Protein AF-A0A935F8P0-F1 (afdb_monomer)

Secondary structure (DSSP, 8-state):
-PPPP-------------S---EEEETTTTHHHHHHHHHTT--TTTSTTSEEEE-GGG--TT-EEEESS----HHHHTHHHHHHHHS---EEEETTHHHHHHT-EETTEEEEE--SSEEPPTT--S---SS-----SSB--TTSSPPP-SSPEE--TTSGGG--SS--GGGGSSSS-SSB-B--SSS--EE-TT-EEEEEETT-TT-SS--TT-TT-EEEEEEEEGGG-TTS-EEEEE-SS-S-S-SHHHHHHHHHHHHHHHHTTGGGSPEEEEE---TTEEE-TT--EEEEEEEE-SSTT--EEEEEEETT--EES-TTSSEEEEE--S-SEEEEEEEEEEETTS-EEEEEEEEEEPPPP-PPB-PPEEEEE---SSTT--EEEETTSS-B-SSS-EEEEEEEEEEEESTTSEEEEEETTEEEEEE-TT--S-EEEEEEEEETTS-EEEEEEEEEE----TTSS-TTEEEEEEEEEE--GGGEEE-SS-S-----SS---S------TT-S----EE--S-TT-EEEEE--SSS-B-TT-EEEEEEEE-TTSS-EEEEEEEESSTT-PBPPPEEEEE---TTS-EEEEEEPPTT---B-EEEEEES-TT---S-PPPEEEEEEEEEEEEEEESS-B---EEEEEETTS-EEE-GGGG-B-TT---EEEEEEEE--SSEEEEE-TTS-EEEEEPTT--EEEEEEEEEEETT--EEEEEEEEEEE---PPTTEE-SSS-S--EEEEEETT---TTGGGS---GGGEEEEEEETTSTTEE-TT-SEEEEEE-TTSTT-EEEEEEE--TTS-TT-EEEEEEEEEEEEEE-TT--EEEEEEEBSS-----SS-EES-TTS--SSBSSSSTT-B-SSTT--B-SS-SEEEEE-SSEEEEEE-HHHHHHHHH-GGG---EEEE--TT-SS-EEEEEE-TT--S-GGGS-EEEEEEE-PPPPEEPPPPPPBPPP------TT--EEE-GGGT-B-TT-PPEEEEEEE--SSEEEEEETTEEEEEE-S--SS------EEEEEE-SSS--EEEEE-

Structure (mmCIF, N/CA/C/O backbone):
data_AF-A0A935F8P0-F1
#
_entry.id   AF-A0A935F8P0-F1
#
loop_
_atom_site.group_PDB
_atom_site.id
_atom_site.type_symbol
_atom_site.label_atom_id
_atom_site.label_alt_id
_atom_site.label_comp_id
_atom_site.label_asym_id
_atom_site.label_entity_id
_atom_site.label_seq_id
_atom_site.pdbx_PDB_ins_code
_atom_site.Cartn_x
_atom_site.Cartn_y
_atom_site.Cartn_z
_atom_site.occupancy
_atom_site.B_iso_or_equiv
_atom_site.auth_seq_id
_atom_site.auth_comp_id
_atom_site.auth_asym_id
_atom_site.auth_atom_id
_atom_site.pdbx_PDB_model_num
ATOM 1 N N . MET A 1 1 ? 17.846 -38.706 -18.792 1.00 36.66 1 MET A N 1
ATOM 2 C CA . MET A 1 1 ? 17.538 -37.273 -18.971 1.00 36.66 1 MET A CA 1
ATOM 3 C C . MET A 1 1 ? 17.256 -36.732 -17.578 1.00 36.66 1 MET A C 1
ATOM 5 O O . MET A 1 1 ? 16.269 -37.135 -16.982 1.00 36.66 1 MET A O 1
ATOM 9 N N . VAL A 1 2 ? 18.209 -36.009 -16.986 1.00 30.59 2 VAL A N 1
ATOM 10 C CA . VAL A 1 2 ? 18.098 -35.492 -15.612 1.00 30.59 2 VAL A CA 1
ATOM 11 C C . VAL A 1 2 ? 17.194 -34.260 -15.654 1.00 30.59 2 VAL A C 1
ATOM 13 O O . VAL A 1 2 ? 17.498 -33.307 -16.366 1.00 30.59 2 VAL A O 1
ATOM 16 N N . LEU A 1 3 ? 16.065 -34.312 -14.947 1.00 34.38 3 LEU A N 1
ATOM 17 C CA . LEU A 1 3 ? 15.193 -33.165 -14.695 1.00 34.38 3 LEU A CA 1
ATOM 18 C C . LEU A 1 3 ? 15.899 -32.234 -13.702 1.00 34.38 3 LEU A C 1
ATOM 20 O O . LEU A 1 3 ? 16.170 -32.637 -12.575 1.00 34.38 3 LEU A O 1
ATOM 24 N N . ILE A 1 4 ? 16.200 -31.005 -14.121 1.00 31.88 4 ILE A N 1
ATOM 25 C CA . ILE A 1 4 ? 16.647 -29.932 -13.227 1.00 31.88 4 ILE A CA 1
ATOM 26 C C . ILE A 1 4 ? 15.403 -29.113 -12.861 1.00 31.88 4 ILE A C 1
ATOM 28 O O . ILE A 1 4 ? 14.744 -28.557 -13.740 1.00 31.88 4 ILE A O 1
ATOM 32 N N . SER A 1 5 ? 15.054 -29.078 -11.574 1.00 38.28 5 SER A N 1
ATOM 33 C CA . SER A 1 5 ? 13.988 -28.235 -11.023 1.00 38.28 5 SER A CA 1
ATOM 34 C C . SER A 1 5 ? 14.408 -26.762 -11.041 1.00 38.28 5 SER A C 1
ATOM 36 O O . SER A 1 5 ? 15.504 -26.446 -10.582 1.00 38.28 5 SER A O 1
ATOM 38 N N . HIS A 1 6 ? 13.544 -25.851 -11.495 1.00 34.34 6 HIS A N 1
ATOM 39 C CA . HIS A 1 6 ? 13.769 -24.413 -11.327 1.00 34.34 6 HIS A CA 1
ATOM 40 C C . HIS A 1 6 ? 13.157 -23.955 -9.999 1.00 34.34 6 HIS A C 1
ATOM 42 O O . HIS A 1 6 ? 11.941 -23.962 -9.834 1.00 34.34 6 HIS A O 1
ATOM 48 N N . THR A 1 7 ? 14.008 -23.581 -9.048 1.00 35.53 7 THR A N 1
ATOM 49 C CA . THR A 1 7 ? 13.637 -22.852 -7.830 1.00 35.53 7 THR A CA 1
ATOM 50 C C . THR A 1 7 ? 13.407 -21.379 -8.156 1.00 35.53 7 THR A C 1
ATOM 52 O O . THR A 1 7 ? 14.152 -20.797 -8.946 1.00 35.53 7 THR A O 1
ATOM 55 N N . THR A 1 8 ? 12.417 -20.754 -7.523 1.00 39.53 8 THR A N 1
ATOM 56 C CA . THR A 1 8 ? 12.231 -19.298 -7.527 1.00 39.53 8 THR A CA 1
ATOM 57 C C . THR A 1 8 ? 13.499 -18.622 -6.994 1.00 39.53 8 THR A C 1
ATOM 59 O O . THR A 1 8 ? 13.971 -18.974 -5.914 1.00 39.53 8 THR A O 1
ATOM 62 N N . VAL A 1 9 ? 14.069 -17.673 -7.742 1.00 33.12 9 VAL A N 1
ATOM 63 C CA . VAL A 1 9 ? 15.202 -16.855 -7.282 1.00 33.12 9 VAL A CA 1
ATOM 64 C C . VAL A 1 9 ? 14.656 -15.502 -6.849 1.00 33.12 9 VAL A C 1
ATOM 66 O O . VAL A 1 9 ? 14.226 -14.704 -7.680 1.00 33.12 9 VAL A O 1
ATOM 69 N N . THR A 1 10 ? 14.657 -15.251 -5.544 1.00 45.12 10 THR A N 1
ATOM 70 C CA . THR A 1 10 ? 14.434 -13.916 -4.982 1.00 45.12 10 THR A CA 1
ATOM 71 C C . THR A 1 10 ? 15.673 -13.071 -5.272 1.00 45.12 10 THR A C 1
ATOM 73 O O . THR A 1 10 ? 16.779 -13.455 -4.896 1.00 45.12 10 THR A O 1
ATOM 76 N N . ILE A 1 11 ? 15.506 -11.950 -5.978 1.00 37.88 11 ILE A N 1
ATOM 77 C CA . ILE A 1 11 ? 16.581 -10.981 -6.215 1.00 37.88 11 ILE A CA 1
ATOM 78 C C . ILE A 1 11 ? 16.293 -9.772 -5.333 1.00 37.88 11 ILE A C 1
ATOM 80 O O . ILE A 1 11 ? 15.356 -9.018 -5.592 1.00 37.88 11 ILE A O 1
ATOM 84 N N . ASP A 1 12 ? 17.091 -9.604 -4.285 1.00 46.84 12 ASP A N 1
ATOM 85 C CA . ASP A 1 12 ? 16.982 -8.456 -3.394 1.00 46.84 12 ASP A CA 1
ATOM 86 C C . ASP A 1 12 ? 17.352 -7.163 -4.136 1.00 46.84 12 ASP A C 1
ATOM 88 O O . ASP A 1 12 ? 18.321 -7.113 -4.901 1.00 46.84 12 ASP A O 1
ATOM 92 N N . VAL A 1 13 ? 16.601 -6.085 -3.888 1.00 52.78 13 VAL A N 1
ATOM 93 C CA . VAL A 1 13 ? 16.993 -4.743 -4.339 1.00 52.78 13 VAL A CA 1
ATOM 94 C C . VAL A 1 13 ? 18.196 -4.312 -3.507 1.00 52.78 13 VAL A C 1
ATOM 96 O O . VAL A 1 13 ? 18.061 -3.846 -2.379 1.00 52.78 13 VAL A O 1
ATOM 99 N N . THR A 1 14 ? 19.391 -4.477 -4.065 1.00 50.66 14 THR A N 1
ATOM 100 C CA . THR A 1 14 ? 20.643 -4.174 -3.361 1.00 50.66 14 THR A CA 1
ATOM 101 C C . THR A 1 14 ? 20.986 -2.685 -3.367 1.00 50.66 14 THR A C 1
ATOM 103 O O . THR A 1 14 ? 21.740 -2.233 -2.504 1.00 50.66 14 THR A O 1
ATOM 106 N N . TYR A 1 15 ? 20.464 -1.904 -4.324 1.00 56.19 15 TYR A N 1
ATOM 107 C CA . TYR A 1 15 ? 20.823 -0.494 -4.472 1.00 56.19 15 TYR A CA 1
ATOM 108 C C . TYR A 1 15 ? 19.792 0.335 -5.258 1.00 56.19 15 TYR A C 1
ATOM 110 O O . TYR A 1 15 ? 19.269 -0.119 -6.272 1.00 56.19 15 TYR A O 1
ATOM 118 N N . ILE A 1 16 ? 19.538 1.579 -4.827 1.00 64.75 16 ILE A N 1
ATOM 119 C CA . ILE A 1 16 ? 18.649 2.539 -5.507 1.00 64.75 16 ILE A CA 1
ATOM 120 C C . ILE A 1 16 ? 19.489 3.700 -6.040 1.00 64.75 16 ILE A C 1
ATOM 122 O O . ILE A 1 16 ? 20.106 4.436 -5.270 1.00 64.75 16 ILE A O 1
ATOM 126 N N . ILE A 1 17 ? 19.486 3.881 -7.359 1.00 64.00 17 ILE A N 1
ATOM 127 C CA . ILE A 1 17 ? 20.187 4.978 -8.032 1.00 64.00 17 ILE A CA 1
ATOM 128 C C . ILE A 1 17 ? 19.409 6.276 -7.796 1.00 64.00 17 ILE A C 1
ATOM 130 O O . ILE A 1 17 ? 18.235 6.372 -8.151 1.00 64.00 17 ILE A O 1
ATOM 134 N N . LYS A 1 18 ? 20.063 7.274 -7.195 1.00 62.84 18 LYS A N 1
ATOM 135 C CA . LYS A 1 18 ? 19.445 8.571 -6.864 1.00 62.84 18 LYS A CA 1
ATOM 136 C C . LYS A 1 18 ? 19.846 9.706 -7.803 1.00 62.84 18 LYS A C 1
ATOM 138 O O . LYS A 1 18 ? 19.161 10.716 -7.842 1.00 62.84 18 LYS A O 1
ATOM 143 N N . ALA A 1 19 ? 20.919 9.538 -8.570 1.00 70.38 19 ALA A N 1
ATOM 144 C CA . ALA A 1 19 ? 21.349 10.496 -9.576 1.00 70.38 19 ALA A CA 1
ATOM 145 C C . ALA A 1 19 ? 22.093 9.790 -10.711 1.00 70.38 19 ALA A C 1
ATOM 147 O O . ALA A 1 19 ? 22.673 8.720 -10.528 1.00 70.38 19 ALA A O 1
ATOM 148 N N . ALA A 1 20 ? 22.091 10.407 -11.888 1.00 73.88 20 ALA A N 1
ATOM 149 C CA . ALA A 1 20 ? 22.955 9.979 -12.976 1.00 73.88 20 ALA A CA 1
ATOM 150 C C . ALA A 1 20 ? 24.400 10.453 -12.723 1.00 73.88 20 ALA A C 1
ATOM 152 O O . ALA A 1 20 ? 24.589 11.570 -12.225 1.00 73.88 20 ALA A O 1
ATOM 153 N N . PRO A 1 21 ? 25.414 9.640 -13.066 1.00 80.31 21 PRO A N 1
ATOM 154 C CA . PRO A 1 21 ? 26.802 10.079 -13.038 1.00 80.31 21 PRO A CA 1
ATOM 155 C C . PRO A 1 21 ? 27.043 11.128 -14.115 1.00 80.31 21 PRO A C 1
ATOM 157 O O . PRO A 1 21 ? 26.408 11.126 -15.171 1.00 80.31 21 PRO A O 1
ATOM 160 N N . ARG A 1 22 ? 28.008 12.005 -13.862 1.00 84.31 22 ARG A N 1
ATOM 161 C CA . ARG A 1 22 ? 28.522 12.930 -14.871 1.00 84.31 22 ARG A CA 1
ATOM 162 C C . ARG A 1 22 ? 29.865 12.420 -15.338 1.00 84.31 22 ARG A C 1
ATOM 164 O O . ARG A 1 22 ? 30.908 12.866 -14.869 1.00 84.31 22 ARG A O 1
ATOM 171 N N . TRP A 1 23 ? 29.815 11.457 -16.252 1.00 90.69 23 TRP A N 1
ATOM 172 C CA . TRP A 1 23 ? 31.012 10.850 -16.812 1.00 90.69 23 TRP A CA 1
ATOM 173 C C . TRP A 1 23 ? 31.942 11.920 -17.391 1.00 90.69 23 TRP A C 1
ATOM 175 O O . TRP A 1 23 ? 31.576 12.711 -18.256 1.00 90.69 23 TRP A O 1
ATOM 185 N N . THR A 1 24 ? 33.172 11.926 -16.917 1.00 93.19 24 THR A N 1
ATOM 186 C CA . THR A 1 24 ? 34.239 12.798 -17.371 1.00 93.19 24 THR A CA 1
ATOM 187 C C . THR A 1 24 ? 35.334 11.920 -17.923 1.00 93.19 24 THR A C 1
ATOM 189 O O . THR A 1 24 ? 36.066 11.261 -17.187 1.00 93.19 24 THR A O 1
ATOM 192 N N . LEU A 1 25 ? 35.412 11.871 -19.242 1.00 93.38 25 LEU A N 1
ATOM 193 C CA . LEU A 1 25 ? 36.376 11.052 -19.947 1.00 93.38 25 LEU A CA 1
ATOM 194 C C . LEU A 1 25 ? 37.733 11.755 -19.956 1.00 93.38 25 LEU A C 1
ATOM 196 O O . LEU A 1 25 ? 37.817 12.974 -20.152 1.00 93.38 25 LEU A O 1
ATOM 200 N N . ASP A 1 26 ? 38.794 10.976 -19.757 1.00 90.19 26 ASP A N 1
ATOM 201 C CA . ASP A 1 26 ? 40.159 11.458 -19.932 1.00 90.19 26 ASP A CA 1
ATOM 202 C C . ASP A 1 26 ? 40.348 12.034 -21.341 1.00 90.19 26 ASP A C 1
ATOM 204 O O . ASP A 1 26 ? 40.141 11.344 -22.338 1.00 90.19 26 ASP A O 1
ATOM 208 N N . ALA A 1 27 ? 40.769 13.296 -21.429 1.00 88.50 27 ALA A N 1
ATOM 209 C CA . ALA A 1 27 ? 40.985 13.992 -22.694 1.00 88.50 27 ALA A CA 1
ATOM 210 C C . ALA A 1 27 ? 41.989 13.287 -23.624 1.00 88.50 27 ALA A C 1
ATOM 212 O O . ALA A 1 27 ? 41.908 13.469 -24.838 1.00 88.50 27 ALA A O 1
ATOM 213 N N . GLN A 1 28 ? 42.933 12.511 -23.081 1.00 83.81 28 GLN A N 1
ATOM 214 C CA . GLN A 1 28 ? 43.948 11.834 -23.891 1.00 83.81 28 GLN A CA 1
ATOM 215 C C . GLN A 1 28 ? 43.476 10.474 -24.405 1.00 83.81 28 GLN A C 1
ATOM 217 O O . GLN A 1 28 ? 43.643 10.185 -25.588 1.00 83.81 28 GLN A O 1
ATOM 222 N N . ASN A 1 29 ? 42.890 9.642 -23.538 1.00 79.94 29 ASN A N 1
ATOM 223 C CA . ASN A 1 29 ? 42.620 8.238 -23.871 1.00 79.94 29 ASN A CA 1
ATOM 224 C C . ASN A 1 29 ? 41.202 7.764 -23.530 1.00 79.94 29 ASN A C 1
ATOM 226 O O . ASN A 1 29 ? 40.883 6.585 -23.686 1.00 79.94 29 ASN A O 1
ATOM 230 N N . GLY A 1 30 ? 40.316 8.662 -23.100 1.00 84.75 30 GLY A N 1
ATOM 231 C CA . GLY A 1 30 ? 38.935 8.350 -22.734 1.00 84.75 30 GLY A CA 1
ATOM 232 C C . GLY A 1 30 ? 38.084 7.779 -23.874 1.00 84.75 30 GLY A C 1
ATOM 233 O O . GLY A 1 30 ? 37.039 7.197 -23.601 1.00 84.75 30 GLY A O 1
ATOM 234 N N . THR A 1 31 ? 38.543 7.853 -25.128 1.00 86.31 31 THR A N 1
ATOM 235 C CA . THR A 1 31 ? 37.868 7.307 -26.326 1.00 86.31 31 THR A CA 1
ATOM 236 C C . THR A 1 31 ? 37.622 5.805 -26.241 1.00 86.31 31 THR A C 1
ATOM 238 O O . THR A 1 31 ? 36.629 5.307 -26.769 1.00 86.31 31 THR A O 1
ATOM 241 N N . VAL A 1 32 ? 38.465 5.072 -25.510 1.00 85.56 32 VAL A N 1
ATOM 242 C CA . VAL A 1 32 ? 38.262 3.636 -25.278 1.00 85.56 32 VAL A CA 1
ATOM 243 C C . VAL A 1 32 ? 37.013 3.378 -24.425 1.00 85.56 32 VAL A C 1
ATOM 245 O O . VAL A 1 32 ? 36.260 2.456 -24.723 1.00 85.56 32 VAL A O 1
ATOM 248 N N . ALA A 1 33 ? 36.760 4.203 -23.405 1.00 86.88 33 ALA A N 1
ATOM 249 C CA . ALA A 1 33 ? 35.586 4.089 -22.538 1.00 86.88 33 ALA A CA 1
ATOM 250 C C . ALA A 1 33 ? 34.366 4.827 -23.105 1.00 86.88 33 ALA A C 1
ATOM 252 O O . ALA A 1 33 ? 33.232 4.425 -22.843 1.00 86.88 33 ALA A O 1
ATOM 253 N N . GLU A 1 34 ? 34.582 5.847 -23.943 1.00 90.88 34 GLU A N 1
ATOM 254 C CA . GLU A 1 34 ? 33.530 6.435 -24.771 1.00 90.88 34 GLU A CA 1
ATOM 255 C C . GLU A 1 34 ? 32.829 5.339 -25.572 1.00 90.88 34 GLU A C 1
ATOM 257 O O . GLU A 1 34 ? 31.606 5.295 -25.596 1.00 90.88 34 GLU A O 1
ATOM 262 N N . ALA A 1 35 ? 33.578 4.389 -26.138 1.00 89.31 35 ALA A N 1
ATOM 263 C CA . ALA A 1 35 ? 32.989 3.267 -26.856 1.00 89.31 35 ALA A CA 1
ATOM 264 C C . ALA A 1 35 ? 32.012 2.446 -25.991 1.00 89.31 35 ALA A C 1
ATOM 266 O O . ALA A 1 35 ? 31.029 1.931 -26.514 1.00 89.31 35 ALA A O 1
ATOM 267 N N . TYR A 1 36 ? 32.223 2.363 -24.673 1.00 91.44 36 TYR A N 1
ATOM 268 C CA . TYR A 1 36 ? 31.315 1.656 -23.764 1.00 91.44 36 TYR A CA 1
ATOM 269 C C . TYR A 1 36 ? 30.029 2.459 -23.572 1.00 91.44 36 TYR A C 1
ATOM 271 O O . TYR A 1 36 ? 28.938 1.902 -23.682 1.00 91.44 36 TYR A O 1
ATOM 279 N N . LEU A 1 37 ? 30.155 3.775 -23.345 1.00 90.38 37 LEU A N 1
ATOM 280 C CA . LEU A 1 37 ? 29.023 4.706 -23.271 1.00 90.38 37 LEU A CA 1
ATOM 281 C C . LEU A 1 37 ? 28.200 4.653 -24.560 1.00 90.38 37 LEU A C 1
ATOM 283 O O . LEU A 1 37 ? 26.989 4.453 -24.507 1.00 90.38 37 LEU A O 1
ATOM 287 N N . LEU A 1 38 ? 28.864 4.712 -25.714 1.00 90.81 38 LEU A N 1
ATOM 288 C CA . LEU A 1 38 ? 28.230 4.614 -27.024 1.00 90.81 38 LEU A CA 1
ATOM 289 C C . LEU A 1 38 ? 27.527 3.264 -27.224 1.00 90.81 38 LEU A C 1
ATOM 291 O O . LEU A 1 38 ? 26.392 3.249 -27.697 1.00 90.81 38 LEU A O 1
ATOM 295 N N . ASN A 1 39 ? 28.134 2.147 -26.807 1.00 88.56 39 ASN A N 1
ATOM 296 C CA . ASN A 1 39 ? 27.488 0.829 -26.845 1.00 88.56 39 ASN A CA 1
ATOM 297 C C . ASN A 1 39 ? 26.247 0.744 -25.949 1.00 88.56 39 ASN A C 1
ATOM 299 O O . ASN A 1 39 ? 25.302 0.030 -26.276 1.00 88.56 39 ASN A O 1
ATOM 303 N N . ALA A 1 40 ? 26.238 1.470 -24.829 1.00 87.00 40 ALA A N 1
ATOM 304 C CA . ALA A 1 40 ? 25.083 1.586 -23.943 1.00 87.00 40 ALA A CA 1
ATOM 305 C C . ALA A 1 40 ? 24.067 2.650 -24.397 1.00 87.00 40 ALA A C 1
ATOM 307 O O . ALA A 1 40 ? 23.082 2.897 -23.701 1.00 87.00 40 ALA A O 1
ATOM 308 N N . GLY A 1 41 ? 24.284 3.289 -25.551 1.00 87.38 41 GLY A N 1
ATOM 309 C CA . GLY A 1 41 ? 23.407 4.330 -26.091 1.00 87.38 41 GLY A CA 1
ATOM 310 C C . GLY A 1 41 ? 23.566 5.700 -25.425 1.00 87.38 41 GLY A C 1
ATOM 311 O O . GLY A 1 41 ? 22.744 6.589 -25.637 1.00 87.38 41 GLY A O 1
ATOM 312 N N . ILE A 1 42 ? 24.618 5.896 -24.632 1.00 88.00 42 ILE A N 1
ATOM 313 C CA . ILE A 1 42 ? 24.940 7.141 -23.938 1.00 88.00 42 ILE A CA 1
ATOM 314 C C . ILE A 1 42 ? 25.935 7.919 -24.806 1.00 88.00 42 ILE A C 1
ATOM 316 O O . ILE A 1 42 ? 27.114 7.592 -24.879 1.00 88.00 42 ILE A O 1
ATOM 320 N N . SER A 1 43 ? 25.455 8.963 -25.483 1.00 89.94 43 SER A N 1
ATOM 321 C CA . SER A 1 43 ? 26.278 9.870 -26.296 1.00 89.94 43 SER A CA 1
ATOM 322 C C . SER A 1 43 ? 25.922 11.321 -26.003 1.00 89.94 43 SER A C 1
ATOM 324 O O . SER A 1 43 ? 24.770 11.618 -25.694 1.00 89.94 43 SER A O 1
ATOM 326 N N . ASN A 1 44 ? 26.865 12.247 -26.177 1.00 84.81 44 ASN A N 1
ATOM 327 C CA . ASN A 1 44 ? 26.569 13.684 -26.082 1.00 84.81 44 ASN A CA 1
ATOM 328 C C . ASN A 1 44 ? 25.623 14.197 -27.174 1.00 84.81 44 ASN A C 1
ATOM 330 O O . ASN A 1 44 ? 25.030 15.263 -27.030 1.00 84.81 44 ASN A O 1
ATOM 334 N N . VAL A 1 45 ? 25.477 13.438 -28.260 1.00 79.56 45 VAL A N 1
ATOM 335 C CA . VAL A 1 45 ? 24.478 13.700 -29.299 1.00 79.56 45 VAL A CA 1
ATOM 336 C C . VAL A 1 45 ? 23.082 13.327 -28.793 1.00 79.56 45 VAL A C 1
ATOM 338 O O . VAL A 1 45 ? 22.130 14.071 -29.016 1.00 79.56 45 VAL A O 1
ATOM 341 N N . ALA A 1 46 ? 22.963 12.193 -28.093 1.00 74.75 46 ALA A N 1
ATOM 342 C CA . ALA A 1 46 ? 21.696 11.696 -27.565 1.00 74.75 46 ALA A CA 1
ATOM 343 C C . ALA A 1 46 ? 21.275 12.393 -26.264 1.00 74.75 46 ALA A C 1
ATOM 345 O O . ALA A 1 46 ? 20.093 12.590 -26.014 1.00 74.75 46 ALA A O 1
ATOM 346 N N . PHE A 1 47 ? 22.232 12.793 -25.439 1.00 80.44 47 PHE A N 1
ATOM 347 C CA . PHE A 1 47 ? 21.981 13.516 -24.203 1.00 80.44 47 PHE A CA 1
ATOM 348 C C . PHE A 1 47 ? 23.031 14.625 -24.108 1.00 80.44 47 PHE A C 1
ATOM 350 O O . PHE A 1 47 ? 24.172 14.349 -23.740 1.00 80.44 47 PHE A O 1
ATOM 357 N N . PRO A 1 48 ? 22.706 15.871 -24.496 1.00 80.62 48 PRO A N 1
ATOM 358 C CA . PRO A 1 48 ? 23.656 16.974 -24.437 1.00 80.62 48 PRO A CA 1
ATOM 359 C C . PRO A 1 48 ? 24.267 17.112 -23.037 1.00 80.62 48 PRO A C 1
ATOM 361 O O . PRO A 1 48 ? 23.564 17.380 -22.065 1.00 80.62 48 PRO A O 1
ATOM 364 N N . GLY A 1 49 ? 25.581 16.898 -22.935 1.00 79.94 49 GLY A N 1
ATOM 365 C CA . GLY A 1 49 ? 26.300 16.895 -21.660 1.00 79.94 49 GLY A CA 1
ATOM 366 C C . GLY A 1 49 ? 26.269 15.569 -20.886 1.00 79.94 49 GLY A C 1
ATOM 367 O O . GLY A 1 49 ? 26.573 15.595 -19.693 1.00 79.94 49 GLY A O 1
ATOM 368 N N . ALA A 1 50 ? 25.932 14.444 -21.536 1.00 80.50 50 ALA A N 1
ATOM 369 C CA . ALA A 1 50 ? 26.024 13.077 -21.001 1.00 80.50 50 ALA A CA 1
ATOM 370 C C . ALA A 1 50 ? 27.388 12.790 -20.376 1.00 80.50 50 ALA A C 1
ATOM 372 O O . ALA A 1 50 ? 27.487 12.208 -19.299 1.00 80.50 50 ALA A O 1
ATOM 373 N N . TYR A 1 51 ? 28.434 13.203 -21.084 1.00 89.94 51 TYR A N 1
ATOM 374 C CA . TYR A 1 51 ? 29.798 13.171 -20.608 1.00 89.94 51 TYR A CA 1
ATOM 375 C C . TYR A 1 51 ? 30.555 14.402 -21.079 1.00 89.94 51 TYR A C 1
ATOM 377 O O . TYR A 1 51 ? 30.191 15.064 -22.048 1.00 89.94 51 TYR A O 1
ATOM 385 N N . ASN A 1 52 ? 31.636 14.737 -20.403 1.00 92.00 52 ASN A N 1
ATOM 386 C CA . ASN A 1 52 ? 32.553 15.776 -20.850 1.00 92.00 52 ASN A CA 1
ATOM 387 C C . ASN A 1 52 ? 33.966 15.203 -20.961 1.00 92.00 52 ASN A C 1
ATOM 389 O O . ASN A 1 52 ? 34.243 14.088 -20.526 1.00 92.00 52 ASN A O 1
ATOM 393 N N . TRP A 1 53 ? 34.849 15.970 -21.588 1.00 93.06 53 TRP A N 1
ATOM 394 C CA . TRP A 1 53 ? 36.256 15.626 -21.724 1.00 93.06 53 TRP A CA 1
ATOM 395 C C . TRP A 1 53 ? 37.057 16.635 -20.943 1.00 93.06 53 TRP A C 1
ATOM 397 O O . TRP A 1 53 ? 36.930 17.842 -21.174 1.00 93.06 53 TRP A O 1
ATOM 407 N N . LYS A 1 54 ? 37.857 16.153 -20.002 1.00 93.19 54 LYS A N 1
ATOM 408 C CA . LYS A 1 54 ? 38.682 17.024 -19.178 1.00 93.19 54 LYS A CA 1
ATOM 409 C C . LYS A 1 54 ? 40.048 16.415 -18.969 1.00 93.19 54 LYS A C 1
ATOM 411 O O . LYS A 1 54 ? 40.214 15.202 -18.885 1.00 93.19 54 LYS A O 1
ATOM 416 N N . SER A 1 55 ? 41.021 17.307 -18.839 1.00 90.62 55 SER A N 1
ATOM 417 C CA . SER A 1 55 ? 42.313 16.944 -18.281 1.00 90.62 55 SER A CA 1
ATOM 418 C C . SER A 1 55 ? 42.129 16.664 -16.784 1.00 90.62 55 SER A C 1
ATOM 420 O O . SER A 1 55 ? 41.409 17.439 -16.133 1.00 90.62 55 SER A O 1
ATOM 422 N N . PRO A 1 56 ? 42.785 15.640 -16.206 1.00 90.56 56 PRO A N 1
ATOM 423 C CA . PRO A 1 56 ? 42.673 15.313 -14.783 1.00 90.56 56 PRO A CA 1
ATOM 424 C C . PRO A 1 56 ? 42.876 16.515 -13.848 1.00 90.56 56 PRO A C 1
ATOM 426 O O . PRO A 1 56 ? 42.249 16.597 -12.796 1.00 90.56 56 PRO A O 1
ATOM 429 N N . GLN A 1 57 ? 43.698 17.494 -14.239 1.00 91.19 57 GLN A N 1
ATOM 430 C CA . GLN A 1 57 ? 43.983 18.715 -13.474 1.00 91.19 57 GLN A CA 1
ATOM 431 C C . GLN A 1 57 ? 42.804 19.692 -13.359 1.00 91.19 57 GLN A C 1
ATOM 433 O O . GLN A 1 57 ? 42.882 20.640 -12.586 1.00 91.19 57 GLN A O 1
ATOM 438 N N . THR A 1 58 ? 41.730 19.496 -14.127 1.00 93.06 58 THR A N 1
ATOM 439 C CA . THR A 1 58 ? 40.597 20.441 -14.226 1.00 93.06 58 THR A CA 1
ATOM 440 C C . THR A 1 58 ? 39.287 19.896 -13.648 1.00 93.06 58 THR A C 1
ATOM 442 O O . THR A 1 58 ? 38.227 20.500 -13.823 1.00 93.06 58 THR A O 1
ATOM 445 N N . LEU A 1 59 ? 39.344 18.745 -12.975 1.00 93.50 59 LEU A N 1
ATOM 446 C CA . LEU A 1 59 ? 38.184 18.095 -12.366 1.00 93.50 59 LEU A CA 1
ATOM 447 C C . LEU A 1 59 ? 37.694 18.856 -11.121 1.00 93.50 59 LEU A C 1
ATOM 449 O O . LEU A 1 59 ? 38.501 19.312 -10.310 1.00 93.50 59 LEU A O 1
ATOM 453 N N . GLY A 1 60 ? 36.372 18.954 -10.957 1.00 90.62 60 GLY A N 1
ATOM 454 C CA . GLY A 1 60 ? 35.691 19.631 -9.848 1.00 90.62 60 GLY A CA 1
ATOM 455 C C . GLY A 1 60 ? 34.459 18.873 -9.326 1.00 90.62 60 GLY A C 1
ATOM 456 O O . GLY A 1 60 ? 34.289 17.683 -9.586 1.00 90.62 60 GLY A O 1
ATOM 457 N N . ALA A 1 61 ? 33.588 19.568 -8.582 1.00 88.88 61 ALA A N 1
ATOM 458 C CA . ALA A 1 61 ? 32.494 18.974 -7.793 1.00 88.88 61 ALA A CA 1
ATOM 459 C C . ALA A 1 61 ? 31.419 18.207 -8.587 1.00 88.88 61 ALA A C 1
ATOM 461 O O . ALA A 1 61 ? 30.687 17.399 -8.013 1.00 88.88 61 ALA A O 1
ATOM 462 N N . CYS A 1 62 ? 31.295 18.477 -9.888 1.00 88.19 62 CYS A N 1
ATOM 463 C CA . CYS A 1 62 ? 30.299 17.843 -10.747 1.00 88.19 62 CYS A CA 1
ATOM 464 C C . CYS A 1 62 ? 30.877 16.717 -11.621 1.00 88.19 62 CYS A C 1
ATOM 466 O O . CYS A 1 62 ? 30.144 16.236 -12.470 1.00 88.19 62 CYS A O 1
ATOM 468 N N . ASP A 1 63 ? 32.153 16.344 -11.498 1.00 90.31 63 ASP A N 1
ATOM 469 C CA . ASP A 1 63 ? 32.794 15.388 -12.414 1.00 90.31 63 ASP A CA 1
ATOM 470 C C . ASP A 1 63 ? 32.858 13.959 -11.816 1.00 90.31 63 ASP A C 1
ATOM 472 O O . ASP A 1 63 ? 32.885 13.791 -10.590 1.00 90.31 63 ASP A O 1
ATOM 476 N N . ASP A 1 64 ? 32.926 12.939 -12.682 1.00 87.00 64 ASP A N 1
ATOM 477 C CA . ASP A 1 64 ? 33.160 11.519 -12.357 1.00 87.00 64 ASP A CA 1
ATOM 478 C C . ASP A 1 64 ? 34.117 10.891 -13.394 1.00 87.00 64 ASP A C 1
ATOM 480 O O . ASP A 1 64 ? 33.751 10.724 -14.553 1.00 87.00 64 ASP A O 1
ATOM 484 N N . PHE A 1 65 ? 35.353 10.546 -13.026 1.00 91.31 65 PHE A N 1
ATOM 485 C CA . PHE A 1 65 ? 36.460 10.414 -13.980 1.00 91.31 65 PHE A CA 1
ATOM 486 C C . PHE A 1 65 ? 36.670 8.986 -14.506 1.00 91.31 65 PHE A C 1
ATOM 488 O O . PHE A 1 65 ? 36.676 8.016 -13.745 1.00 91.31 65 PHE A O 1
ATOM 495 N N . VAL A 1 66 ? 36.899 8.861 -15.817 1.00 85.88 66 VAL A N 1
ATOM 496 C CA . VAL A 1 66 ? 37.035 7.583 -16.533 1.00 85.88 66 VAL A CA 1
ATOM 497 C C . VAL A 1 66 ? 38.319 7.573 -17.369 1.00 85.88 66 VAL A C 1
ATOM 499 O O . VAL A 1 66 ? 38.466 8.359 -18.307 1.00 85.88 66 VAL A O 1
ATOM 502 N N . MET A 1 67 ? 39.233 6.650 -17.054 1.00 84.06 67 MET A N 1
ATOM 503 C CA . MET A 1 67 ? 40.596 6.597 -17.597 1.00 84.06 67 MET A CA 1
ATOM 504 C C . MET A 1 67 ? 40.994 5.171 -18.051 1.00 84.06 67 MET A C 1
ATOM 506 O O . MET A 1 67 ? 41.752 4.480 -17.372 1.00 84.06 67 MET A O 1
ATOM 510 N N . PRO A 1 68 ? 40.500 4.699 -19.208 1.00 67.69 68 PRO A N 1
ATOM 511 C CA . PRO A 1 68 ? 40.701 3.324 -19.696 1.00 67.69 68 PRO A CA 1
ATOM 512 C C . PRO A 1 68 ? 42.149 2.961 -20.042 1.00 67.69 68 PRO A C 1
ATOM 514 O O . PRO A 1 68 ? 42.494 1.781 -20.015 1.00 67.69 68 PRO A O 1
ATOM 517 N N . HIS A 1 69 ? 42.969 3.937 -20.445 1.00 64.69 69 HIS A N 1
ATOM 518 C CA . HIS A 1 69 ? 44.288 3.672 -21.017 1.00 64.69 69 HIS A CA 1
ATOM 519 C C . HIS A 1 69 ? 45.208 4.905 -21.006 1.00 64.69 69 HIS A C 1
ATOM 521 O O . HIS A 1 69 ? 45.550 5.427 -22.060 1.00 64.69 69 HIS A O 1
ATOM 527 N N . ALA A 1 70 ? 45.583 5.415 -19.834 1.00 64.75 70 ALA A N 1
ATOM 528 C CA . ALA A 1 70 ? 46.530 6.529 -19.735 1.00 64.75 70 ALA A CA 1
ATOM 529 C C . ALA A 1 70 ? 47.932 6.071 -19.307 1.00 64.75 70 ALA A C 1
ATOM 531 O O . ALA A 1 70 ? 48.093 5.021 -18.691 1.00 64.75 70 ALA A O 1
ATOM 532 N N . GLU A 1 71 ? 48.920 6.928 -19.567 1.00 76.69 71 GLU A N 1
ATOM 533 C CA . GLU A 1 71 ? 50.282 6.846 -19.025 1.00 76.69 71 GLU A CA 1
ATOM 534 C C . GLU A 1 71 ? 50.417 7.891 -17.899 1.00 76.69 71 GLU A C 1
ATOM 536 O O . GLU A 1 71 ? 50.979 8.975 -18.114 1.00 76.69 71 GLU A O 1
ATOM 541 N N . PRO A 1 72 ? 49.806 7.661 -16.717 1.00 80.69 72 PRO A N 1
ATOM 542 C CA . PRO A 1 72 ? 49.711 8.681 -15.688 1.00 80.69 72 PRO A CA 1
ATOM 543 C C . PRO A 1 72 ? 51.094 9.046 -15.151 1.00 80.69 72 PRO A C 1
ATOM 545 O O . PRO A 1 72 ? 51.863 8.204 -14.690 1.00 80.69 72 PRO A O 1
ATOM 548 N N . THR A 1 73 ? 51.390 10.343 -15.163 1.00 83.31 73 THR A N 1
ATOM 549 C CA . THR A 1 73 ? 52.553 10.919 -14.484 1.00 83.31 73 THR A CA 1
ATOM 550 C C . THR A 1 73 ? 52.094 11.908 -13.429 1.00 83.31 73 THR A C 1
ATOM 552 O O . THR A 1 73 ? 51.038 12.532 -13.563 1.00 83.31 73 THR A O 1
ATOM 555 N N . TRP A 1 74 ? 52.911 12.129 -12.396 1.00 83.81 74 TRP A N 1
ATOM 556 C CA . TRP A 1 74 ? 52.545 13.060 -11.326 1.00 83.81 74 TRP A CA 1
ATOM 557 C C . TRP A 1 74 ? 52.222 14.466 -11.853 1.00 83.81 74 TRP A C 1
ATOM 559 O O . TRP A 1 74 ? 51.260 15.094 -11.418 1.00 83.81 74 TRP A O 1
ATOM 569 N N . ALA A 1 75 ? 52.976 14.951 -12.843 1.00 84.25 75 ALA A N 1
ATOM 570 C CA . ALA A 1 75 ? 52.745 16.255 -13.467 1.00 84.25 75 ALA A CA 1
ATOM 571 C C . ALA A 1 75 ? 51.366 16.368 -14.143 1.00 84.25 75 ALA A C 1
ATOM 573 O O . ALA A 1 75 ? 50.810 17.462 -14.241 1.00 84.25 75 ALA A O 1
ATOM 574 N N . THR A 1 76 ? 50.812 15.245 -14.605 1.00 84.88 76 THR A N 1
ATOM 575 C CA . THR A 1 76 ? 49.565 15.223 -15.373 1.00 84.88 76 THR A CA 1
ATOM 576 C C . THR A 1 76 ? 48.343 14.784 -14.563 1.00 84.88 76 THR A C 1
ATOM 578 O O . THR A 1 76 ? 47.229 15.184 -14.880 1.00 84.88 76 THR A O 1
ATOM 581 N N . HIS A 1 77 ? 48.532 14.008 -13.493 1.00 90.06 77 HIS A N 1
ATOM 582 C CA . HIS A 1 77 ? 47.433 13.339 -12.783 1.00 90.06 77 HIS A CA 1
ATOM 583 C C . HIS A 1 77 ? 47.387 13.619 -11.268 1.00 90.06 77 HIS A C 1
ATOM 585 O O . HIS A 1 77 ? 46.541 13.058 -10.574 1.00 90.06 77 HIS A O 1
ATOM 591 N N . ASN A 1 78 ? 48.233 14.511 -10.729 1.00 88.56 78 ASN A N 1
ATOM 592 C CA . ASN A 1 78 ? 48.266 14.800 -9.283 1.00 88.56 78 ASN A CA 1
ATOM 593 C C . ASN A 1 78 ? 46.923 15.263 -8.681 1.00 88.56 78 ASN A C 1
ATOM 595 O O . ASN A 1 78 ? 46.648 14.958 -7.520 1.00 88.56 78 ASN A O 1
ATOM 599 N N . ASN A 1 79 ? 46.068 15.947 -9.452 1.00 93.94 79 ASN A N 1
ATOM 600 C CA . ASN A 1 79 ? 44.779 16.445 -8.972 1.00 93.94 79 ASN A CA 1
ATOM 601 C C . ASN A 1 79 ? 43.843 15.308 -8.544 1.00 93.94 79 ASN A C 1
ATOM 603 O O . ASN A 1 79 ? 43.032 15.508 -7.645 1.00 93.94 79 ASN A O 1
ATOM 607 N N . LEU A 1 80 ? 43.993 14.102 -9.109 1.00 93.56 80 LEU A N 1
ATOM 608 C CA . LEU A 1 80 ? 43.173 12.945 -8.741 1.00 93.56 80 LEU A CA 1
ATOM 609 C C . LEU A 1 80 ? 43.236 12.642 -7.238 1.00 93.56 80 LEU A C 1
ATOM 611 O O . LEU A 1 80 ? 42.226 12.254 -6.659 1.00 93.56 80 LEU A O 1
ATOM 615 N N . LEU A 1 81 ? 44.382 12.882 -6.587 1.00 92.38 81 LEU A N 1
ATOM 616 C CA . LEU A 1 81 ? 44.546 12.660 -5.149 1.00 92.38 81 LEU A CA 1
ATOM 617 C C . LEU A 1 81 ? 43.673 13.602 -4.301 1.00 92.38 81 LEU A C 1
ATOM 619 O O . LEU A 1 81 ? 43.038 13.157 -3.346 1.00 92.38 81 LEU A O 1
ATOM 623 N N . ALA A 1 82 ? 43.658 14.898 -4.627 1.00 92.75 82 ALA A N 1
ATOM 624 C CA . ALA A 1 82 ? 42.892 15.902 -3.886 1.00 92.75 82 ALA A CA 1
ATOM 625 C C . ALA A 1 82 ? 41.408 15.870 -4.269 1.00 92.75 82 ALA A C 1
ATOM 627 O O . ALA A 1 82 ? 40.542 15.888 -3.401 1.00 92.75 82 ALA A O 1
ATOM 628 N N . TRP A 1 83 ? 41.109 15.735 -5.558 1.00 94.38 83 TRP A N 1
ATOM 629 C CA . TRP A 1 83 ? 39.748 15.705 -6.082 1.00 94.38 83 TRP A CA 1
ATOM 630 C C . TRP A 1 83 ? 38.934 14.507 -5.570 1.00 94.38 83 TRP A C 1
ATOM 632 O O . TRP A 1 83 ? 37.768 14.656 -5.194 1.00 94.38 83 TRP A O 1
ATOM 642 N N . ASN A 1 84 ? 39.558 13.330 -5.465 1.00 94.38 84 ASN A N 1
ATOM 643 C CA . ASN A 1 84 ? 38.930 12.157 -4.859 1.00 94.38 84 ASN A CA 1
ATOM 644 C C . ASN A 1 84 ? 38.530 12.392 -3.387 1.00 94.38 84 ASN A C 1
ATOM 646 O O . ASN A 1 84 ? 37.483 11.905 -2.959 1.00 94.38 84 ASN A O 1
ATOM 650 N N . ARG A 1 85 ? 39.323 13.167 -2.637 1.00 92.94 85 ARG A N 1
ATOM 651 C CA . ARG A 1 85 ? 39.052 13.524 -1.236 1.00 92.94 85 ARG A CA 1
ATOM 652 C C . ARG A 1 85 ? 38.005 14.631 -1.109 1.00 92.94 85 ARG A C 1
ATOM 654 O O . ARG A 1 85 ? 37.038 14.466 -0.383 1.00 92.94 85 ARG A O 1
ATOM 661 N N . ASP A 1 86 ? 38.189 15.741 -1.815 1.00 91.38 86 ASP A N 1
ATOM 662 C CA . ASP A 1 86 ? 37.438 16.978 -1.558 1.00 91.38 86 ASP A CA 1
ATOM 663 C C . ASP A 1 86 ? 36.062 17.004 -2.247 1.00 91.38 86 ASP A C 1
ATOM 665 O O . ASP A 1 86 ? 35.170 17.743 -1.833 1.00 91.38 86 ASP A O 1
ATOM 669 N N . TYR A 1 87 ? 35.865 16.181 -3.283 1.00 91.12 87 TYR A N 1
ATOM 670 C CA . TYR A 1 87 ? 34.631 16.145 -4.079 1.00 91.12 87 TYR A CA 1
ATOM 671 C C . TYR A 1 87 ? 33.996 14.756 -4.167 1.00 91.12 87 TYR A C 1
ATOM 673 O O . TYR A 1 87 ? 33.146 14.517 -5.030 1.00 91.12 87 TYR A O 1
ATOM 681 N N . PHE A 1 88 ? 34.430 13.812 -3.323 1.00 90.94 88 PHE A N 1
ATOM 682 C CA . PHE A 1 88 ? 34.116 12.389 -3.486 1.00 90.94 88 PHE A CA 1
ATOM 683 C C . PHE A 1 88 ? 34.406 11.895 -4.919 1.00 90.94 88 PHE A C 1
ATOM 685 O O . PHE A 1 88 ? 33.666 11.077 -5.465 1.00 90.94 88 PHE A O 1
ATOM 692 N N . GLY A 1 89 ? 35.438 12.436 -5.576 1.00 91.38 89 GLY A N 1
ATOM 693 C CA . GLY A 1 89 ? 35.748 12.155 -6.977 1.00 91.38 89 GLY A CA 1
ATOM 694 C C . GLY A 1 89 ? 36.009 10.670 -7.220 1.00 91.38 89 GLY A C 1
ATOM 695 O O . GLY A 1 89 ? 36.890 10.090 -6.586 1.00 91.38 89 GLY A O 1
ATOM 696 N N . SER A 1 90 ? 35.251 10.046 -8.117 1.00 92.38 90 SER A N 1
ATOM 697 C CA . SER A 1 90 ? 35.383 8.611 -8.372 1.00 92.38 90 SER A CA 1
ATOM 698 C C . SER A 1 90 ? 36.158 8.342 -9.649 1.00 92.38 90 SER A C 1
ATOM 700 O O . SER A 1 90 ? 36.059 9.110 -10.604 1.00 92.38 90 SER A O 1
ATOM 702 N N . ILE A 1 91 ? 36.930 7.257 -9.650 1.00 94.44 91 ILE A N 1
ATOM 703 C CA . ILE A 1 91 ? 37.877 6.916 -10.713 1.00 94.44 91 ILE A CA 1
ATOM 704 C C . ILE A 1 91 ? 37.583 5.504 -11.206 1.00 94.44 91 ILE A C 1
ATOM 706 O O . ILE A 1 91 ? 37.578 4.555 -10.425 1.00 94.44 91 ILE A O 1
ATOM 710 N N . TRP A 1 92 ? 37.404 5.348 -12.510 1.00 94.75 92 TRP A N 1
ATOM 711 C CA . TRP A 1 92 ? 37.497 4.046 -13.164 1.00 94.75 92 TRP A CA 1
ATOM 712 C C . TRP A 1 92 ? 38.753 4.011 -14.038 1.00 94.75 92 TRP A C 1
ATOM 714 O O . TRP A 1 92 ? 38.976 4.942 -14.815 1.00 94.75 92 TRP A O 1
ATOM 724 N N . ALA A 1 93 ? 39.569 2.962 -13.915 1.00 93.00 93 ALA A N 1
ATOM 725 C CA . ALA A 1 93 ? 40.786 2.789 -14.706 1.00 93.00 93 ALA A CA 1
ATOM 726 C C . ALA A 1 93 ? 40.982 1.343 -15.189 1.00 93.00 93 ALA A C 1
ATOM 728 O O . ALA A 1 93 ? 40.528 0.392 -14.548 1.00 93.00 93 ALA A O 1
ATOM 729 N N . GLY A 1 94 ? 41.681 1.180 -16.316 1.00 91.00 94 GLY A N 1
ATOM 730 C CA . GLY A 1 94 ? 41.955 -0.129 -16.914 1.00 91.00 94 GLY A CA 1
ATOM 731 C C . GLY A 1 94 ? 43.322 -0.237 -17.590 1.00 91.00 94 GLY A C 1
ATOM 732 O O . GLY A 1 94 ? 44.107 0.713 -17.598 1.00 91.00 94 GLY A O 1
ATOM 733 N N . CYS A 1 95 ? 43.623 -1.418 -18.141 1.00 89.81 95 CYS A N 1
ATOM 734 C CA . CYS A 1 95 ? 44.909 -1.745 -18.774 1.00 89.81 95 CYS A CA 1
ATOM 735 C C . CYS A 1 95 ? 46.127 -1.373 -17.897 1.00 89.81 95 CYS A C 1
ATOM 737 O O . CYS A 1 95 ? 46.028 -1.432 -16.673 1.00 89.81 95 CYS A O 1
ATOM 739 N N . HIS A 1 96 ? 47.251 -0.977 -18.515 1.00 87.75 96 HIS A N 1
ATOM 740 C CA . HIS A 1 96 ? 48.488 -0.571 -17.835 1.00 87.75 96 HIS A CA 1
ATOM 741 C C . HIS A 1 96 ? 48.375 0.714 -17.009 1.00 87.75 96 HIS A C 1
ATOM 743 O O . HIS A 1 96 ? 49.233 1.003 -16.175 1.00 87.75 96 HIS A O 1
ATOM 749 N N . ALA A 1 97 ? 47.311 1.490 -17.224 1.00 88.38 97 ALA A N 1
ATOM 750 C CA . ALA A 1 97 ? 47.095 2.740 -16.513 1.00 88.38 97 ALA A CA 1
ATOM 751 C C . ALA A 1 97 ? 46.942 2.500 -15.006 1.00 88.38 97 ALA A C 1
ATOM 753 O O . ALA A 1 97 ? 47.304 3.356 -14.206 1.00 88.38 97 ALA A O 1
ATOM 754 N N . VAL A 1 98 ? 46.435 1.324 -14.624 1.00 92.69 98 VAL A N 1
ATOM 755 C CA . VAL A 1 98 ? 46.224 0.921 -13.231 1.00 92.69 98 VAL A CA 1
ATOM 756 C C . VAL A 1 98 ? 47.544 0.719 -12.502 1.00 92.69 98 VAL A C 1
ATOM 758 O O . VAL A 1 98 ? 47.768 1.381 -11.489 1.00 92.69 98 VAL A O 1
ATOM 761 N N . SER A 1 99 ? 48.438 -0.141 -13.004 1.00 88.94 99 SER A N 1
ATOM 762 C CA . SER A 1 99 ? 49.732 -0.349 -12.348 1.00 88.94 99 SER A CA 1
ATOM 763 C C . SER A 1 99 ? 50.559 0.938 -12.347 1.00 88.94 99 SER A C 1
ATOM 765 O O . SER A 1 99 ? 51.175 1.262 -11.335 1.00 88.94 99 SER A O 1
ATOM 767 N N . ALA A 1 100 ? 50.511 1.754 -13.402 1.00 86.56 100 ALA A N 1
ATOM 768 C CA . ALA A 1 100 ? 51.155 3.068 -13.397 1.00 86.56 100 ALA A CA 1
ATOM 769 C C . ALA A 1 100 ? 50.563 4.021 -12.333 1.00 86.56 100 ALA A C 1
ATOM 771 O O . ALA A 1 100 ? 51.317 4.641 -11.580 1.00 86.56 100 ALA A O 1
ATOM 772 N N . LEU A 1 101 ? 49.231 4.104 -12.220 1.00 88.81 101 LEU A N 1
ATOM 773 C CA . LEU A 1 101 ? 48.535 4.960 -11.252 1.00 88.81 101 LEU A CA 1
ATOM 774 C C . LEU A 1 101 ? 48.808 4.532 -9.807 1.00 88.81 101 LEU A C 1
ATOM 776 O O . LEU A 1 101 ? 49.100 5.372 -8.960 1.00 88.81 101 LEU A O 1
ATOM 780 N N . GLU A 1 102 ? 48.763 3.234 -9.521 1.00 89.81 102 GLU A N 1
ATOM 781 C CA . GLU A 1 102 ? 49.031 2.703 -8.181 1.00 89.81 102 GLU A CA 1
ATOM 782 C C . GLU A 1 102 ? 50.491 2.899 -7.757 1.00 89.81 102 GLU A C 1
ATOM 784 O O . GLU A 1 102 ? 50.769 2.964 -6.559 1.00 89.81 102 GLU A O 1
ATOM 789 N N . ASN A 1 103 ? 51.418 3.053 -8.710 1.00 85.25 103 ASN A N 1
ATOM 790 C CA . ASN A 1 103 ? 52.824 3.326 -8.419 1.00 85.25 103 ASN A CA 1
ATOM 791 C C . ASN A 1 103 ? 53.233 4.811 -8.514 1.00 85.25 103 ASN A C 1
ATOM 793 O O . ASN A 1 103 ? 54.403 5.141 -8.296 1.00 85.25 103 ASN A O 1
ATOM 797 N N . MET A 1 104 ? 52.309 5.722 -8.830 1.00 85.94 104 MET A N 1
ATOM 798 C CA . MET A 1 104 ? 52.625 7.134 -9.056 1.00 85.94 104 MET A CA 1
ATOM 799 C C . MET A 1 104 ? 52.879 7.885 -7.732 1.00 85.94 104 MET A C 1
ATOM 801 O O . MET A 1 104 ? 52.097 7.823 -6.780 1.00 85.94 104 MET A O 1
ATOM 805 N N . VAL A 1 105 ? 53.990 8.628 -7.683 1.00 81.75 105 VAL A N 1
ATOM 806 C CA . VAL A 1 105 ? 54.473 9.368 -6.502 1.00 81.75 105 VAL A CA 1
ATOM 807 C C . VAL A 1 105 ? 54.890 10.775 -6.912 1.00 81.75 105 VAL A C 1
ATOM 809 O O . VAL A 1 105 ? 55.421 10.968 -8.005 1.00 81.75 105 VAL A O 1
ATOM 812 N N . ASN A 1 106 ? 54.701 11.758 -6.032 1.00 84.38 106 ASN A N 1
ATOM 813 C CA . ASN A 1 106 ? 55.241 13.096 -6.236 1.00 84.38 106 ASN A CA 1
ATOM 814 C C . ASN A 1 106 ? 56.780 13.080 -6.202 1.00 84.38 106 ASN A C 1
ATOM 816 O O . ASN A 1 106 ? 57.349 12.774 -5.148 1.00 84.38 106 ASN A O 1
ATOM 820 N N . PRO A 1 107 ? 57.472 13.495 -7.283 1.00 78.25 107 PRO A N 1
ATOM 821 C CA . PRO A 1 107 ? 58.929 13.636 -7.296 1.00 78.25 107 PRO A CA 1
ATOM 822 C C . PRO A 1 107 ? 59.476 14.535 -6.180 1.00 78.25 107 PRO A C 1
ATOM 824 O O . PRO A 1 107 ? 60.609 14.362 -5.742 1.00 78.25 107 PRO A O 1
ATOM 827 N N . SER A 1 108 ? 58.670 15.493 -5.716 1.00 80.31 108 SER A N 1
ATOM 828 C CA . SER A 1 108 ? 59.027 16.449 -4.668 1.00 80.31 108 SER A CA 1
ATOM 829 C C . SER A 1 108 ? 58.612 16.010 -3.258 1.00 80.31 108 SER A C 1
ATOM 831 O O . SER A 1 108 ? 59.032 16.644 -2.294 1.00 80.31 108 SER A O 1
ATOM 833 N N . SER A 1 109 ? 57.778 14.970 -3.102 1.00 80.38 109 SER A N 1
ATOM 834 C CA . SER A 1 109 ? 57.342 14.478 -1.784 1.00 80.38 109 SER A CA 1
ATOM 835 C C . SER A 1 109 ? 56.792 13.051 -1.829 1.00 80.38 109 SER A C 1
ATOM 837 O O . SER A 1 109 ? 55.665 12.803 -2.249 1.00 80.38 109 SER A O 1
ATOM 839 N N . THR A 1 110 ? 57.531 12.094 -1.279 1.00 71.94 110 THR A N 1
ATOM 840 C CA . THR A 1 110 ? 57.128 10.677 -1.284 1.00 71.94 110 THR A CA 1
ATOM 841 C C . THR A 1 110 ? 55.933 10.340 -0.383 1.00 71.94 110 THR A C 1
ATOM 843 O O . THR A 1 110 ? 55.468 9.201 -0.402 1.00 71.94 110 THR A O 1
ATOM 846 N N . ALA A 1 111 ? 55.424 11.310 0.386 1.00 76.38 111 ALA A N 1
ATOM 847 C CA . ALA A 1 111 ? 54.182 11.195 1.153 1.00 76.38 111 ALA A CA 1
ATOM 848 C C . ALA A 1 111 ? 52.925 11.382 0.282 1.00 76.38 111 ALA A C 1
ATOM 850 O O . ALA A 1 111 ? 51.831 10.993 0.682 1.00 76.38 111 ALA A O 1
ATOM 851 N N . GLN A 1 112 ? 53.069 11.985 -0.900 1.00 84.88 112 GLN A N 1
ATOM 852 C CA . GLN A 1 112 ? 51.980 12.203 -1.844 1.00 84.88 112 GLN A CA 1
ATOM 853 C C . GLN A 1 112 ? 52.067 11.173 -2.970 1.00 84.88 112 GLN A C 1
ATOM 855 O O . GLN A 1 112 ? 52.983 11.198 -3.790 1.00 84.88 112 GLN A O 1
ATOM 860 N N . GLN A 1 113 ? 51.111 10.251 -2.981 1.00 86.12 113 GLN A N 1
ATOM 861 C CA . GLN A 1 113 ? 51.064 9.104 -3.883 1.00 86.12 113 GLN A CA 1
ATOM 862 C C . GLN A 1 113 ? 49.616 8.636 -4.061 1.00 86.12 113 GLN A C 1
ATOM 864 O O . GLN A 1 113 ? 48.753 8.964 -3.244 1.00 86.12 113 GLN A O 1
ATOM 869 N N . THR A 1 114 ? 49.347 7.915 -5.145 1.00 89.31 114 THR A N 1
ATOM 870 C CA . THR A 1 114 ? 47.993 7.540 -5.596 1.00 89.31 114 THR A CA 1
ATOM 871 C C . THR A 1 114 ? 47.718 6.046 -5.518 1.00 89.31 114 THR A C 1
ATOM 873 O O . THR A 1 114 ? 46.843 5.563 -6.222 1.00 89.31 114 THR A O 1
ATOM 876 N N . ASN A 1 115 ? 48.440 5.303 -4.680 1.00 88.62 115 ASN A N 1
ATOM 877 C CA . ASN A 1 115 ? 48.139 3.907 -4.361 1.00 88.62 115 ASN A CA 1
ATOM 878 C C . ASN A 1 115 ? 46.763 3.804 -3.660 1.00 88.62 115 ASN A C 1
ATOM 880 O O . ASN A 1 115 ? 46.660 3.689 -2.440 1.00 88.62 115 ASN A O 1
ATOM 884 N N . PHE A 1 116 ? 45.693 3.976 -4.435 1.00 94.19 116 PHE A N 1
ATOM 885 C CA . PHE A 1 116 ? 44.329 4.189 -3.981 1.00 94.19 116 PHE A CA 1
ATOM 886 C C . PHE A 1 116 ? 43.734 2.904 -3.423 1.00 94.19 116 PHE A C 1
ATOM 888 O O . PHE A 1 116 ? 43.021 2.955 -2.422 1.00 94.19 116 PHE A O 1
ATOM 895 N N . LEU A 1 117 ? 44.007 1.761 -4.053 1.00 95.62 117 LEU A N 1
ATOM 896 C CA . LEU A 1 117 ? 43.493 0.461 -3.622 1.00 95.62 117 LEU A CA 1
ATOM 897 C C . LEU A 1 117 ? 44.575 -0.456 -3.048 1.00 95.62 117 LEU A C 1
ATOM 899 O O . LEU A 1 117 ? 44.225 -1.541 -2.583 1.00 95.62 117 LEU A O 1
ATOM 903 N N . THR A 1 118 ? 45.848 -0.046 -3.029 1.00 91.75 118 THR A N 1
ATOM 904 C CA . THR A 1 118 ? 46.936 -0.843 -2.444 1.00 91.75 118 THR A CA 1
ATOM 905 C C . THR A 1 118 ? 47.728 -0.124 -1.352 1.00 91.75 118 THR A C 1
ATOM 907 O O . THR A 1 118 ? 47.868 1.100 -1.327 1.00 91.75 118 THR A O 1
ATOM 910 N N . VAL A 1 119 ? 48.309 -0.907 -0.446 1.00 85.94 119 VAL A N 1
ATOM 911 C CA . VAL A 1 119 ? 49.276 -0.453 0.553 1.00 85.94 119 VAL A CA 1
ATOM 912 C C . VAL A 1 119 ? 50.673 -0.457 -0.064 1.00 85.94 119 VAL A C 1
ATOM 914 O O . VAL A 1 119 ? 51.098 -1.444 -0.666 1.00 85.94 119 VAL A O 1
ATOM 917 N N . LYS A 1 120 ? 51.408 0.641 0.131 1.00 71.62 120 LYS A N 1
ATOM 918 C CA . LYS A 1 120 ? 52.812 0.777 -0.274 1.00 71.62 120 LYS A CA 1
ATOM 919 C C . LYS A 1 120 ? 53.694 -0.281 0.399 1.00 71.62 120 LYS A C 1
ATOM 921 O O . LYS A 1 120 ? 53.610 -0.473 1.612 1.00 71.62 120 LYS A O 1
ATOM 926 N N . ASP A 1 121 ? 54.610 -0.873 -0.363 1.00 66.31 121 ASP A N 1
ATOM 927 C CA . ASP A 1 121 ? 55.687 -1.701 0.184 1.00 66.31 121 ASP A CA 1
ATOM 928 C C . ASP A 1 121 ? 56.680 -0.824 0.974 1.00 66.31 121 ASP A C 1
ATOM 930 O O . ASP A 1 121 ? 57.283 0.114 0.441 1.00 66.31 121 ASP A O 1
ATOM 934 N N . GLY A 1 122 ? 56.862 -1.131 2.261 1.00 59.34 122 GLY A N 1
ATOM 935 C CA . GLY A 1 122 ? 57.790 -0.421 3.148 1.00 59.34 122 GLY A CA 1
ATOM 936 C C . GLY A 1 122 ? 59.269 -0.557 2.757 1.00 59.34 122 GLY A C 1
ATOM 937 O O . GLY A 1 122 ? 60.090 0.228 3.226 1.00 59.34 122 GLY A O 1
ATOM 938 N N . SER A 1 123 ? 59.612 -1.515 1.890 1.00 55.50 123 SER A N 1
ATOM 939 C CA . SER A 1 123 ? 60.970 -1.771 1.391 1.00 55.50 123 SER A CA 1
ATOM 940 C C . SER A 1 123 ? 61.282 -1.126 0.037 1.00 55.50 123 SER A C 1
ATOM 942 O O . SER A 1 123 ? 62.419 -1.201 -0.435 1.00 55.50 123 SER A O 1
ATOM 944 N N . ALA A 1 124 ? 60.305 -0.484 -0.613 1.00 59.03 124 ALA A N 1
ATOM 945 C CA . ALA A 1 124 ? 60.525 0.215 -1.873 1.00 59.03 124 ALA A CA 1
ATOM 946 C C . ALA A 1 124 ? 61.392 1.472 -1.643 1.00 59.03 124 ALA A C 1
ATOM 948 O O . ALA A 1 124 ? 60.915 2.498 -1.159 1.00 59.03 124 ALA A O 1
ATOM 949 N N . THR A 1 125 ? 62.683 1.389 -1.981 1.00 53.28 125 THR A N 1
ATOM 950 C CA . THR A 1 125 ? 63.695 2.421 -1.679 1.00 53.28 125 THR A CA 1
ATOM 951 C C . THR A 1 125 ? 63.786 3.557 -2.698 1.00 53.28 125 THR A C 1
ATOM 953 O O . THR A 1 125 ? 64.397 4.582 -2.400 1.00 53.28 125 THR A O 1
ATOM 956 N N . LEU A 1 126 ? 63.181 3.418 -3.883 1.00 54.00 126 LEU A N 1
ATOM 957 C CA . LEU A 1 126 ? 63.200 4.437 -4.935 1.00 54.00 126 LEU A CA 1
ATOM 958 C C . LEU A 1 126 ? 61.773 4.699 -5.445 1.00 54.00 126 LEU A C 1
ATOM 960 O O . LEU A 1 126 ? 61.132 3.763 -5.925 1.00 54.00 126 LEU A O 1
ATOM 964 N N . PRO A 1 127 ? 61.251 5.938 -5.354 1.00 53.16 127 PRO A N 1
ATOM 965 C CA . PRO A 1 127 ? 60.019 6.304 -6.046 1.00 53.16 127 PRO A CA 1
ATOM 966 C C . PRO A 1 127 ? 60.226 6.211 -7.568 1.00 53.16 127 PRO A C 1
ATOM 968 O O . PRO A 1 127 ? 61.340 6.402 -8.055 1.00 53.16 127 PRO A O 1
ATOM 971 N N . LEU A 1 128 ? 59.168 5.932 -8.337 1.00 55.16 128 LEU A N 1
ATOM 972 C CA . LEU A 1 128 ? 59.189 6.058 -9.799 1.00 55.16 128 LEU A CA 1
ATOM 973 C C . LEU A 1 128 ? 59.324 7.546 -10.162 1.00 55.16 128 LEU A C 1
ATOM 975 O O . LEU A 1 128 ? 58.334 8.247 -10.341 1.00 55.16 128 LEU A O 1
ATOM 979 N N . VAL A 1 129 ? 60.555 8.063 -10.191 1.00 48.78 129 VAL A N 1
ATOM 980 C CA . VAL A 1 129 ? 60.812 9.499 -10.412 1.00 48.78 129 VAL A CA 1
ATOM 981 C C . VAL A 1 129 ? 60.935 9.872 -11.888 1.00 48.78 129 VAL A C 1
ATOM 983 O O . VAL A 1 129 ? 60.957 11.054 -12.217 1.00 48.78 129 VAL A O 1
ATOM 986 N N . ASN A 1 130 ? 61.031 8.896 -12.791 1.00 48.66 130 ASN A N 1
ATOM 987 C CA . ASN A 1 130 ? 61.173 9.148 -14.221 1.00 48.66 130 ASN A CA 1
ATOM 988 C C . ASN A 1 130 ? 60.560 7.996 -15.022 1.00 48.66 130 ASN A C 1
ATOM 990 O O . ASN A 1 130 ? 60.474 6.892 -14.493 1.00 48.66 130 ASN A O 1
ATOM 994 N N . ALA A 1 131 ? 60.164 8.253 -16.272 1.00 48.06 131 ALA A N 1
ATOM 995 C CA . ALA A 1 131 ? 59.411 7.371 -17.185 1.00 48.06 131 ALA A CA 1
ATOM 996 C C . ALA A 1 131 ? 60.081 6.016 -17.550 1.00 48.06 131 ALA A C 1
ATOM 998 O O . ALA A 1 131 ? 59.787 5.416 -18.580 1.00 48.06 131 ALA A O 1
ATOM 999 N N . VAL A 1 132 ? 61.008 5.529 -16.726 1.00 48.12 132 VAL A N 1
ATOM 1000 C CA . VAL A 1 132 ? 61.640 4.217 -16.818 1.00 48.12 132 VAL A CA 1
ATOM 1001 C C . VAL A 1 132 ? 61.017 3.313 -15.749 1.00 48.12 132 VAL A C 1
ATOM 1003 O O . VAL A 1 132 ? 61.353 3.373 -14.568 1.00 48.12 132 VAL A O 1
ATOM 1006 N N . TYR A 1 133 ? 60.095 2.473 -16.212 1.00 54.03 133 TYR A N 1
ATOM 1007 C CA . TYR A 1 133 ? 59.221 1.523 -15.508 1.00 54.03 133 TYR A CA 1
ATOM 1008 C C . TYR A 1 133 ? 59.941 0.360 -14.782 1.00 54.03 133 TYR A C 1
ATOM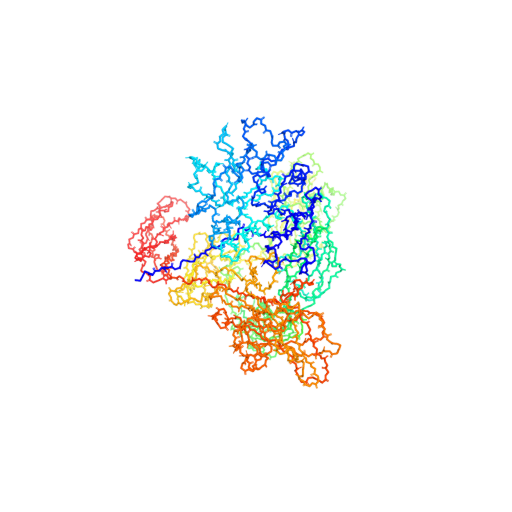 1010 O O . TYR A 1 133 ? 59.462 -0.769 -14.781 1.00 54.03 133 TYR A O 1
ATOM 1018 N N . ALA A 1 134 ? 61.115 0.592 -14.189 1.00 48.97 134 ALA A N 1
ATOM 1019 C CA . ALA A 1 134 ? 61.976 -0.480 -13.679 1.00 48.97 134 ALA A CA 1
ATOM 1020 C C . ALA A 1 134 ? 61.716 -0.891 -12.212 1.00 48.97 134 ALA A C 1
ATOM 1022 O O . ALA A 1 134 ? 62.124 -1.983 -11.835 1.00 48.97 134 ALA A O 1
ATOM 1023 N N . ASN A 1 135 ? 61.051 -0.063 -11.385 1.00 57.78 135 ASN A N 1
ATOM 1024 C CA . ASN A 1 135 ? 60.932 -0.288 -9.930 1.00 57.78 135 ASN A CA 1
ATOM 1025 C C . ASN A 1 135 ? 59.546 0.094 -9.354 1.00 57.78 135 ASN A C 1
ATOM 1027 O O . ASN A 1 135 ? 59.356 1.205 -8.865 1.00 57.78 135 ASN A O 1
ATOM 1031 N N . SER A 1 136 ? 58.582 -0.827 -9.369 1.00 68.38 136 SER A N 1
ATOM 1032 C CA . SER A 1 136 ? 57.262 -0.675 -8.726 1.00 68.38 136 SER A CA 1
ATOM 1033 C C . SER A 1 136 ? 57.331 -0.482 -7.200 1.00 68.38 136 SER A C 1
ATOM 1035 O O . SER A 1 136 ? 58.066 -1.213 -6.540 1.00 68.38 136 SER A O 1
ATOM 1037 N N . ASN A 1 137 ? 56.526 0.403 -6.598 1.00 74.56 137 ASN A N 1
ATOM 1038 C CA . ASN A 1 137 ? 56.401 0.574 -5.139 1.00 74.56 137 ASN A CA 1
ATOM 1039 C C . ASN A 1 137 ? 55.182 -0.145 -4.504 1.00 74.56 137 ASN A C 1
ATOM 1041 O O . ASN A 1 137 ? 55.156 -0.310 -3.284 1.00 74.56 137 ASN A O 1
ATOM 1045 N N . SER A 1 138 ? 54.194 -0.569 -5.299 1.00 83.25 138 SER A N 1
ATOM 1046 C CA . SER A 1 138 ? 52.941 -1.170 -4.818 1.00 83.25 138 SER A CA 1
ATOM 1047 C C . SER A 1 138 ? 52.424 -2.290 -5.734 1.00 83.25 138 SER A C 1
ATOM 1049 O O . SER A 1 138 ? 52.063 -3.365 -5.258 1.00 83.25 138 SER A O 1
ATOM 1051 N N . MET A 1 139 ? 52.473 -2.113 -7.055 1.00 87.62 139 MET A N 1
ATOM 1052 C CA . MET A 1 139 ? 51.935 -3.073 -8.029 1.00 87.62 139 MET A CA 1
ATOM 1053 C C . MET A 1 139 ? 52.979 -3.439 -9.081 1.00 87.62 139 MET A C 1
ATOM 1055 O O . MET A 1 139 ? 53.651 -2.552 -9.601 1.00 87.62 139 MET A O 1
ATOM 1059 N N . LEU A 1 140 ? 53.144 -4.722 -9.413 1.00 86.81 140 LEU A N 1
ATOM 1060 C CA . LEU A 1 140 ? 54.016 -5.121 -10.522 1.00 86.81 140 LEU A CA 1
ATOM 1061 C C . LEU A 1 140 ? 53.545 -4.435 -11.806 1.00 86.81 140 LEU A C 1
ATOM 1063 O O . LEU A 1 140 ? 52.352 -4.384 -12.076 1.00 86.81 140 LEU A O 1
ATOM 1067 N N . LEU A 1 141 ? 54.484 -3.879 -12.567 1.00 85.94 141 LEU A N 1
ATOM 1068 C CA . LEU A 1 141 ? 54.172 -3.269 -13.856 1.00 85.94 141 LEU A CA 1
ATOM 1069 C C . LEU A 1 141 ? 53.942 -4.362 -14.898 1.00 85.94 141 LEU A C 1
ATOM 1071 O O . LEU A 1 141 ? 54.535 -5.439 -14.824 1.00 85.94 141 LEU A O 1
ATOM 1075 N N . TRP A 1 142 ? 53.134 -4.052 -15.903 1.00 85.88 142 TRP A N 1
ATOM 1076 C CA . TRP A 1 142 ? 52.679 -4.988 -16.933 1.00 85.88 142 TRP A CA 1
ATOM 1077 C C . TRP A 1 142 ? 53.790 -5.712 -17.716 1.00 85.88 142 TRP A C 1
ATOM 1079 O O . TRP A 1 142 ? 53.552 -6.770 -18.290 1.00 85.88 142 TRP A O 1
ATOM 1089 N N . THR A 1 143 ? 55.010 -5.167 -17.762 1.00 84.69 143 THR A N 1
ATOM 1090 C CA . THR A 1 143 ? 56.187 -5.807 -18.384 1.00 84.69 143 THR A CA 1
ATOM 1091 C C . THR A 1 143 ? 56.910 -6.794 -17.464 1.00 84.69 143 THR A C 1
ATOM 1093 O O . THR A 1 143 ? 57.771 -7.541 -17.926 1.00 84.69 143 THR A O 1
ATOM 1096 N N . ALA A 1 144 ? 56.587 -6.796 -16.170 1.00 84.56 144 ALA A N 1
ATOM 1097 C CA . ALA A 1 144 ? 57.285 -7.536 -15.121 1.00 84.56 144 ALA A CA 1
ATOM 1098 C C . ALA A 1 144 ? 56.549 -8.809 -14.667 1.00 84.56 144 ALA A C 1
ATOM 1100 O O . ALA A 1 144 ? 57.005 -9.486 -13.744 1.00 84.56 144 ALA A O 1
ATOM 1101 N N . HIS A 1 145 ? 55.423 -9.153 -15.294 1.00 88.06 145 HIS A N 1
ATOM 1102 C CA . HIS A 1 145 ? 54.684 -10.378 -15.009 1.00 88.06 145 HIS A CA 1
ATOM 1103 C C . HIS A 1 145 ? 54.058 -10.978 -16.271 1.00 88.06 145 HIS A C 1
ATOM 1105 O O . HIS A 1 145 ? 53.908 -10.328 -17.304 1.00 88.06 145 HIS A O 1
ATOM 1111 N N . SER A 1 146 ? 53.703 -12.256 -16.183 1.00 89.44 146 SER A N 1
ATOM 1112 C CA . SER A 1 146 ? 52.969 -12.967 -17.223 1.00 89.44 146 SER A CA 1
ATOM 1113 C C . SER A 1 146 ? 51.474 -12.621 -17.191 1.00 89.44 146 SER A C 1
ATOM 1115 O O . SER A 1 146 ? 50.963 -12.042 -16.229 1.00 89.44 146 SER A O 1
ATOM 1117 N N . ALA A 1 147 ? 50.762 -12.930 -18.277 1.00 89.38 147 ALA A N 1
ATOM 1118 C CA . ALA A 1 147 ? 49.318 -12.729 -18.353 1.00 89.38 147 ALA A CA 1
ATOM 1119 C C . ALA A 1 147 ? 48.562 -13.665 -17.391 1.00 89.38 147 ALA A C 1
ATOM 1121 O O . ALA A 1 147 ? 49.065 -14.720 -17.008 1.00 89.38 147 ALA A O 1
ATOM 1122 N N . GLY A 1 148 ? 47.330 -13.293 -17.034 1.00 87.38 148 GLY A N 1
ATOM 1123 C CA . GLY A 1 148 ? 46.427 -14.173 -16.291 1.00 87.38 148 GLY A CA 1
ATOM 1124 C C . GLY A 1 148 ? 46.032 -15.415 -17.094 1.00 87.38 148 GLY A C 1
ATOM 1125 O O . GLY A 1 148 ? 45.912 -15.350 -18.321 1.00 87.38 148 GLY A O 1
ATOM 1126 N N . THR A 1 149 ? 45.782 -16.516 -16.393 1.00 89.69 149 THR A N 1
ATOM 1127 C CA . THR A 1 149 ? 45.320 -17.791 -16.951 1.00 89.69 149 THR A CA 1
ATOM 1128 C C . THR A 1 149 ? 43.865 -18.026 -16.554 1.00 89.69 149 THR A C 1
ATOM 1130 O O . THR A 1 149 ? 43.508 -17.969 -15.384 1.00 89.69 149 THR A O 1
ATOM 1133 N N . THR A 1 150 ? 43.004 -18.273 -17.538 1.00 88.19 150 THR A N 1
ATOM 1134 C CA . THR A 1 150 ? 41.583 -18.590 -17.318 1.00 88.19 150 THR A CA 1
ATOM 1135 C C . THR A 1 150 ? 41.390 -20.088 -17.024 1.00 88.19 150 THR A C 1
ATOM 1137 O O . THR A 1 150 ? 42.145 -20.891 -17.580 1.00 88.19 150 THR A O 1
ATOM 1140 N N . PRO A 1 151 ? 40.355 -20.505 -16.265 1.00 91.06 151 PRO A N 1
ATOM 1141 C CA . PRO A 1 151 ? 39.257 -19.675 -15.770 1.00 91.06 151 PRO A CA 1
ATOM 1142 C C . PRO A 1 151 ? 39.602 -18.864 -14.514 1.00 91.06 151 PRO A C 1
ATOM 1144 O O . PRO A 1 151 ? 40.317 -19.348 -13.639 1.00 91.06 151 PRO A O 1
ATOM 1147 N N . TYR A 1 152 ? 39.067 -17.645 -14.411 1.00 90.94 152 TYR A N 1
ATOM 1148 C CA . TYR A 1 152 ? 39.214 -16.822 -13.204 1.00 90.94 152 TYR A CA 1
ATOM 1149 C C . TYR A 1 152 ? 38.220 -17.232 -12.108 1.00 90.94 152 TYR A C 1
ATOM 1151 O O . TYR A 1 152 ? 37.139 -17.763 -12.374 1.00 90.94 152 TYR A O 1
ATOM 1159 N N . THR A 1 153 ? 38.566 -16.940 -10.856 1.00 91.88 153 THR A N 1
ATOM 1160 C CA . THR A 1 153 ? 37.715 -17.177 -9.686 1.00 91.88 153 THR A CA 1
ATOM 1161 C C . THR A 1 153 ? 36.924 -15.923 -9.333 1.00 91.88 153 THR A C 1
ATOM 1163 O O . THR A 1 153 ? 37.501 -14.875 -9.047 1.00 91.88 153 THR A O 1
ATOM 1166 N N . TYR A 1 154 ? 35.599 -16.054 -9.272 1.00 89.62 154 TYR A N 1
ATOM 1167 C CA . TYR A 1 154 ? 34.664 -14.972 -8.961 1.00 89.62 154 TYR A CA 1
ATOM 1168 C C . TYR A 1 154 ? 34.375 -14.888 -7.462 1.00 89.62 154 TYR A C 1
ATOM 1170 O O . TYR A 1 154 ? 34.252 -15.894 -6.761 1.00 89.62 154 TYR A O 1
ATOM 1178 N N . ARG A 1 155 ? 34.239 -13.664 -6.965 1.00 83.56 155 ARG A N 1
ATOM 1179 C CA . ARG A 1 155 ? 34.021 -13.319 -5.563 1.00 83.56 155 ARG A CA 1
ATOM 1180 C C . ARG A 1 155 ? 32.879 -12.308 -5.481 1.00 83.56 155 ARG A C 1
ATOM 1182 O O . ARG A 1 155 ? 32.737 -11.447 -6.339 1.00 83.56 155 ARG A O 1
ATOM 1189 N N . LEU A 1 156 ? 32.075 -12.411 -4.421 1.00 85.75 156 LEU A N 1
ATOM 1190 C CA . LEU A 1 156 ? 30.979 -11.480 -4.120 1.00 85.75 156 LEU A CA 1
ATOM 1191 C C . LEU A 1 156 ? 29.888 -11.411 -5.220 1.00 85.75 156 LEU A C 1
ATOM 1193 O O . LEU A 1 156 ? 29.628 -10.330 -5.742 1.00 85.75 156 LEU A O 1
ATOM 1197 N N . PRO A 1 157 ? 29.211 -12.524 -5.569 1.00 77.19 157 PRO A N 1
ATOM 1198 C CA . PRO A 1 157 ? 28.218 -12.561 -6.657 1.00 77.19 157 PRO A CA 1
ATOM 1199 C C . PRO A 1 157 ? 26.988 -11.668 -6.419 1.00 77.19 157 PRO A C 1
ATOM 1201 O O . PRO A 1 157 ? 26.329 -11.265 -7.370 1.00 77.19 157 PRO A O 1
ATOM 1204 N N . ASN A 1 158 ? 26.708 -11.326 -5.159 1.00 76.50 158 ASN A N 1
ATOM 1205 C CA . ASN A 1 158 ? 25.587 -10.466 -4.772 1.00 76.50 158 ASN A CA 1
ATOM 1206 C C . ASN A 1 158 ? 25.965 -8.974 -4.713 1.00 76.50 158 ASN A C 1
ATOM 1208 O O . ASN A 1 158 ? 25.106 -8.137 -4.439 1.00 76.50 158 ASN A O 1
ATOM 1212 N N . ASP A 1 159 ? 27.241 -8.622 -4.920 1.00 86.25 159 ASP A N 1
ATOM 1213 C CA . ASP A 1 159 ? 27.677 -7.224 -4.901 1.00 86.25 159 ASP A CA 1
ATOM 1214 C C . ASP A 1 159 ? 27.113 -6.468 -6.117 1.00 86.25 159 ASP A C 1
ATOM 1216 O O . ASP A 1 159 ? 27.110 -7.030 -7.214 1.00 86.25 159 ASP A O 1
ATOM 1220 N N . PRO A 1 160 ? 26.681 -5.200 -5.975 1.00 81.50 160 PRO A N 1
ATOM 1221 C CA . PRO A 1 160 ? 26.144 -4.414 -7.087 1.00 81.50 160 PRO A CA 1
ATOM 1222 C C . PRO A 1 160 ? 27.055 -4.371 -8.320 1.00 81.50 160 PRO A C 1
ATOM 1224 O O . PRO A 1 160 ? 26.561 -4.348 -9.445 1.00 81.50 160 PRO A O 1
ATOM 1227 N N . ILE A 1 161 ? 28.381 -4.413 -8.139 1.00 86.06 161 ILE A N 1
ATOM 1228 C CA . ILE A 1 161 ? 29.327 -4.410 -9.266 1.00 86.06 161 ILE A CA 1
ATOM 1229 C C . ILE A 1 161 ? 29.365 -5.766 -9.967 1.00 86.06 161 ILE A C 1
ATOM 1231 O O . ILE A 1 161 ? 29.538 -5.801 -11.180 1.00 86.06 161 ILE A O 1
ATOM 1235 N N . SER A 1 162 ? 29.126 -6.852 -9.229 1.00 82.56 162 SER A N 1
ATOM 1236 C CA . SER A 1 162 ? 29.083 -8.239 -9.708 1.00 82.56 162 SER A CA 1
ATOM 1237 C C . SER A 1 162 ? 27.770 -8.634 -10.381 1.00 82.56 162 SER A C 1
ATOM 1239 O O . SER A 1 162 ? 27.679 -9.736 -10.921 1.00 82.56 162 SER A O 1
ATOM 1241 N N . GLN A 1 163 ? 26.759 -7.756 -10.381 1.00 74.94 163 GLN A N 1
ATOM 1242 C CA . GLN A 1 163 ? 25.474 -7.969 -11.057 1.00 74.94 163 GLN A CA 1
ATOM 1243 C C . GLN A 1 163 ? 25.604 -7.817 -12.584 1.00 74.94 163 GLN A C 1
ATOM 1245 O O . GLN A 1 163 ? 24.945 -6.996 -13.224 1.00 74.94 163 GLN A O 1
ATOM 1250 N N . PHE A 1 164 ? 26.496 -8.599 -13.185 1.00 65.38 164 PHE A N 1
ATOM 1251 C CA . PHE A 1 164 ? 26.651 -8.743 -14.625 1.00 65.38 164 PHE A CA 1
ATOM 1252 C C . PHE A 1 164 ? 26.362 -10.189 -15.032 1.00 65.38 164 PHE A C 1
ATOM 1254 O O . PHE A 1 164 ? 26.608 -11.139 -14.296 1.00 65.38 164 PHE A O 1
ATOM 1261 N N . MET A 1 165 ? 25.799 -10.365 -16.226 1.00 53.50 165 MET A N 1
ATOM 1262 C CA . MET A 1 165 ? 25.433 -11.686 -16.730 1.00 53.50 165 MET A CA 1
ATOM 1263 C C . MET A 1 165 ? 26.601 -12.264 -17.532 1.00 53.50 165 MET A C 1
ATOM 1265 O O . MET A 1 165 ? 26.930 -11.725 -18.588 1.00 53.50 165 MET A O 1
ATOM 1269 N N . GLY A 1 166 ? 27.183 -13.368 -17.056 1.00 67.38 166 GLY A N 1
ATOM 1270 C CA . GLY A 1 166 ? 28.197 -14.148 -17.777 1.00 67.38 166 GLY A CA 1
ATOM 1271 C C . GLY A 1 166 ? 29.620 -14.037 -17.218 1.00 67.38 166 GLY A C 1
ATOM 1272 O O . GLY A 1 166 ? 29.898 -13.263 -16.305 1.00 67.38 166 GLY A O 1
ATOM 1273 N N . THR A 1 167 ? 30.529 -14.842 -17.770 1.00 81.38 167 THR A N 1
ATOM 1274 C CA . THR A 1 167 ? 31.948 -14.863 -17.390 1.00 81.38 167 THR A CA 1
ATOM 1275 C C . THR A 1 167 ? 32.718 -13.739 -18.086 1.00 81.38 167 THR A C 1
ATOM 1277 O O . THR A 1 167 ? 32.715 -13.661 -19.315 1.00 81.38 167 THR A O 1
ATOM 1280 N N . ILE A 1 168 ? 33.426 -12.911 -17.321 1.00 85.56 168 ILE A N 1
ATOM 1281 C CA . ILE A 1 168 ? 34.253 -11.791 -17.806 1.00 85.56 168 ILE A CA 1
ATOM 1282 C C . ILE A 1 168 ? 35.637 -12.229 -18.308 1.00 85.56 168 ILE A C 1
ATOM 1284 O O . ILE A 1 168 ? 36.367 -11.414 -18.860 1.00 85.56 168 ILE A O 1
ATOM 1288 N N . ASP A 1 169 ? 35.987 -13.509 -18.168 1.00 88.44 169 ASP A N 1
ATOM 1289 C CA . ASP A 1 169 ? 37.296 -14.081 -18.506 1.00 88.44 169 ASP A CA 1
ATOM 1290 C C . ASP A 1 169 ? 37.807 -13.644 -19.878 1.00 88.44 169 ASP A C 1
ATOM 1292 O O . ASP A 1 169 ? 38.888 -13.070 -19.993 1.00 88.44 169 ASP A O 1
ATOM 1296 N N . ALA A 1 170 ? 36.992 -13.827 -20.920 1.00 82.19 170 ALA A N 1
ATOM 1297 C CA . ALA A 1 170 ? 37.368 -13.467 -22.281 1.00 82.19 170 ALA A CA 1
ATOM 1298 C C . ALA A 1 170 ? 37.622 -11.959 -22.450 1.00 82.19 170 ALA A C 1
ATOM 1300 O O . ALA A 1 170 ? 38.469 -11.593 -23.268 1.00 82.19 170 ALA A O 1
ATOM 1301 N N . ALA A 1 171 ? 36.943 -11.099 -21.674 1.00 85.94 171 ALA A N 1
ATOM 1302 C CA . ALA A 1 171 ? 36.993 -9.632 -21.747 1.00 85.94 171 ALA A CA 1
ATOM 1303 C C . ALA A 1 171 ? 38.377 -9.059 -21.427 1.00 85.94 171 ALA A C 1
ATOM 1305 O O . ALA A 1 171 ? 38.750 -7.997 -21.920 1.00 85.94 171 ALA A O 1
ATOM 1306 N N . PHE A 1 172 ? 39.145 -9.779 -20.611 1.00 87.12 172 PHE A N 1
ATOM 1307 C CA . PHE A 1 172 ? 40.397 -9.287 -20.041 1.00 87.12 172 PHE A CA 1
ATOM 1308 C C . PHE A 1 172 ? 41.643 -9.874 -20.714 1.00 87.12 172 PHE A C 1
ATOM 1310 O O . PHE A 1 172 ? 42.768 -9.547 -20.355 1.00 87.12 172 PHE A O 1
ATOM 1317 N N . LEU A 1 173 ? 41.467 -10.680 -21.768 1.00 82.25 173 LEU A N 1
ATOM 1318 C CA . LEU A 1 173 ? 42.566 -11.352 -22.474 1.00 82.25 173 LEU A CA 1
ATOM 1319 C C . LEU A 1 173 ? 43.321 -10.476 -23.491 1.00 82.25 173 LEU A C 1
ATOM 1321 O O . LEU A 1 173 ? 44.277 -10.950 -24.115 1.00 82.25 173 LEU A O 1
ATOM 1325 N N . SER A 1 174 ? 42.926 -9.217 -23.686 1.00 80.12 174 SER A N 1
ATOM 1326 C CA . SER A 1 174 ? 43.533 -8.296 -24.658 1.00 80.12 174 SER A CA 1
ATOM 1327 C C . SER A 1 174 ? 44.140 -7.085 -23.964 1.00 80.12 174 SER A C 1
ATOM 1329 O O . SER A 1 174 ? 43.553 -6.574 -23.019 1.00 80.12 174 SER A O 1
ATOM 1331 N N . GLY A 1 175 ? 45.280 -6.595 -24.452 1.00 83.25 175 GLY A N 1
ATOM 1332 C CA . GLY A 1 175 ? 45.980 -5.447 -23.877 1.00 83.25 175 GLY A CA 1
ATOM 1333 C C . GLY A 1 175 ? 47.356 -5.755 -23.317 1.00 83.25 175 GLY A C 1
ATOM 1334 O O . GLY A 1 175 ? 47.767 -6.916 -23.263 1.00 83.25 175 GLY A O 1
ATOM 1335 N N . SER A 1 176 ? 48.062 -4.696 -22.921 1.00 86.12 176 SER A N 1
ATOM 1336 C CA . SER A 1 176 ? 49.397 -4.797 -22.329 1.00 86.12 176 SER A CA 1
ATOM 1337 C C . SER A 1 176 ? 49.354 -5.300 -20.888 1.00 86.12 176 SER A C 1
ATOM 1339 O O . SER A 1 176 ? 50.247 -6.040 -20.501 1.00 86.12 176 SER A O 1
ATOM 1341 N N . GLU A 1 177 ? 48.306 -4.966 -20.125 1.00 90.19 177 GLU A N 1
ATOM 1342 C CA . GLU A 1 177 ? 48.088 -5.489 -18.774 1.00 90.19 177 GLU A CA 1
ATOM 1343 C C . GLU A 1 177 ? 46.737 -6.203 -18.691 1.00 90.19 177 GLU A C 1
ATOM 1345 O O . GLU A 1 177 ? 45.680 -5.605 -18.899 1.00 90.19 177 GLU A O 1
ATOM 1350 N N . LYS A 1 178 ? 46.789 -7.511 -18.428 1.00 91.50 178 LYS A N 1
ATOM 1351 C CA . LYS A 1 178 ? 45.631 -8.425 -18.433 1.00 91.50 178 LYS A CA 1
ATOM 1352 C C . LYS A 1 178 ? 45.274 -8.938 -17.039 1.00 91.50 178 LYS A C 1
ATOM 1354 O O . LYS A 1 178 ? 44.307 -9.673 -16.882 1.00 91.50 178 LYS A O 1
ATOM 1359 N N . ILE A 1 179 ? 46.083 -8.585 -16.045 1.00 93.31 179 ILE A N 1
ATOM 1360 C CA . ILE A 1 179 ? 45.937 -8.966 -14.646 1.00 93.31 179 ILE A CA 1
ATOM 1361 C C . ILE A 1 179 ? 46.772 -8.012 -13.792 1.00 93.31 179 ILE A C 1
ATOM 1363 O O . ILE A 1 179 ? 47.830 -7.587 -14.241 1.00 93.31 179 ILE A O 1
ATOM 1367 N N . TYR A 1 180 ? 46.309 -7.698 -12.586 1.00 93.94 180 TYR A N 1
ATOM 1368 C CA . TYR A 1 180 ? 46.970 -6.792 -11.651 1.00 93.94 180 TYR A CA 1
ATOM 1369 C C . TYR A 1 180 ? 47.531 -7.567 -10.473 1.00 93.94 180 TYR A C 1
ATOM 1371 O O . TYR A 1 180 ? 46.798 -8.284 -9.789 1.00 93.94 180 TYR A O 1
ATOM 1379 N N . ILE A 1 181 ? 48.829 -7.419 -10.220 1.00 92.19 181 ILE A N 1
ATOM 1380 C CA . ILE A 1 181 ? 49.528 -8.204 -9.203 1.00 92.19 181 ILE A CA 1
ATOM 1381 C C . ILE A 1 181 ? 50.205 -7.249 -8.220 1.00 92.19 181 ILE A C 1
ATOM 1383 O O . ILE A 1 181 ? 51.143 -6.550 -8.613 1.00 92.19 181 ILE A O 1
ATOM 1387 N N . PRO A 1 182 ? 49.786 -7.211 -6.941 1.00 90.19 182 PRO A N 1
ATOM 1388 C CA . PRO A 1 182 ? 50.546 -6.512 -5.913 1.00 90.19 182 PRO A CA 1
ATOM 1389 C C . PRO A 1 182 ? 51.991 -7.015 -5.877 1.00 90.19 182 PRO A C 1
ATOM 1391 O O . PRO A 1 182 ? 52.257 -8.196 -6.111 1.00 90.19 182 PRO A O 1
ATOM 1394 N N . ARG A 1 183 ? 52.950 -6.133 -5.605 1.00 83.81 183 ARG A N 1
ATOM 1395 C CA . ARG A 1 183 ? 54.375 -6.487 -5.592 1.00 83.81 183 ARG A CA 1
ATOM 1396 C C . ARG A 1 183 ? 54.663 -7.626 -4.599 1.00 83.81 183 ARG A C 1
ATOM 1398 O O . ARG A 1 183 ? 54.284 -7.552 -3.435 1.00 83.81 183 ARG A O 1
ATOM 1405 N N . GLN A 1 184 ? 55.384 -8.655 -5.055 1.00 78.44 184 GLN A N 1
ATOM 1406 C CA . GLN A 1 184 ? 55.581 -9.917 -4.317 1.00 78.44 184 GLN A CA 1
ATOM 1407 C C . GLN A 1 184 ? 56.913 -10.011 -3.540 1.00 78.44 184 GLN A C 1
ATOM 1409 O O . GLN A 1 184 ? 57.109 -10.949 -2.771 1.00 78.44 184 GLN A O 1
ATOM 1414 N N . THR A 1 185 ? 57.846 -9.067 -3.712 1.00 64.69 185 THR A N 1
ATOM 1415 C CA . THR A 1 185 ? 59.200 -9.108 -3.120 1.00 64.69 185 THR A CA 1
ATOM 1416 C C . THR A 1 185 ? 59.527 -7.845 -2.320 1.00 64.69 185 THR A C 1
ATOM 1418 O O . THR A 1 185 ? 59.341 -6.739 -2.822 1.00 64.69 185 THR A O 1
ATOM 1421 N N . GLY A 1 186 ? 60.085 -8.015 -1.111 1.00 58.56 186 GLY A N 1
ATOM 1422 C CA . GLY A 1 186 ? 60.532 -6.920 -0.228 1.00 58.56 186 GLY A CA 1
ATOM 1423 C C . GLY A 1 186 ? 59.637 -6.639 0.990 1.00 58.56 186 GLY A C 1
ATOM 1424 O O . GLY A 1 186 ? 60.066 -6.000 1.941 1.00 58.56 186 GLY A O 1
ATOM 1425 N N . GLY A 1 187 ? 58.438 -7.210 1.028 1.00 59.66 187 GLY A N 1
ATOM 1426 C CA . GLY A 1 187 ? 57.408 -6.877 2.010 1.00 59.66 187 GLY A CA 1
ATOM 1427 C C . GLY A 1 187 ? 56.111 -6.701 1.244 1.00 59.66 187 GLY A C 1
ATOM 1428 O O . GLY A 1 187 ? 55.755 -5.591 0.884 1.00 59.66 187 GLY A O 1
ATOM 1429 N N . VAL A 1 188 ? 55.486 -7.832 0.904 1.00 63.28 188 VAL A N 1
ATOM 1430 C CA . VAL A 1 188 ? 54.397 -7.961 -0.079 1.00 63.28 188 VAL A CA 1
ATOM 1431 C C . VAL A 1 188 ? 53.415 -6.791 0.018 1.00 63.28 188 VAL A C 1
ATOM 1433 O O . VAL A 1 188 ? 52.739 -6.645 1.039 1.00 63.28 188 VAL A O 1
ATOM 1436 N N . ALA A 1 189 ? 53.353 -5.963 -1.028 1.00 76.38 189 ALA A N 1
ATOM 1437 C CA . ALA A 1 189 ? 52.317 -4.946 -1.150 1.00 76.38 189 ALA A CA 1
ATOM 1438 C C . ALA A 1 189 ? 50.953 -5.642 -1.201 1.00 76.38 189 ALA A C 1
ATOM 1440 O O . ALA A 1 189 ? 50.838 -6.770 -1.686 1.00 76.38 189 ALA A O 1
ATOM 1441 N N . LYS A 1 190 ? 49.918 -4.994 -0.671 1.00 88.62 190 LYS A N 1
ATOM 1442 C CA . LYS A 1 190 ? 48.610 -5.627 -0.472 1.00 88.62 190 LYS A CA 1
ATOM 1443 C C . LYS A 1 190 ? 47.488 -4.763 -1.007 1.00 88.62 190 LYS A C 1
ATOM 1445 O O . LYS A 1 190 ? 47.565 -3.546 -0.899 1.00 88.62 190 LYS A O 1
ATOM 1450 N N . TRP A 1 191 ? 46.425 -5.385 -1.499 1.00 93.38 191 TRP A N 1
ATOM 1451 C CA . TRP A 1 191 ? 45.122 -4.738 -1.606 1.00 93.38 191 TRP A CA 1
ATOM 1452 C C . TRP A 1 191 ? 44.687 -4.223 -0.227 1.00 93.38 191 TRP A C 1
ATOM 1454 O O . TRP A 1 191 ? 44.892 -4.898 0.786 1.00 93.38 191 TRP A O 1
ATOM 1464 N N . ASN A 1 192 ? 44.108 -3.023 -0.184 1.00 92.25 192 ASN A N 1
ATOM 1465 C CA . ASN A 1 192 ? 43.554 -2.447 1.039 1.00 92.25 192 ASN A CA 1
ATOM 1466 C C . ASN A 1 192 ? 42.423 -3.344 1.585 1.00 92.25 192 ASN A C 1
ATOM 1468 O O . ASN A 1 192 ? 41.693 -3.929 0.782 1.00 92.25 192 ASN A O 1
ATOM 1472 N N . PRO A 1 193 ? 42.217 -3.436 2.913 1.00 90.00 193 PRO A N 1
ATOM 1473 C CA . PRO A 1 193 ? 41.181 -4.296 3.494 1.00 90.00 193 PRO A CA 1
ATOM 1474 C C . PRO A 1 193 ? 39.761 -4.033 2.966 1.00 90.00 193 PRO A C 1
ATOM 1476 O O . PRO A 1 193 ? 39.017 -4.983 2.731 1.00 90.00 193 PRO A O 1
ATOM 1479 N N . GLY A 1 194 ? 39.387 -2.771 2.728 1.00 88.81 194 GLY A N 1
ATOM 1480 C CA . GLY A 1 194 ? 38.102 -2.414 2.114 1.00 88.81 194 GLY A CA 1
ATOM 1481 C C . GLY A 1 194 ? 38.034 -2.514 0.587 1.00 88.81 194 GLY A C 1
ATOM 1482 O O . GLY A 1 194 ? 37.004 -2.159 0.004 1.00 88.81 194 GLY A O 1
ATOM 1483 N N . ALA A 1 195 ? 39.088 -2.986 -0.089 1.00 93.81 195 ALA A N 1
ATOM 1484 C CA . ALA A 1 195 ? 39.034 -3.279 -1.517 1.00 93.81 195 ALA A CA 1
ATOM 1485 C C . ALA A 1 195 ? 38.244 -4.574 -1.761 1.00 93.81 195 ALA A C 1
ATOM 1487 O O . ALA A 1 195 ? 38.584 -5.660 -1.292 1.00 93.81 195 ALA A O 1
ATOM 1488 N N . LYS A 1 196 ? 37.179 -4.469 -2.548 1.00 94.50 196 LYS A N 1
ATOM 1489 C CA . LYS A 1 196 ? 36.325 -5.586 -2.935 1.00 94.50 196 LYS A CA 1
ATOM 1490 C C . LYS A 1 196 ? 36.856 -6.227 -4.206 1.00 94.50 196 LYS A C 1
ATOM 1492 O O . LYS A 1 196 ? 36.646 -5.725 -5.310 1.00 94.50 196 LYS A O 1
ATOM 1497 N N . ILE A 1 197 ? 37.545 -7.351 -4.040 1.00 94.50 197 ILE A N 1
ATOM 1498 C CA . ILE A 1 197 ? 38.009 -8.193 -5.144 1.00 94.50 197 ILE A CA 1
ATOM 1499 C C . ILE A 1 197 ? 36.802 -8.942 -5.709 1.00 94.50 197 ILE A C 1
ATOM 1501 O O . ILE A 1 197 ? 36.182 -9.730 -4.995 1.00 94.50 197 ILE A O 1
ATOM 1505 N N . ILE A 1 198 ? 36.478 -8.690 -6.977 1.00 92.75 198 ILE A N 1
ATOM 1506 C CA . ILE A 1 198 ? 35.348 -9.311 -7.679 1.00 92.75 198 ILE A CA 1
ATOM 1507 C C . ILE A 1 198 ? 35.796 -10.546 -8.461 1.00 92.75 198 ILE A C 1
ATOM 1509 O O . ILE A 1 198 ? 35.074 -11.537 -8.517 1.00 92.75 198 ILE A O 1
ATOM 1513 N N . SER A 1 199 ? 36.986 -10.519 -9.065 1.00 92.00 199 SER A N 1
ATOM 1514 C CA . SER A 1 199 ? 37.528 -11.680 -9.780 1.00 92.00 199 SER A CA 1
ATOM 1515 C C . SER A 1 199 ? 39.057 -11.697 -9.780 1.00 92.00 199 SER A C 1
ATOM 1517 O O . SER A 1 199 ? 39.693 -10.642 -9.894 1.00 92.00 199 SER A O 1
ATOM 1519 N N . TYR A 1 200 ? 39.647 -12.887 -9.630 1.00 93.88 200 TYR A N 1
ATOM 1520 C CA . TYR A 1 200 ? 41.094 -13.096 -9.502 1.00 93.88 200 TYR A CA 1
ATOM 1521 C C . TYR A 1 200 ? 41.571 -14.429 -10.105 1.00 93.88 200 TYR A C 1
ATOM 1523 O O . TYR A 1 200 ? 40.790 -15.366 -10.251 1.00 93.88 200 TYR A O 1
ATOM 1531 N N . ASP A 1 201 ? 42.859 -14.527 -10.436 1.00 93.94 201 ASP A N 1
ATOM 1532 C CA . ASP A 1 201 ? 43.510 -15.746 -10.938 1.00 93.94 201 ASP A CA 1
ATOM 1533 C C . ASP A 1 201 ? 44.223 -16.479 -9.784 1.00 93.94 201 ASP A C 1
ATOM 1535 O O . ASP A 1 201 ? 45.218 -15.971 -9.255 1.00 93.94 201 ASP A O 1
ATOM 1539 N N . PRO A 1 202 ? 43.745 -17.666 -9.362 1.00 91.06 202 PRO A N 1
ATOM 1540 C CA . PRO A 1 202 ? 44.374 -18.433 -8.288 1.00 91.06 202 PRO A CA 1
ATOM 1541 C C . PRO A 1 202 ? 45.652 -19.165 -8.730 1.00 91.06 202 PRO A C 1
ATOM 1543 O O . PRO A 1 202 ? 46.378 -19.672 -7.879 1.00 91.06 202 PRO A O 1
ATOM 1546 N N . SER A 1 203 ? 45.906 -19.261 -10.039 1.00 90.12 203 SER A N 1
ATOM 1547 C CA . SER A 1 203 ? 46.972 -20.067 -10.651 1.00 90.12 203 SER A CA 1
ATOM 1548 C C . SER A 1 203 ? 48.135 -19.236 -11.197 1.00 90.12 203 SER A C 1
ATOM 1550 O O . SER A 1 203 ? 49.036 -19.768 -11.847 1.00 90.12 203 SER A O 1
ATOM 1552 N N . GLN A 1 204 ? 48.127 -17.929 -10.937 1.00 92.88 204 GLN A N 1
ATOM 1553 C CA . GLN A 1 204 ? 49.092 -16.995 -11.495 1.00 92.88 204 GLN A CA 1
ATOM 1554 C C . GLN A 1 204 ? 50.527 -17.311 -11.039 1.00 92.88 204 GLN A C 1
ATOM 1556 O O . GLN A 1 204 ? 50.872 -17.136 -9.873 1.00 92.88 204 GLN A O 1
ATOM 1561 N N . ALA A 1 205 ? 51.389 -17.699 -11.984 1.00 89.69 205 ALA A N 1
ATOM 1562 C CA . ALA A 1 205 ? 52.768 -18.132 -11.739 1.00 89.69 205 ALA A CA 1
ATOM 1563 C C . ALA A 1 205 ? 53.652 -17.067 -11.067 1.00 89.69 205 ALA A C 1
ATOM 1565 O O . ALA A 1 205 ? 54.620 -17.401 -10.384 1.00 89.69 205 ALA A O 1
ATOM 1566 N N . ASN A 1 206 ? 53.327 -15.784 -11.241 1.00 90.00 206 ASN A N 1
ATOM 1567 C CA . ASN A 1 206 ? 54.030 -14.688 -10.575 1.00 90.00 206 ASN A CA 1
ATOM 1568 C C . ASN A 1 206 ? 53.606 -14.472 -9.108 1.00 90.00 206 ASN A C 1
ATOM 1570 O O . ASN A 1 206 ? 54.200 -13.621 -8.452 1.00 90.00 206 ASN A O 1
ATOM 1574 N N . VAL A 1 207 ? 52.637 -15.233 -8.580 1.00 89.31 207 VAL A N 1
ATOM 1575 C CA . VAL A 1 207 ? 52.226 -15.241 -7.165 1.00 89.31 207 VAL A CA 1
ATOM 1576 C C . VAL A 1 207 ? 52.509 -16.624 -6.575 1.00 89.31 207 VAL A C 1
ATOM 1578 O O . VAL A 1 207 ? 51.780 -17.580 -6.813 1.00 89.31 207 VAL A O 1
ATOM 1581 N N . SER A 1 208 ? 53.584 -16.748 -5.793 1.00 82.00 208 SER A N 1
ATOM 1582 C CA . SER A 1 208 ? 54.046 -18.047 -5.279 1.00 82.00 208 SER A CA 1
ATOM 1583 C C . SER A 1 208 ? 53.115 -18.664 -4.231 1.00 82.00 208 SER A C 1
ATOM 1585 O O . SER A 1 208 ? 53.028 -19.885 -4.115 1.00 82.00 208 SER A O 1
ATOM 1587 N N . THR A 1 209 ? 52.428 -17.844 -3.435 1.00 84.00 209 THR A N 1
ATOM 1588 C CA . THR A 1 209 ? 51.409 -18.283 -2.472 1.00 84.00 209 THR A CA 1
ATOM 1589 C C . THR A 1 209 ? 50.393 -17.166 -2.271 1.00 84.00 209 THR A C 1
ATOM 1591 O O . THR A 1 209 ? 50.756 -16.050 -1.903 1.00 84.00 209 THR A O 1
ATOM 1594 N N . VAL A 1 210 ? 49.115 -17.461 -2.508 1.00 85.62 210 VAL A N 1
ATOM 1595 C CA . VAL A 1 210 ? 48.015 -16.516 -2.280 1.00 85.62 210 VAL A CA 1
ATOM 1596 C C . VAL A 1 210 ? 47.631 -16.539 -0.798 1.00 85.62 210 VAL A C 1
ATOM 1598 O O . VAL A 1 210 ? 47.383 -17.604 -0.233 1.00 85.62 210 VAL A O 1
ATOM 1601 N N . ASN A 1 211 ? 47.572 -15.368 -0.167 1.00 85.00 211 ASN A N 1
ATOM 1602 C CA . ASN A 1 211 ? 47.138 -15.221 1.217 1.00 85.00 211 ASN A CA 1
ATOM 1603 C C . ASN A 1 211 ? 45.659 -15.626 1.361 1.00 85.00 211 ASN A C 1
ATOM 1605 O O . ASN A 1 211 ? 44.865 -15.347 0.459 1.00 85.00 211 ASN A O 1
ATOM 1609 N N . PRO A 1 212 ? 45.240 -16.201 2.504 1.00 84.62 212 PRO A N 1
ATOM 1610 C CA . PRO A 1 212 ? 43.841 -16.580 2.727 1.00 84.62 212 PRO A CA 1
ATOM 1611 C C . PRO A 1 212 ? 42.840 -15.420 2.594 1.00 84.62 212 PRO A C 1
ATOM 1613 O O . PRO A 1 212 ? 41.700 -15.625 2.182 1.00 84.62 212 PRO A O 1
ATOM 1616 N N . ASP A 1 213 ? 43.271 -14.198 2.913 1.00 84.56 213 ASP A N 1
ATOM 1617 C CA . ASP A 1 213 ? 42.484 -12.964 2.792 1.00 84.56 213 ASP A CA 1
ATOM 1618 C C . ASP A 1 213 ? 42.495 -12.363 1.372 1.00 84.56 213 ASP A C 1
ATOM 1620 O O . ASP A 1 213 ? 41.869 -11.334 1.136 1.00 84.56 213 ASP A O 1
ATOM 1624 N N . LEU A 1 214 ? 43.189 -13.005 0.424 1.00 89.50 214 LEU A N 1
ATOM 1625 C CA . LEU A 1 214 ? 43.447 -12.541 -0.943 1.00 89.50 214 LEU A CA 1
ATOM 1626 C C . LEU A 1 214 ? 44.193 -11.203 -1.051 1.00 89.50 214 LEU A C 1
ATOM 1628 O O . LEU A 1 214 ? 44.271 -10.628 -2.137 1.00 89.50 214 LEU A O 1
ATOM 1632 N N . SER A 1 215 ? 44.797 -10.716 0.032 1.00 88.19 215 SER A N 1
ATOM 1633 C CA . SER A 1 215 ? 45.449 -9.402 0.056 1.00 88.19 215 SER A CA 1
ATOM 1634 C C . SER A 1 215 ? 46.594 -9.258 -0.954 1.00 88.19 215 SER A C 1
ATOM 1636 O O . SER A 1 215 ? 46.876 -8.149 -1.386 1.00 88.19 215 SER A O 1
ATOM 1638 N N . ASN A 1 216 ? 47.228 -10.350 -1.387 1.00 89.94 216 ASN A N 1
ATOM 1639 C CA . ASN A 1 216 ? 48.275 -10.359 -2.419 1.00 89.94 216 ASN A CA 1
ATOM 1640 C C . ASN A 1 216 ? 47.849 -11.050 -3.729 1.00 89.94 216 ASN A C 1
ATOM 1642 O O . ASN A 1 216 ? 48.710 -11.374 -4.551 1.00 89.94 216 ASN A O 1
ATOM 1646 N N . ALA A 1 217 ? 46.553 -11.326 -3.906 1.00 92.19 217 ALA A N 1
ATOM 1647 C CA . ALA A 1 217 ? 46.042 -12.050 -5.063 1.00 92.19 217 ALA A CA 1
ATOM 1648 C C . ALA A 1 217 ? 46.239 -11.263 -6.369 1.00 92.19 217 ALA A C 1
ATOM 1650 O O . ALA A 1 217 ? 46.192 -10.029 -6.388 1.00 92.19 217 ALA A O 1
ATOM 1651 N N . ALA A 1 218 ? 46.408 -12.001 -7.467 1.00 94.69 218 ALA A N 1
ATOM 1652 C CA . ALA A 1 218 ? 46.433 -11.459 -8.817 1.00 94.69 218 ALA A CA 1
ATOM 1653 C C . ALA A 1 218 ? 44.993 -11.244 -9.312 1.00 94.69 218 ALA A C 1
ATOM 1655 O O . ALA A 1 218 ? 44.273 -12.214 -9.540 1.00 94.69 218 ALA A O 1
ATOM 1656 N N . VAL A 1 219 ? 44.547 -9.994 -9.447 1.00 94.88 219 VAL A N 1
ATOM 1657 C CA . VAL A 1 219 ? 43.130 -9.655 -9.690 1.00 94.88 219 VAL A CA 1
ATOM 1658 C C . VAL A 1 219 ? 42.893 -9.128 -11.098 1.00 94.88 219 VAL A C 1
ATOM 1660 O O . VAL A 1 219 ? 43.762 -8.505 -11.702 1.00 94.88 219 VAL A O 1
ATOM 1663 N N . VAL A 1 220 ? 41.680 -9.331 -11.604 1.00 92.88 220 VAL A N 1
ATOM 1664 C CA . VAL A 1 220 ? 41.242 -8.787 -12.900 1.00 92.88 220 VAL A CA 1
ATOM 1665 C C . VAL A 1 220 ? 40.116 -7.760 -12.764 1.00 92.88 220 VAL A C 1
ATOM 1667 O O . VAL A 1 220 ? 39.928 -6.937 -13.659 1.00 92.88 220 VAL A O 1
ATOM 1670 N N . LEU A 1 221 ? 39.391 -7.772 -11.639 1.00 93.69 221 LEU A N 1
ATOM 1671 C CA . LEU A 1 221 ? 38.320 -6.823 -11.336 1.00 93.69 221 LEU A CA 1
ATOM 1672 C C . LEU A 1 221 ? 38.258 -6.544 -9.829 1.00 93.69 221 LEU A C 1
ATOM 1674 O O . LEU A 1 221 ? 38.058 -7.470 -9.037 1.00 93.69 221 LEU A O 1
ATOM 1678 N N . VAL A 1 222 ? 38.418 -5.281 -9.431 1.00 95.31 222 VAL A N 1
ATOM 1679 C CA . VAL A 1 222 ? 38.436 -4.848 -8.022 1.00 95.31 222 VAL A CA 1
ATOM 1680 C C . VAL A 1 222 ? 37.947 -3.406 -7.893 1.00 95.31 222 VAL A C 1
ATOM 1682 O O . VAL A 1 222 ? 38.192 -2.587 -8.778 1.00 95.31 222 VAL A O 1
ATOM 1685 N N . TYR A 1 223 ? 37.259 -3.072 -6.801 1.00 96.19 223 TYR A N 1
ATOM 1686 C CA . TYR A 1 223 ? 36.876 -1.688 -6.508 1.00 96.19 223 TYR A CA 1
ATOM 1687 C C . TYR A 1 223 ? 36.815 -1.406 -5.002 1.00 96.19 223 TYR A C 1
ATOM 1689 O O . TYR A 1 223 ? 36.693 -2.327 -4.201 1.00 96.19 223 TYR A O 1
ATOM 1697 N N . GLY A 1 224 ? 36.882 -0.143 -4.590 1.00 95.56 224 GLY A N 1
ATOM 1698 C CA . GLY A 1 224 ? 36.809 0.239 -3.177 1.00 95.56 224 GLY A CA 1
ATOM 1699 C C . GLY A 1 224 ? 36.835 1.748 -2.967 1.00 95.56 224 GLY A C 1
ATOM 1700 O O . GLY A 1 224 ? 36.933 2.514 -3.925 1.00 95.56 224 GLY A O 1
ATOM 1701 N N . ARG A 1 225 ? 36.727 2.199 -1.715 1.00 95.25 225 ARG A N 1
ATOM 1702 C CA . ARG A 1 225 ? 37.014 3.599 -1.369 1.00 95.25 225 ARG A CA 1
ATOM 1703 C C . ARG A 1 225 ? 38.522 3.819 -1.457 1.00 95.25 225 ARG A C 1
ATOM 1705 O O . ARG A 1 225 ? 39.296 2.978 -0.999 1.00 95.25 225 ARG A O 1
ATOM 1712 N N . ALA A 1 226 ? 38.938 4.940 -2.034 1.00 94.69 226 ALA A N 1
ATOM 1713 C CA . ALA A 1 226 ? 40.349 5.306 -2.067 1.00 94.69 226 ALA A CA 1
ATOM 1714 C C . ALA A 1 226 ? 40.940 5.329 -0.647 1.00 94.69 226 ALA A C 1
ATOM 1716 O O . ALA A 1 226 ? 40.362 5.934 0.254 1.00 94.69 226 ALA A O 1
ATOM 1717 N N . PHE A 1 227 ? 42.091 4.683 -0.464 1.00 93.62 227 PHE A N 1
ATOM 1718 C CA . PHE A 1 227 ? 42.796 4.521 0.812 1.00 93.62 227 PHE A CA 1
ATOM 1719 C C . PHE A 1 227 ? 41.973 3.854 1.926 1.00 93.62 227 PHE A C 1
ATOM 1721 O O . PHE A 1 227 ? 42.333 3.988 3.091 1.00 93.62 227 PHE A O 1
ATOM 1728 N N . ASP A 1 228 ? 40.889 3.149 1.577 1.00 93.81 228 ASP A N 1
ATOM 1729 C CA . ASP A 1 228 ? 39.932 2.584 2.541 1.00 93.81 228 ASP A CA 1
ATOM 1730 C C . ASP A 1 228 ? 39.267 3.646 3.446 1.00 93.81 228 ASP A C 1
ATOM 1732 O O . ASP A 1 228 ? 38.943 3.409 4.607 1.00 93.81 228 ASP A O 1
ATOM 1736 N N . ASP A 1 229 ? 39.082 4.859 2.912 1.00 92.75 229 ASP A N 1
ATOM 1737 C CA . ASP A 1 229 ? 38.541 6.008 3.642 1.00 92.75 229 ASP A CA 1
ATOM 1738 C C . ASP A 1 229 ? 37.100 6.322 3.179 1.00 92.75 229 ASP A C 1
ATOM 1740 O O . ASP A 1 229 ? 36.888 6.721 2.026 1.00 92.75 229 ASP A O 1
ATOM 1744 N N . PRO A 1 230 ? 36.074 6.181 4.043 1.00 89.12 230 PRO A N 1
ATOM 1745 C CA . PRO A 1 230 ? 34.677 6.400 3.664 1.00 89.12 230 PRO A CA 1
ATOM 1746 C C . PRO A 1 230 ? 34.360 7.855 3.284 1.00 89.12 230 PRO A C 1
ATOM 1748 O O . PRO A 1 230 ? 33.340 8.096 2.635 1.00 89.12 230 PRO A O 1
ATOM 1751 N N . SER A 1 231 ? 35.219 8.815 3.651 1.00 89.12 231 SER A N 1
ATOM 1752 C CA . SER A 1 231 ? 35.077 10.230 3.282 1.00 89.12 231 SER A CA 1
ATOM 1753 C C . SER A 1 231 ? 35.551 10.548 1.859 1.00 89.12 231 SER A C 1
ATOM 1755 O O . SER A 1 231 ? 35.397 11.674 1.394 1.00 89.12 231 SER A O 1
ATOM 1757 N N . ARG A 1 232 ? 36.104 9.563 1.142 1.00 92.38 232 ARG A N 1
ATOM 1758 C CA . ARG A 1 232 ? 36.679 9.736 -0.198 1.00 92.38 232 ARG A CA 1
ATOM 1759 C C . ARG A 1 232 ? 35.860 9.065 -1.285 1.00 92.38 232 ARG A C 1
ATOM 1761 O O . ARG A 1 232 ? 35.041 8.197 -1.010 1.00 92.38 232 ARG A O 1
ATOM 1768 N N . GLY A 1 233 ? 36.066 9.441 -2.543 1.00 92.50 233 GLY A N 1
ATOM 1769 C CA . GLY A 1 233 ? 35.410 8.817 -3.696 1.00 92.50 233 GLY A CA 1
ATOM 1770 C C . GLY A 1 233 ? 35.818 7.357 -3.932 1.00 92.50 233 GLY A C 1
ATOM 1771 O O . GLY A 1 233 ? 36.794 6.856 -3.362 1.00 92.50 233 GLY A O 1
ATOM 1772 N N . TYR A 1 234 ? 35.066 6.670 -4.789 1.00 94.69 234 TYR A N 1
ATOM 1773 C CA . TYR A 1 234 ? 35.320 5.270 -5.131 1.00 94.69 234 TYR A CA 1
ATOM 1774 C C . TYR A 1 234 ? 36.343 5.123 -6.264 1.00 94.69 234 TYR A C 1
ATOM 1776 O O . TYR A 1 234 ? 36.399 5.949 -7.169 1.00 94.69 234 TYR A O 1
ATOM 1784 N N . VAL A 1 235 ? 37.110 4.035 -6.258 1.00 96.25 235 VAL A N 1
ATOM 1785 C CA . VAL A 1 235 ? 38.052 3.668 -7.322 1.00 96.25 235 VAL A CA 1
ATOM 1786 C C . VAL A 1 235 ? 37.765 2.245 -7.789 1.00 96.25 235 VAL A C 1
ATOM 1788 O O . VAL A 1 235 ? 37.527 1.369 -6.959 1.00 96.25 235 VAL A O 1
ATOM 1791 N N . MET A 1 236 ? 37.777 2.015 -9.101 1.00 95.94 236 MET A N 1
ATOM 1792 C CA . MET A 1 236 ? 37.603 0.700 -9.719 1.00 95.94 236 MET A CA 1
ATOM 1793 C C . MET A 1 236 ? 38.690 0.428 -10.750 1.00 95.94 236 MET A C 1
ATOM 1795 O O . MET A 1 236 ? 38.955 1.270 -11.610 1.00 95.94 236 MET A O 1
ATOM 1799 N N . TYR A 1 237 ? 39.248 -0.780 -10.690 1.00 95.25 237 TYR A N 1
ATOM 1800 C CA . TYR A 1 237 ? 40.225 -1.293 -11.641 1.00 95.25 237 TYR A CA 1
ATOM 1801 C C . TYR A 1 237 ? 39.697 -2.498 -12.395 1.00 95.25 237 TYR A C 1
ATOM 1803 O O . TYR A 1 237 ? 39.136 -3.430 -11.810 1.00 95.25 237 TYR A O 1
ATOM 1811 N N . GLN A 1 238 ? 39.908 -2.468 -13.707 1.00 92.69 238 GLN A N 1
ATOM 1812 C CA . GLN A 1 238 ? 39.389 -3.460 -14.631 1.00 92.69 238 GLN A CA 1
ATOM 1813 C C . GLN A 1 238 ? 40.437 -3.811 -15.693 1.00 92.69 238 GLN A C 1
ATOM 1815 O O . GLN A 1 238 ? 40.812 -2.975 -16.513 1.00 92.69 238 GLN A O 1
ATOM 1820 N N . ALA A 1 239 ? 40.906 -5.060 -15.668 1.00 90.75 239 ALA A N 1
ATOM 1821 C CA . ALA A 1 239 ? 42.021 -5.517 -16.491 1.00 90.75 239 ALA A CA 1
ATOM 1822 C C . ALA A 1 239 ? 41.709 -5.534 -17.994 1.00 90.75 239 ALA A C 1
ATOM 1824 O O . ALA A 1 239 ? 40.558 -5.575 -18.426 1.00 90.75 239 ALA A O 1
ATOM 1825 N N . GLY A 1 240 ? 42.760 -5.539 -18.813 1.00 86.81 240 GLY A N 1
ATOM 1826 C CA . GLY A 1 240 ? 42.660 -5.521 -20.267 1.00 86.81 240 GLY A CA 1
ATOM 1827 C C . GLY A 1 240 ? 42.515 -4.116 -20.862 1.00 86.81 240 GLY A C 1
ATOM 1828 O O . GLY A 1 240 ? 42.102 -3.165 -20.205 1.00 86.81 240 GLY A O 1
ATOM 1829 N N . HIS A 1 241 ? 42.885 -3.992 -22.137 1.00 80.12 241 HIS A N 1
ATOM 1830 C CA . HIS A 1 241 ? 42.956 -2.723 -22.870 1.00 80.12 241 HIS A CA 1
ATOM 1831 C C . HIS A 1 241 ? 41.601 -2.218 -23.349 1.00 80.12 241 HIS A C 1
ATOM 1833 O O . HIS A 1 241 ? 41.345 -1.022 -23.332 1.00 80.12 241 HIS A O 1
ATOM 1839 N N . SER A 1 242 ? 40.733 -3.121 -23.797 1.00 79.62 242 SER A N 1
ATOM 1840 C CA . SER A 1 242 ? 39.387 -2.771 -24.227 1.00 79.62 242 SER A CA 1
ATOM 1841 C C . SER A 1 242 ? 38.467 -3.967 -24.066 1.00 79.62 242 SER A C 1
ATOM 1843 O O . SER A 1 242 ? 38.782 -5.065 -24.530 1.00 79.62 242 SER A O 1
ATOM 1845 N N . GLN A 1 243 ? 37.303 -3.729 -23.470 1.00 85.88 243 GLN A N 1
ATOM 1846 C CA . GLN A 1 243 ? 36.231 -4.712 -23.358 1.00 85.88 243 GLN A CA 1
ATOM 1847 C C . GLN A 1 243 ? 35.209 -4.521 -24.484 1.00 85.88 243 GLN A C 1
ATOM 1849 O O . GLN A 1 243 ? 34.023 -4.710 -24.264 1.00 85.88 243 GLN A O 1
ATOM 1854 N N . ASN A 1 244 ? 35.633 -4.097 -25.683 1.00 84.88 244 ASN A N 1
ATOM 1855 C CA . ASN A 1 244 ? 34.746 -3.749 -26.801 1.00 84.88 244 ASN A CA 1
ATOM 1856 C C . ASN A 1 244 ? 34.926 -4.627 -28.057 1.00 84.88 244 ASN A C 1
ATOM 1858 O O . ASN A 1 244 ? 34.815 -4.150 -29.182 1.00 84.88 244 ASN A O 1
ATOM 1862 N N . ARG A 1 245 ? 35.229 -5.922 -27.900 1.00 85.31 245 ARG A N 1
ATOM 1863 C CA . ARG A 1 245 ? 35.370 -6.844 -29.052 1.00 85.31 245 ARG A CA 1
ATOM 1864 C C . ARG A 1 245 ? 34.075 -7.588 -29.395 1.00 85.31 245 ARG A C 1
ATOM 1866 O O . ARG A 1 245 ? 34.065 -8.408 -30.307 1.00 85.31 245 ARG A O 1
ATOM 1873 N N . GLY A 1 246 ? 32.983 -7.288 -28.688 1.00 79.06 246 GLY A N 1
ATOM 1874 C CA . GLY A 1 246 ? 31.647 -7.809 -28.982 1.00 79.06 246 GLY A CA 1
ATOM 1875 C C . GLY A 1 246 ? 31.385 -9.239 -28.500 1.00 79.06 246 GLY A C 1
ATOM 1876 O O . GLY A 1 246 ? 30.377 -9.825 -28.888 1.00 79.06 246 GLY A O 1
ATOM 1877 N N . THR A 1 247 ? 32.253 -9.822 -27.666 1.00 87.50 247 THR A N 1
ATOM 1878 C CA . THR A 1 247 ? 31.990 -11.135 -27.053 1.00 87.50 247 THR A CA 1
ATOM 1879 C C . THR A 1 247 ? 31.060 -11.024 -25.838 1.00 87.50 247 THR A C 1
ATOM 1881 O O . THR A 1 247 ? 30.906 -9.958 -25.244 1.00 87.50 247 THR A O 1
ATOM 1884 N N . ALA A 1 248 ? 30.459 -12.141 -25.411 1.00 84.44 248 ALA A N 1
ATOM 1885 C CA . ALA A 1 248 ? 29.642 -12.168 -24.193 1.00 84.44 248 ALA A CA 1
ATOM 1886 C C . ALA A 1 248 ? 30.433 -11.724 -22.945 1.00 84.44 248 ALA A C 1
ATOM 1888 O O . ALA A 1 248 ? 29.900 -11.006 -22.101 1.00 84.44 248 ALA A O 1
ATOM 1889 N N . GLY A 1 249 ? 31.720 -12.086 -22.865 1.00 85.19 249 GLY A N 1
ATOM 1890 C CA . GLY A 1 249 ? 32.604 -11.624 -21.796 1.00 85.19 249 GLY A CA 1
ATOM 1891 C C . GLY A 1 249 ? 32.858 -10.119 -21.858 1.00 85.19 249 GLY A C 1
ATOM 1892 O O . GLY A 1 249 ? 32.778 -9.452 -20.833 1.00 85.19 249 GLY A O 1
ATOM 1893 N N . ASP A 1 250 ? 33.091 -9.563 -23.050 1.00 87.12 250 ASP A N 1
ATOM 1894 C CA . ASP A 1 250 ? 33.258 -8.115 -23.254 1.00 87.12 250 ASP A CA 1
ATOM 1895 C C . ASP A 1 250 ? 32.034 -7.319 -22.766 1.00 87.12 250 ASP A C 1
ATOM 1897 O O . ASP A 1 250 ? 32.179 -6.327 -22.052 1.00 87.12 250 ASP A O 1
ATOM 1901 N N . VAL A 1 251 ? 30.822 -7.795 -23.071 1.00 88.25 251 VAL A N 1
ATOM 1902 C CA . VAL A 1 251 ? 29.570 -7.190 -22.584 1.00 88.25 251 VAL A CA 1
ATOM 1903 C C . VAL A 1 251 ? 29.468 -7.275 -21.060 1.00 88.25 251 VAL A C 1
ATOM 1905 O O . VAL A 1 251 ? 29.111 -6.287 -20.418 1.00 88.25 251 VAL A O 1
ATOM 1908 N N . ALA A 1 252 ? 29.805 -8.423 -20.464 1.00 88.12 252 ALA A N 1
ATOM 1909 C CA . ALA A 1 252 ? 29.838 -8.574 -19.009 1.00 88.12 252 ALA A CA 1
ATOM 1910 C C . ALA A 1 252 ? 30.861 -7.617 -18.359 1.00 88.12 252 ALA A C 1
ATOM 1912 O O . ALA A 1 252 ? 30.560 -6.989 -17.345 1.00 88.12 252 ALA A O 1
ATOM 1913 N N . GLY A 1 253 ? 32.021 -7.412 -18.994 1.00 88.94 253 GLY A N 1
ATOM 1914 C CA . GLY A 1 253 ? 33.025 -6.432 -18.578 1.00 88.94 253 GLY A CA 1
ATOM 1915 C C . GLY A 1 253 ? 32.528 -4.984 -18.658 1.00 88.94 253 GLY A C 1
ATOM 1916 O O . GLY A 1 253 ? 32.691 -4.227 -17.703 1.00 88.94 253 GLY A O 1
ATOM 1917 N N . GLN A 1 254 ? 31.877 -4.575 -19.750 1.00 91.00 254 GLN A N 1
ATOM 1918 C CA . GLN A 1 254 ? 31.295 -3.225 -19.853 1.00 91.00 254 GLN A CA 1
ATOM 1919 C C . GLN A 1 254 ? 30.183 -2.996 -18.814 1.00 91.00 254 GLN A C 1
ATOM 1921 O O . GLN A 1 254 ? 30.075 -1.906 -18.256 1.00 91.00 254 GLN A O 1
ATOM 1926 N N . ARG A 1 255 ? 29.381 -4.021 -18.495 1.00 90.31 255 ARG A N 1
ATOM 1927 C CA . ARG A 1 255 ? 28.354 -3.935 -17.439 1.00 90.31 255 ARG A CA 1
ATOM 1928 C C . ARG A 1 255 ? 28.954 -3.665 -16.063 1.00 90.31 255 ARG A C 1
ATOM 1930 O O . ARG A 1 255 ? 28.402 -2.849 -15.333 1.00 90.31 255 ARG A O 1
ATOM 1937 N N . ALA A 1 256 ? 30.097 -4.268 -15.734 1.00 89.81 256 ALA A N 1
ATOM 1938 C CA . ALA A 1 256 ? 30.799 -3.967 -14.488 1.00 89.81 256 ALA A CA 1
ATOM 1939 C C . ALA A 1 256 ? 31.175 -2.470 -14.385 1.00 89.81 256 ALA A C 1
ATOM 1941 O O . ALA A 1 256 ? 30.945 -1.851 -13.345 1.00 89.81 256 ALA A O 1
ATOM 1942 N N . PHE A 1 257 ? 31.663 -1.859 -15.476 1.00 91.56 257 PHE A N 1
ATOM 1943 C CA . PHE A 1 257 ? 31.935 -0.412 -15.557 1.00 91.56 257 PHE A CA 1
ATOM 1944 C C . PHE A 1 257 ? 30.679 0.444 -15.302 1.00 91.56 257 PHE A C 1
ATOM 1946 O O . PHE A 1 257 ? 30.729 1.429 -14.555 1.00 91.56 257 PHE A O 1
ATOM 1953 N N . PHE A 1 258 ? 29.538 0.068 -15.884 1.00 91.00 258 PHE A N 1
ATOM 1954 C CA . PHE A 1 258 ? 28.277 0.787 -15.685 1.00 91.00 258 PHE A CA 1
ATOM 1955 C C . PHE A 1 258 ? 27.735 0.649 -14.268 1.00 91.00 258 PHE A C 1
ATOM 1957 O O . PHE A 1 258 ? 27.389 1.659 -13.654 1.00 91.00 258 PHE A O 1
ATOM 1964 N N . ASN A 1 259 ? 27.717 -0.570 -13.727 1.00 89.75 259 ASN A N 1
ATOM 1965 C CA . ASN A 1 259 ? 27.274 -0.829 -12.360 1.00 89.75 259 ASN A CA 1
ATOM 1966 C C . ASN A 1 259 ? 28.045 0.054 -11.369 1.00 89.75 259 ASN A C 1
ATOM 1968 O O . ASN A 1 259 ? 27.444 0.689 -10.504 1.00 89.75 259 ASN A O 1
ATOM 1972 N N . PHE A 1 260 ? 29.361 0.186 -11.558 1.00 90.75 260 PHE A N 1
ATOM 1973 C CA . PHE A 1 260 ? 30.192 1.082 -10.756 1.00 90.75 260 PHE A CA 1
ATOM 1974 C C . PHE A 1 260 ? 29.858 2.551 -10.961 1.00 90.75 260 PHE A C 1
ATOM 1976 O O . PHE A 1 260 ? 29.672 3.279 -9.985 1.00 90.75 260 PHE A O 1
ATOM 1983 N N . SER A 1 261 ? 29.735 2.978 -12.218 1.00 89.56 261 SER A N 1
ATOM 1984 C CA . SER A 1 261 ? 29.436 4.364 -12.572 1.00 89.56 261 SER A CA 1
ATOM 1985 C C . SER A 1 261 ? 28.142 4.868 -11.935 1.00 89.56 261 SER A C 1
ATOM 1987 O O . SER A 1 261 ? 28.102 6.010 -11.487 1.00 89.56 261 SER A O 1
ATOM 1989 N N . PHE A 1 262 ? 27.105 4.033 -11.850 1.00 87.06 262 PHE A N 1
ATOM 1990 C CA . PHE A 1 262 ? 25.854 4.388 -11.176 1.00 87.06 262 PHE A CA 1
ATOM 1991 C C . PHE A 1 262 ? 25.969 4.307 -9.652 1.00 87.06 262 PHE A C 1
ATOM 1993 O O . PHE A 1 262 ? 25.512 5.211 -8.949 1.00 87.06 262 PHE A O 1
ATOM 2000 N N . PHE A 1 263 ? 26.625 3.263 -9.140 1.00 86.69 263 PHE A N 1
ATOM 2001 C CA . PHE A 1 263 ? 26.827 3.048 -7.708 1.00 86.69 263 PHE A CA 1
ATOM 2002 C C . PHE A 1 263 ? 27.603 4.187 -7.026 1.00 86.69 263 PHE A C 1
ATOM 2004 O O . PHE A 1 263 ? 27.346 4.522 -5.871 1.00 86.69 263 PHE A O 1
ATOM 2011 N N . GLN A 1 264 ? 28.541 4.825 -7.719 1.00 87.06 264 GLN A N 1
ATOM 2012 C CA . GLN A 1 264 ? 29.404 5.838 -7.107 1.00 87.06 264 GLN A CA 1
ATOM 2013 C C . GLN A 1 264 ? 28.745 7.229 -6.926 1.00 87.06 264 GLN A C 1
ATOM 2015 O O . GLN A 1 264 ? 29.313 8.091 -6.258 1.00 87.06 264 GLN A O 1
ATOM 2020 N N . THR A 1 265 ? 27.519 7.441 -7.432 1.00 81.69 265 THR A N 1
ATOM 2021 C CA . THR A 1 265 ? 26.823 8.753 -7.456 1.00 81.69 265 THR A CA 1
ATOM 2022 C C . THR A 1 265 ? 26.023 9.104 -6.201 1.00 81.69 265 THR A C 1
ATOM 2024 O O . THR A 1 265 ? 25.787 10.280 -5.913 1.00 81.69 265 THR A O 1
ATOM 2027 N N . THR A 1 266 ? 25.585 8.113 -5.427 1.00 76.62 266 THR A N 1
ATOM 2028 C CA . THR A 1 266 ? 24.692 8.337 -4.275 1.00 76.62 266 THR A CA 1
ATOM 2029 C C . THR A 1 266 ? 25.263 9.249 -3.195 1.00 76.62 266 THR A C 1
ATOM 2031 O O . THR A 1 266 ? 24.503 10.089 -2.711 1.00 76.62 266 THR A O 1
ATOM 2034 N N . PRO A 1 267 ? 26.567 9.193 -2.844 1.00 78.12 267 PRO A N 1
ATOM 2035 C CA . PRO A 1 267 ? 27.151 10.139 -1.893 1.00 78.12 267 PRO A CA 1
ATOM 2036 C C . PRO A 1 267 ? 27.070 11.602 -2.353 1.00 78.12 267 PRO A C 1
ATOM 2038 O O . PRO A 1 267 ? 27.336 12.492 -1.558 1.00 78.12 267 PRO A O 1
ATOM 2041 N N . LYS A 1 268 ? 26.730 11.859 -3.624 1.00 81.50 268 LYS A N 1
ATOM 2042 C CA . LYS A 1 268 ? 26.715 13.183 -4.255 1.00 81.50 268 LYS A CA 1
ATOM 2043 C C . LYS A 1 268 ? 25.302 13.719 -4.557 1.00 81.50 268 LYS A C 1
ATOM 2045 O O . LYS A 1 268 ? 25.192 14.815 -5.097 1.00 81.50 268 LYS A O 1
ATOM 2050 N N . SER A 1 269 ? 24.232 12.965 -4.275 1.00 79.81 269 SER A N 1
ATOM 2051 C CA . SER A 1 269 ? 22.849 13.309 -4.676 1.00 79.81 269 SER A CA 1
ATOM 2052 C C . SER A 1 269 ? 22.143 14.279 -3.704 1.00 79.81 269 SER A C 1
ATOM 2054 O O . SER A 1 269 ? 22.412 14.209 -2.503 1.00 79.81 269 SER A O 1
ATOM 2056 N N . PRO A 1 270 ? 21.198 15.128 -4.168 1.00 86.00 270 PRO A N 1
ATOM 2057 C CA . PRO A 1 270 ? 20.410 16.002 -3.293 1.00 86.00 270 PRO A CA 1
ATOM 2058 C C . PRO A 1 270 ? 19.523 15.225 -2.312 1.00 86.00 270 PRO A C 1
ATOM 2060 O O . PRO A 1 270 ? 18.823 14.281 -2.692 1.00 86.00 270 PRO A O 1
ATOM 2063 N N . VAL A 1 271 ? 19.494 15.665 -1.056 1.00 86.75 271 VAL A N 1
ATOM 2064 C CA . VAL A 1 271 ? 18.619 15.121 -0.007 1.00 86.75 271 VAL A CA 1
ATOM 2065 C C . VAL A 1 271 ? 17.421 16.052 0.159 1.00 86.75 271 VAL A C 1
ATOM 2067 O O . VAL A 1 271 ? 17.626 17.244 0.357 1.00 86.75 271 VAL A O 1
ATOM 2070 N N . VAL A 1 272 ? 16.188 15.533 0.066 1.00 87.75 272 VAL A N 1
ATOM 2071 C CA . VAL A 1 272 ? 14.941 16.330 0.074 1.00 87.75 272 VAL A CA 1
ATOM 2072 C C . VAL A 1 272 ? 13.987 15.908 1.192 1.00 87.75 272 VAL A C 1
ATOM 2074 O O . VAL A 1 272 ? 13.912 14.729 1.537 1.00 87.75 272 VAL A O 1
ATOM 2077 N N . SER A 1 273 ? 13.235 16.864 1.735 1.00 88.12 273 SER A N 1
ATOM 2078 C CA . SER A 1 273 ? 12.191 16.650 2.751 1.00 88.12 273 SER A CA 1
ATOM 2079 C C . SER A 1 273 ? 11.038 17.642 2.558 1.00 88.12 273 SER A C 1
ATOM 2081 O O . SER A 1 273 ? 11.230 18.688 1.942 1.00 88.12 273 SER A O 1
ATOM 2083 N N . GLY A 1 274 ? 9.835 17.346 3.061 1.00 86.38 274 GLY A N 1
ATOM 2084 C CA . GLY A 1 274 ? 8.684 18.240 2.898 1.00 86.38 274 GLY A CA 1
ATOM 2085 C C . GLY A 1 274 ? 7.482 17.907 3.780 1.00 86.38 274 GLY A C 1
ATOM 2086 O O . GLY A 1 274 ? 7.422 16.836 4.380 1.00 86.38 274 GLY A O 1
ATOM 2087 N N . THR A 1 275 ? 6.532 18.838 3.846 1.00 83.88 275 THR A N 1
ATOM 2088 C CA . THR A 1 275 ? 5.269 18.742 4.593 1.00 83.88 275 THR A CA 1
ATOM 2089 C C . THR A 1 275 ? 4.074 18.987 3.668 1.00 83.88 275 THR A C 1
ATOM 2091 O O . THR A 1 275 ? 4.163 19.750 2.703 1.00 83.88 275 THR A O 1
ATOM 2094 N N . GLY A 1 276 ? 2.953 18.321 3.945 1.00 80.25 276 GLY A N 1
ATOM 2095 C CA . GLY A 1 276 ? 1.753 18.338 3.109 1.00 80.25 276 GLY A CA 1
ATOM 2096 C C . GLY A 1 276 ? 0.584 17.613 3.772 1.00 80.25 276 GLY A C 1
ATOM 2097 O O . GLY A 1 276 ? 0.572 17.439 4.990 1.00 80.25 276 GLY A O 1
ATOM 2098 N N . THR A 1 277 ? -0.386 17.178 2.968 1.00 71.06 277 THR A N 1
ATOM 2099 C CA . THR A 1 277 ? -1.551 16.399 3.419 1.00 71.06 277 THR A CA 1
ATOM 2100 C C . THR A 1 277 ? -1.164 15.034 3.991 1.00 71.06 277 THR A C 1
ATOM 2102 O O . THR A 1 277 ? -0.149 14.447 3.605 1.00 71.06 277 THR A O 1
ATOM 2105 N N . THR A 1 278 ? -1.989 14.507 4.897 1.00 63.25 278 THR A N 1
ATOM 2106 C CA . THR A 1 278 ? -1.835 13.143 5.420 1.00 63.25 278 THR A CA 1
ATOM 2107 C C . THR A 1 278 ? -2.174 12.108 4.345 1.00 63.25 278 THR A C 1
ATOM 2109 O O . THR A 1 278 ? -2.909 12.383 3.395 1.00 63.25 278 THR A O 1
ATOM 2112 N N . ASN A 1 279 ? -1.598 10.911 4.468 1.00 60.91 279 ASN A N 1
ATOM 2113 C CA . ASN A 1 279 ? -1.733 9.862 3.461 1.00 60.91 279 ASN A CA 1
ATOM 2114 C C . ASN A 1 279 ? -3.210 9.453 3.287 1.00 60.91 279 ASN A C 1
ATOM 2116 O O . ASN A 1 279 ? -3.811 8.934 4.223 1.00 60.91 279 ASN A O 1
ATOM 2120 N N . GLY A 1 280 ? -3.788 9.701 2.105 1.00 59.00 280 GLY A N 1
ATOM 2121 C CA . GLY A 1 280 ? -5.163 9.302 1.776 1.00 59.00 280 GLY A CA 1
ATOM 2122 C C . GLY A 1 280 ? -6.258 10.296 2.185 1.00 59.00 280 GLY A C 1
ATOM 2123 O O . GLY A 1 280 ? -7.429 9.922 2.220 1.00 59.00 280 GLY A O 1
ATOM 2124 N N . GLN A 1 281 ? -5.907 11.552 2.480 1.00 74.31 281 GLN A N 1
ATOM 2125 C CA . GLN A 1 281 ? -6.878 12.594 2.823 1.00 74.31 281 GLN A CA 1
ATOM 2126 C C . GLN A 1 281 ? -7.960 12.748 1.733 1.00 74.31 281 GLN A C 1
ATOM 2128 O O . GLN A 1 281 ? -7.648 12.987 0.562 1.00 74.31 281 GLN A O 1
ATOM 2133 N N . GLN A 1 282 ? -9.233 12.633 2.130 1.00 78.19 282 GLN A N 1
ATOM 2134 C CA . GLN A 1 282 ? -10.394 12.846 1.258 1.00 78.19 282 GLN A CA 1
ATOM 2135 C C . GLN A 1 282 ? -10.688 14.344 1.130 1.00 78.19 282 GLN A C 1
ATOM 2137 O O . GLN A 1 282 ? -10.736 15.060 2.132 1.00 78.19 282 GLN A O 1
ATOM 2142 N N . VAL A 1 283 ? -10.874 14.825 -0.096 1.00 76.44 283 VAL A N 1
ATOM 2143 C CA . VAL A 1 283 ? -11.064 16.244 -0.406 1.00 76.44 283 VAL A CA 1
ATOM 2144 C C . VAL A 1 283 ? -12.196 16.420 -1.409 1.00 76.44 283 VAL A C 1
ATOM 2146 O O . VAL A 1 283 ? -12.282 15.726 -2.420 1.00 76.44 283 VAL A O 1
ATOM 2149 N N . SER A 1 284 ? -13.091 17.365 -1.142 1.00 78.75 284 SER A N 1
ATOM 2150 C CA . SER A 1 284 ? -14.114 17.738 -2.116 1.00 78.75 284 SER A CA 1
ATOM 2151 C C . SER A 1 284 ? -13.467 18.439 -3.310 1.00 78.75 284 SER A C 1
ATOM 2153 O O . SER A 1 284 ? -12.506 19.199 -3.158 1.00 78.75 284 SER A O 1
ATOM 2155 N N . ASN A 1 285 ? -14.003 18.197 -4.506 1.00 77.75 285 ASN A N 1
ATOM 2156 C CA . ASN A 1 285 ? -13.522 18.848 -5.721 1.00 77.75 285 ASN A CA 1
ATOM 2157 C C . ASN A 1 285 ? -13.590 20.385 -5.567 1.00 77.75 285 ASN A C 1
ATOM 2159 O O . ASN A 1 285 ? -14.628 20.914 -5.168 1.00 77.75 285 ASN A O 1
ATOM 2163 N N . GLY A 1 286 ? -12.490 21.091 -5.861 1.00 75.25 286 GLY A N 1
ATOM 2164 C CA . GLY A 1 286 ? -12.388 22.553 -5.744 1.00 75.25 286 GLY A CA 1
ATOM 2165 C C . GLY A 1 286 ? -11.841 23.122 -4.421 1.00 75.25 286 GLY A C 1
ATOM 2166 O O . GLY A 1 286 ? -11.757 24.344 -4.302 1.00 75.25 286 GLY A O 1
ATOM 2167 N N . VAL A 1 287 ? -11.439 22.299 -3.441 1.00 83.44 287 VAL A N 1
AT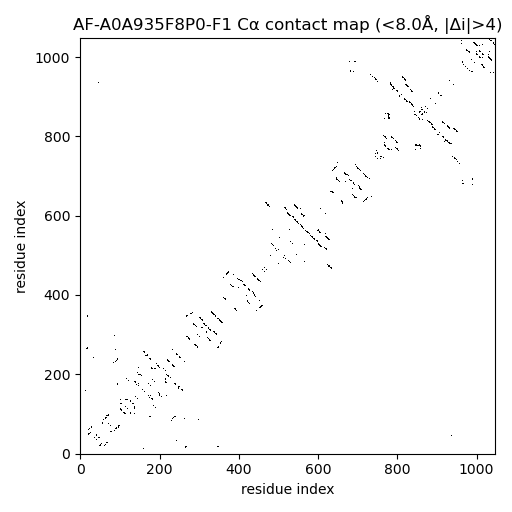OM 2168 C CA . VAL A 1 287 ? -10.869 22.766 -2.152 1.00 83.44 287 VAL A CA 1
ATOM 2169 C C . VAL A 1 287 ? -9.333 22.819 -2.188 1.00 83.44 287 VAL A C 1
ATOM 2171 O O . VAL A 1 287 ? -8.694 21.834 -2.541 1.00 83.44 287 VAL A O 1
ATOM 2174 N N . ALA A 1 288 ? -8.725 23.946 -1.797 1.00 87.38 288 ALA A N 1
ATOM 2175 C CA . ALA A 1 288 ? -7.269 24.151 -1.839 1.00 87.38 288 ALA A CA 1
ATOM 2176 C C . ALA A 1 288 ? -6.497 23.476 -0.678 1.00 87.38 288 ALA A C 1
ATOM 2178 O O . ALA A 1 288 ? -6.967 23.451 0.459 1.00 87.38 288 ALA A O 1
ATOM 2179 N N . LEU A 1 289 ? -5.280 22.988 -0.953 1.00 88.88 289 LEU A N 1
ATOM 2180 C CA . LEU A 1 289 ? -4.402 22.228 -0.045 1.00 88.88 289 LEU A CA 1
ATOM 2181 C C . LEU A 1 289 ? -2.974 22.798 -0.041 1.00 88.88 289 LEU A C 1
ATOM 2183 O O . LEU A 1 289 ? -2.446 23.104 -1.102 1.00 88.88 289 LEU A O 1
ATOM 2187 N N . ASN A 1 290 ? -2.308 22.902 1.113 1.00 93.19 290 ASN A N 1
ATOM 2188 C CA . ASN A 1 290 ? -0.992 23.556 1.231 1.00 93.19 290 ASN A CA 1
ATOM 2189 C C . ASN A 1 290 ? 0.174 22.561 1.381 1.00 93.19 290 ASN A C 1
ATOM 2191 O O . ASN A 1 290 ? 0.056 21.571 2.101 1.00 93.19 290 ASN A O 1
ATOM 2195 N N . TYR A 1 291 ? 1.319 22.870 0.759 1.00 93.44 291 TYR A N 1
ATOM 2196 C CA . TYR A 1 291 ? 2.521 22.025 0.729 1.00 93.44 291 TYR A CA 1
ATOM 2197 C C . TYR A 1 291 ? 3.828 22.830 0.873 1.00 93.44 291 TYR A C 1
ATOM 2199 O O . TYR A 1 291 ? 3.888 23.998 0.474 1.00 93.44 291 TYR A O 1
ATOM 2207 N N . SER A 1 292 ? 4.896 22.206 1.395 1.00 94.00 292 SER A N 1
ATOM 2208 C CA . SER A 1 292 ? 6.255 22.783 1.449 1.00 94.00 292 SER A CA 1
ATOM 2209 C C . SER A 1 292 ? 7.391 21.744 1.357 1.00 94.00 292 SER A C 1
ATOM 2211 O O . SER A 1 292 ? 7.199 20.595 1.745 1.00 94.00 292 SER A O 1
ATOM 2213 N N . VAL A 1 293 ? 8.566 22.125 0.831 1.00 94.69 293 VAL A N 1
ATOM 2214 C CA . VAL A 1 293 ? 9.750 21.266 0.582 1.00 94.69 293 VAL A CA 1
ATOM 2215 C C . VAL A 1 293 ? 11.071 22.005 0.855 1.00 94.69 293 VAL A C 1
ATOM 2217 O O . VAL A 1 293 ? 11.175 23.210 0.630 1.00 94.69 293 VAL A O 1
ATOM 2220 N N . SER A 1 294 ? 12.101 21.269 1.294 1.00 92.31 294 SER A N 1
ATOM 2221 C CA . SER A 1 294 ? 13.488 21.728 1.497 1.00 92.31 294 SER A CA 1
ATOM 2222 C C . SER A 1 294 ? 14.526 20.715 0.969 1.00 92.31 294 SER A C 1
ATOM 2224 O O . SER A 1 294 ? 14.193 19.540 0.790 1.00 92.31 294 SER A O 1
ATOM 2226 N N . ALA A 1 295 ? 15.769 21.155 0.705 1.00 92.56 295 ALA A N 1
ATOM 2227 C CA . ALA A 1 295 ? 16.839 20.308 0.155 1.00 92.56 295 ALA A CA 1
ATOM 2228 C C . ALA A 1 295 ? 18.270 20.662 0.632 1.00 92.56 295 ALA A C 1
ATOM 2230 O O . ALA A 1 295 ? 18.540 21.817 0.964 1.00 92.56 295 ALA A O 1
ATOM 2231 N N . SER A 1 296 ? 19.194 19.685 0.630 1.00 91.56 296 SER A N 1
ATOM 2232 C CA . SER A 1 296 ? 20.621 19.844 0.996 1.00 91.56 296 SER A CA 1
ATOM 2233 C C . SER A 1 296 ? 21.582 18.949 0.178 1.00 91.56 296 SER A C 1
ATOM 2235 O O . SER A 1 296 ? 21.151 18.014 -0.499 1.00 91.56 296 SER A O 1
ATOM 2237 N N . SER A 1 297 ? 22.893 19.254 0.197 1.00 87.56 297 SER A N 1
ATOM 2238 C CA . SER A 1 297 ? 23.953 18.500 -0.506 1.00 87.56 297 SER A CA 1
ATOM 2239 C C . SER A 1 297 ? 25.253 18.446 0.314 1.00 87.56 297 SER A C 1
ATOM 2241 O O . SER A 1 297 ? 25.598 19.448 0.943 1.00 87.56 297 SER A O 1
ATOM 2243 N N . PRO A 1 298 ? 25.993 17.316 0.301 1.00 79.75 298 PRO A N 1
ATOM 2244 C CA . PRO A 1 298 ? 27.287 17.185 0.979 1.00 79.75 298 PRO A CA 1
ATOM 2245 C C . PRO A 1 298 ? 28.459 17.809 0.202 1.00 79.75 298 PRO A C 1
ATOM 2247 O O . PRO A 1 298 ? 29.568 17.879 0.725 1.00 79.75 298 PRO A O 1
ATOM 2250 N N . LEU A 1 299 ? 28.242 18.246 -1.043 1.00 86.06 299 LEU A N 1
ATOM 2251 C CA . LEU A 1 299 ? 29.274 18.880 -1.862 1.00 86.06 299 LEU A CA 1
ATOM 2252 C C . LEU A 1 299 ? 29.268 20.406 -1.670 1.00 86.06 299 LEU A C 1
ATOM 2254 O O . LEU A 1 299 ? 28.196 21.013 -1.595 1.00 86.06 299 LEU A O 1
ATOM 2258 N N . PRO A 1 300 ? 30.442 21.057 -1.640 1.00 84.19 300 PRO A N 1
ATOM 2259 C CA . PRO A 1 300 ? 30.517 22.505 -1.488 1.00 84.19 300 PRO A CA 1
ATOM 2260 C C . PRO A 1 300 ? 29.964 23.234 -2.726 1.00 84.19 300 PRO A C 1
ATOM 2262 O O . PRO A 1 300 ? 30.209 22.830 -3.862 1.00 84.19 300 PRO A O 1
ATOM 2265 N N . GLY A 1 301 ? 29.244 24.343 -2.508 1.00 85.38 301 GLY A N 1
ATOM 2266 C CA . GLY A 1 301 ? 28.802 25.254 -3.578 1.00 85.38 301 GLY A CA 1
ATOM 2267 C C . GLY A 1 301 ? 27.584 24.801 -4.399 1.00 85.38 301 GLY A C 1
ATOM 2268 O O . GLY A 1 301 ? 27.363 25.319 -5.495 1.00 85.38 301 GLY A O 1
ATOM 2269 N N . ILE A 1 302 ? 26.795 23.846 -3.898 1.00 91.38 302 ILE A N 1
ATOM 2270 C CA . ILE A 1 302 ? 25.591 23.340 -4.575 1.00 91.38 302 ILE A CA 1
ATOM 2271 C C . ILE A 1 302 ? 24.352 24.193 -4.247 1.00 91.38 302 ILE A C 1
ATOM 2273 O O . ILE A 1 302 ? 24.111 24.531 -3.090 1.00 91.38 302 ILE A O 1
ATOM 2277 N N . THR A 1 303 ? 23.547 24.517 -5.265 1.00 92.88 303 THR A N 1
ATOM 2278 C CA . THR A 1 303 ? 22.265 25.250 -5.158 1.00 92.88 303 THR A CA 1
ATOM 2279 C C . THR A 1 303 ? 21.110 24.445 -5.767 1.00 92.88 303 THR A C 1
ATOM 2281 O O . THR A 1 303 ? 21.374 23.521 -6.532 1.00 92.88 303 THR A O 1
ATOM 2284 N N . PHE A 1 304 ? 19.846 24.781 -5.444 1.00 95.00 304 PHE A N 1
ATOM 2285 C CA . PHE A 1 304 ? 18.653 23.987 -5.804 1.00 95.00 304 PHE A CA 1
ATOM 2286 C C . PHE A 1 304 ? 17.535 24.787 -6.492 1.00 95.00 304 PHE A C 1
ATOM 2288 O O . PHE A 1 304 ? 17.364 25.979 -6.246 1.00 95.00 304 PHE A O 1
ATOM 2295 N N . THR A 1 305 ? 16.723 24.091 -7.291 1.00 95.56 305 THR A N 1
ATOM 2296 C CA . THR A 1 305 ? 15.480 24.572 -7.931 1.00 95.56 305 THR A CA 1
ATOM 2297 C C . THR A 1 305 ? 14.331 23.585 -7.683 1.00 95.56 305 THR A C 1
ATOM 2299 O O . THR A 1 305 ? 14.603 22.403 -7.482 1.00 95.56 305 THR A O 1
ATOM 2302 N N . TYR A 1 306 ? 13.070 24.049 -7.686 1.00 96.00 306 TYR A N 1
ATOM 2303 C CA . TYR A 1 306 ? 11.879 23.276 -7.281 1.00 96.00 306 TYR A CA 1
ATOM 2304 C C . TYR A 1 306 ? 10.793 23.282 -8.366 1.00 96.00 306 TYR A C 1
ATOM 2306 O O . TYR A 1 306 ? 10.646 24.282 -9.069 1.00 96.00 306 TYR A O 1
ATOM 2314 N N . GLN A 1 307 ? 10.010 22.202 -8.472 1.00 96.25 307 GLN A N 1
ATOM 2315 C CA . GLN A 1 307 ? 8.867 22.111 -9.390 1.00 96.25 307 GLN A CA 1
ATOM 2316 C C . GLN A 1 307 ? 7.740 21.208 -8.855 1.00 96.25 307 GLN A C 1
ATOM 2318 O O . GLN A 1 307 ? 7.930 20.000 -8.706 1.00 96.25 307 GLN A O 1
ATOM 2323 N N . TRP A 1 308 ? 6.552 21.783 -8.652 1.00 95.56 308 TRP A N 1
ATOM 2324 C CA . TRP A 1 308 ? 5.323 21.118 -8.205 1.00 95.56 308 TRP A CA 1
ATOM 2325 C C . TRP A 1 308 ? 4.437 20.659 -9.370 1.00 95.56 308 TRP A C 1
ATOM 2327 O O . TRP A 1 308 ? 4.318 21.355 -10.382 1.00 95.56 308 TRP A O 1
ATOM 2337 N N . THR A 1 309 ? 3.805 19.492 -9.211 1.00 92.88 309 TH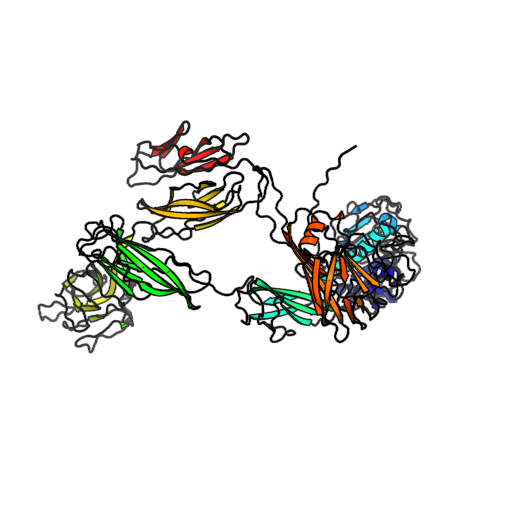R A N 1
ATOM 2338 C CA . THR A 1 309 ? 2.878 18.857 -10.170 1.00 92.88 309 THR A CA 1
ATOM 2339 C C . THR A 1 309 ? 1.820 18.011 -9.444 1.00 92.88 309 THR A C 1
ATOM 2341 O O . THR A 1 309 ? 2.036 17.631 -8.296 1.00 92.88 309 THR A O 1
ATOM 2344 N N . ALA A 1 310 ? 0.680 17.714 -10.080 1.00 90.19 310 ALA A N 1
ATOM 2345 C CA . ALA A 1 310 ? -0.364 16.837 -9.530 1.00 90.19 310 ALA A CA 1
ATOM 2346 C C . ALA A 1 310 ? -0.997 15.940 -10.606 1.00 90.19 310 ALA A C 1
ATOM 2348 O O . ALA A 1 310 ? -1.070 16.331 -11.772 1.00 90.19 310 ALA A O 1
ATOM 2349 N N . SER A 1 311 ? -1.490 14.761 -10.214 1.00 86.56 311 SER A N 1
ATOM 2350 C CA . SER A 1 311 ? -2.096 13.777 -11.126 1.00 86.56 311 SER A CA 1
ATOM 2351 C C . SER A 1 311 ? -3.548 14.077 -11.519 1.00 86.56 311 SER A C 1
ATOM 2353 O O . SER A 1 311 ? -3.975 13.626 -12.577 1.00 86.56 311 SER A O 1
ATOM 2355 N N . CYS A 1 312 ? -4.298 14.839 -10.711 1.00 78.00 312 CYS A N 1
ATOM 2356 C CA . CYS A 1 312 ? -5.713 15.170 -10.969 1.00 78.00 312 CYS A CA 1
ATOM 2357 C C . CYS A 1 312 ? -5.925 16.390 -11.871 1.00 78.00 312 CYS A C 1
ATOM 2359 O O . CYS A 1 312 ? -7.069 16.764 -12.105 1.00 78.00 312 CYS A O 1
ATOM 2361 N N . GLY A 1 313 ? -4.868 17.054 -12.343 1.00 75.06 313 GLY A N 1
ATOM 2362 C CA . GLY A 1 313 ? -5.007 18.432 -12.824 1.00 75.06 313 GLY A CA 1
ATOM 2363 C C . GLY A 1 313 ? -5.352 19.384 -11.673 1.00 75.06 313 GLY A C 1
ATOM 2364 O O . GLY A 1 313 ? -5.182 19.031 -10.514 1.00 75.06 313 GLY A O 1
ATOM 2365 N N . GLY A 1 314 ? -5.798 20.602 -11.973 1.00 84.56 314 GLY A N 1
ATOM 2366 C CA . GLY A 1 314 ? -6.005 21.647 -10.964 1.00 84.56 314 GLY A CA 1
ATOM 2367 C C . GLY A 1 314 ? -4.949 22.749 -11.027 1.00 84.56 314 GLY A C 1
ATOM 2368 O O . GLY A 1 314 ? -4.167 22.823 -11.975 1.00 84.56 314 GLY A O 1
ATOM 2369 N N . SER A 1 315 ? -4.944 23.639 -10.039 1.00 91.25 315 SER A N 1
ATOM 2370 C CA . SER A 1 315 ? -4.111 24.849 -10.058 1.00 91.25 315 SER A CA 1
ATOM 2371 C C . SER A 1 315 ? -3.208 24.946 -8.838 1.00 91.25 315 SER A C 1
ATOM 2373 O O . SER A 1 315 ? -3.680 24.786 -7.715 1.00 91.25 315 SER A O 1
ATOM 2375 N N . PHE A 1 316 ? -1.935 25.279 -9.065 1.00 94.31 316 PHE A N 1
ATOM 2376 C CA . PHE A 1 316 ? -0.981 25.644 -8.019 1.00 94.31 316 PHE A CA 1
ATOM 2377 C C . PHE A 1 316 ? -0.868 27.163 -7.899 1.00 94.31 316 PHE A C 1
ATOM 2379 O O . PHE A 1 316 ? -0.792 27.847 -8.919 1.00 94.31 316 PHE A O 1
ATOM 2386 N N . SER A 1 317 ? -0.774 27.689 -6.679 1.00 95.31 317 SER A N 1
ATOM 2387 C CA . SER A 1 317 ? -0.504 29.113 -6.454 1.00 95.31 317 SER A CA 1
ATOM 2388 C C . SER A 1 317 ? 0.892 29.513 -6.947 1.00 95.31 317 SER A C 1
ATOM 2390 O O . SER A 1 317 ? 1.043 30.525 -7.626 1.00 95.31 317 SER A O 1
ATOM 2392 N N . THR A 1 318 ? 1.908 28.697 -6.648 1.00 93.94 318 THR A N 1
ATOM 2393 C CA . THR A 1 318 ? 3.301 28.891 -7.083 1.00 93.94 318 THR A CA 1
ATOM 2394 C C . THR A 1 318 ? 3.984 27.549 -7.315 1.00 93.94 318 THR A C 1
ATOM 2396 O O . THR A 1 318 ? 4.350 26.857 -6.367 1.00 93.94 318 THR A O 1
ATOM 2399 N N . ALA A 1 319 ? 4.176 27.150 -8.572 1.00 94.00 319 ALA A N 1
ATOM 2400 C CA . ALA A 1 319 ? 4.693 25.816 -8.885 1.00 94.00 319 ALA A CA 1
ATOM 2401 C C . ALA A 1 319 ? 6.220 25.666 -8.728 1.00 94.00 319 ALA A C 1
ATOM 2403 O O . ALA A 1 319 ? 6.708 24.546 -8.710 1.00 94.00 319 ALA A O 1
ATOM 2404 N N . THR A 1 320 ? 6.980 26.755 -8.598 1.00 96.19 320 THR A N 1
ATOM 2405 C CA . THR A 1 320 ? 8.459 26.729 -8.563 1.00 96.19 320 THR A CA 1
ATOM 2406 C C . THR A 1 320 ? 9.062 27.133 -7.218 1.00 96.19 320 THR A C 1
ATOM 2408 O O . THR A 1 320 ? 10.278 27.265 -7.083 1.00 96.19 320 THR A O 1
ATOM 2411 N N . ALA A 1 321 ? 8.216 27.385 -6.222 1.00 95.00 321 ALA A N 1
ATOM 2412 C CA . ALA A 1 321 ? 8.641 27.811 -4.899 1.00 95.00 321 ALA A CA 1
ATOM 2413 C C . ALA A 1 321 ? 8.835 26.613 -3.960 1.00 95.00 321 ALA A C 1
ATOM 2415 O O . ALA A 1 321 ? 8.343 25.507 -4.201 1.00 95.00 321 ALA A O 1
ATOM 2416 N N . THR A 1 322 ? 9.519 26.855 -2.844 1.00 93.81 322 THR A N 1
ATOM 2417 C CA . THR A 1 322 ? 9.645 25.884 -1.751 1.00 93.81 322 THR A CA 1
ATOM 2418 C C . THR A 1 322 ? 8.303 25.582 -1.080 1.00 93.81 322 THR A C 1
ATOM 2420 O O . THR A 1 322 ? 8.187 24.554 -0.427 1.00 93.81 322 THR A O 1
ATOM 2423 N N . SER A 1 323 ? 7.274 26.416 -1.263 1.00 94.19 323 SER A N 1
ATOM 2424 C CA . SER A 1 323 ? 5.905 26.192 -0.783 1.00 94.19 323 SER A CA 1
ATOM 2425 C C . SER A 1 323 ? 4.850 26.530 -1.842 1.00 94.19 323 SER A C 1
ATOM 2427 O O . SER A 1 323 ? 5.083 27.350 -2.732 1.00 94.19 323 SER A O 1
ATOM 2429 N N . THR A 1 324 ? 3.690 25.868 -1.777 1.00 95.62 324 THR A N 1
ATOM 2430 C CA . THR A 1 324 ? 2.593 26.054 -2.741 1.00 95.62 324 THR A CA 1
ATOM 2431 C C . THR A 1 324 ? 1.228 25.676 -2.159 1.00 95.62 324 THR A C 1
ATOM 2433 O O . THR A 1 324 ? 1.153 24.942 -1.174 1.00 95.62 324 THR A O 1
ATOM 2436 N N . SER A 1 325 ? 0.150 26.154 -2.784 1.00 92.88 325 SER A N 1
ATOM 2437 C CA . SER A 1 325 ? -1.230 25.726 -2.529 1.00 92.88 325 SER A CA 1
ATOM 2438 C C . SER A 1 325 ? -1.826 25.127 -3.800 1.00 92.88 325 SER A C 1
ATOM 2440 O O . SER A 1 325 ? -1.680 25.720 -4.865 1.00 92.88 325 SER A O 1
ATOM 2442 N N . PHE A 1 326 ? -2.468 23.967 -3.707 1.00 92.69 326 PHE A N 1
ATOM 2443 C CA . PHE A 1 326 ? -3.008 23.198 -4.822 1.00 92.69 326 PHE A CA 1
ATOM 2444 C C . PHE A 1 326 ? -4.522 23.021 -4.698 1.00 92.69 326 PHE A C 1
ATOM 2446 O O . PHE A 1 326 ? -4.999 22.506 -3.690 1.00 92.69 326 PHE A O 1
ATOM 2453 N N . THR A 1 327 ? -5.265 23.385 -5.741 1.00 90.69 327 THR A N 1
ATOM 2454 C CA . THR A 1 327 ? -6.720 23.198 -5.828 1.00 90.69 327 THR A CA 1
ATOM 2455 C C . THR A 1 327 ? -7.044 22.111 -6.855 1.00 90.69 327 THR A C 1
ATOM 2457 O O . THR A 1 327 ? -6.778 22.336 -8.041 1.00 90.69 327 THR A O 1
ATOM 2460 N N . PRO A 1 328 ? -7.624 20.962 -6.454 1.00 87.75 328 PRO A N 1
ATOM 2461 C CA . PRO A 1 328 ? -7.990 19.883 -7.365 1.00 87.75 328 PRO A CA 1
ATOM 2462 C C . PRO A 1 328 ? -9.131 20.289 -8.300 1.00 87.75 328 PRO A C 1
ATOM 2464 O O . PRO A 1 328 ? -10.063 20.983 -7.888 1.00 87.75 328 PRO A O 1
ATOM 2467 N N . ALA A 1 329 ? -9.086 19.795 -9.537 1.00 75.12 329 ALA A N 1
ATOM 2468 C CA . ALA A 1 329 ? -10.174 19.895 -10.503 1.00 75.12 329 ALA A CA 1
ATOM 2469 C C . ALA A 1 329 ? -10.350 18.532 -11.190 1.00 75.12 329 ALA A C 1
ATOM 2471 O O . ALA A 1 329 ? -9.652 18.247 -12.158 1.00 75.12 329 ALA A O 1
ATOM 2472 N N . GLY A 1 330 ? -11.234 17.660 -10.690 1.00 64.62 330 GLY A N 1
ATOM 2473 C CA . GLY A 1 330 ? -11.335 16.303 -11.242 1.00 64.62 330 GLY A CA 1
ATOM 2474 C C . GLY A 1 330 ? -12.476 15.432 -10.722 1.00 64.62 330 GLY A C 1
ATOM 2475 O O . GLY A 1 330 ? -13.212 15.802 -9.809 1.00 64.62 330 GLY A O 1
ATOM 2476 N N . THR A 1 331 ? -12.618 14.262 -11.349 1.00 64.00 331 THR A N 1
ATOM 2477 C CA . THR A 1 331 ? -13.557 13.206 -10.957 1.00 64.00 331 THR A CA 1
ATOM 2478 C C . THR A 1 331 ? -13.118 12.503 -9.668 1.00 64.00 331 THR A C 1
ATOM 2480 O O . THR A 1 331 ? -11.926 12.494 -9.352 1.00 64.00 331 THR A O 1
ATOM 2483 N N . PRO A 1 332 ? -14.061 11.882 -8.945 1.00 76.31 332 PRO A N 1
ATOM 2484 C CA . PRO A 1 332 ? -13.786 11.177 -7.696 1.00 76.31 332 PRO A CA 1
ATOM 2485 C C . PRO A 1 332 ? -12.701 10.102 -7.845 1.00 76.31 332 PRO A C 1
ATOM 2487 O O . PRO A 1 332 ? -12.648 9.426 -8.873 1.00 76.31 332 PRO A O 1
ATOM 2490 N N . GLY A 1 333 ? -11.854 9.929 -6.829 1.00 77.62 333 GLY A N 1
ATOM 2491 C CA . GLY A 1 333 ? -10.802 8.905 -6.796 1.00 77.62 333 GLY A CA 1
ATOM 2492 C C . GLY A 1 333 ? -9.434 9.394 -6.309 1.00 77.62 333 GLY A C 1
ATOM 2493 O O . GLY A 1 333 ? -9.241 10.577 -6.031 1.00 77.62 333 GLY A O 1
ATOM 2494 N N . ALA A 1 334 ? -8.479 8.463 -6.208 1.00 81.38 334 ALA A N 1
ATOM 2495 C CA . ALA A 1 334 ? -7.135 8.688 -5.668 1.00 81.38 334 ALA A CA 1
ATOM 2496 C C . ALA A 1 334 ? -6.223 9.502 -6.604 1.00 81.38 334 ALA A C 1
ATOM 2498 O O . ALA A 1 334 ? -6.243 9.328 -7.822 1.00 81.38 334 ALA A O 1
ATOM 2499 N N . GLN A 1 335 ? -5.401 10.377 -6.023 1.00 85.06 335 GLN A N 1
ATOM 2500 C CA . GLN A 1 335 ? -4.541 11.341 -6.713 1.00 85.06 335 GLN A CA 1
ATOM 2501 C C . GLN A 1 335 ? -3.223 11.580 -5.953 1.00 85.06 335 GLN A C 1
ATOM 2503 O O . GLN A 1 335 ? -3.119 11.255 -4.774 1.00 85.06 335 GLN A O 1
ATOM 2508 N N . ILE A 1 336 ? -2.208 12.157 -6.609 1.00 89.44 336 ILE A N 1
ATOM 2509 C CA . ILE A 1 336 ? -0.871 12.431 -6.050 1.00 89.44 336 ILE A CA 1
ATOM 2510 C C . ILE A 1 336 ? -0.396 13.838 -6.441 1.00 89.44 336 ILE A C 1
ATOM 2512 O O . ILE A 1 336 ? -0.502 14.227 -7.603 1.00 89.44 336 ILE A O 1
ATOM 2516 N N . VAL A 1 337 ? 0.185 14.565 -5.484 1.00 91.12 337 VAL A N 1
ATOM 2517 C CA . VAL A 1 337 ? 0.899 15.842 -5.657 1.00 91.12 337 VAL A CA 1
ATOM 2518 C C . VAL A 1 337 ? 2.404 15.613 -5.452 1.00 91.12 337 VAL A C 1
ATOM 2520 O O . VAL A 1 337 ? 2.793 15.028 -4.449 1.00 91.12 337 VAL A O 1
ATOM 2523 N N . THR A 1 338 ? 3.273 16.069 -6.357 1.00 93.31 338 THR A N 1
ATOM 2524 C CA . THR A 1 338 ? 4.725 15.787 -6.355 1.00 93.31 338 THR A CA 1
ATOM 2525 C C . THR A 1 338 ? 5.556 17.062 -6.507 1.00 93.31 338 THR A C 1
ATOM 2527 O O . THR A 1 338 ? 5.240 17.899 -7.351 1.00 93.31 338 THR A O 1
ATOM 2530 N N . CYS A 1 339 ? 6.661 17.171 -5.758 1.00 93.94 339 CYS A N 1
ATOM 2531 C CA . CYS A 1 339 ? 7.680 18.214 -5.916 1.00 93.94 339 CYS A CA 1
ATOM 2532 C C . CYS A 1 339 ? 9.039 17.617 -6.288 1.00 93.94 339 CYS A C 1
ATOM 2534 O O . CYS A 1 339 ? 9.573 16.791 -5.546 1.00 93.94 339 CYS A O 1
ATOM 2536 N N . THR A 1 340 ? 9.609 18.064 -7.407 1.00 92.75 340 THR A N 1
ATOM 2537 C CA . THR A 1 340 ? 10.959 17.696 -7.863 1.00 92.75 340 THR A CA 1
ATOM 2538 C C . THR A 1 340 ? 11.960 18.794 -7.526 1.00 92.75 340 THR A C 1
ATOM 2540 O O . THR A 1 340 ? 11.696 19.967 -7.778 1.00 92.75 340 THR A O 1
ATOM 2543 N N . VAL A 1 341 ? 13.122 18.406 -7.005 1.00 92.31 341 VAL A N 1
ATOM 2544 C CA . VAL A 1 341 ? 14.254 19.276 -6.682 1.00 92.31 341 VAL A CA 1
ATOM 2545 C C . VAL A 1 341 ? 15.440 18.938 -7.576 1.00 92.31 341 VAL A C 1
ATOM 2547 O O . VAL A 1 341 ? 15.810 17.772 -7.693 1.00 92.31 341 VAL A O 1
ATOM 2550 N N . THR A 1 342 ? 16.060 19.954 -8.174 1.00 89.88 342 THR A N 1
ATOM 2551 C CA . THR A 1 342 ? 17.237 19.801 -9.047 1.00 89.88 342 THR A CA 1
ATOM 2552 C C . THR A 1 342 ? 18.383 20.667 -8.557 1.00 89.88 342 THR A C 1
ATOM 2554 O O . THR A 1 342 ? 18.169 21.849 -8.282 1.00 89.88 342 THR A O 1
ATOM 2557 N N . ASP A 1 343 ? 19.589 20.104 -8.472 1.00 90.56 343 ASP A N 1
ATOM 2558 C CA . ASP A 1 343 ? 20.793 20.853 -8.128 1.00 90.56 343 ASP A CA 1
ATOM 2559 C C . ASP A 1 343 ? 21.513 21.474 -9.338 1.00 90.56 343 ASP A C 1
ATOM 2561 O O . ASP A 1 343 ? 21.234 21.144 -10.490 1.00 90.56 343 ASP A O 1
ATOM 2565 N N . ASN A 1 344 ? 22.464 22.378 -9.093 1.00 89.25 344 ASN A N 1
ATOM 2566 C CA . ASN A 1 344 ? 23.222 23.062 -10.152 1.00 89.25 344 ASN A CA 1
ATOM 2567 C C . ASN A 1 344 ? 24.184 22.161 -10.953 1.00 89.25 344 ASN A C 1
ATOM 2569 O O . ASN A 1 344 ? 24.633 22.563 -12.028 1.00 89.25 344 ASN A O 1
ATOM 2573 N N . CYS A 1 345 ? 24.489 20.953 -10.474 1.00 85.88 345 CYS A N 1
ATOM 2574 C CA . CYS A 1 345 ? 25.181 19.941 -11.268 1.00 85.88 345 CYS A CA 1
ATOM 2575 C C . CYS A 1 345 ? 24.208 19.155 -12.167 1.00 85.88 345 CYS A C 1
ATOM 2577 O O . CYS A 1 345 ? 24.684 18.413 -13.026 1.00 85.88 345 CYS A O 1
ATOM 2579 N N . GLY A 1 346 ? 22.890 19.331 -12.009 1.00 79.38 346 GLY A N 1
ATOM 2580 C CA . GLY A 1 346 ? 21.834 18.660 -12.771 1.00 79.38 346 GLY A CA 1
ATOM 2581 C C . GLY A 1 346 ? 21.313 17.372 -12.128 1.00 79.38 346 GLY A C 1
ATOM 2582 O O . GLY A 1 346 ? 20.602 16.612 -12.783 1.00 79.38 346 GLY A O 1
ATOM 2583 N N . ARG A 1 347 ? 21.663 17.095 -10.867 1.00 84.38 347 ARG A N 1
ATOM 2584 C CA . ARG A 1 347 ? 21.187 15.915 -10.128 1.00 84.38 347 ARG A CA 1
ATOM 2585 C C . ARG A 1 347 ? 19.819 16.211 -9.521 1.00 84.38 347 ARG A C 1
ATOM 2587 O O . ARG A 1 347 ? 19.607 17.304 -8.998 1.00 84.38 347 ARG A O 1
ATOM 2594 N N . THR A 1 348 ? 18.900 15.250 -9.565 1.00 82.25 348 THR A N 1
ATOM 2595 C CA . THR A 1 348 ? 17.504 15.444 -9.146 1.00 82.25 348 THR A CA 1
ATOM 2596 C C . THR A 1 348 ? 17.087 14.515 -8.011 1.00 82.25 348 THR A C 1
ATOM 2598 O O . THR A 1 348 ? 17.646 13.440 -7.830 1.00 82.25 348 THR A O 1
ATOM 2601 N N . SER A 1 349 ? 16.098 14.943 -7.228 1.00 85.25 349 SER A N 1
ATOM 2602 C CA . SER A 1 349 ? 15.454 14.175 -6.155 1.00 85.25 349 SER A CA 1
ATOM 2603 C C . SER A 1 349 ? 14.022 14.692 -5.964 1.00 85.25 349 SER A C 1
ATOM 2605 O O . SER A 1 349 ? 13.726 15.801 -6.402 1.00 85.25 349 SER A O 1
ATOM 2607 N N . PHE A 1 350 ? 13.096 13.936 -5.367 1.00 87.12 350 PHE A N 1
ATOM 2608 C CA . PHE A 1 350 ? 11.700 14.390 -5.242 1.00 87.12 350 PHE A CA 1
ATOM 2609 C C . PHE A 1 350 ? 10.929 13.787 -4.065 1.00 87.12 350 PHE A C 1
ATOM 2611 O O . PHE A 1 350 ? 11.354 12.802 -3.463 1.00 87.12 350 PHE A O 1
ATOM 2618 N N . ILE A 1 351 ? 9.761 14.369 -3.780 1.00 86.88 351 ILE A N 1
ATOM 2619 C CA . ILE A 1 351 ? 8.812 13.944 -2.738 1.00 86.88 351 ILE A CA 1
ATOM 2620 C C . ILE A 1 351 ? 7.360 14.013 -3.249 1.00 86.88 351 ILE A C 1
ATOM 2622 O O . ILE A 1 351 ? 7.061 14.823 -4.125 1.00 86.88 351 ILE A O 1
ATOM 2626 N N . SER A 1 352 ? 6.466 13.144 -2.755 1.00 89.81 352 SER A N 1
ATOM 2627 C CA . SER A 1 352 ? 5.061 13.038 -3.205 1.00 89.81 352 SER A CA 1
ATOM 2628 C C . SER A 1 352 ? 4.060 12.903 -2.048 1.00 89.81 352 SER A C 1
ATOM 2630 O O . SER A 1 352 ? 4.397 12.331 -1.015 1.00 89.81 352 SER A O 1
ATOM 2632 N N . PHE A 1 353 ? 2.829 13.381 -2.255 1.00 89.62 353 PHE A N 1
ATOM 2633 C CA . PHE A 1 353 ? 1.734 13.452 -1.281 1.00 89.62 353 PHE A CA 1
ATOM 2634 C C . PHE A 1 353 ? 0.411 12.944 -1.903 1.00 89.62 353 PHE A C 1
ATOM 2636 O O . PHE A 1 353 ? -0.087 13.570 -2.841 1.00 89.62 353 PHE A O 1
ATOM 2643 N N . PRO A 1 354 ? -0.166 11.824 -1.434 1.00 87.06 354 PRO A N 1
ATOM 2644 C CA . PRO A 1 354 ? -1.415 11.272 -1.973 1.00 87.06 354 PRO A CA 1
ATOM 2645 C C . PRO A 1 354 ? -2.688 11.881 -1.343 1.00 87.06 354 PRO A C 1
ATOM 2647 O O . PRO A 1 354 ? -2.707 12.171 -0.147 1.00 87.06 354 PRO A O 1
ATOM 2650 N N . ILE A 1 355 ? -3.761 12.025 -2.135 1.00 85.44 355 ILE A N 1
ATOM 2651 C CA . ILE A 1 355 ? -5.101 12.547 -1.764 1.00 85.44 355 ILE A CA 1
ATOM 2652 C C . ILE A 1 355 ? -6.223 11.760 -2.486 1.00 85.44 355 ILE A C 1
ATOM 2654 O O . ILE A 1 355 ? -5.926 10.977 -3.385 1.00 85.44 355 ILE A O 1
ATOM 2658 N N . SER A 1 356 ? -7.507 11.968 -2.157 1.00 83.50 356 SER A N 1
ATOM 2659 C CA . SER A 1 356 ? -8.656 11.340 -2.852 1.00 83.50 356 SER A CA 1
ATOM 2660 C C . SER A 1 356 ? -9.864 12.284 -3.000 1.00 83.50 356 SER A C 1
ATOM 2662 O O . SER A 1 356 ? -10.182 13.003 -2.063 1.00 83.50 356 SER A O 1
ATOM 2664 N N . ILE A 1 357 ? -10.539 12.293 -4.160 1.00 79.94 357 ILE A N 1
ATOM 2665 C CA . ILE A 1 357 ? -11.687 13.174 -4.483 1.00 79.94 357 ILE A CA 1
ATOM 2666 C C . ILE A 1 357 ? -13.035 12.429 -4.298 1.00 79.94 357 ILE A C 1
ATOM 2668 O O . ILE A 1 357 ? -13.129 11.266 -4.682 1.00 79.94 357 ILE A O 1
ATOM 2672 N N . LEU A 1 358 ? -14.087 13.064 -3.753 1.00 73.75 358 LEU A N 1
ATOM 2673 C CA . LEU A 1 358 ? -15.400 12.438 -3.424 1.00 73.75 358 LEU A CA 1
ATOM 2674 C C . LEU A 1 358 ? -16.490 12.512 -4.547 1.00 73.75 358 LEU A C 1
ATOM 2676 O O . LEU A 1 358 ? -16.485 13.495 -5.292 1.00 73.75 358 LEU A O 1
ATOM 2680 N N . PRO A 1 359 ? -17.433 11.529 -4.666 1.00 64.25 359 PRO A N 1
ATOM 2681 C CA . PRO A 1 359 ? -18.525 11.449 -5.680 1.00 64.25 359 PRO A CA 1
ATOM 2682 C C . PRO A 1 359 ? -19.827 12.255 -5.414 1.00 64.25 359 PRO A C 1
ATOM 2684 O O . PRO A 1 359 ? -20.003 12.749 -4.302 1.00 64.25 359 PRO A O 1
ATOM 2687 N N . PRO A 1 360 ? -20.736 12.416 -6.423 1.00 60.06 360 PRO A N 1
ATOM 2688 C CA . PRO A 1 360 ? -22.009 13.157 -6.296 1.00 60.06 360 PRO A CA 1
ATOM 2689 C C . PRO A 1 360 ? -23.138 12.388 -5.551 1.00 60.06 360 PRO A C 1
ATOM 2691 O O . PRO A 1 360 ? -23.108 11.161 -5.521 1.00 60.06 360 PRO A O 1
ATOM 2694 N N . PRO A 1 361 ? -24.147 13.087 -4.980 1.00 62.62 361 PRO A N 1
ATOM 2695 C CA . PRO A 1 361 ? -25.110 12.536 -3.998 1.00 62.62 361 PRO A CA 1
ATOM 2696 C C . PRO A 1 361 ? -26.400 11.883 -4.564 1.00 62.62 361 PRO A C 1
ATOM 2698 O O . PRO A 1 361 ? -26.799 12.182 -5.688 1.00 62.62 361 PRO A O 1
ATOM 2701 N N . VAL A 1 362 ? -27.098 11.047 -3.762 1.00 65.75 362 VAL A N 1
ATOM 2702 C CA . VAL A 1 362 ? -28.319 10.258 -4.130 1.00 65.75 362 VAL A CA 1
ATOM 2703 C C . VAL A 1 362 ? -29.424 10.191 -3.031 1.00 65.75 362 VAL A C 1
ATOM 2705 O O . VAL A 1 362 ? -29.174 10.612 -1.902 1.00 65.75 362 VAL A O 1
ATOM 2708 N N . SER A 1 363 ? -30.634 9.663 -3.341 1.00 71.88 363 SER A N 1
ATOM 2709 C CA . SER A 1 363 ? -31.836 9.601 -2.458 1.00 71.88 363 SER A CA 1
ATOM 2710 C C . SER A 1 363 ? -31.685 8.761 -1.163 1.00 71.88 363 SER A C 1
ATOM 2712 O O . SER A 1 363 ? -30.878 7.831 -1.151 1.00 71.88 363 SER A O 1
ATOM 2714 N N . PRO A 1 364 ? -32.475 9.032 -0.092 1.00 79.62 364 PRO A N 1
ATOM 2715 C CA . PRO A 1 364 ? -32.437 8.293 1.184 1.00 79.62 364 PRO A CA 1
ATOM 2716 C C . PRO A 1 364 ? -32.957 6.847 1.108 1.00 79.62 364 PRO A C 1
ATOM 2718 O O . PRO A 1 364 ? -33.913 6.573 0.378 1.00 79.62 364 PRO A O 1
ATOM 2721 N N . VAL A 1 365 ? -32.400 5.951 1.929 1.00 84.06 365 VAL A N 1
ATOM 2722 C CA . VAL A 1 365 ? -32.911 4.590 2.176 1.00 84.06 365 VAL A CA 1
ATOM 2723 C C . VAL A 1 365 ? -33.682 4.598 3.497 1.00 84.06 365 VAL A C 1
ATOM 2725 O O . VAL A 1 365 ? -33.105 4.927 4.528 1.00 84.06 365 VAL A O 1
ATOM 2728 N N . VAL A 1 366 ? -34.973 4.257 3.457 1.00 87.50 366 VAL A N 1
ATOM 2729 C CA . VAL A 1 366 ? -35.873 4.301 4.623 1.00 87.50 366 VAL A CA 1
ATOM 2730 C C . VAL A 1 366 ? -36.240 2.880 5.065 1.00 87.50 366 VAL A C 1
ATOM 2732 O O . VAL A 1 366 ? -36.665 2.069 4.236 1.00 87.50 366 VAL A O 1
ATOM 2735 N N . ALA A 1 367 ? -36.031 2.575 6.342 1.00 89.00 367 ALA A N 1
ATOM 2736 C CA . ALA A 1 367 ? -36.394 1.341 7.026 1.00 89.00 367 ALA A CA 1
ATOM 2737 C C . ALA A 1 367 ? -37.738 1.509 7.770 1.00 89.00 367 ALA A C 1
ATOM 2739 O O . ALA A 1 367 ? -38.277 2.600 7.869 1.00 89.00 367 ALA A O 1
ATOM 2740 N N . ASN A 1 368 ? -38.339 0.409 8.235 1.00 91.38 368 ASN A N 1
ATOM 2741 C CA . ASN A 1 368 ? -39.545 0.476 9.072 1.00 91.38 368 ASN A CA 1
ATOM 2742 C C . ASN A 1 368 ? -39.159 0.450 10.556 1.00 91.38 368 ASN A C 1
ATOM 2744 O O . ASN A 1 368 ? -38.255 -0.292 10.947 1.00 91.38 368 ASN A O 1
ATOM 2748 N N . ASP A 1 369 ? -39.908 1.178 11.379 1.00 92.75 369 ASP A N 1
ATOM 2749 C CA . ASP A 1 369 ? -39.704 1.301 12.818 1.00 92.75 369 ASP A CA 1
ATOM 2750 C C . ASP A 1 369 ? -40.685 0.467 13.627 1.00 92.75 369 ASP A C 1
ATOM 2752 O O . ASP A 1 369 ? -41.892 0.444 13.375 1.00 92.75 369 ASP A O 1
ATOM 2756 N N . ASN A 1 370 ? -40.178 -0.139 14.696 1.00 89.12 370 ASN A N 1
ATOM 2757 C CA . ASN A 1 370 ? -40.978 -0.906 15.635 1.00 89.12 370 ASN A CA 1
ATOM 2758 C C . ASN A 1 370 ? -40.663 -0.467 17.072 1.00 89.12 370 ASN A C 1
ATOM 2760 O O . ASN A 1 370 ? -39.508 -0.235 17.415 1.00 89.12 370 ASN A O 1
ATOM 2764 N N . ALA A 1 371 ? -41.673 -0.420 17.940 1.00 85.19 371 ALA A N 1
ATOM 2765 C CA . ALA A 1 371 ? -41.519 -0.141 19.361 1.00 85.19 371 ALA A CA 1
ATOM 2766 C C . ALA A 1 371 ? -42.485 -0.965 20.227 1.00 85.19 371 ALA A C 1
ATOM 2768 O O . ALA A 1 371 ? -43.471 -1.534 19.755 1.00 85.19 371 ALA A O 1
ATOM 2769 N N . VAL A 1 372 ? -42.196 -1.033 21.525 1.00 79.38 372 VAL A N 1
ATOM 2770 C CA . VAL A 1 372 ? -42.997 -1.755 22.520 1.00 79.38 372 VAL A CA 1
ATOM 2771 C C . VAL A 1 372 ? -43.115 -0.893 23.781 1.00 79.38 372 VAL A C 1
ATOM 2773 O O . VAL A 1 372 ? -42.116 -0.479 24.357 1.00 79.38 372 VAL A O 1
ATOM 2776 N N . ILE A 1 373 ? -44.338 -0.628 24.223 1.00 70.94 373 ILE A N 1
ATOM 2777 C CA . ILE A 1 373 ? -44.717 0.047 25.465 1.00 70.94 373 ILE A CA 1
ATOM 2778 C C . ILE A 1 373 ? -44.953 -1.020 26.533 1.00 70.94 373 ILE A C 1
ATOM 2780 O O . ILE A 1 373 ? -46.080 -1.443 26.771 1.00 70.94 373 ILE A O 1
ATOM 2784 N N . SER A 1 374 ? -43.914 -1.494 27.207 1.00 60.88 374 SER A N 1
ATOM 2785 C CA . SER A 1 374 ? -44.098 -2.495 28.262 1.00 60.88 374 SER A CA 1
ATOM 2786 C C . SER A 1 374 ? -44.737 -1.884 29.519 1.00 60.88 374 SER A C 1
ATOM 2788 O O . SER A 1 374 ? -44.060 -1.279 30.337 1.00 60.88 374 SER A O 1
ATOM 2790 N N . GLY A 1 375 ? -46.059 -2.030 29.664 1.00 62.88 375 GLY A N 1
ATOM 2791 C CA . GLY A 1 375 ? -46.803 -1.936 30.925 1.00 62.88 375 GLY A CA 1
ATOM 2792 C C . GLY A 1 375 ? -46.587 -0.679 31.760 1.00 62.88 375 GLY A C 1
ATOM 2793 O O . GLY A 1 375 ? -45.939 -0.752 32.802 1.00 62.88 375 GLY A O 1
ATOM 2794 N N . THR A 1 376 ? -47.238 0.431 31.407 1.00 42.75 376 THR A N 1
ATOM 2795 C CA . THR A 1 376 ? -47.347 1.583 32.311 1.00 42.75 376 THR A CA 1
ATOM 2796 C C . THR A 1 376 ? -48.786 1.869 32.731 1.00 42.75 376 THR A C 1
ATOM 2798 O O . THR A 1 376 ? -49.721 1.906 31.934 1.00 42.75 376 THR A O 1
ATOM 2801 N N . CYS A 1 377 ? -48.932 2.104 34.035 1.00 35.84 377 CYS A N 1
ATOM 2802 C CA . CYS A 1 377 ? -49.950 2.974 34.602 1.00 35.84 377 CYS A CA 1
ATOM 2803 C C . CYS A 1 377 ? -49.265 4.341 34.862 1.00 35.84 377 CYS A C 1
ATOM 2805 O O . CYS A 1 377 ? -48.158 4.344 35.406 1.00 35.84 377 CYS A O 1
ATOM 2807 N N . PRO A 1 378 ? -49.880 5.483 34.496 1.00 47.62 378 PRO A N 1
ATOM 2808 C CA . PRO A 1 378 ? -51.258 5.592 34.068 1.00 47.62 378 PRO A CA 1
ATOM 2809 C C . PRO A 1 378 ? -51.441 5.262 32.583 1.00 47.62 378 PRO A C 1
ATOM 2811 O O . PRO A 1 378 ? -50.512 5.383 31.780 1.00 47.62 378 PRO A O 1
ATOM 2814 N N . PRO A 1 379 ? -52.661 4.843 32.236 1.00 47.78 379 PRO A N 1
ATOM 2815 C CA . PRO A 1 379 ? -52.992 4.399 30.903 1.00 47.78 379 PRO A CA 1
ATOM 2816 C C . PRO A 1 379 ? -53.014 5.629 29.972 1.00 47.78 379 PRO A C 1
ATOM 2818 O O . PRO A 1 379 ? -53.869 6.502 30.110 1.00 47.78 379 PRO A O 1
ATOM 2821 N N . GLY A 1 380 ? -51.984 5.756 29.125 1.00 53.28 380 GLY A N 1
ATOM 2822 C CA . GLY A 1 380 ? -51.731 6.948 28.298 1.00 53.28 380 GLY A CA 1
ATOM 2823 C C . GLY A 1 380 ? -50.290 7.481 28.305 1.00 53.28 380 GLY A C 1
ATOM 2824 O O . GLY A 1 380 ? -50.089 8.661 28.028 1.00 53.28 380 GLY A O 1
ATOM 2825 N N . THR A 1 381 ? -49.277 6.673 28.654 1.00 68.19 381 THR A N 1
ATOM 2826 C CA . THR A 1 381 ? -47.874 7.124 28.551 1.00 68.19 381 THR A CA 1
ATOM 2827 C C . THR A 1 381 ? -47.451 7.195 27.076 1.00 68.19 381 THR A C 1
ATOM 2829 O O . THR A 1 381 ? -47.477 6.159 26.412 1.00 68.19 381 THR A O 1
ATOM 2832 N N . PRO A 1 382 ? -47.054 8.374 26.560 1.00 76.94 382 PRO A N 1
ATOM 2833 C CA . PRO A 1 382 ? -46.554 8.508 25.198 1.00 76.94 382 PRO A CA 1
ATOM 2834 C C . PRO A 1 382 ? -45.254 7.719 25.007 1.00 76.94 382 PRO A C 1
ATOM 2836 O O . PRO A 1 382 ? -44.364 7.807 25.853 1.00 76.94 382 PRO A O 1
ATOM 2839 N N . ILE A 1 383 ? -45.104 7.021 23.883 1.00 84.06 383 ILE A N 1
ATOM 2840 C CA . ILE A 1 383 ? -43.804 6.564 23.379 1.00 84.06 383 ILE A CA 1
ATOM 2841 C C . ILE A 1 383 ? -43.395 7.436 22.203 1.00 84.06 383 ILE A C 1
ATOM 2843 O O . ILE A 1 383 ? -44.225 7.778 21.366 1.00 84.06 383 ILE A O 1
ATOM 2847 N N . SER A 1 384 ? -42.122 7.799 22.151 1.00 88.94 384 SER A N 1
ATOM 2848 C CA . SER A 1 384 ? -41.544 8.598 21.078 1.00 88.94 384 SER A CA 1
ATOM 2849 C C . SER A 1 384 ? -40.507 7.764 20.341 1.00 88.94 384 SER A C 1
ATOM 2851 O O . SER A 1 384 ? -39.649 7.154 20.974 1.00 88.94 384 SER A O 1
ATOM 2853 N N . ILE A 1 385 ? -40.608 7.730 19.019 1.00 89.25 385 ILE A N 1
ATOM 2854 C CA . ILE A 1 385 ? -39.792 6.918 18.121 1.00 89.25 385 ILE A CA 1
ATOM 2855 C C . ILE A 1 385 ? -39.126 7.887 17.154 1.00 89.25 385 ILE A C 1
ATOM 2857 O O . ILE A 1 385 ? -39.817 8.609 16.437 1.00 89.25 385 ILE A O 1
ATOM 2861 N N . ASP A 1 386 ? -37.797 7.950 17.178 1.00 90.88 386 ASP A N 1
ATOM 2862 C CA . ASP A 1 386 ? -37.049 8.699 16.171 1.00 90.88 386 ASP A CA 1
ATOM 2863 C C . ASP A 1 386 ? -36.912 7.839 14.920 1.00 90.88 386 ASP A C 1
ATOM 2865 O O . ASP A 1 386 ? -36.085 6.927 14.856 1.00 90.88 386 ASP A O 1
ATOM 2869 N N . VAL A 1 387 ? -37.752 8.132 13.937 1.00 87.31 387 VAL A N 1
ATOM 2870 C CA . VAL A 1 387 ? -37.887 7.306 12.734 1.00 87.31 387 VAL A CA 1
ATOM 2871 C C . VAL A 1 387 ? -36.714 7.457 11.769 1.00 87.31 387 VAL A C 1
ATOM 2873 O O . VAL A 1 387 ? -36.622 6.742 10.789 1.00 87.31 387 VAL A O 1
ATOM 2876 N N . LEU A 1 388 ? -35.795 8.397 12.020 1.00 86.81 388 LEU A N 1
ATOM 2877 C CA . LEU A 1 388 ? -34.569 8.516 11.226 1.00 86.81 388 LEU A CA 1
ATOM 2878 C C . LEU A 1 388 ? -33.416 7.664 11.769 1.00 86.81 388 LEU A C 1
ATOM 2880 O O . LEU A 1 388 ? -32.344 7.647 11.170 1.00 86.81 388 LEU A O 1
ATOM 2884 N N . SER A 1 389 ? -33.592 7.003 12.915 1.00 84.81 389 SER A N 1
ATOM 2885 C CA . SER A 1 389 ? -32.503 6.318 13.627 1.00 84.81 389 SER A CA 1
ATOM 2886 C C . SER A 1 389 ? -31.960 5.085 12.895 1.00 84.81 389 SER A C 1
ATOM 2888 O O . SER A 1 389 ? -30.780 4.758 13.016 1.00 84.81 389 SER A O 1
ATOM 2890 N N . ASN A 1 390 ? -32.811 4.421 12.118 1.00 78.19 390 ASN A N 1
ATOM 2891 C CA . ASN A 1 390 ? -32.513 3.262 11.274 1.00 78.19 390 ASN A CA 1
ATOM 2892 C C . ASN A 1 390 ? -32.572 3.601 9.770 1.00 78.19 390 ASN A C 1
ATOM 2894 O O . ASN A 1 390 ? -32.334 2.724 8.935 1.00 78.19 390 ASN A O 1
ATOM 2898 N N . ASP A 1 391 ? -32.855 4.860 9.431 1.00 83.94 391 ASP A N 1
ATOM 2899 C CA . ASP A 1 391 ? -32.869 5.357 8.065 1.00 83.94 391 ASP A CA 1
ATOM 2900 C C . ASP A 1 391 ? -31.466 5.809 7.674 1.00 83.94 391 ASP A C 1
ATOM 2902 O O . ASP A 1 391 ? -30.810 6.617 8.333 1.00 83.94 391 ASP A O 1
ATOM 2906 N N . GLY A 1 392 ? -30.982 5.271 6.563 1.00 70.50 392 GLY A N 1
ATOM 2907 C CA . GLY A 1 392 ? -29.623 5.498 6.107 1.00 70.50 392 GLY A CA 1
ATOM 2908 C C . GLY A 1 392 ? -29.599 6.397 4.880 1.00 70.50 392 GLY A C 1
ATOM 2909 O O . GLY A 1 392 ? -30.321 6.152 3.909 1.00 70.50 392 GLY A O 1
ATOM 2910 N N . PRO A 1 393 ? -28.725 7.407 4.812 1.00 58.72 393 PRO A N 1
ATOM 2911 C CA . PRO A 1 393 ? -28.394 7.967 3.522 1.00 58.72 393 PRO A CA 1
ATOM 2912 C C . PRO A 1 393 ? -27.423 7.063 2.773 1.00 58.72 393 PRO A C 1
ATOM 2914 O O . PRO A 1 393 ? -26.606 6.370 3.371 1.00 58.72 393 PRO A O 1
ATOM 2917 N N . ASN A 1 394 ? -27.416 7.173 1.448 1.00 54.38 394 ASN A N 1
ATOM 2918 C CA . ASN A 1 394 ? -26.294 6.665 0.668 1.00 54.38 394 ASN A CA 1
ATOM 2919 C C . ASN A 1 394 ? -25.076 7.634 0.718 1.00 54.38 394 ASN A C 1
ATOM 2921 O O . ASN A 1 394 ? -23.962 7.131 0.675 1.00 54.38 394 ASN A O 1
ATOM 2925 N N . THR A 1 395 ? -25.222 8.960 0.967 1.00 52.41 395 THR A N 1
ATOM 2926 C CA . THR A 1 395 ? -24.065 9.900 1.141 1.00 52.41 395 THR A CA 1
ATOM 2927 C C . THR A 1 395 ? -24.311 11.274 1.850 1.00 52.41 395 THR A C 1
ATOM 2929 O O . THR A 1 395 ? -23.510 12.192 1.672 1.00 52.41 395 THR A O 1
ATOM 2932 N N . SER A 1 396 ? -25.399 11.534 2.594 1.00 60.56 396 SER A N 1
ATOM 2933 C CA . SER A 1 396 ? -25.776 12.907 3.039 1.00 60.56 396 SER A CA 1
ATOM 2934 C C . SER A 1 396 ? -26.685 12.964 4.272 1.00 60.56 396 SER A C 1
ATOM 2936 O O . SER A 1 396 ? -27.413 12.016 4.499 1.00 60.56 396 SER A O 1
ATOM 2938 N N . THR A 1 397 ? -26.771 14.072 5.014 1.00 70.88 397 THR A N 1
ATOM 2939 C CA . THR A 1 397 ? -27.740 14.191 6.126 1.00 70.88 397 THR A CA 1
ATOM 2940 C C . THR A 1 397 ? -29.188 14.044 5.634 1.00 70.88 397 THR A C 1
ATOM 2942 O O . THR A 1 397 ? -29.548 14.584 4.585 1.00 70.88 397 THR A O 1
ATOM 2945 N N . ILE A 1 398 ? -30.013 13.307 6.379 1.00 79.75 398 ILE A N 1
ATOM 2946 C CA . ILE A 1 398 ? -31.446 13.114 6.113 1.00 79.75 398 ILE A CA 1
ATOM 2947 C C . ILE A 1 398 ? -32.287 13.898 7.119 1.00 79.75 398 ILE A C 1
ATOM 2949 O O . ILE A 1 398 ? -31.823 14.271 8.193 1.00 79.75 398 ILE A O 1
ATOM 2953 N N . SER A 1 399 ? -33.504 14.247 6.733 1.00 85.00 399 SER A N 1
ATOM 2954 C CA . SER A 1 399 ? -34.407 15.120 7.470 1.00 85.00 399 SER A CA 1
ATOM 2955 C C . SER A 1 399 ? -35.839 14.678 7.238 1.00 85.00 399 SER A C 1
ATOM 2957 O O . SER A 1 399 ? -36.280 14.513 6.099 1.00 85.00 399 SER A O 1
ATOM 2959 N N . PHE A 1 400 ? -36.565 14.512 8.333 1.00 88.62 400 PHE A N 1
ATOM 2960 C CA . PHE A 1 400 ? -37.965 14.128 8.333 1.00 88.62 400 PHE A CA 1
ATOM 2961 C C . PHE A 1 400 ? -38.821 15.194 7.646 1.00 88.62 400 PHE A C 1
ATOM 2963 O O . PHE A 1 400 ? -38.667 16.389 7.907 1.00 88.62 400 PHE A O 1
ATOM 2970 N N . THR A 1 401 ? -39.734 14.755 6.784 1.00 88.88 401 THR A N 1
ATOM 2971 C CA . THR A 1 401 ? -40.601 15.625 5.986 1.00 88.88 401 THR A CA 1
ATOM 2972 C C . THR A 1 401 ? -42.020 15.688 6.553 1.00 88.88 401 THR A C 1
ATOM 2974 O O . THR A 1 401 ? -42.528 16.784 6.786 1.00 88.88 401 THR A O 1
ATOM 2977 N N . SER A 1 402 ? -42.680 14.543 6.768 1.00 89.56 402 SER A N 1
ATOM 2978 C CA . SER A 1 402 ? -44.094 14.498 7.185 1.00 89.56 402 SER A CA 1
ATOM 2979 C C . SER A 1 402 ? -44.522 13.163 7.808 1.00 89.56 402 SER A C 1
ATOM 2981 O O . SER A 1 402 ? -43.995 12.114 7.444 1.00 89.56 402 SER A O 1
ATOM 2983 N N . LEU A 1 403 ? -45.525 13.214 8.700 1.00 91.62 403 LEU A N 1
ATOM 2984 C CA . LEU A 1 403 ? -46.246 12.061 9.265 1.00 91.62 403 LEU A CA 1
ATOM 2985 C C . LEU A 1 403 ? -47.620 11.924 8.588 1.00 91.62 403 LEU A C 1
ATOM 2987 O O . LEU A 1 403 ? -48.370 12.900 8.519 1.00 91.62 403 LEU A O 1
ATOM 2991 N N . ASN A 1 404 ? -47.973 10.726 8.131 1.00 91.19 404 ASN A N 1
ATOM 2992 C CA . ASN A 1 404 ? -49.224 10.469 7.424 1.00 91.19 404 ASN A CA 1
ATOM 2993 C C . ASN A 1 404 ? -50.281 9.958 8.418 1.00 91.19 404 ASN A C 1
ATOM 2995 O O . ASN A 1 404 ? -50.340 8.785 8.765 1.00 91.19 404 ASN A O 1
ATOM 2999 N N . THR A 1 405 ? -51.097 10.864 8.959 1.00 83.75 405 THR A N 1
ATOM 3000 C CA . THR A 1 405 ? -52.067 10.530 10.021 1.00 83.75 405 THR A CA 1
ATOM 3001 C C . THR A 1 405 ? -53.370 9.909 9.511 1.00 83.75 405 THR A C 1
ATOM 3003 O O . THR A 1 405 ? -54.147 9.390 10.311 1.00 83.75 405 THR A O 1
ATOM 3006 N N . GLY A 1 406 ? -53.623 9.939 8.198 1.00 84.94 406 GLY A N 1
ATOM 3007 C CA . GLY A 1 406 ? -54.842 9.395 7.583 1.00 84.94 406 GLY A CA 1
ATOM 3008 C C . GLY A 1 406 ? -54.900 7.863 7.537 1.00 84.94 406 GLY A C 1
ATOM 3009 O O . GLY A 1 406 ? -55.958 7.296 7.279 1.00 84.94 406 GLY A O 1
ATOM 3010 N N . ASP A 1 407 ? -53.773 7.212 7.795 1.00 89.50 407 ASP A N 1
ATOM 3011 C CA . ASP A 1 407 ? -53.511 5.781 7.637 1.00 89.50 407 ASP A CA 1
ATOM 3012 C C . ASP A 1 407 ? -53.151 5.092 8.968 1.00 89.50 407 ASP A C 1
ATOM 3014 O O . ASP A 1 407 ? -52.731 3.935 8.990 1.00 89.50 407 ASP A O 1
ATOM 3018 N N . ALA A 1 408 ? -53.381 5.771 10.097 1.00 89.50 408 ALA A N 1
ATOM 3019 C CA . ALA A 1 408 ? -53.226 5.195 11.428 1.00 89.50 408 ALA A CA 1
ATOM 3020 C C . ALA A 1 408 ? -54.238 4.058 11.695 1.00 89.50 408 ALA A C 1
ATOM 3022 O O . ALA A 1 408 ? -55.439 4.210 11.452 1.00 89.50 408 ALA A O 1
ATOM 3023 N N . ALA A 1 409 ? -53.774 2.929 12.245 1.00 86.06 409 ALA A N 1
ATOM 3024 C CA . ALA A 1 409 ? -54.616 1.756 12.511 1.00 86.06 409 ALA A CA 1
ATOM 3025 C C . ALA A 1 409 ? -54.197 0.965 13.775 1.00 86.06 409 ALA A C 1
ATOM 3027 O O . ALA A 1 409 ? -53.002 0.881 14.059 1.00 86.06 409 ALA A O 1
ATOM 3028 N N . PRO A 1 410 ? -55.141 0.320 14.501 1.00 81.12 410 PRO A N 1
ATOM 3029 C CA . PRO A 1 410 ? -56.593 0.520 14.440 1.00 81.12 410 PRO A CA 1
ATOM 3030 C C . PRO A 1 410 ? -57.007 1.885 15.024 1.00 81.12 410 PRO A C 1
ATOM 3032 O O . PRO A 1 410 ? -56.307 2.458 15.851 1.00 81.12 410 PRO A O 1
ATOM 3035 N N . ALA A 1 411 ? -58.164 2.411 14.608 1.00 77.25 411 ALA A N 1
ATOM 3036 C CA . ALA A 1 411 ? -58.597 3.779 14.938 1.00 77.25 411 ALA A CA 1
ATOM 3037 C C . ALA A 1 411 ? -58.781 4.061 16.447 1.00 77.25 411 ALA A C 1
ATOM 3039 O O . ALA A 1 411 ? -58.825 5.217 16.851 1.00 77.25 411 ALA A O 1
ATOM 3040 N N . ASN A 1 412 ? -58.895 3.016 17.271 1.00 75.94 412 ASN A N 1
ATOM 3041 C CA . ASN A 1 412 ? -59.025 3.073 18.730 1.00 75.94 412 ASN A CA 1
ATOM 3042 C C . ASN A 1 412 ? -57.740 2.646 19.470 1.00 75.94 412 ASN A C 1
ATOM 3044 O O . ASN A 1 412 ? -57.812 2.184 20.609 1.00 75.94 412 ASN A O 1
ATOM 3048 N N . ALA A 1 413 ? -56.585 2.681 18.799 1.00 78.56 413 ALA A N 1
ATOM 3049 C CA . ALA A 1 413 ? -55.312 2.323 19.415 1.00 78.56 413 ALA A CA 1
ATOM 3050 C C . ALA A 1 413 ? -54.733 3.444 20.283 1.00 78.56 413 ALA A C 1
ATOM 3052 O O . ALA A 1 413 ? -54.062 3.168 21.277 1.00 78.56 413 ALA A O 1
ATOM 3053 N N . GLY A 1 414 ? -54.970 4.698 19.899 1.00 82.50 414 GLY A N 1
ATOM 3054 C CA . GLY A 1 414 ? -54.374 5.863 20.537 1.00 82.50 414 GLY A CA 1
ATOM 3055 C C . GLY A 1 414 ? -54.140 7.023 19.570 1.00 82.50 414 GLY A C 1
ATOM 3056 O O . GLY A 1 414 ? -54.499 6.959 18.393 1.00 82.50 414 GLY A O 1
ATOM 3057 N N . ALA A 1 415 ? -53.518 8.090 20.067 1.00 89.12 415 ALA A N 1
ATOM 3058 C CA . ALA A 1 415 ? -53.236 9.306 19.309 1.00 89.12 415 ALA A CA 1
ATOM 3059 C C . ALA A 1 415 ? -51.786 9.344 18.804 1.00 89.12 415 ALA A C 1
ATOM 3061 O O . ALA A 1 415 ? -50.855 9.074 19.562 1.00 89.12 415 ALA A O 1
ATOM 3062 N N . TRP A 1 416 ? -51.599 9.748 17.545 1.00 90.88 416 TRP A N 1
ATOM 3063 C CA . TRP A 1 416 ? -50.288 9.938 16.919 1.00 90.88 416 TRP A CA 1
ATOM 3064 C C . TRP A 1 416 ? -49.997 11.419 16.684 1.00 90.88 416 TRP A C 1
ATOM 3066 O O . TRP A 1 416 ? -50.873 12.179 16.265 1.00 90.88 416 TRP A O 1
ATOM 3076 N N . SER A 1 417 ? -48.758 11.828 16.915 1.00 90.94 417 SER A N 1
ATOM 3077 C CA . SER A 1 417 ? -48.246 13.162 16.605 1.00 90.94 417 SER A CA 1
ATOM 3078 C C . SER A 1 417 ? -46.759 13.086 16.260 1.00 90.94 417 SER A C 1
ATOM 3080 O O . SER A 1 417 ? -46.139 12.035 16.398 1.00 90.94 417 SER A O 1
ATOM 3082 N N . ASN A 1 418 ? -46.166 14.178 15.780 1.00 92.19 418 ASN A N 1
ATOM 3083 C CA . ASN A 1 418 ? -44.726 14.242 15.550 1.00 92.19 418 ASN A CA 1
ATOM 3084 C C . ASN A 1 418 ? -44.158 15.636 15.827 1.00 92.19 418 ASN A C 1
ATOM 3086 O O . ASN A 1 418 ? -44.842 16.651 15.674 1.00 92.19 418 ASN A O 1
ATOM 3090 N N . ALA A 1 419 ? -42.878 15.671 16.183 1.00 87.50 419 ALA A N 1
ATOM 3091 C CA . ALA A 1 419 ? -42.068 16.877 16.276 1.00 87.50 419 ALA A CA 1
ATOM 3092 C C . ALA A 1 419 ? -40.712 16.607 15.611 1.00 87.50 419 ALA A C 1
ATOM 3094 O O . ALA A 1 419 ? -39.860 15.914 16.163 1.00 87.50 419 ALA A O 1
ATOM 3095 N N . GLY A 1 420 ? -40.517 17.130 14.398 1.00 85.44 420 GLY A N 1
ATOM 3096 C CA . GLY A 1 420 ? -39.375 16.728 13.573 1.00 85.44 420 GLY A CA 1
ATOM 3097 C C . GLY A 1 420 ? -39.448 15.235 13.243 1.00 85.44 420 GLY A C 1
ATOM 3098 O O . GLY A 1 420 ? -40.524 14.754 12.892 1.00 85.44 420 GLY A O 1
ATOM 3099 N N . SER A 1 421 ? -38.327 14.522 13.381 1.00 86.06 421 SER A N 1
ATOM 3100 C CA . SER A 1 421 ? -38.227 13.071 13.161 1.00 86.06 421 SER A CA 1
ATOM 3101 C C . SER A 1 421 ? -38.802 12.211 14.278 1.00 86.06 421 SER A C 1
ATOM 3103 O O . SER A 1 421 ? -38.928 11.001 14.131 1.00 86.06 421 SER A O 1
ATOM 3105 N N . VAL A 1 422 ? -39.177 12.818 15.398 1.00 89.88 422 VAL A N 1
ATOM 3106 C CA . VAL A 1 422 ? -39.701 12.071 16.531 1.00 89.88 422 VAL A CA 1
ATOM 3107 C C . VAL A 1 422 ? -41.208 11.936 16.379 1.00 89.88 422 VAL A C 1
ATOM 3109 O O . VAL A 1 422 ? -41.945 12.920 16.484 1.00 89.88 422 VAL A O 1
ATOM 3112 N N . VAL A 1 423 ? -41.661 10.710 16.132 1.00 91.06 423 VAL A N 1
ATOM 3113 C CA . VAL A 1 423 ? -43.072 10.323 16.084 1.00 91.06 423 VAL A CA 1
ATOM 3114 C C . VAL A 1 423 ? -43.501 9.861 17.471 1.00 91.06 423 VAL A C 1
ATOM 3116 O O . VAL A 1 423 ? -42.915 8.945 18.037 1.00 91.06 423 VAL A O 1
ATOM 3119 N N . THR A 1 424 ? -44.534 10.485 18.026 1.00 90.69 424 THR A N 1
ATOM 3120 C CA . THR A 1 424 ? -45.078 10.174 19.347 1.00 90.69 424 THR A CA 1
ATOM 3121 C C . THR A 1 424 ? -46.417 9.453 19.222 1.00 90.69 424 THR A C 1
ATOM 3123 O O . THR A 1 424 ? -47.330 9.931 18.550 1.00 90.69 424 THR A O 1
ATOM 3126 N N . PHE A 1 425 ? -46.554 8.327 19.917 1.00 90.62 425 PHE A N 1
ATOM 3127 C CA . PHE A 1 425 ? -47.791 7.566 20.052 1.00 90.62 425 PHE A CA 1
ATOM 3128 C C . PHE A 1 425 ? -48.249 7.531 21.507 1.00 90.62 425 PHE A C 1
ATOM 3130 O O . PHE A 1 425 ? -47.496 7.120 22.388 1.00 90.62 425 PHE A O 1
ATOM 3137 N N . ILE A 1 426 ? -49.490 7.937 21.762 1.00 88.12 426 ILE A N 1
ATOM 3138 C CA . ILE A 1 426 ? -50.141 7.883 23.074 1.00 88.12 426 ILE A CA 1
ATOM 3139 C C . ILE A 1 426 ? -51.207 6.789 23.015 1.00 88.12 426 ILE A C 1
ATOM 3141 O O . ILE A 1 426 ? -52.246 7.028 22.399 1.00 88.12 426 ILE A O 1
ATOM 3145 N N . PRO A 1 427 ? -50.989 5.612 23.627 1.00 83.12 427 PRO A N 1
ATOM 3146 C CA . PRO A 1 427 ? -51.962 4.530 23.597 1.00 83.12 427 PRO A CA 1
ATOM 3147 C C . PRO A 1 427 ? -53.231 4.910 24.366 1.00 83.12 427 PRO A C 1
ATOM 3149 O O . PRO A 1 427 ? -53.166 5.546 25.423 1.00 83.12 427 PRO A O 1
ATOM 3152 N N . ASP A 1 428 ? -54.384 4.479 23.859 1.00 77.50 428 ASP A N 1
ATOM 3153 C CA . ASP A 1 428 ? -55.655 4.666 24.553 1.00 77.50 428 ASP A CA 1
ATOM 3154 C C . ASP A 1 428 ? -55.681 3.888 25.882 1.00 77.50 428 ASP A C 1
ATOM 3156 O O . ASP A 1 428 ? -55.069 2.819 25.984 1.00 77.50 428 ASP A O 1
ATOM 3160 N N . PRO A 1 429 ? -56.434 4.348 26.904 1.00 63.56 429 PRO A N 1
ATOM 3161 C CA . PRO A 1 429 ? -56.289 3.839 28.262 1.00 63.56 429 PRO A CA 1
ATOM 3162 C C . PRO A 1 429 ? -56.570 2.345 28.533 1.00 63.56 429 PRO A C 1
ATOM 3164 O O . PRO A 1 429 ? -56.371 1.862 29.645 1.00 63.56 429 PRO A O 1
ATOM 3167 N N . ASN A 1 430 ? -57.058 1.605 27.541 1.00 56.31 430 ASN A N 1
ATOM 3168 C CA . ASN A 1 430 ? -57.318 0.167 27.628 1.00 56.31 430 ASN A CA 1
ATOM 3169 C C . ASN A 1 430 ? -56.796 -0.589 26.397 1.00 56.31 430 ASN A C 1
ATOM 3171 O O . ASN A 1 430 ? -57.193 -1.733 26.163 1.00 56.31 430 ASN A O 1
ATOM 3175 N N . PHE A 1 431 ? -55.959 0.054 25.577 1.00 67.81 431 PHE A N 1
ATOM 3176 C CA . PHE A 1 431 ? -55.431 -0.565 24.374 1.00 67.81 431 PHE A CA 1
ATOM 3177 C C . PHE A 1 431 ? -54.327 -1.561 24.729 1.00 67.81 431 PHE A C 1
ATOM 3179 O O . PHE A 1 431 ? -53.323 -1.222 25.354 1.00 67.81 431 PHE A O 1
ATOM 3186 N N . ASN A 1 432 ? -54.529 -2.804 24.307 1.00 65.94 432 ASN A N 1
ATOM 3187 C CA . ASN A 1 432 ? -53.533 -3.860 24.352 1.00 65.94 432 ASN A CA 1
ATOM 3188 C C . ASN A 1 432 ? -53.511 -4.516 22.969 1.00 65.94 432 ASN A C 1
ATOM 3190 O O . ASN A 1 432 ? -54.556 -4.934 22.464 1.00 65.94 432 ASN A O 1
ATOM 3194 N N . GLY A 1 433 ? -52.346 -4.531 22.331 1.00 71.31 433 GLY A N 1
ATOM 3195 C CA . GLY A 1 433 ? -52.188 -4.920 20.933 1.00 71.31 433 GLY A CA 1
ATOM 3196 C C . GLY A 1 433 ? -51.218 -4.004 20.190 1.00 71.31 433 GLY A C 1
ATOM 3197 O O . GLY A 1 433 ? -50.425 -3.296 20.809 1.00 71.31 433 GLY A O 1
ATOM 3198 N N . THR A 1 434 ? -51.284 -4.037 18.858 1.00 85.38 434 THR A N 1
ATOM 3199 C CA . THR A 1 434 ? -50.349 -3.347 17.956 1.00 85.38 434 THR A CA 1
ATOM 3200 C C . THR A 1 434 ? -50.992 -2.155 17.248 1.00 85.38 434 THR A C 1
ATOM 3202 O O . THR A 1 434 ? -52.074 -2.306 16.683 1.00 85.38 434 THR A O 1
ATOM 3205 N N . ALA A 1 435 ? -50.315 -1.007 17.219 1.00 90.06 435 ALA A N 1
ATOM 3206 C CA . ALA A 1 435 ? -50.722 0.204 16.497 1.00 90.06 435 ALA A CA 1
ATOM 3207 C C . ALA A 1 435 ? -49.712 0.567 15.389 1.00 90.06 435 ALA A C 1
ATOM 3209 O O . ALA A 1 435 ? -48.520 0.375 15.605 1.00 90.06 435 ALA A O 1
ATOM 3210 N N . THR A 1 436 ? -50.141 1.110 14.239 1.00 92.38 436 THR A N 1
ATOM 3211 C CA . THR A 1 436 ? -49.245 1.458 13.106 1.00 92.38 436 THR A CA 1
ATOM 3212 C C . THR A 1 436 ? -49.554 2.805 12.426 1.00 92.38 436 THR A C 1
ATOM 3214 O O . THR A 1 436 ? -50.719 3.203 12.412 1.00 92.38 436 THR A O 1
ATOM 3217 N N . ILE A 1 437 ? -48.550 3.463 11.810 1.00 94.50 437 ILE A N 1
ATOM 3218 C CA . ILE A 1 437 ? -48.652 4.716 11.003 1.00 94.50 437 ILE A CA 1
ATOM 3219 C C . ILE A 1 437 ? -47.481 4.859 9.990 1.00 94.50 437 ILE A C 1
ATOM 3221 O O . ILE A 1 437 ? -46.449 4.233 10.206 1.00 94.50 437 ILE A O 1
ATOM 3225 N N . THR A 1 438 ? -47.568 5.673 8.918 1.00 94.12 438 THR A N 1
ATOM 3226 C CA . THR A 1 438 ? -46.445 5.903 7.960 1.00 94.12 438 THR A CA 1
ATOM 3227 C C . THR A 1 438 ? -45.862 7.333 7.970 1.00 94.12 438 THR A C 1
A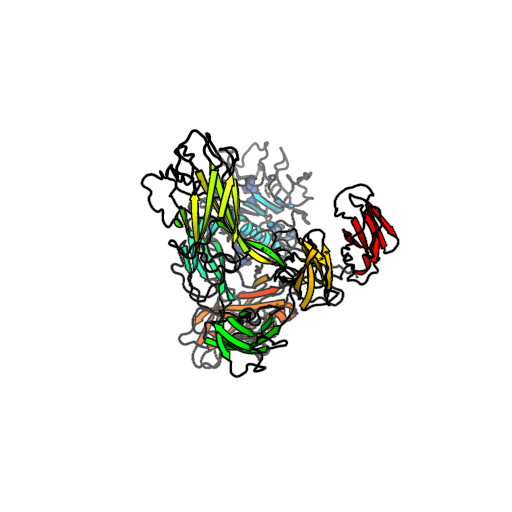TOM 3229 O O . THR A 1 438 ? -46.523 8.275 8.411 1.00 94.12 438 THR A O 1
ATOM 3232 N N . TYR A 1 439 ? -44.622 7.520 7.482 1.00 93.62 439 TYR A N 1
ATOM 3233 C CA . TYR A 1 439 ? -43.892 8.806 7.436 1.00 93.62 439 TYR A CA 1
ATOM 3234 C C . TYR A 1 439 ? -43.005 8.987 6.179 1.00 93.62 439 TYR A C 1
ATOM 3236 O O . TYR A 1 439 ? -42.801 8.050 5.409 1.00 93.62 439 TYR A O 1
ATOM 3244 N N . THR A 1 440 ? -42.491 10.207 5.945 1.00 91.75 440 THR A N 1
ATOM 3245 C CA . THR A 1 440 ? -41.657 10.602 4.778 1.00 91.75 440 THR A CA 1
ATOM 3246 C C . THR A 1 440 ? -40.362 11.315 5.194 1.00 91.75 440 THR A C 1
ATOM 3248 O O . THR A 1 440 ? -40.384 12.122 6.124 1.00 91.75 440 THR A O 1
ATOM 3251 N N . VAL A 1 441 ? -39.261 11.084 4.467 1.00 90.00 441 VAL A N 1
ATOM 3252 C CA . VAL A 1 441 ? -37.908 11.629 4.715 1.00 90.00 441 VAL A CA 1
ATOM 3253 C C . VAL A 1 441 ? -37.309 12.239 3.446 1.00 90.00 441 VAL A C 1
ATOM 3255 O O . VAL A 1 441 ? -37.553 11.739 2.353 1.00 90.00 441 VAL A O 1
ATOM 3258 N N . THR A 1 442 ? -36.469 13.269 3.593 1.00 85.19 442 THR A N 1
ATOM 3259 C CA . THR A 1 442 ? -35.700 13.955 2.535 1.00 85.19 442 THR A CA 1
ATOM 3260 C C . THR A 1 442 ? -34.220 14.090 2.900 1.00 85.19 442 THR A C 1
ATOM 3262 O O . THR A 1 442 ? -33.910 14.229 4.072 1.00 85.19 442 THR A O 1
ATOM 3265 N N . ASN A 1 443 ? -33.287 14.127 1.946 1.00 82.81 443 ASN A N 1
ATOM 3266 C CA . ASN A 1 443 ? -31.883 14.475 2.236 1.00 82.81 443 ASN A CA 1
ATOM 3267 C C . ASN A 1 443 ? -31.561 15.976 2.073 1.00 82.81 443 ASN A C 1
ATOM 3269 O O . ASN A 1 443 ? -32.372 16.750 1.561 1.00 82.81 443 ASN A O 1
ATOM 3273 N N . THR A 1 444 ? -30.340 16.388 2.441 1.00 74.75 444 THR A N 1
ATOM 3274 C CA . THR A 1 444 ? -29.815 17.756 2.224 1.00 74.75 444 THR A CA 1
ATOM 3275 C C . THR A 1 444 ? -29.753 18.183 0.754 1.00 74.75 444 THR A C 1
ATOM 3277 O O . THR A 1 444 ? -29.550 19.362 0.469 1.00 74.75 444 THR A O 1
ATOM 3280 N N . TYR A 1 445 ? -29.977 17.250 -0.175 1.00 74.38 445 TYR A N 1
ATOM 3281 C CA . TYR A 1 445 ? -30.090 17.473 -1.616 1.00 74.38 445 TYR A CA 1
ATOM 3282 C C . TYR A 1 445 ? -31.546 17.436 -2.129 1.00 74.38 445 TYR A C 1
ATOM 3284 O O . TYR A 1 445 ? -31.766 17.425 -3.337 1.00 74.38 445 TYR A O 1
ATOM 3292 N N . SER A 1 446 ? -32.538 17.452 -1.227 1.00 78.62 446 SER A N 1
ATOM 3293 C CA . SER A 1 446 ? -33.984 17.502 -1.513 1.00 78.62 446 SER A CA 1
ATOM 3294 C C . SER A 1 446 ? -34.595 16.267 -2.204 1.00 78.62 446 SER A C 1
ATOM 3296 O O . SER A 1 446 ? -35.623 16.381 -2.869 1.00 78.62 446 SER A O 1
ATOM 3298 N N . LEU A 1 447 ? -34.012 15.078 -2.036 1.00 82.56 447 LEU A N 1
ATOM 3299 C CA . LEU A 1 447 ? -34.539 13.799 -2.550 1.00 82.56 447 LEU A CA 1
ATOM 3300 C C . LEU A 1 447 ? -35.268 13.008 -1.446 1.00 82.56 447 LEU A C 1
ATOM 3302 O O . LEU A 1 447 ? -34.749 12.997 -0.331 1.00 82.56 447 LEU A O 1
ATOM 3306 N N . SER A 1 448 ? -36.407 12.340 -1.725 1.00 87.25 448 SER A N 1
ATOM 3307 C CA . SER A 1 448 ? -37.314 11.765 -0.697 1.00 87.25 448 SER A CA 1
ATOM 3308 C C . SER A 1 448 ? -37.683 10.267 -0.803 1.00 87.25 448 SER A C 1
ATOM 3310 O O . SER A 1 448 ? -37.664 9.711 -1.900 1.00 87.25 448 SER A O 1
ATOM 3312 N N . SER A 1 449 ? -38.064 9.654 0.339 1.00 90.19 449 SER A N 1
ATOM 3313 C CA . SER A 1 449 ? -38.498 8.242 0.540 1.00 90.19 449 SER A CA 1
ATOM 3314 C C . SER A 1 449 ? -39.497 8.095 1.728 1.00 90.19 449 SER A C 1
ATOM 3316 O O . SER A 1 449 ? -39.601 9.023 2.529 1.00 90.19 449 SER A O 1
ATOM 3318 N N . THR A 1 450 ? -40.229 6.968 1.873 1.00 91.75 450 THR A N 1
ATOM 3319 C CA . THR A 1 450 ? -41.282 6.738 2.915 1.00 91.75 450 THR A CA 1
ATOM 3320 C C . THR A 1 450 ? -41.111 5.446 3.737 1.00 91.75 450 THR A C 1
ATOM 3322 O O . THR A 1 450 ? -40.732 4.434 3.150 1.00 91.75 450 THR A O 1
ATOM 3325 N N . GLY A 1 451 ? -41.486 5.455 5.031 1.00 91.00 451 GLY A N 1
ATOM 3326 C CA . GLY A 1 451 ? -41.375 4.331 5.994 1.00 91.00 451 GLY A CA 1
ATOM 3327 C C . GLY A 1 451 ? -42.612 4.134 6.895 1.00 91.00 451 GLY A C 1
ATOM 3328 O O . GLY A 1 451 ? -43.538 4.947 6.860 1.00 91.00 451 GLY A O 1
ATOM 3329 N N . THR A 1 452 ? -42.662 3.045 7.678 1.00 93.56 452 THR A N 1
ATOM 3330 C CA . THR A 1 452 ? -43.794 2.671 8.571 1.00 93.56 452 THR A CA 1
ATOM 3331 C C . THR A 1 452 ? -43.349 2.482 10.023 1.00 93.56 452 THR A C 1
ATOM 3333 O O . THR A 1 452 ? -42.352 1.815 10.253 1.00 93.56 452 THR A O 1
ATOM 3336 N N . VAL A 1 453 ? -44.140 2.958 10.991 1.00 93.94 453 VAL A N 1
ATOM 3337 C CA . VAL A 1 453 ? -43.956 2.789 12.445 1.00 93.94 453 VAL A CA 1
ATOM 3338 C C . VAL A 1 453 ? -44.983 1.802 13.021 1.00 93.94 453 VAL A C 1
ATOM 3340 O O . VAL A 1 453 ? -46.163 1.901 12.689 1.00 93.94 453 VAL A O 1
ATOM 3343 N N . SER A 1 454 ? -44.567 0.892 13.915 1.00 90.44 454 SER A N 1
ATOM 3344 C CA . SER A 1 454 ? -45.406 -0.110 14.612 1.00 90.44 454 SER A CA 1
ATOM 3345 C C . SER A 1 454 ? -45.169 -0.144 16.135 1.00 90.44 454 SER A C 1
ATOM 3347 O O . SER A 1 454 ? -44.022 -0.214 16.551 1.00 90.44 454 SER A O 1
ATOM 3349 N N . VAL A 1 455 ? -46.203 -0.172 16.993 1.00 89.50 455 VAL A N 1
ATOM 3350 C CA . VAL A 1 455 ? -46.079 -0.118 18.475 1.00 89.50 455 VAL A CA 1
ATOM 3351 C C . VAL A 1 455 ? -46.905 -1.192 19.213 1.00 89.50 455 VAL A C 1
ATOM 3353 O O . VAL A 1 455 ? -48.107 -1.262 18.991 1.00 89.50 455 VAL A O 1
ATOM 3356 N N . GLN A 1 456 ? -46.303 -1.981 20.123 1.00 83.12 456 GLN A N 1
ATOM 3357 C CA . GLN A 1 456 ? -46.947 -2.997 21.015 1.00 83.12 456 GLN A CA 1
ATOM 3358 C C . GLN A 1 456 ? -47.121 -2.508 22.481 1.00 83.12 456 GLN A C 1
ATOM 3360 O O . GLN A 1 456 ? -46.405 -1.588 22.833 1.00 83.12 456 GLN A O 1
ATOM 3365 N N . VAL A 1 457 ? -47.960 -3.091 23.380 1.00 79.69 457 VAL A N 1
ATOM 3366 C CA . VAL A 1 457 ? -48.187 -2.579 24.786 1.00 79.69 457 VAL A CA 1
ATOM 3367 C C . VAL A 1 457 ? -48.315 -3.667 25.955 1.00 79.69 457 VAL A C 1
ATOM 3369 O O . VAL A 1 457 ? -49.301 -4.396 25.904 1.00 79.69 457 VAL A O 1
ATOM 3372 N N . GLY A 1 458 ? -47.427 -3.780 27.024 1.00 66.31 458 GLY A N 1
ATOM 3373 C CA . GLY A 1 458 ? -47.546 -4.561 28.356 1.00 66.31 458 GLY A CA 1
ATOM 3374 C C . GLY A 1 458 ? -46.289 -5.061 29.259 1.00 66.31 458 GLY A C 1
ATOM 3375 O O . GLY A 1 458 ? -45.301 -5.458 28.657 1.00 66.31 458 GLY A O 1
ATOM 3376 N N . ASN A 1 459 ? -46.355 -5.115 30.658 1.00 49.81 459 ASN A N 1
ATOM 3377 C CA . ASN A 1 459 ? -45.503 -5.654 31.855 1.00 49.81 459 ASN A CA 1
ATOM 3378 C C . ASN A 1 459 ? -44.423 -4.822 32.731 1.00 49.81 459 ASN A C 1
ATOM 3380 O O . ASN A 1 459 ? -43.359 -4.537 32.194 1.00 49.81 459 ASN A O 1
ATOM 3384 N N . THR A 1 460 ? -44.555 -4.579 34.090 1.00 47.91 460 THR A N 1
ATOM 3385 C CA . THR A 1 460 ? -43.556 -3.898 35.051 1.00 47.91 460 THR A CA 1
ATOM 3386 C C . THR A 1 460 ? -43.503 -4.361 36.564 1.00 47.91 460 THR A C 1
ATOM 3388 O O . THR A 1 460 ? -44.377 -5.113 36.994 1.00 47.91 460 THR A O 1
ATOM 3391 N N . ASP A 1 461 ? -42.485 -3.935 37.375 1.00 53.00 461 ASP A N 1
ATOM 3392 C CA . ASP A 1 461 ? -42.241 -4.245 38.827 1.00 53.00 461 ASP A CA 1
ATOM 3393 C C . ASP A 1 461 ? -42.803 -3.228 39.878 1.00 53.00 461 ASP A C 1
ATOM 3395 O O . ASP A 1 461 ? -43.397 -2.211 39.524 1.00 53.00 461 ASP A O 1
ATOM 3399 N N . VAL A 1 462 ? -42.605 -3.468 41.196 1.00 48.72 462 VAL A N 1
ATOM 3400 C CA . VAL A 1 462 ? -43.156 -2.642 42.312 1.00 48.72 462 VAL A CA 1
ATOM 3401 C C . VAL A 1 462 ? -42.627 -1.201 42.401 1.00 48.72 462 VAL A C 1
ATOM 3403 O O . VAL A 1 462 ? -43.241 -0.370 43.071 1.00 48.72 462 VAL A O 1
ATOM 3406 N N . ASN A 1 463 ? -41.505 -0.889 41.750 1.00 50.81 463 ASN A N 1
ATOM 3407 C CA . ASN A 1 463 ? -40.919 0.453 41.719 1.00 50.81 463 ASN A CA 1
ATOM 3408 C C . ASN A 1 463 ? -41.222 1.199 40.411 1.00 50.81 463 ASN A C 1
ATOM 3410 O O . ASN A 1 463 ? -40.826 2.365 40.278 1.00 50.81 463 ASN A O 1
ATOM 3414 N N . GLY A 1 464 ? -41.955 0.558 39.492 1.00 53.56 464 GLY A N 1
ATOM 3415 C CA . GLY A 1 464 ? -42.255 1.063 38.155 1.00 53.56 464 GLY A CA 1
ATOM 3416 C C . GLY A 1 464 ? -41.094 0.896 37.174 1.00 53.56 464 GLY A C 1
ATOM 3417 O O . GLY A 1 464 ? -41.116 1.517 36.115 1.00 53.56 464 GLY A O 1
ATOM 3418 N N . CYS A 1 465 ? -40.082 0.096 37.523 1.00 53.38 465 CYS A N 1
ATOM 3419 C CA . CYS A 1 465 ? -38.993 -0.253 36.623 1.00 53.38 465 CYS A CA 1
ATOM 3420 C C . CYS A 1 465 ? -39.284 -1.604 35.950 1.00 53.38 465 CYS A C 1
ATOM 3422 O O . CYS A 1 465 ? -40.080 -2.419 36.428 1.00 53.38 465 CYS A O 1
ATOM 3424 N N . SER A 1 466 ? -38.638 -1.856 34.810 1.00 56.72 466 SER A N 1
ATOM 3425 C CA . SER A 1 466 ? -38.600 -3.213 34.265 1.00 56.72 466 SER A CA 1
ATOM 3426 C C . SER A 1 466 ? -37.876 -4.135 35.259 1.00 56.72 466 SER A C 1
ATOM 3428 O O . SER A 1 466 ? -36.997 -3.683 35.994 1.00 56.72 466 SER A O 1
ATOM 3430 N N . VAL A 1 467 ? -38.203 -5.429 35.268 1.00 55.88 467 VAL A N 1
ATOM 3431 C CA . VAL A 1 467 ? -37.595 -6.421 36.183 1.00 55.88 467 VAL A CA 1
ATOM 3432 C C . VAL A 1 467 ? -36.057 -6.503 36.089 1.00 55.88 467 VAL A C 1
ATOM 3434 O O . VAL A 1 467 ? -35.412 -6.989 37.017 1.00 55.88 467 VAL A O 1
ATOM 3437 N N . ASN A 1 468 ? -35.466 -5.959 35.018 1.00 56.72 468 ASN A N 1
ATOM 3438 C CA . ASN A 1 468 ? -34.027 -5.957 34.742 1.00 56.72 468 ASN A CA 1
ATOM 3439 C C . ASN A 1 468 ? -33.369 -4.571 34.895 1.00 56.72 468 ASN A C 1
ATOM 3441 O O . ASN A 1 468 ? -32.252 -4.361 34.425 1.00 56.72 468 ASN A O 1
ATOM 3445 N N . SER A 1 469 ? -34.030 -3.612 35.548 1.00 62.50 469 SER A N 1
ATOM 3446 C CA . SER A 1 469 ? -33.474 -2.276 35.805 1.00 62.50 469 SER A CA 1
ATOM 3447 C C . SER A 1 469 ? -33.268 -2.023 37.306 1.00 62.50 469 SER A C 1
ATOM 3449 O O . SER A 1 469 ? -34.014 -2.537 38.140 1.00 62.50 469 SER A O 1
ATOM 3451 N N . THR A 1 470 ? -32.254 -1.231 37.675 1.00 62.84 470 THR A N 1
ATOM 3452 C CA . THR A 1 470 ? -32.073 -0.697 39.041 1.00 62.84 470 THR A CA 1
ATOM 3453 C C . THR A 1 470 ? -32.469 0.769 39.056 1.00 62.84 470 THR A C 1
ATOM 3455 O O . THR A 1 470 ? -32.135 1.519 38.144 1.00 62.84 470 THR A O 1
ATOM 3458 N N . TYR A 1 471 ? -33.137 1.205 40.120 1.00 63.84 471 TYR A N 1
ATOM 3459 C CA . TYR A 1 471 ? -33.361 2.625 40.365 1.00 63.84 471 TYR A CA 1
ATOM 3460 C C . TYR A 1 471 ? -32.081 3.258 40.941 1.00 63.84 471 TYR A C 1
ATOM 3462 O O . TYR A 1 471 ? -31.695 2.934 42.066 1.00 63.84 471 TYR A O 1
ATOM 3470 N N . GLY A 1 472 ? -31.400 4.116 40.174 1.00 63.94 472 GLY A N 1
ATOM 3471 C CA . GLY A 1 472 ? -30.074 4.654 40.519 1.00 63.94 472 GLY A CA 1
ATOM 3472 C C . GLY A 1 472 ? -29.832 6.078 39.996 1.00 63.94 472 GLY A C 1
ATOM 3473 O O . GLY A 1 472 ? -30.632 6.567 39.194 1.00 63.94 472 GLY A O 1
ATOM 3474 N N . PRO A 1 473 ? -28.788 6.781 40.486 1.00 61.19 473 PRO A N 1
ATOM 3475 C CA . PRO A 1 473 ? -28.504 8.145 40.065 1.00 61.19 473 PRO A CA 1
ATOM 3476 C C . PRO A 1 473 ? -28.015 8.170 38.608 1.00 61.19 473 PRO A C 1
ATOM 3478 O O . PRO A 1 473 ? -27.004 7.553 38.298 1.00 61.19 473 PRO A O 1
ATOM 3481 N N . SER A 1 474 ? -28.720 8.869 37.720 1.00 63.44 474 SER A N 1
ATOM 3482 C CA . SER A 1 474 ? -28.317 9.072 36.321 1.00 63.44 474 SER A CA 1
ATOM 3483 C C . SER A 1 474 ? -27.344 10.233 36.138 1.00 63.44 474 SER A C 1
ATOM 3485 O O . SER A 1 474 ? -26.631 10.274 35.145 1.00 63.44 474 SER A O 1
ATOM 3487 N N . GLU A 1 475 ? -27.332 11.188 37.071 1.00 64.88 475 GLU A N 1
ATOM 3488 C CA . GLU A 1 475 ? -26.465 12.366 37.038 1.00 64.88 475 GLU A CA 1
ATOM 3489 C C . GLU A 1 475 ? -26.283 12.917 38.467 1.00 64.88 475 GLU A C 1
ATOM 3491 O O . GLU A 1 475 ? -27.213 12.865 39.285 1.00 64.88 475 GLU A O 1
ATOM 3496 N N . VAL A 1 476 ? -25.081 13.419 38.775 1.00 65.62 476 VAL A N 1
ATOM 3497 C CA . VAL A 1 476 ? -24.741 14.085 40.044 1.00 65.62 476 VAL A CA 1
ATOM 3498 C C . VAL A 1 476 ? -24.281 15.505 39.734 1.00 65.62 476 VAL A C 1
ATOM 3500 O O . VAL A 1 476 ? -23.427 15.704 38.874 1.00 65.62 476 VAL A O 1
ATOM 3503 N N . SER A 1 477 ? -24.837 16.496 40.425 1.00 69.38 477 SER A N 1
ATOM 3504 C CA . SER A 1 477 ? -24.472 17.905 40.238 1.00 69.38 477 SER A CA 1
ATOM 3505 C C . SER A 1 477 ? -24.303 18.608 41.580 1.00 69.38 477 SER A C 1
ATOM 3507 O O . SER A 1 477 ? -24.974 18.259 42.548 1.00 69.38 477 SER A O 1
ATOM 3509 N N . PHE A 1 478 ? -23.464 19.639 41.623 1.00 69.44 478 PHE A N 1
ATOM 3510 C CA . PHE A 1 478 ? -23.263 20.487 42.801 1.00 69.44 478 PHE A CA 1
ATOM 3511 C C . PHE A 1 478 ? -23.778 21.906 42.543 1.00 69.44 478 PHE A C 1
ATOM 3513 O O . PHE A 1 478 ? -23.757 22.388 41.408 1.00 69.44 478 PHE A O 1
ATOM 3520 N N . SER A 1 479 ? -24.262 22.588 43.584 1.00 64.50 479 SER A N 1
ATOM 3521 C CA . SER A 1 479 ? -24.677 23.991 43.470 1.00 64.50 479 SER A CA 1
ATOM 3522 C C . SER A 1 479 ? -23.468 24.927 43.378 1.00 64.50 479 SER A C 1
ATOM 3524 O O . SER A 1 479 ? -22.639 24.933 44.282 1.00 64.50 479 SER A O 1
ATOM 3526 N N . THR A 1 480 ? -23.413 25.786 42.359 1.00 58.34 480 THR A N 1
ATOM 3527 C CA . THR A 1 480 ? -22.388 26.836 42.215 1.00 58.34 480 THR A CA 1
ATOM 3528 C C . THR A 1 480 ? -22.872 28.188 42.762 1.00 58.34 480 THR A C 1
ATOM 3530 O O . THR A 1 480 ? -24.075 28.452 42.833 1.00 58.34 480 THR A O 1
ATOM 3533 N N . LEU A 1 481 ? -21.950 29.108 43.086 1.00 53.06 481 LEU A N 1
ATOM 3534 C CA . LEU A 1 481 ? -22.288 30.447 43.612 1.00 53.06 481 LEU A CA 1
ATOM 3535 C C . LEU A 1 481 ? -23.138 31.292 42.634 1.00 53.06 481 LEU A C 1
ATOM 3537 O O . LEU A 1 481 ? -23.917 32.142 43.056 1.00 53.06 481 LEU A O 1
ATOM 3541 N N . SER A 1 482 ? -23.055 31.026 41.326 1.00 50.78 482 SER A N 1
ATOM 3542 C CA . SER A 1 482 ? -23.911 31.641 40.296 1.00 50.78 482 SER A CA 1
ATOM 3543 C C . SER A 1 482 ? -25.401 31.282 40.419 1.00 50.78 482 SER A C 1
ATOM 3545 O O . SER A 1 482 ? -26.237 31.975 39.845 1.00 50.78 482 SER A O 1
ATOM 3547 N N . GLY A 1 483 ? -25.744 30.234 41.177 1.00 51.00 483 GLY A N 1
ATOM 3548 C CA . GLY A 1 483 ? -27.118 29.856 41.519 1.00 51.00 483 GLY A CA 1
ATOM 3549 C C . GLY A 1 483 ? -27.675 30.564 42.760 1.00 51.00 483 GLY A C 1
ATOM 3550 O O . GLY A 1 483 ? -28.805 30.292 43.154 1.00 51.00 483 GLY A O 1
ATOM 3551 N N . TYR A 1 484 ? -26.916 31.453 43.404 1.00 57.94 484 TYR A N 1
ATOM 3552 C CA . TYR A 1 484 ? -27.362 32.209 44.576 1.00 57.94 484 TYR A CA 1
ATOM 3553 C C . TYR A 1 484 ? -28.351 33.315 44.179 1.00 57.94 484 TYR A C 1
ATOM 3555 O O . TYR A 1 484 ? -27.993 34.230 43.437 1.00 57.94 484 TYR A O 1
ATOM 3563 N N . VAL A 1 485 ? -29.598 33.256 44.671 1.00 54.84 485 VAL A N 1
ATOM 3564 C CA . VAL A 1 485 ? -30.670 34.145 44.171 1.00 54.84 485 VAL A CA 1
ATOM 3565 C C . VAL A 1 485 ? -31.032 35.283 45.132 1.00 54.84 485 VAL A C 1
ATOM 3567 O O . VAL A 1 485 ? -31.297 36.388 44.665 1.00 54.84 485 VAL A O 1
ATOM 3570 N N . SER A 1 486 ? -31.050 35.077 46.459 1.00 58.84 486 SER A N 1
ATOM 3571 C CA . SER A 1 486 ? -31.206 36.173 47.444 1.00 58.84 486 SER A CA 1
ATOM 3572 C C . SER A 1 486 ? -31.029 35.727 48.906 1.00 58.84 486 SER A C 1
ATOM 3574 O O . SER A 1 486 ? -31.193 34.550 49.225 1.00 58.84 486 SER A O 1
ATOM 3576 N N . SER A 1 487 ? -30.810 36.705 49.798 1.00 51.44 487 SER A N 1
ATOM 3577 C CA . SER A 1 487 ? -31.020 36.606 51.250 1.00 51.44 487 SER A CA 1
ATOM 3578 C C . SER A 1 487 ? -31.913 37.759 51.724 1.00 51.44 487 SER A C 1
ATOM 3580 O O . SER A 1 487 ? -31.601 38.925 51.472 1.00 51.44 487 SER A O 1
ATOM 3582 N N . THR A 1 488 ? -32.995 37.488 52.452 1.00 46.28 488 THR A N 1
ATOM 3583 C CA . THR A 1 488 ? -33.736 38.544 53.158 1.00 46.28 488 THR A CA 1
ATOM 3584 C C . THR A 1 488 ? -32.914 39.015 54.364 1.00 46.28 488 THR A C 1
ATOM 3586 O O . THR A 1 488 ? -32.898 38.324 55.380 1.00 46.28 488 THR A O 1
ATOM 3589 N N . SER A 1 489 ? -32.268 40.184 54.232 1.00 43.34 489 SER A N 1
ATOM 3590 C CA . SER A 1 489 ? -31.547 40.948 55.277 1.00 43.34 489 SER A CA 1
ATOM 3591 C C . SER A 1 489 ? -30.111 40.497 55.604 1.00 43.34 489 SER A C 1
ATOM 3593 O O . SER A 1 489 ? -29.864 39.941 56.667 1.00 43.34 489 SER A O 1
ATOM 3595 N N . VAL A 1 490 ? -29.124 40.802 54.749 1.00 42.47 490 VAL A N 1
ATOM 3596 C CA . VAL A 1 490 ? -27.702 40.549 55.062 1.00 42.47 490 VAL A CA 1
ATOM 3597 C C . VAL A 1 490 ? -26.843 41.781 54.762 1.00 42.47 490 VAL A C 1
ATOM 3599 O O . VAL A 1 490 ? -26.630 42.135 53.609 1.00 42.47 490 VAL A O 1
ATOM 3602 N N . THR A 1 491 ? -26.319 42.418 55.813 1.00 37.31 491 THR A N 1
ATOM 3603 C CA . THR A 1 491 ? -25.231 43.417 55.739 1.00 37.31 491 THR A CA 1
ATOM 3604 C C . THR A 1 491 ? -23.887 42.863 56.234 1.00 37.31 491 THR A C 1
ATOM 3606 O O . THR A 1 491 ? -22.940 43.629 56.381 1.00 37.31 491 THR A O 1
ATOM 3609 N N . SER A 1 492 ? -23.767 41.556 56.514 1.00 38.53 492 SER A N 1
ATOM 3610 C CA . SER A 1 492 ? -22.529 40.986 57.078 1.00 38.53 492 SER A CA 1
ATOM 3611 C C . SER A 1 492 ? -22.327 39.475 56.873 1.00 38.53 492 SER A C 1
ATOM 3613 O O . SER A 1 492 ? -21.774 38.821 57.754 1.00 38.53 492 SER A O 1
ATOM 3615 N N . ALA A 1 493 ? -22.738 38.892 55.743 1.00 39.88 493 ALA A N 1
ATOM 3616 C CA . ALA A 1 493 ? -22.081 37.664 55.290 1.00 39.88 493 ALA A CA 1
ATOM 3617 C C . ALA A 1 493 ? -20.779 38.112 54.620 1.00 39.88 493 ALA A C 1
ATOM 3619 O O . ALA A 1 493 ? -20.788 38.587 53.485 1.00 39.88 493 ALA A O 1
ATOM 3620 N N . SER A 1 494 ? -19.668 38.086 55.354 1.00 41.28 494 SER A N 1
ATOM 3621 C CA . SER A 1 494 ? -18.360 38.320 54.751 1.00 41.28 494 SER A CA 1
ATOM 3622 C C . SER A 1 494 ? -18.009 37.101 53.903 1.00 41.28 494 SER A C 1
ATOM 3624 O O . SER A 1 494 ? -17.591 36.078 54.441 1.00 41.28 494 SER A O 1
ATOM 3626 N N . ALA A 1 495 ? -18.190 37.207 52.588 1.00 42.56 495 ALA A N 1
ATOM 3627 C CA . ALA A 1 495 ? -17.586 36.287 51.634 1.00 42.56 495 ALA A CA 1
ATOM 3628 C C . ALA A 1 495 ? -16.059 36.472 51.694 1.00 42.56 495 ALA A C 1
ATOM 3630 O O . ALA A 1 495 ? -15.506 37.380 51.078 1.00 42.56 495 ALA A O 1
ATOM 3631 N N . GLY A 1 496 ? -15.392 35.670 52.524 1.00 41.06 496 GLY A N 1
ATOM 3632 C CA . GLY A 1 496 ? -13.931 35.540 52.537 1.00 41.06 496 GLY A CA 1
ATOM 3633 C C . GLY A 1 496 ? -13.404 34.529 51.511 1.00 41.06 496 GLY A C 1
ATOM 3634 O O . GLY A 1 496 ? -12.193 34.402 51.363 1.00 41.06 496 GLY A O 1
ATOM 3635 N N . GLY A 1 497 ? -14.299 33.837 50.805 1.00 42.72 497 GLY A N 1
ATOM 3636 C CA . GLY A 1 497 ? -14.009 32.832 49.786 1.00 42.72 497 GLY A CA 1
ATOM 3637 C C . GLY A 1 497 ? -15.003 32.934 48.628 1.00 42.72 497 GLY A C 1
ATOM 3638 O O . GLY A 1 497 ? -16.069 33.543 48.767 1.00 42.72 497 GLY A O 1
ATOM 3639 N N . THR A 1 498 ? -14.615 32.428 47.462 1.00 39.84 498 THR A N 1
ATOM 3640 C CA . THR A 1 498 ? -15.301 32.649 46.183 1.00 39.84 498 THR A CA 1
ATOM 3641 C C . THR A 1 498 ? -16.276 31.545 45.765 1.00 39.84 498 THR A C 1
ATOM 3643 O O . THR A 1 498 ? -16.950 31.771 44.760 1.00 39.84 498 THR A O 1
ATOM 3646 N N . GLN A 1 499 ? -16.410 30.397 46.450 1.00 46.16 499 GLN A N 1
ATOM 3647 C CA . GLN A 1 499 ? -17.295 29.298 45.991 1.00 46.16 499 GLN A CA 1
ATOM 3648 C C . GLN A 1 499 ? -17.960 28.496 47.143 1.00 46.16 499 GLN A C 1
ATOM 3650 O O . GLN A 1 499 ? -17.481 28.505 48.268 1.00 46.16 499 GLN A O 1
ATOM 3655 N N . LEU A 1 500 ? -19.114 27.856 46.876 1.00 52.66 500 LEU A N 1
ATOM 3656 C CA . LEU A 1 500 ? -19.551 26.637 47.583 1.00 52.66 500 LEU A CA 1
ATOM 3657 C C . LEU A 1 500 ? -18.858 25.491 46.835 1.00 52.66 500 LEU A C 1
ATOM 3659 O O . LEU A 1 500 ? -19.062 25.384 45.625 1.00 52.66 500 LEU A O 1
ATOM 3663 N N . ASP A 1 501 ? -18.007 24.730 47.514 1.00 54.16 501 ASP A N 1
ATOM 3664 C CA . ASP A 1 501 ? -17.069 23.778 46.903 1.00 54.16 501 ASP A CA 1
ATOM 3665 C C . ASP A 1 501 ? -17.629 22.340 46.815 1.00 54.16 501 ASP A C 1
ATOM 3667 O O . ASP A 1 501 ? -18.642 22.009 47.435 1.00 54.16 501 ASP A O 1
ATOM 3671 N N . ASP A 1 502 ? -16.967 21.473 46.049 1.00 54.69 502 ASP A N 1
ATOM 3672 C CA . ASP A 1 502 ? -17.288 20.069 45.746 1.00 54.69 502 ASP A CA 1
ATOM 3673 C C . ASP A 1 502 ? -16.941 19.058 46.864 1.00 54.69 502 ASP A C 1
ATOM 3675 O O . ASP A 1 502 ? -16.868 17.852 46.611 1.00 54.69 502 ASP A O 1
ATOM 3679 N N . ASN A 1 503 ? -16.840 19.531 48.116 1.00 57.81 503 ASN A N 1
ATOM 3680 C CA . ASN A 1 503 ? -16.497 18.758 49.319 1.00 57.81 503 ASN A CA 1
ATOM 3681 C C . ASN A 1 503 ? -15.004 18.334 49.413 1.00 57.81 503 ASN A C 1
ATOM 3683 O O . ASN A 1 503 ? -14.701 17.165 49.661 1.00 57.81 503 ASN A O 1
ATOM 3687 N N . GLU A 1 504 ? -14.068 19.286 49.305 1.00 56.09 504 GLU A N 1
ATOM 3688 C CA . GLU A 1 504 ? -12.651 19.117 49.691 1.00 56.09 504 GLU A CA 1
ATOM 3689 C C . GLU A 1 504 ? -12.425 19.272 51.222 1.00 56.09 504 GLU A C 1
ATOM 3691 O O . GLU A 1 504 ? -12.947 20.163 51.894 1.00 56.09 504 GLU A O 1
ATOM 3696 N N . ASP A 1 505 ? -11.622 18.380 51.809 1.00 50.12 505 ASP A N 1
ATOM 3697 C CA . ASP A 1 505 ? -11.652 17.985 53.235 1.00 50.12 505 ASP A CA 1
ATOM 3698 C C . ASP A 1 505 ? -10.811 18.871 54.205 1.00 50.12 505 ASP A C 1
ATOM 3700 O O . ASP A 1 505 ? -10.382 18.416 55.269 1.00 50.12 505 ASP A O 1
ATOM 3704 N N . ALA A 1 506 ? -10.510 20.138 53.880 1.00 45.53 506 ALA A N 1
ATOM 3705 C CA . ALA A 1 506 ? -9.481 20.917 54.599 1.00 45.53 506 ALA A CA 1
ATOM 3706 C C . ALA A 1 506 ? -9.977 22.200 55.307 1.00 45.53 506 ALA A C 1
ATOM 3708 O O . ALA A 1 506 ? -9.834 23.316 54.806 1.00 45.53 506 ALA A O 1
ATOM 3709 N N . TRP A 1 507 ? -10.434 22.081 56.562 1.00 43.84 507 TRP A N 1
ATOM 3710 C CA . TRP A 1 507 ? -10.573 23.232 57.475 1.00 43.84 507 TRP A CA 1
ATOM 3711 C C . TRP A 1 507 ? -9.255 23.507 58.221 1.00 43.84 507 TRP A C 1
ATOM 3713 O O . TRP A 1 507 ? -8.930 22.859 59.217 1.00 43.84 507 TRP A O 1
ATOM 3723 N N . SER A 1 508 ? -8.501 24.516 57.782 1.00 45.31 508 SER A N 1
ATOM 3724 C CA . SER A 1 508 ? -7.377 25.093 58.535 1.00 45.31 508 SER A CA 1
ATOM 3725 C C . SER A 1 508 ? -7.903 26.154 59.510 1.00 45.31 508 SER A C 1
ATOM 3727 O O . SER A 1 508 ? -8.455 27.174 59.105 1.00 45.31 508 SER A O 1
ATOM 3729 N N . SER A 1 509 ? -7.729 25.946 60.818 1.00 45.12 509 SER A N 1
ATOM 3730 C CA . SER A 1 509 ? -8.245 26.835 61.872 1.00 45.12 509 SER A CA 1
ATOM 3731 C C . SER A 1 509 ? -7.513 28.184 62.012 1.00 45.12 509 SER A C 1
ATOM 3733 O O . SER A 1 509 ? -7.707 28.867 63.017 1.00 45.12 509 SER A O 1
ATOM 3735 N N . THR A 1 510 ? -6.645 28.571 61.073 1.00 40.34 510 THR A N 1
ATOM 3736 C CA . THR A 1 510 ? -5.800 29.779 61.193 1.00 40.34 510 THR A CA 1
ATOM 3737 C C . THR A 1 510 ? -5.713 30.652 59.937 1.00 40.34 510 THR A C 1
ATOM 3739 O O . THR A 1 510 ? -5.029 31.674 59.976 1.00 40.34 510 THR A O 1
ATOM 3742 N N . SER A 1 511 ? -6.425 30.341 58.852 1.00 39.12 511 SER A N 1
ATOM 3743 C CA . SER A 1 511 ? -6.447 31.168 57.635 1.00 39.12 511 SER A CA 1
ATOM 3744 C C . SER A 1 511 ? -7.874 31.554 57.257 1.00 39.12 511 SER A C 1
ATOM 3746 O O . SER A 1 511 ? -8.733 30.702 57.067 1.00 39.12 511 SER A O 1
ATOM 3748 N N . SER A 1 512 ? -8.121 32.853 57.118 1.00 41.91 512 SER A N 1
ATOM 3749 C CA . SER A 1 512 ? -9.382 33.482 56.709 1.00 41.91 512 SER A CA 1
ATOM 3750 C C . SER A 1 512 ? -9.748 33.252 55.228 1.00 41.91 512 SER A C 1
ATOM 3752 O O . SER A 1 512 ? -10.166 34.189 54.557 1.00 41.91 512 SER A O 1
ATOM 3754 N N . SER A 1 513 ? -9.542 32.043 54.698 1.00 43.25 513 SER A N 1
ATOM 3755 C CA . SER A 1 513 ? -9.699 31.707 53.272 1.00 43.25 513 SER A CA 1
ATOM 3756 C C . SER A 1 513 ? -10.347 30.330 53.057 1.00 43.25 513 SER A C 1
ATOM 3758 O O . SER A 1 513 ? -9.853 29.538 52.260 1.00 43.25 513 SER A O 1
ATOM 3760 N N . GLY A 1 514 ? -11.388 30.006 53.828 1.00 48.41 514 GLY A N 1
ATOM 3761 C CA . GLY A 1 514 ? -12.215 28.819 53.587 1.00 48.41 514 GLY A CA 1
ATOM 3762 C C . GLY A 1 514 ? -13.491 29.178 52.818 1.00 48.41 514 GLY A C 1
ATOM 3763 O O . GLY A 1 514 ? -14.109 30.205 53.104 1.00 48.41 514 GLY A O 1
ATOM 3764 N N . ASP A 1 515 ? -13.861 28.329 51.860 1.00 55.53 515 ASP A N 1
ATOM 3765 C CA . ASP A 1 515 ? -15.035 28.435 50.983 1.00 55.53 515 ASP A CA 1
ATOM 3766 C C . ASP A 1 515 ? -16.279 27.845 51.680 1.00 55.53 515 ASP A C 1
ATOM 3768 O O . ASP A 1 515 ? -16.568 26.657 51.600 1.00 55.53 515 ASP A O 1
ATOM 3772 N N . TYR A 1 516 ? -16.991 28.663 52.461 1.00 60.47 516 TYR A N 1
ATOM 3773 C CA . TYR A 1 516 ? -18.223 28.263 53.154 1.00 60.47 516 TYR A CA 1
ATOM 3774 C C . TYR A 1 516 ? -19.193 29.438 53.296 1.00 60.47 516 TYR A C 1
ATOM 3776 O O . TYR A 1 516 ? -18.787 30.599 53.401 1.00 60.47 516 TYR A O 1
ATOM 3784 N N . LEU A 1 517 ? -20.496 29.146 53.363 1.00 63.72 517 LEU A N 1
ATOM 3785 C CA . LEU A 1 517 ? -21.517 30.166 53.620 1.00 63.72 517 LEU A CA 1
ATOM 3786 C C . LEU A 1 517 ? -21.858 30.234 55.112 1.00 63.72 517 LEU A C 1
ATOM 3788 O O . LEU A 1 517 ? -22.448 29.307 55.671 1.00 63.72 517 LEU A O 1
ATOM 3792 N N . ASP A 1 518 ? -21.496 31.353 55.746 1.00 65.06 518 ASP A N 1
ATOM 3793 C CA . ASP A 1 518 ? -21.841 31.680 57.134 1.00 65.06 518 ASP A CA 1
ATOM 3794 C C . ASP A 1 518 ? -23.210 32.375 57.208 1.00 65.06 518 ASP A C 1
ATOM 3796 O O . ASP A 1 518 ? -23.425 33.439 56.622 1.00 65.06 518 ASP A O 1
ATOM 3800 N N . PHE A 1 519 ? -24.139 31.788 57.965 1.00 63.78 519 PHE A N 1
ATOM 3801 C CA . PHE A 1 519 ? -25.466 32.364 58.198 1.00 63.78 519 PHE A CA 1
ATOM 3802 C C . PHE A 1 519 ? -25.453 33.547 59.190 1.00 63.78 519 PHE A C 1
ATOM 3804 O O . PHE A 1 519 ? -26.459 34.253 59.314 1.00 63.78 519 PHE A O 1
ATOM 3811 N N . GLY A 1 520 ? -24.325 33.811 59.862 1.00 53.88 520 GLY A N 1
ATOM 3812 C CA . GLY A 1 520 ? -24.147 34.899 60.822 1.00 53.88 520 GLY A CA 1
ATOM 3813 C C . GLY A 1 520 ? -24.920 34.700 62.134 1.00 53.88 520 GLY A C 1
ATOM 3814 O O . GLY A 1 520 ? -25.484 33.645 62.410 1.00 53.88 520 GLY A O 1
ATOM 3815 N N . THR A 1 521 ? -24.961 35.736 62.978 1.00 53.00 521 THR A N 1
ATOM 3816 C CA . THR A 1 521 ? -25.603 35.699 64.312 1.00 53.00 521 THR A CA 1
ATOM 3817 C C . THR A 1 521 ? -27.112 35.990 64.300 1.00 53.00 521 THR A C 1
ATOM 3819 O O . THR A 1 521 ? -27.740 36.018 65.361 1.00 53.00 521 THR A O 1
ATOM 3822 N N . ALA A 1 522 ? -27.711 36.213 63.124 1.00 50.28 522 ALA A N 1
ATOM 3823 C CA . ALA A 1 522 ? -29.116 36.584 62.970 1.00 50.28 522 ALA A CA 1
ATOM 3824 C C . ALA A 1 522 ? -29.973 35.388 62.514 1.00 50.28 522 ALA A C 1
ATOM 3826 O O . ALA A 1 522 ? -29.896 34.938 61.373 1.00 50.28 522 ALA A O 1
ATOM 3827 N N . TYR A 1 523 ? -30.844 34.919 63.412 1.00 53.28 523 TYR A N 1
ATOM 3828 C CA . TYR A 1 523 ? -31.728 33.742 63.300 1.00 53.28 523 TYR A CA 1
ATOM 3829 C C . TYR A 1 523 ? -32.843 33.830 62.233 1.00 53.28 523 TYR A C 1
ATOM 3831 O O . TYR A 1 523 ? -33.846 33.124 62.314 1.00 53.28 523 TYR A O 1
ATOM 3839 N N . THR A 1 524 ? -32.714 34.728 61.259 1.00 53.38 524 THR A N 1
ATOM 3840 C CA . THR A 1 524 ? -33.726 35.000 60.223 1.00 53.38 524 THR A CA 1
ATOM 3841 C C . THR A 1 524 ? -33.179 34.875 58.804 1.00 53.38 524 THR A C 1
ATOM 3843 O O . THR A 1 524 ? -33.915 35.101 57.841 1.00 53.38 524 THR A O 1
ATOM 3846 N N . ASN A 1 525 ? -31.900 34.521 58.661 1.00 59.34 525 ASN A N 1
ATOM 3847 C CA . ASN A 1 525 ? -31.232 34.488 57.370 1.00 59.34 525 ASN A CA 1
ATOM 3848 C C . ASN A 1 525 ? -31.576 33.203 56.613 1.00 59.34 525 ASN A C 1
ATOM 3850 O O . ASN A 1 525 ? -31.431 32.091 57.120 1.00 59.34 525 ASN A O 1
ATOM 3854 N N . ASN A 1 526 ? -32.044 33.384 55.380 1.00 69.62 526 ASN A N 1
ATOM 3855 C CA . ASN A 1 526 ? -32.366 32.307 54.458 1.00 69.62 526 ASN A CA 1
ATOM 3856 C C . ASN A 1 526 ? -31.371 32.343 53.304 1.00 69.62 526 ASN A C 1
ATOM 3858 O O . ASN A 1 526 ? -31.185 33.393 52.689 1.00 69.62 526 ASN A O 1
ATOM 3862 N N . LEU A 1 527 ? -30.785 31.193 53.006 1.00 73.19 527 LEU A N 1
ATOM 3863 C CA . LEU A 1 527 ? -29.996 30.946 51.815 1.00 73.19 527 LEU A CA 1
ATOM 3864 C C . LEU A 1 527 ? -30.913 30.333 50.761 1.00 73.19 527 LEU A C 1
ATOM 3866 O O . LEU A 1 527 ? -31.449 29.246 50.972 1.00 73.19 527 LEU A O 1
ATOM 3870 N N . ILE A 1 528 ? -31.110 31.035 49.646 1.00 76.19 528 ILE A N 1
ATOM 3871 C CA . ILE A 1 528 ? -31.927 30.550 48.533 1.00 76.19 528 ILE A CA 1
ATOM 3872 C C . ILE A 1 528 ? -31.024 30.251 47.342 1.00 76.19 528 ILE A C 1
ATOM 3874 O O . ILE A 1 528 ? -30.395 31.158 46.791 1.00 76.19 528 ILE A O 1
ATOM 3878 N N . LEU A 1 529 ? -30.991 28.981 46.948 1.00 75.25 529 LEU A N 1
ATOM 3879 C CA . LEU A 1 529 ? -30.174 28.476 45.848 1.00 75.25 529 LEU A CA 1
ATOM 3880 C C . LEU A 1 529 ? -31.086 27.965 44.732 1.00 75.25 529 LEU A C 1
ATOM 3882 O O . LEU A 1 529 ? -32.030 27.214 44.985 1.00 75.25 529 LEU A O 1
ATOM 3886 N N . ALA A 1 530 ? -30.802 28.368 43.500 1.00 74.31 530 ALA A N 1
ATOM 3887 C CA . ALA A 1 530 ? -31.334 27.732 42.308 1.00 74.31 530 ALA A CA 1
ATOM 3888 C C . ALA A 1 530 ? -30.583 26.419 42.050 1.00 74.31 530 ALA A C 1
ATOM 3890 O O . ALA A 1 530 ? -29.380 26.321 42.284 1.00 74.31 530 ALA A O 1
ATOM 3891 N N . ILE A 1 531 ? -31.292 25.417 41.539 1.00 72.12 531 ILE A N 1
ATOM 3892 C CA . ILE A 1 531 ? -30.763 24.056 41.333 1.00 72.12 531 ILE A CA 1
ATOM 3893 C C . ILE A 1 531 ? -29.821 23.976 40.110 1.00 72.12 531 ILE A C 1
ATOM 3895 O O . ILE A 1 531 ? -29.145 22.977 39.901 1.00 72.12 531 ILE A O 1
ATOM 3899 N N . GLY A 1 532 ? -29.684 25.067 39.346 1.00 58.81 532 GLY A N 1
ATOM 3900 C CA . GLY A 1 532 ? -28.572 25.297 38.413 1.00 58.81 532 GLY A CA 1
ATOM 3901 C C . GLY A 1 532 ? -28.574 24.475 37.118 1.00 58.81 532 GLY A C 1
ATOM 3902 O O . GLY A 1 532 ? -27.913 24.877 36.165 1.00 58.81 532 GLY A O 1
ATOM 3903 N N . SER A 1 533 ? -29.337 23.386 37.030 1.00 54.69 533 SER A N 1
ATOM 3904 C CA . SER A 1 533 ? -29.523 22.604 35.804 1.00 54.69 533 SER A CA 1
ATOM 3905 C C . SER A 1 533 ? -30.844 22.970 35.108 1.00 54.69 533 SER A C 1
ATOM 3907 O O . SER A 1 533 ? -31.763 23.534 35.704 1.00 54.69 533 SER A O 1
ATOM 3909 N N . SER A 1 534 ? -30.970 22.635 33.826 1.00 50.78 534 SER A N 1
ATOM 3910 C CA . SER A 1 534 ? -32.200 22.805 33.040 1.00 50.78 534 SER A CA 1
ATOM 3911 C C . SER A 1 534 ? -33.356 21.882 33.471 1.00 50.78 534 SER A C 1
ATOM 3913 O O . SER A 1 534 ? -34.425 21.934 32.861 1.00 50.78 534 SER A O 1
ATOM 3915 N N . GLN A 1 535 ? -33.178 21.050 34.507 1.00 61.28 535 GLN A N 1
ATOM 3916 C CA . GLN A 1 535 ? -34.167 20.078 34.973 1.00 61.28 535 GLN A CA 1
ATOM 3917 C C . GLN A 1 535 ? -34.629 20.377 36.407 1.00 61.28 535 GLN A C 1
ATOM 3919 O O . GLN A 1 535 ? -33.829 20.584 37.314 1.00 61.28 535 GLN A O 1
ATOM 3924 N N . SER A 1 536 ? -35.946 20.369 36.638 1.00 72.81 536 SER A N 1
ATOM 3925 C CA . SER A 1 536 ? -36.505 20.440 37.993 1.00 72.81 536 SER A CA 1
ATOM 3926 C C . SER A 1 536 ? -36.360 19.101 38.714 1.00 72.81 536 SER A C 1
ATOM 3928 O O . SER A 1 536 ? -36.639 18.070 38.096 1.00 72.81 536 SER A O 1
ATOM 3930 N N . LEU A 1 537 ? -36.058 19.104 40.017 1.00 74.25 537 LEU A N 1
ATOM 3931 C CA . LEU A 1 537 ? -36.060 17.865 40.805 1.00 74.25 537 LEU A CA 1
ATOM 3932 C C . LEU A 1 537 ? -37.457 17.228 40.809 1.00 74.25 537 LEU A C 1
ATOM 3934 O O . LEU A 1 537 ? -38.478 17.908 40.976 1.00 74.25 537 LEU A O 1
ATOM 3938 N N . ARG A 1 538 ? -37.493 15.911 40.627 1.00 75.75 538 ARG A N 1
ATOM 3939 C CA . ARG A 1 538 ? -38.699 15.086 40.527 1.00 75.75 538 ARG A CA 1
ATOM 3940 C C . ARG A 1 538 ? -38.929 14.308 41.814 1.00 75.75 538 ARG A C 1
ATOM 3942 O O . ARG A 1 538 ? -38.036 14.138 42.644 1.00 75.75 538 ARG A O 1
ATOM 3949 N N . ALA A 1 539 ? -40.144 13.784 41.963 1.00 66.44 539 ALA A N 1
ATOM 3950 C CA . ALA A 1 539 ? -40.442 12.819 43.012 1.00 66.44 539 ALA A CA 1
ATOM 3951 C C . ALA A 1 539 ? -39.449 11.649 42.916 1.00 66.44 539 ALA A C 1
ATOM 3953 O O . ALA A 1 539 ? -39.321 11.060 41.844 1.00 66.44 539 ALA A O 1
ATOM 3954 N N . LYS A 1 540 ? -38.795 11.325 44.042 1.00 70.50 540 LYS A N 1
ATOM 3955 C CA . LYS A 1 540 ? -37.695 10.351 44.210 1.00 70.50 540 LYS A CA 1
ATOM 3956 C C . LYS A 1 540 ? -36.264 10.847 43.937 1.00 70.50 540 LYS A C 1
ATOM 3958 O O . LYS A 1 540 ? -35.356 10.097 44.277 1.00 70.50 540 LYS A O 1
ATOM 3963 N N . ASP A 1 541 ? -36.024 12.053 43.417 1.00 75.38 541 ASP A N 1
ATOM 3964 C CA . ASP A 1 541 ? -34.662 12.621 43.406 1.00 75.38 541 ASP A CA 1
ATOM 3965 C C . ASP A 1 541 ? -34.175 12.882 44.848 1.00 75.38 541 ASP A C 1
ATOM 3967 O O . ASP A 1 541 ? -34.982 12.986 45.783 1.00 75.38 541 ASP A O 1
ATOM 3971 N N . THR A 1 542 ? -32.856 12.959 45.056 1.00 76.31 542 THR A N 1
ATOM 3972 C CA . THR A 1 542 ? -32.276 13.201 46.391 1.00 76.31 542 THR A CA 1
ATOM 3973 C C . THR A 1 542 ? -31.439 14.472 46.415 1.00 76.31 542 THR A C 1
ATOM 3975 O O . THR A 1 542 ? -30.582 14.685 45.561 1.00 76.31 542 THR A O 1
ATOM 3978 N N . LEU A 1 543 ? -31.670 15.282 47.445 1.00 81.12 543 LEU A N 1
ATOM 3979 C CA . LEU A 1 543 ? -30.877 16.450 47.798 1.00 81.12 543 LEU A CA 1
ATOM 3980 C C . LEU A 1 543 ? -30.002 16.115 49.007 1.00 81.12 543 LEU A C 1
ATOM 3982 O O . LEU A 1 543 ? -30.500 15.580 50.004 1.00 81.12 543 LEU A O 1
ATOM 3986 N N . ILE A 1 544 ? -28.715 16.433 48.935 1.00 81.94 544 ILE A N 1
ATOM 3987 C CA . ILE A 1 544 ? -27.765 16.216 50.026 1.00 81.94 544 ILE A CA 1
ATOM 3988 C C . ILE A 1 544 ? -27.143 17.558 50.408 1.00 81.94 544 ILE A C 1
ATOM 3990 O O . ILE A 1 544 ? -26.621 18.271 49.558 1.00 81.94 544 ILE A O 1
ATOM 3994 N N . LEU A 1 545 ? -27.224 17.903 51.693 1.00 81.81 545 LEU A N 1
ATOM 3995 C CA . LEU A 1 545 ? -26.637 19.113 52.263 1.00 81.81 545 LEU A CA 1
ATOM 3996 C C . LEU A 1 545 ? -25.476 18.746 53.189 1.00 81.81 545 LEU A C 1
ATOM 3998 O O . LEU A 1 545 ? -25.668 17.989 54.145 1.00 81.81 545 LEU A O 1
ATOM 4002 N N . TYR A 1 546 ? -24.323 19.356 52.943 1.00 79.56 546 TYR A N 1
ATOM 4003 C CA . TYR A 1 546 ? -23.122 19.271 53.766 1.00 79.56 546 TYR A CA 1
ATOM 4004 C C . TYR A 1 546 ? -23.020 20.539 54.622 1.00 79.56 546 TYR A C 1
ATOM 4006 O O . TYR A 1 546 ? -23.045 21.654 54.096 1.00 79.56 546 TYR A O 1
ATOM 4014 N N . TRP A 1 547 ? -22.973 20.397 55.950 1.00 76.62 547 TRP A N 1
ATOM 4015 C CA . TRP A 1 547 ? -22.979 21.540 56.875 1.00 76.62 547 TRP A CA 1
ATOM 4016 C C . TRP A 1 547 ? -22.271 21.257 58.206 1.00 76.62 547 TRP A C 1
ATOM 4018 O O . TRP A 1 547 ? -22.099 20.109 58.596 1.00 76.62 547 TRP A O 1
ATOM 4028 N N . LYS A 1 548 ? -21.872 22.299 58.942 1.00 72.94 548 LYS A N 1
ATOM 4029 C CA . LYS A 1 548 ? -21.121 22.202 60.215 1.00 72.94 548 LYS A CA 1
ATOM 4030 C C . LYS A 1 548 ? -21.492 23.313 61.204 1.00 72.94 548 LYS A C 1
ATOM 4032 O O . LYS A 1 548 ? -22.161 24.279 60.838 1.00 72.94 548 LYS A O 1
ATOM 4037 N N . LYS A 1 549 ? -21.075 23.186 62.472 1.00 71.38 549 LYS A N 1
ATOM 4038 C CA . LYS A 1 549 ? -21.382 24.136 63.570 1.00 71.38 549 LYS A CA 1
ATOM 4039 C C . LYS A 1 549 ? -20.121 24.631 64.294 1.00 71.38 549 LYS A C 1
ATOM 4041 O O . LYS A 1 549 ? -19.119 23.933 64.315 1.00 71.38 549 LYS A O 1
ATOM 4046 N N . ASN A 1 550 ? -20.172 25.796 64.943 1.00 65.50 550 ASN A N 1
ATOM 4047 C CA . ASN A 1 550 ? -19.043 26.374 65.700 1.00 65.50 550 ASN A CA 1
ATOM 4048 C C . ASN A 1 550 ? -18.793 25.713 67.093 1.00 65.50 550 ASN A C 1
ATOM 4050 O O . ASN A 1 550 ? -19.653 25.012 67.634 1.00 65.50 550 ASN A O 1
ATOM 4054 N N . GLN A 1 551 ? -17.610 25.950 67.686 1.00 59.34 551 GLN A N 1
ATOM 4055 C CA . GLN A 1 551 ? -16.970 25.139 68.733 1.00 59.34 551 GLN A CA 1
ATOM 4056 C C . GLN A 1 551 ? -17.575 25.187 70.152 1.00 59.34 551 GLN A C 1
ATOM 4058 O O . GLN A 1 551 ? -17.300 24.274 70.923 1.00 59.34 551 GLN A O 1
ATOM 4063 N N . ASN A 1 552 ? -18.432 26.156 70.517 1.00 56.34 552 ASN A N 1
ATOM 4064 C CA . ASN A 1 552 ? -18.678 26.462 71.942 1.00 56.34 552 ASN A CA 1
ATOM 4065 C C . ASN A 1 552 ? -20.147 26.556 72.453 1.00 56.34 552 ASN A C 1
ATOM 4067 O O . ASN A 1 552 ? -20.358 27.285 73.414 1.00 56.34 552 ASN A O 1
ATOM 4071 N N . THR A 1 553 ? -21.162 25.852 71.905 1.00 53.06 553 THR A N 1
ATOM 4072 C CA . THR A 1 553 ? -22.407 25.378 72.622 1.00 53.06 553 THR A CA 1
ATOM 4073 C C . THR A 1 553 ? -23.479 24.740 71.697 1.00 53.06 553 THR A C 1
ATOM 4075 O O . THR A 1 553 ? -23.484 24.986 70.494 1.00 53.06 553 THR A O 1
ATOM 4078 N N . SER A 1 554 ? -24.381 23.930 72.296 1.00 63.34 554 SER A N 1
ATOM 4079 C CA . SER A 1 554 ? -25.705 23.417 71.839 1.00 63.34 554 SER A CA 1
ATOM 4080 C C . SER A 1 554 ? -25.833 22.689 70.477 1.00 63.34 554 SER A C 1
ATOM 4082 O O . SER A 1 554 ? -24.908 22.649 69.662 1.00 63.34 554 SER A O 1
ATOM 4084 N N . ILE A 1 555 ? -26.985 22.023 70.273 1.00 60.09 555 ILE A N 1
ATOM 4085 C CA . ILE A 1 555 ? -27.382 21.334 69.027 1.00 60.09 555 ILE A CA 1
ATOM 4086 C C . ILE A 1 555 ? -27.540 22.378 67.912 1.00 60.09 555 ILE A C 1
ATOM 4088 O O . ILE A 1 555 ? -28.322 23.317 68.059 1.00 60.09 555 ILE A O 1
ATOM 4092 N N . GLY A 1 556 ? -26.819 22.207 66.801 1.00 68.75 556 GLY A N 1
ATOM 4093 C CA . GLY A 1 556 ? -27.022 23.013 65.595 1.00 68.75 556 GLY A CA 1
ATOM 4094 C C . GLY A 1 556 ? -28.278 22.545 64.864 1.00 68.75 556 GLY A C 1
ATOM 4095 O O . GLY A 1 556 ? -28.520 21.339 64.782 1.00 68.75 556 GLY A O 1
ATOM 4096 N N . THR A 1 557 ? -29.082 23.478 64.352 1.00 71.88 557 THR A N 1
ATOM 4097 C CA . THR A 1 557 ? -30.281 23.169 63.558 1.00 71.88 557 THR A CA 1
ATOM 4098 C C . THR A 1 557 ? -30.225 23.887 62.216 1.00 71.88 557 THR A C 1
ATOM 4100 O O . THR A 1 557 ? -30.016 25.101 62.164 1.00 71.88 557 THR A O 1
ATOM 4103 N N . ILE A 1 558 ? -30.424 23.127 61.142 1.00 76.56 558 ILE A N 1
ATOM 4104 C CA . ILE A 1 558 ? -30.707 23.653 59.808 1.00 76.56 558 ILE A CA 1
ATOM 4105 C C . ILE A 1 558 ? -32.104 23.213 59.419 1.00 76.56 558 ILE A C 1
ATOM 4107 O O . ILE A 1 558 ? -32.524 22.095 59.702 1.00 76.56 558 ILE A O 1
ATOM 4111 N N . THR A 1 559 ? -32.816 24.086 58.732 1.00 77.56 559 THR A N 1
ATOM 4112 C CA . THR A 1 559 ? -34.080 23.757 58.106 1.00 77.56 559 THR A CA 1
ATOM 4113 C C . THR A 1 559 ? -33.995 23.875 56.598 1.00 77.56 559 THR A C 1
ATOM 4115 O O . THR A 1 559 ? -33.249 24.702 56.073 1.00 77.56 559 THR A O 1
ATOM 4118 N N . LEU A 1 560 ? -34.753 23.024 55.915 1.00 83.62 560 LEU A N 1
ATOM 4119 C CA . LEU A 1 560 ? -34.773 22.933 54.468 1.00 83.62 560 LEU A CA 1
ATOM 4120 C C . LEU A 1 560 ? -36.211 22.999 53.963 1.00 83.62 560 LEU A C 1
ATOM 4122 O O . LEU A 1 560 ? -37.097 22.295 54.455 1.00 83.62 560 LEU A O 1
ATOM 4126 N N . GLN A 1 561 ? -36.418 23.850 52.966 1.00 86.00 561 GLN A N 1
ATOM 4127 C CA . GLN A 1 561 ? -37.631 23.923 52.164 1.00 86.00 561 GLN A CA 1
ATOM 4128 C C . GLN A 1 561 ? -37.248 23.849 50.685 1.00 86.00 561 GLN A C 1
ATOM 4130 O O . GLN A 1 561 ? -36.189 24.332 50.285 1.00 86.00 561 GLN A O 1
ATOM 4135 N N . ILE A 1 562 ? -38.124 23.282 49.864 1.00 86.69 562 ILE A N 1
ATOM 4136 C CA . ILE A 1 562 ? -37.983 23.281 48.404 1.00 86.69 562 ILE A CA 1
ATOM 4137 C C . ILE A 1 562 ? -39.117 24.103 47.789 1.00 86.69 562 ILE A C 1
ATOM 4139 O O . ILE A 1 562 ? -40.190 24.225 48.389 1.00 86.69 562 ILE A O 1
ATOM 4143 N N . GLY A 1 563 ? -38.885 24.702 46.624 1.00 83.12 563 GLY A N 1
ATOM 4144 C CA . GLY A 1 563 ? -39.836 25.621 46.008 1.00 83.12 563 GLY A CA 1
ATOM 4145 C C . GLY A 1 563 ? -39.708 25.716 44.492 1.00 83.12 563 GLY A C 1
ATOM 4146 O O . GLY A 1 563 ? -38.721 25.291 43.887 1.00 83.12 563 GLY A O 1
ATOM 4147 N N . GLN A 1 564 ? -40.747 26.279 43.881 1.00 84.88 564 GLN A N 1
ATOM 4148 C CA . GLN A 1 564 ? -40.858 26.437 42.426 1.00 84.88 564 GLN A CA 1
ATOM 4149 C C . GLN A 1 564 ? -40.237 27.742 41.905 1.00 84.88 564 GLN A C 1
ATOM 4151 O O . GLN A 1 564 ? -40.098 27.927 40.698 1.00 84.88 564 GLN A O 1
ATOM 4156 N N . SER A 1 565 ? -39.873 28.656 42.806 1.00 80.38 565 SER A N 1
ATOM 4157 C CA . SER A 1 565 ? -39.219 29.925 42.489 1.00 80.38 565 SER A CA 1
ATOM 4158 C C . SER A 1 565 ? -38.419 30.434 43.692 1.00 80.38 565 SER A C 1
ATOM 4160 O O . SER A 1 565 ? -38.558 29.916 44.804 1.00 80.38 565 SER A O 1
ATOM 4162 N N . SER A 1 566 ? -37.639 31.497 43.501 1.00 77.38 566 SER A N 1
ATOM 4163 C CA . SER A 1 566 ? -36.876 32.156 44.566 1.00 77.38 566 SER A CA 1
ATOM 4164 C C . SER A 1 566 ? -37.732 32.832 45.645 1.00 77.38 566 SER A C 1
ATOM 4166 O O . SER A 1 566 ? -37.206 33.182 46.699 1.00 77.38 566 SER A O 1
ATOM 4168 N N . SER A 1 567 ? -39.042 32.993 45.433 1.00 78.94 567 SER A N 1
ATOM 4169 C CA . SER A 1 567 ? -39.981 33.556 46.416 1.00 78.94 567 SER A CA 1
ATOM 4170 C C . SER A 1 567 ? -40.967 32.528 46.989 1.00 78.94 567 SER A C 1
ATOM 4172 O O . SER A 1 567 ? -41.717 32.850 47.912 1.00 78.94 567 SER A O 1
ATOM 4174 N N . GLY A 1 568 ? -40.924 31.275 46.523 1.00 75.38 568 GLY A N 1
ATOM 4175 C CA . GLY A 1 568 ? -41.875 30.214 46.871 1.00 75.38 568 GLY A CA 1
ATOM 4176 C C . GLY A 1 568 ? -42.893 29.940 45.750 1.00 75.38 568 GLY A C 1
ATOM 4177 O O . GLY A 1 568 ? -42.665 30.350 44.611 1.00 75.38 568 GLY A O 1
ATOM 4178 N N . PRO A 1 569 ? -44.005 29.230 46.016 1.00 81.94 569 PRO A N 1
ATOM 4179 C CA . PRO A 1 569 ? -44.400 28.634 47.293 1.00 81.94 569 PRO A CA 1
ATOM 4180 C C . PRO A 1 569 ? -43.385 27.592 47.787 1.00 81.94 569 PRO A C 1
ATOM 4182 O O . PRO A 1 569 ? -42.783 26.873 46.991 1.00 81.94 569 PRO A O 1
ATOM 4185 N N . TRP A 1 570 ? -43.181 27.547 49.105 1.00 83.56 570 TRP A N 1
ATOM 4186 C CA . TRP A 1 570 ? -42.232 26.651 49.771 1.00 83.56 570 TRP A CA 1
ATOM 4187 C C . TRP A 1 570 ? -42.962 25.467 50.398 1.00 83.56 570 TRP A C 1
ATOM 4189 O O . TRP A 1 570 ? -44.054 25.630 50.945 1.00 83.56 570 TRP A O 1
ATOM 4199 N N . THR A 1 571 ? -42.346 24.288 50.373 1.00 83.19 571 THR A N 1
ATOM 4200 C CA . THR A 1 571 ? -42.849 23.135 51.125 1.00 83.19 571 THR A CA 1
ATOM 4201 C C . THR A 1 571 ? -42.799 23.374 52.632 1.00 83.19 571 THR A C 1
ATOM 4203 O O . THR A 1 571 ? -42.115 24.277 53.127 1.00 83.19 571 THR A O 1
ATOM 4206 N N . ASN A 1 572 ? -43.480 22.503 53.380 1.00 81.69 572 ASN A N 1
ATOM 4207 C CA . ASN A 1 572 ? -43.296 22.420 54.824 1.00 81.69 572 ASN A CA 1
ATOM 4208 C C . ASN A 1 572 ? -41.811 22.258 55.169 1.00 81.69 572 ASN A C 1
ATOM 4210 O O . ASN A 1 572 ? -41.054 21.593 54.459 1.00 81.69 572 ASN A O 1
ATOM 4214 N N . THR A 1 573 ? -41.424 22.897 56.265 1.00 79.25 573 THR A N 1
ATOM 4215 C CA . THR A 1 573 ? -40.052 22.941 56.755 1.00 79.25 573 THR A CA 1
ATOM 4216 C C . THR A 1 573 ? -39.620 21.586 57.298 1.00 79.25 573 THR A C 1
ATOM 4218 O O . THR A 1 573 ? -40.217 21.087 58.252 1.00 79.25 573 THR A O 1
ATOM 4221 N N . THR A 1 574 ? -38.543 21.030 56.748 1.00 80.25 574 THR A N 1
ATOM 4222 C CA . THR A 1 574 ? -37.871 19.860 57.326 1.00 80.25 574 THR A CA 1
ATOM 4223 C C . THR A 1 574 ? -36.677 20.315 58.146 1.00 80.25 574 THR A C 1
ATOM 4225 O O . THR A 1 574 ? -35.877 21.120 57.680 1.00 80.25 574 THR A O 1
ATOM 4228 N N . VAL A 1 575 ? -36.564 19.816 59.376 1.00 80.69 575 VAL A N 1
ATOM 4229 C CA . VAL A 1 575 ? -35.533 20.226 60.337 1.00 80.69 575 VAL A CA 1
ATOM 4230 C C . VAL A 1 575 ? -34.484 19.126 60.471 1.00 80.69 575 VAL A C 1
ATOM 4232 O O . VAL A 1 575 ? -34.813 17.984 60.782 1.00 80.69 575 VAL A O 1
ATOM 4235 N N . PHE A 1 576 ? -33.221 19.491 60.288 1.00 77.88 576 PHE A N 1
ATOM 4236 C CA . PHE A 1 576 ? -32.051 18.663 60.546 1.00 77.88 576 PHE A CA 1
ATOM 4237 C C . PHE A 1 576 ? -31.338 19.165 61.797 1.00 77.88 576 PHE A C 1
ATOM 4239 O O . PHE A 1 576 ? -31.092 20.363 61.947 1.00 77.88 576 PHE A O 1
ATOM 4246 N N . THR A 1 577 ? -30.996 18.249 62.700 1.00 74.38 577 THR A N 1
ATOM 4247 C CA . THR A 1 577 ? -30.316 18.565 63.958 1.00 74.38 577 THR A CA 1
ATOM 4248 C C . THR A 1 577 ? -29.025 17.767 64.075 1.00 74.38 577 THR A C 1
ATOM 4250 O O . THR A 1 577 ? -28.970 16.600 63.694 1.00 74.38 577 THR A O 1
ATOM 4253 N N . SER A 1 578 ? -27.964 18.394 64.586 1.00 68.25 578 SER A N 1
ATOM 4254 C CA . SER A 1 578 ? -26.692 17.712 64.833 1.00 68.25 578 SER A CA 1
ATOM 4255 C C . SER A 1 578 ? -26.047 18.164 66.136 1.00 68.25 578 SER A C 1
ATOM 4257 O O . SER A 1 578 ? -25.986 19.355 66.458 1.00 68.25 578 SER A O 1
ATOM 4259 N N . ASN A 1 579 ? -25.546 17.185 66.886 1.00 68.94 579 ASN A N 1
ATOM 4260 C CA . ASN A 1 579 ? -24.721 17.363 68.078 1.00 68.94 579 ASN A CA 1
ATOM 4261 C C . ASN A 1 579 ? -23.230 17.072 67.811 1.00 68.94 579 ASN A C 1
ATOM 4263 O O . ASN A 1 579 ? -22.443 17.103 68.756 1.00 68.94 579 ASN A O 1
ATOM 4267 N N . ALA A 1 580 ? -22.852 16.789 66.557 1.00 63.56 580 ALA A N 1
ATOM 4268 C CA . ALA A 1 580 ? -21.501 16.384 66.177 1.00 63.56 580 ALA A CA 1
ATOM 4269 C C . ALA A 1 580 ? -20.448 17.465 66.482 1.00 63.56 580 ALA A C 1
ATOM 4271 O O . ALA A 1 580 ? -20.765 18.650 66.619 1.00 63.56 580 ALA A O 1
ATOM 4272 N N . ASN A 1 581 ? -19.187 17.038 66.615 1.00 63.47 581 ASN A N 1
ATOM 4273 C CA . ASN A 1 581 ? -18.053 17.919 66.890 1.00 63.47 581 ASN A CA 1
ATOM 4274 C C . ASN A 1 581 ? -17.964 19.022 65.809 1.00 63.47 581 ASN A C 1
ATOM 4276 O O . ASN A 1 581 ? -18.177 18.726 64.637 1.00 63.47 581 ASN A O 1
ATOM 4280 N N . PRO A 1 582 ? -17.663 20.280 66.179 1.00 62.94 582 PRO A N 1
ATOM 4281 C CA . PRO A 1 582 ? -17.519 21.407 65.249 1.00 62.94 582 PRO A CA 1
ATOM 4282 C C . PRO A 1 582 ? -16.560 21.189 64.066 1.00 62.94 582 PRO A C 1
ATOM 4284 O O . PRO A 1 582 ? -16.665 21.897 63.070 1.00 62.94 582 PRO A O 1
ATOM 4287 N N . SER A 1 583 ? -15.641 20.225 64.156 1.00 61.56 583 SER A N 1
ATOM 4288 C CA . SER A 1 583 ? -14.733 19.839 63.067 1.00 61.56 583 SER A CA 1
ATOM 4289 C C . SER A 1 583 ? -15.306 18.784 62.106 1.00 61.56 583 SER A C 1
ATOM 4291 O O . SER A 1 583 ? -14.572 18.309 61.251 1.00 61.56 583 SER A O 1
ATOM 4293 N N . VAL A 1 584 ? -16.570 18.370 62.255 1.00 62.38 584 VAL A N 1
ATOM 4294 C CA . VAL A 1 584 ? -17.178 17.290 61.459 1.00 62.38 584 VAL A CA 1
ATOM 4295 C C . VAL A 1 584 ? -18.241 17.848 60.517 1.00 62.38 584 VAL A C 1
ATOM 4297 O O . VAL A 1 584 ? -19.224 18.443 60.966 1.00 62.38 584 VAL A O 1
ATOM 4300 N N . THR A 1 585 ? -18.076 17.590 59.220 1.00 72.12 585 THR A N 1
ATOM 4301 C CA . THR A 1 585 ? -19.102 17.825 58.200 1.00 72.12 585 THR A CA 1
ATOM 4302 C C . THR A 1 585 ? -20.281 16.878 58.417 1.00 72.12 585 THR A C 1
ATOM 4304 O O . THR A 1 585 ? -20.139 15.657 58.483 1.00 72.12 585 THR A O 1
ATOM 4307 N N . VAL A 1 586 ? -21.471 17.448 58.563 1.00 74.12 586 VAL A N 1
ATOM 4308 C CA . VAL A 1 586 ? -22.734 16.739 58.763 1.00 74.12 586 VAL A CA 1
ATOM 4309 C C . VAL A 1 586 ? -23.445 16.622 57.423 1.00 74.12 586 VAL A C 1
ATOM 4311 O O . VAL A 1 586 ? -23.694 17.624 56.757 1.00 74.12 586 VAL A O 1
ATOM 4314 N N . ILE A 1 587 ? -23.813 15.393 57.061 1.00 78.88 587 ILE A N 1
ATOM 4315 C CA . ILE A 1 587 ? -24.506 15.076 55.811 1.00 78.88 587 ILE A CA 1
ATOM 4316 C C . ILE A 1 587 ? -25.995 14.885 56.099 1.00 78.88 587 ILE A C 1
ATOM 4318 O O . ILE A 1 587 ? -26.398 13.920 56.753 1.00 78.88 587 ILE A O 1
ATOM 4322 N N . SER A 1 588 ? -26.821 15.782 55.572 1.00 83.44 588 SER A N 1
ATOM 4323 C CA . SER A 1 588 ? -28.280 15.705 55.660 1.00 83.44 588 SER A CA 1
ATOM 4324 C C . SER A 1 588 ? -28.871 15.307 54.313 1.00 83.44 588 SER A C 1
ATOM 4326 O O . SER A 1 588 ? -28.689 16.012 53.325 1.00 83.44 588 SER A O 1
ATOM 4328 N N . LYS A 1 589 ? -29.609 14.191 54.274 1.00 82.12 589 LYS A N 1
ATOM 4329 C CA . LYS A 1 589 ? -30.295 13.709 53.066 1.00 82.12 589 LYS A CA 1
ATOM 4330 C C . LYS A 1 589 ? -31.771 14.087 53.095 1.00 82.12 589 LYS A C 1
ATOM 4332 O O . LYS A 1 589 ? -32.459 13.847 54.086 1.00 82.12 589 LYS A O 1
ATOM 4337 N N . PHE A 1 590 ? -32.258 14.626 51.988 1.00 83.94 590 PHE A N 1
ATOM 4338 C CA . PHE A 1 590 ? -33.642 15.027 51.799 1.00 83.94 590 PHE A CA 1
ATOM 4339 C C . PHE A 1 590 ? -34.192 14.393 50.515 1.00 83.94 590 PHE A C 1
ATOM 4341 O O . PHE A 1 590 ? -33.727 14.692 49.416 1.00 83.94 590 PHE A O 1
ATOM 4348 N N . ALA A 1 591 ? -35.178 13.506 50.659 1.00 79.50 591 ALA A N 1
ATOM 4349 C CA . ALA A 1 591 ? -35.894 12.921 49.529 1.00 79.50 591 ALA A CA 1
ATOM 4350 C C . ALA A 1 591 ? -37.034 13.849 49.097 1.00 79.50 591 ALA A C 1
ATOM 4352 O O . ALA A 1 591 ? -37.795 14.327 49.944 1.00 79.50 591 ALA A O 1
ATOM 4353 N N . ILE A 1 592 ? -37.177 14.082 47.792 1.00 82.38 592 ILE A N 1
ATOM 4354 C CA . ILE A 1 592 ? -38.252 14.933 47.276 1.00 82.38 592 ILE A CA 1
ATOM 4355 C C . ILE A 1 592 ? -39.611 14.231 47.466 1.00 82.38 592 ILE A C 1
ATOM 4357 O O . ILE A 1 592 ? -39.793 13.119 46.953 1.00 82.38 592 ILE A O 1
ATOM 4361 N N . PRO A 1 593 ? -40.575 14.846 48.182 1.00 76.44 593 PRO A N 1
ATOM 4362 C CA . PRO A 1 593 ? -41.875 14.235 48.443 1.00 76.44 593 PRO A CA 1
ATOM 4363 C C . PRO A 1 593 ? -42.680 13.958 47.169 1.00 76.44 593 PRO A C 1
ATOM 4365 O O . PRO A 1 593 ? -42.612 14.693 46.183 1.00 76.44 593 PRO A O 1
ATOM 4368 N N . THR A 1 594 ? -43.517 12.922 47.210 1.00 70.25 594 THR A N 1
ATOM 4369 C CA . THR A 1 594 ? -44.481 12.623 46.142 1.00 70.25 594 THR A CA 1
ATOM 4370 C C . THR A 1 594 ? -45.540 13.723 46.026 1.00 70.25 594 THR A C 1
ATOM 4372 O O . THR A 1 594 ? -46.030 14.211 47.043 1.00 70.25 594 THR A O 1
ATOM 4375 N N . GLY A 1 595 ? -45.940 14.076 44.799 1.00 70.25 595 GLY A N 1
ATOM 4376 C CA . GLY A 1 595 ? -46.979 15.085 44.537 1.00 70.25 595 GLY A CA 1
ATOM 4377 C C . GLY A 1 595 ? -46.473 16.528 44.429 1.00 70.25 595 GLY A C 1
ATOM 4378 O O . GLY A 1 595 ? -47.282 17.441 44.287 1.00 70.25 595 GLY A O 1
ATOM 4379 N N . VAL A 1 596 ? -45.154 16.740 44.470 1.00 69.44 596 VAL A N 1
ATOM 4380 C CA . VAL A 1 596 ? -44.522 18.054 44.291 1.00 69.44 596 VAL A CA 1
ATOM 4381 C C . VAL A 1 596 ? -43.761 18.070 42.960 1.00 69.44 596 VAL A C 1
ATOM 4383 O O . VAL A 1 596 ? -42.992 17.154 42.678 1.00 69.44 596 VAL A O 1
ATOM 4386 N N . SER A 1 597 ? -43.993 19.083 42.120 1.00 74.38 597 SER A N 1
ATOM 4387 C CA . SER A 1 597 ? -43.407 19.209 40.775 1.00 74.38 597 SER A CA 1
ATOM 4388 C C . SER A 1 597 ? -42.844 20.610 40.534 1.00 74.38 597 SER A C 1
ATOM 4390 O O . SER A 1 597 ? -43.235 21.566 41.206 1.00 74.38 597 SER A O 1
ATOM 4392 N N . GLY A 1 598 ? -41.945 20.748 39.555 1.00 74.06 598 GLY A N 1
ATOM 4393 C CA . GLY A 1 598 ? -41.370 22.046 39.186 1.00 74.06 598 GLY A CA 1
ATOM 4394 C C . GLY A 1 598 ? -40.440 22.629 40.252 1.00 74.06 598 GLY A C 1
ATOM 4395 O O . GLY A 1 598 ? -40.344 23.844 40.376 1.00 74.06 598 GLY A O 1
ATOM 4396 N N . ILE A 1 599 ? -39.788 21.778 41.048 1.00 81.75 599 ILE A N 1
ATOM 4397 C CA . ILE A 1 599 ? -38.832 22.199 42.073 1.00 81.75 599 ILE A CA 1
ATOM 4398 C C . ILE A 1 599 ? -37.568 22.725 41.403 1.00 81.75 599 ILE A C 1
ATOM 4400 O O . ILE A 1 599 ? -36.829 21.969 40.778 1.00 81.75 599 ILE A O 1
ATOM 4404 N N . THR A 1 600 ? -37.330 24.024 41.539 1.00 80.25 600 THR A N 1
ATOM 4405 C CA . THR A 1 600 ? -36.210 24.732 40.896 1.00 80.25 600 THR A CA 1
ATOM 4406 C C . THR A 1 600 ? -35.329 25.466 41.900 1.00 80.25 600 THR A C 1
ATOM 4408 O O . THR A 1 600 ? -34.216 25.862 41.559 1.00 80.25 600 THR A O 1
ATOM 4411 N N . HIS A 1 601 ? -35.813 25.648 43.132 1.00 83.81 601 HIS A N 1
ATOM 4412 C CA . HIS A 1 601 ? -35.115 26.369 44.186 1.00 83.81 601 HIS A CA 1
ATOM 4413 C C . HIS A 1 601 ? -35.168 25.608 45.505 1.00 83.81 601 HIS A C 1
ATOM 4415 O O . HIS A 1 601 ? -36.147 24.928 45.829 1.00 83.81 601 HIS A O 1
ATOM 4421 N N . ILE A 1 602 ? -34.128 25.794 46.304 1.00 84.19 602 ILE A N 1
ATOM 4422 C CA . ILE A 1 602 ? -34.055 25.337 47.685 1.00 84.19 602 ILE A CA 1
ATOM 4423 C C . ILE A 1 602 ? -33.847 26.537 48.594 1.00 84.19 602 ILE A C 1
ATOM 4425 O O . ILE A 1 602 ? -33.185 27.508 48.231 1.00 84.19 602 ILE A O 1
ATOM 4429 N N . LYS A 1 603 ? -34.420 26.456 49.787 1.00 83.44 603 LYS A N 1
ATOM 4430 C CA . LYS A 1 603 ? -34.256 27.436 50.845 1.00 83.44 603 LYS A CA 1
ATOM 4431 C C . LYS A 1 603 ? -33.721 26.732 52.078 1.00 83.44 603 LYS A C 1
ATOM 4433 O O . LYS A 1 603 ? -34.352 25.814 52.600 1.00 83.44 603 LYS A O 1
ATOM 4438 N N . ILE A 1 604 ? -32.561 27.183 52.524 1.00 80.56 604 ILE A N 1
ATOM 4439 C CA . ILE A 1 604 ? -31.849 26.682 53.691 1.00 80.56 604 ILE A CA 1
ATOM 4440 C C . ILE A 1 604 ? -31.870 27.788 54.743 1.00 80.56 604 ILE A C 1
ATOM 4442 O O . ILE A 1 604 ? -31.534 28.934 54.445 1.00 80.56 604 ILE A O 1
ATOM 4446 N N . SER A 1 605 ? -32.256 27.466 55.971 1.00 76.38 605 SER A N 1
ATOM 4447 C CA . SER A 1 605 ? -32.269 28.430 57.079 1.00 76.38 605 SER A CA 1
ATOM 4448 C C . SER A 1 605 ? -31.595 27.825 58.300 1.00 76.38 605 SER A C 1
ATOM 4450 O O . SER A 1 605 ? -31.829 26.658 58.609 1.00 76.38 605 SER A O 1
ATOM 4452 N N . ALA A 1 606 ? -30.801 28.610 59.023 1.00 71.44 606 ALA A N 1
ATOM 4453 C CA . ALA A 1 606 ? -30.146 28.179 60.255 1.00 71.44 606 ALA A CA 1
ATOM 4454 C C . ALA A 1 606 ? -30.835 28.781 61.492 1.00 71.44 606 ALA A C 1
ATOM 4456 O O . ALA A 1 606 ? -31.187 29.961 61.496 1.00 71.44 606 ALA A O 1
ATOM 4457 N N . GLY A 1 607 ? -30.989 27.985 62.557 1.00 64.31 607 GLY A N 1
ATOM 4458 C CA . GLY A 1 607 ? -31.447 28.464 63.867 1.00 64.31 607 GLY A CA 1
ATOM 4459 C C . GLY A 1 607 ? -32.695 27.771 64.425 1.00 64.31 607 GLY A C 1
ATOM 4460 O O . GLY A 1 607 ? -33.560 27.282 63.701 1.00 64.31 607 GLY A O 1
ATOM 4461 N N . ASN A 1 608 ? -32.784 27.748 65.759 1.00 50.88 608 ASN A N 1
ATOM 4462 C CA . ASN A 1 608 ? -33.878 27.131 66.503 1.00 50.88 608 ASN A CA 1
ATOM 4463 C C . ASN A 1 608 ? -35.136 28.012 66.405 1.00 50.88 608 ASN A C 1
ATOM 4465 O O . ASN A 1 608 ? -35.208 29.071 67.027 1.00 50.88 608 ASN A O 1
ATOM 4469 N N . VAL A 1 609 ? -36.123 27.579 65.618 1.00 47.81 609 VAL A N 1
ATOM 4470 C CA . VAL A 1 609 ? -37.306 28.367 65.215 1.00 47.81 609 VAL A CA 1
ATOM 4471 C C . VAL A 1 609 ? -38.237 28.731 66.395 1.00 47.81 609 VAL A C 1
ATOM 4473 O O . VAL A 1 609 ? -39.223 29.434 66.196 1.00 47.81 609 VAL A O 1
ATOM 4476 N N . SER A 1 610 ? -37.955 28.304 67.636 1.00 44.62 610 SER A N 1
ATOM 4477 C CA . SER A 1 610 ? -38.908 28.437 68.751 1.00 44.62 610 SER A CA 1
ATOM 4478 C C . SER A 1 610 ? -38.496 29.259 69.984 1.00 44.62 610 SER A C 1
ATOM 4480 O O . SER A 1 610 ? -39.353 29.417 70.848 1.00 44.62 610 SER A O 1
ATOM 4482 N N . THR A 1 611 ? -37.286 29.825 70.130 1.00 40.91 611 THR A N 1
ATOM 4483 C CA . THR A 1 611 ? -36.974 30.668 71.320 1.00 40.91 611 THR A CA 1
ATOM 4484 C C . THR A 1 611 ? -35.933 31.768 71.077 1.00 40.91 611 THR A C 1
ATOM 4486 O O . THR A 1 611 ? -34.799 31.501 70.690 1.00 40.91 611 THR A O 1
ATOM 4489 N N . SER A 1 612 ? -36.295 33.008 71.408 1.00 44.78 612 SER A N 1
ATOM 4490 C CA . SER A 1 612 ? -35.468 34.220 71.369 1.00 44.78 612 SER A CA 1
ATOM 4491 C C . SER A 1 612 ? -34.472 34.317 72.543 1.00 44.78 612 SER A C 1
ATOM 4493 O O . SER A 1 612 ? -34.687 35.103 73.469 1.00 44.78 612 SER A O 1
ATOM 4495 N N . SER A 1 613 ? -33.377 33.548 72.543 1.00 39.75 613 SER A N 1
ATOM 4496 C CA . SER A 1 613 ? -32.326 33.687 73.572 1.00 39.75 613 SER A CA 1
ATOM 4497 C C . SER A 1 613 ? -30.901 33.703 73.006 1.00 39.75 613 SER A C 1
ATOM 4499 O O . SER A 1 613 ? -30.500 32.833 72.240 1.00 39.75 613 SER A O 1
ATOM 4501 N N . ALA A 1 614 ? -30.133 34.708 73.429 1.00 43.00 614 ALA A N 1
ATOM 4502 C CA . ALA A 1 614 ? -28.835 35.143 72.920 1.00 43.00 614 ALA A CA 1
ATOM 4503 C C . ALA A 1 614 ? -27.624 34.259 73.312 1.00 43.00 614 ALA A C 1
ATOM 4505 O O . ALA A 1 614 ? -26.784 34.665 74.108 1.00 43.00 614 ALA A O 1
ATOM 4506 N N . SER A 1 615 ? -27.477 33.075 72.712 1.00 44.59 615 SER A N 1
ATOM 4507 C CA . SER A 1 615 ? -26.218 32.293 72.757 1.00 44.59 615 SER A CA 1
ATOM 4508 C C . SER A 1 615 ? -25.891 31.690 71.381 1.00 44.59 615 SER A C 1
ATOM 4510 O O . SER A 1 615 ? -25.883 30.480 71.190 1.00 44.59 615 SER A O 1
ATOM 4512 N N . ALA A 1 616 ? -25.693 32.571 70.393 1.00 41.44 616 ALA A N 1
ATOM 4513 C CA . ALA A 1 616 ? -25.583 32.231 68.973 1.00 41.44 616 ALA A CA 1
ATOM 4514 C C . ALA A 1 616 ? -24.294 31.458 68.640 1.00 41.44 616 ALA A C 1
ATOM 4516 O O . ALA A 1 616 ? -23.195 31.988 68.805 1.00 41.44 616 ALA A O 1
ATOM 4517 N N . THR A 1 617 ? -24.420 30.242 68.107 1.00 54.19 617 THR A N 1
ATOM 4518 C CA . THR A 1 617 ? -23.332 29.535 67.417 1.00 54.19 617 THR A CA 1
ATOM 4519 C C . THR A 1 617 ? -23.533 29.611 65.903 1.00 54.19 617 THR A C 1
ATOM 4521 O O . THR A 1 617 ? -24.607 29.292 65.400 1.00 54.19 617 THR A O 1
ATOM 4524 N N . SER A 1 618 ? -22.494 30.036 65.176 1.00 61.59 618 SER A N 1
ATOM 4525 C CA . SER A 1 618 ? -22.475 30.069 63.708 1.00 61.59 618 SER A CA 1
ATOM 4526 C C . SER A 1 618 ? -22.625 28.660 63.127 1.00 61.59 618 SER A C 1
ATOM 4528 O O . SER A 1 618 ? -21.957 27.719 63.577 1.00 61.59 618 SER A O 1
ATOM 4530 N N . VAL A 1 619 ? -23.504 28.526 62.136 1.00 69.25 619 VAL A N 1
ATOM 4531 C CA . VAL A 1 619 ? -23.685 27.325 61.314 1.00 69.25 619 VAL A CA 1
ATOM 4532 C C . VAL A 1 619 ? -23.194 27.655 59.913 1.00 69.25 619 VAL A C 1
ATOM 4534 O O . VAL A 1 619 ? -23.474 28.743 59.412 1.00 69.25 619 VAL A O 1
ATOM 4537 N N . TYR A 1 620 ? -22.482 26.718 59.295 1.00 72.00 620 TYR A N 1
ATOM 4538 C CA . TYR A 1 620 ? -21.884 26.897 57.977 1.00 72.00 620 TYR A CA 1
ATOM 4539 C C . TYR A 1 620 ? -22.406 25.828 57.020 1.00 72.00 620 TYR A C 1
ATOM 4541 O O . TYR A 1 620 ? -22.423 24.648 57.381 1.00 72.00 620 TYR A O 1
ATOM 4549 N N . ALA A 1 621 ? -22.824 26.233 55.821 1.00 72.88 621 ALA A N 1
ATOM 4550 C CA . ALA A 1 621 ? -23.076 25.310 54.715 1.00 72.88 621 ALA A CA 1
ATOM 4551 C C . ALA A 1 621 ? -21.805 25.178 53.865 1.00 72.88 621 ALA A C 1
ATOM 4553 O O . ALA A 1 621 ? -21.221 26.196 53.491 1.00 72.88 621 ALA A O 1
ATOM 4554 N N . ASP A 1 622 ? -21.403 23.933 53.604 1.00 69.00 622 ASP A N 1
ATOM 4555 C CA . ASP A 1 622 ? -20.228 23.567 52.800 1.00 69.00 622 ASP A CA 1
ATOM 4556 C C . ASP A 1 622 ? -20.616 23.352 51.336 1.00 69.00 622 ASP A C 1
ATOM 4558 O O . ASP A 1 622 ? -20.106 24.026 50.452 1.00 69.00 622 ASP A O 1
ATOM 4562 N N . ALA A 1 623 ? -21.566 22.444 51.088 1.00 72.38 623 ALA A N 1
ATOM 4563 C CA . ALA A 1 623 ? -21.931 22.014 49.743 1.00 72.38 623 ALA A CA 1
ATOM 4564 C C . ALA A 1 623 ? -23.392 21.563 49.667 1.00 72.38 623 ALA A C 1
ATOM 4566 O O . ALA A 1 623 ? -23.979 21.091 50.650 1.00 72.38 623 ALA A O 1
ATOM 4567 N N . VAL A 1 624 ? -23.967 21.661 48.469 1.00 77.06 624 VAL A N 1
ATOM 4568 C CA . VAL A 1 624 ? -25.258 21.058 48.132 1.00 77.06 624 VAL A CA 1
ATOM 4569 C C . VAL A 1 624 ? -25.094 20.192 46.890 1.00 77.06 624 VAL A C 1
ATOM 4571 O O . VAL A 1 624 ? -24.708 20.689 45.834 1.00 77.06 624 VAL A O 1
ATOM 4574 N N . GLU A 1 625 ? -25.423 18.911 47.026 1.00 81.12 625 GLU A N 1
ATOM 4575 C CA . GLU A 1 625 ? -25.339 17.895 45.975 1.00 81.12 625 GLU A CA 1
ATOM 4576 C C . GLU A 1 625 ? -26.746 17.434 45.565 1.00 81.12 625 GLU A C 1
ATOM 4578 O O . GLU A 1 625 ? -27.614 17.155 46.402 1.00 81.12 625 GLU A O 1
ATOM 4583 N N . PHE A 1 626 ? -26.958 17.324 44.258 1.00 79.19 626 PHE A N 1
ATOM 4584 C CA . PHE A 1 626 ? -28.181 16.852 43.622 1.00 79.19 626 PHE A CA 1
ATOM 4585 C C . PHE A 1 626 ? -27.933 15.489 42.975 1.00 79.19 626 PHE A C 1
ATOM 4587 O O . PHE A 1 626 ? -26.986 15.336 42.205 1.00 79.19 626 PHE A O 1
ATOM 4594 N N . LYS A 1 627 ? -28.802 14.508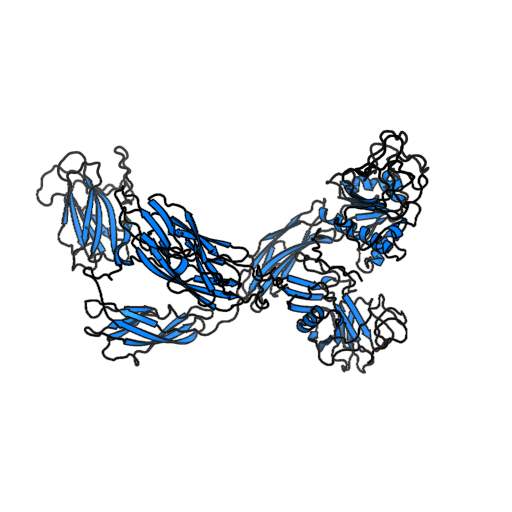 43.256 1.00 75.94 627 LYS A N 1
ATOM 4595 C CA . LYS A 1 627 ? -28.807 13.191 42.597 1.00 75.94 627 LYS A CA 1
ATOM 4596 C C . LYS A 1 627 ? -30.120 12.976 41.858 1.00 75.94 627 LYS A C 1
ATOM 4598 O O . LYS A 1 627 ? -31.152 12.758 42.502 1.00 75.94 627 LYS A O 1
ATOM 4603 N N . TYR A 1 628 ? -30.062 13.000 40.530 1.00 74.50 628 TYR A N 1
ATOM 4604 C CA . TYR A 1 628 ? -31.198 12.661 39.671 1.00 74.50 628 TYR A CA 1
ATOM 4605 C C . TYR A 1 628 ? -31.319 11.150 39.588 1.00 74.50 628 TYR A C 1
ATOM 4607 O O . TYR A 1 628 ? -30.352 10.506 39.206 1.00 74.50 628 TYR A O 1
ATOM 4615 N N . LEU A 1 629 ? -32.468 10.570 39.934 1.00 67.75 629 LEU A N 1
ATOM 4616 C CA . LEU A 1 629 ? -32.672 9.121 39.894 1.00 67.75 629 LEU A CA 1
ATOM 4617 C C . LEU A 1 629 ? -33.531 8.699 38.688 1.00 67.75 629 LEU A C 1
ATOM 4619 O O . LEU A 1 629 ? -34.530 9.342 38.362 1.00 67.75 629 LEU A O 1
ATOM 4623 N N . SER A 1 630 ? -33.152 7.601 38.028 1.00 67.94 630 SER A N 1
ATOM 4624 C CA . SER A 1 630 ? -33.916 6.969 36.939 1.00 67.94 630 SER A CA 1
ATOM 4625 C C . SER A 1 630 ? -33.737 5.442 36.936 1.00 67.94 630 SER A C 1
ATOM 4627 O O . SER A 1 630 ? -32.920 4.907 37.689 1.00 67.94 630 SER A O 1
ATOM 4629 N N . CYS A 1 631 ? -34.534 4.720 36.137 1.00 67.00 631 CYS A N 1
ATOM 4630 C CA . CYS A 1 631 ? -34.314 3.289 35.916 1.00 67.00 631 CYS A CA 1
ATOM 4631 C C . CYS A 1 631 ? -33.116 3.122 34.967 1.00 67.00 631 CYS A C 1
ATOM 4633 O O . CYS A 1 631 ? -33.206 3.482 33.796 1.00 67.00 631 CYS A O 1
ATOM 4635 N N . ILE A 1 632 ? -32.016 2.569 35.471 1.00 66.38 632 ILE A N 1
ATOM 4636 C CA . ILE A 1 632 ? -30.816 2.242 34.694 1.00 66.38 632 ILE A CA 1
ATOM 4637 C C . ILE A 1 632 ? -30.866 0.745 34.379 1.00 66.38 632 ILE A C 1
ATOM 4639 O O . ILE A 1 632 ? -31.228 -0.055 35.251 1.00 66.38 632 ILE A O 1
ATOM 4643 N N . SER A 1 633 ? -30.549 0.359 33.138 1.00 71.75 633 SER A N 1
ATOM 4644 C CA . SER A 1 633 ? -30.399 -1.058 32.785 1.00 71.75 633 SER A CA 1
ATOM 4645 C C . SER A 1 633 ? -29.340 -1.692 33.678 1.00 71.75 633 SER A C 1
ATOM 4647 O O . SER A 1 633 ? -28.284 -1.103 33.900 1.00 71.75 633 SER A O 1
ATOM 4649 N N . LYS A 1 634 ? -29.626 -2.882 34.203 1.00 76.81 634 LYS A N 1
ATOM 4650 C CA . LYS A 1 634 ? -28.611 -3.666 34.908 1.00 76.81 634 LYS A CA 1
ATOM 4651 C C . LYS A 1 634 ? -27.754 -4.493 33.957 1.00 76.81 634 LYS A C 1
ATOM 4653 O O . LYS A 1 634 ? -26.768 -5.053 34.406 1.00 76.81 634 LYS A O 1
ATOM 4658 N N . ALA A 1 635 ? -28.152 -4.625 32.692 1.00 80.50 635 ALA A N 1
ATOM 4659 C CA . ALA A 1 635 ? -27.382 -5.331 31.678 1.00 80.50 635 ALA A CA 1
ATOM 4660 C C . ALA A 1 635 ? -26.329 -4.412 31.040 1.00 80.50 635 ALA A C 1
ATOM 4662 O O . ALA A 1 635 ? -26.573 -3.201 30.956 1.00 80.50 635 ALA A O 1
ATOM 4663 N N . PRO A 1 636 ? -25.213 -4.987 30.556 1.00 88.56 636 PRO A N 1
ATOM 4664 C CA . PRO A 1 636 ? -24.303 -4.316 29.636 1.00 88.56 636 PRO A CA 1
ATOM 4665 C C . PRO A 1 636 ? -25.017 -3.697 28.428 1.00 88.56 636 PRO A C 1
ATOM 4667 O O . PRO A 1 636 ? -26.163 -4.024 28.131 1.00 88.56 636 PRO A O 1
ATOM 4670 N N . TYR A 1 637 ? -24.321 -2.803 27.736 1.00 85.94 637 TYR A N 1
ATOM 4671 C CA . TYR A 1 637 ? -24.666 -2.337 26.401 1.00 85.94 637 TYR A CA 1
ATOM 4672 C C . TYR A 1 637 ? -23.590 -2.828 25.434 1.00 85.94 637 TYR A C 1
ATOM 4674 O O . TYR A 1 637 ? -22.482 -2.278 25.405 1.00 85.94 637 TYR A O 1
ATOM 4682 N N . SER A 1 638 ? -23.917 -3.879 24.687 1.00 87.56 638 SER A N 1
ATOM 4683 C CA . SER A 1 638 ? -23.048 -4.486 23.687 1.00 87.56 638 SER A CA 1
ATOM 4684 C C . SER A 1 638 ? -23.378 -3.970 22.287 1.00 87.56 638 SER A C 1
ATOM 4686 O O . SER A 1 638 ? -24.537 -3.924 21.871 1.00 87.56 638 SER A O 1
ATOM 4688 N N . VAL A 1 639 ? -22.357 -3.558 21.542 1.00 89.44 639 VAL A N 1
ATOM 4689 C CA . VAL A 1 639 ? -22.494 -2.916 20.233 1.00 89.44 639 VAL A CA 1
ATOM 4690 C C . VAL A 1 639 ? -22.123 -3.905 19.134 1.00 89.44 639 VAL A C 1
ATOM 4692 O O . VAL A 1 639 ? -21.090 -4.552 19.185 1.00 89.44 639 VAL A O 1
ATOM 4695 N N . ASN A 1 640 ? -22.955 -3.999 18.094 1.00 91.25 640 ASN A N 1
ATOM 4696 C CA . ASN A 1 640 ? -22.682 -4.887 16.963 1.00 91.25 640 ASN A CA 1
ATOM 4697 C C . ASN A 1 640 ? -21.351 -4.558 16.267 1.00 91.25 640 ASN A C 1
ATOM 4699 O O . ASN A 1 640 ? -21.040 -3.392 16.006 1.00 91.25 640 ASN A O 1
ATOM 4703 N N . ASP A 1 641 ? -20.648 -5.603 15.839 1.00 94.00 641 ASP A N 1
ATOM 4704 C CA . ASP A 1 641 ? -19.364 -5.504 15.152 1.00 94.00 641 ASP A CA 1
ATOM 4705 C C . ASP A 1 641 ? -19.465 -5.864 13.671 1.00 94.00 641 ASP A C 1
ATOM 4707 O O . ASP A 1 641 ? -20.300 -6.665 13.235 1.00 94.00 641 ASP A O 1
ATOM 4711 N N . ASN A 1 642 ? -18.545 -5.317 12.878 1.00 91.00 642 ASN A N 1
ATOM 4712 C CA . ASN A 1 642 ? -18.352 -5.707 11.487 1.00 91.00 642 ASN A CA 1
ATOM 4713 C C . ASN A 1 642 ? -16.870 -5.937 11.209 1.00 91.00 642 ASN A C 1
ATOM 4715 O O . ASN A 1 642 ? -16.040 -5.055 11.439 1.00 91.00 642 ASN A O 1
ATOM 4719 N N . VAL A 1 643 ? -16.544 -7.120 10.696 1.00 89.94 643 VAL A N 1
ATOM 4720 C CA . VAL A 1 643 ? -15.170 -7.533 10.409 1.00 89.94 643 VAL A CA 1
ATOM 4721 C C . VAL A 1 643 ? -15.091 -8.199 9.040 1.00 89.94 643 VAL A C 1
ATOM 4723 O O . VAL A 1 643 ? -16.044 -8.818 8.574 1.00 89.94 643 VAL A O 1
ATOM 4726 N N . SER A 1 644 ? -13.945 -8.069 8.374 1.00 89.56 644 SER A N 1
ATOM 4727 C CA . SER A 1 644 ? -13.644 -8.808 7.142 1.00 89.56 644 SER A CA 1
ATOM 4728 C C . SER A 1 644 ? -12.482 -9.750 7.396 1.00 89.56 644 SER A C 1
ATOM 4730 O O . SER A 1 644 ? -11.456 -9.328 7.932 1.00 89.56 644 SER A O 1
ATOM 4732 N N . VAL A 1 645 ? -12.647 -11.009 7.012 1.00 89.31 645 VAL A N 1
ATOM 4733 C CA . VAL A 1 645 ? -11.665 -12.077 7.229 1.00 89.31 645 VAL A CA 1
ATOM 4734 C C . VAL A 1 645 ? -11.402 -12.788 5.908 1.00 89.31 645 VAL A C 1
ATOM 4736 O O . VAL A 1 645 ? -12.267 -12.802 5.038 1.00 89.31 645 VAL A O 1
ATOM 4739 N N . LEU A 1 646 ? -10.214 -13.361 5.739 1.00 87.12 646 LEU A N 1
ATOM 4740 C CA . LEU A 1 646 ? -9.980 -14.307 4.646 1.00 87.12 646 LEU A CA 1
ATOM 4741 C C . LEU A 1 646 ? -10.564 -15.660 5.031 1.00 87.12 646 LEU A C 1
ATOM 4743 O O . LEU A 1 646 ? -10.513 -16.027 6.210 1.00 87.12 646 LEU A O 1
ATOM 4747 N N . GLU A 1 647 ? -11.089 -16.395 4.055 1.00 87.25 647 GLU A N 1
ATOM 4748 C CA . GLU A 1 647 ? -11.451 -17.788 4.300 1.00 87.25 647 GLU A CA 1
ATOM 4749 C C . GLU A 1 647 ? -10.227 -18.626 4.706 1.00 87.25 647 GLU A C 1
ATOM 4751 O O . GLU A 1 647 ? -9.069 -18.266 4.481 1.00 87.25 647 GLU A O 1
ATOM 4756 N N . ASP A 1 648 ? -10.500 -19.721 5.405 1.00 89.06 648 ASP A N 1
ATOM 4757 C CA . ASP A 1 648 ? -9.552 -20.740 5.843 1.00 89.06 648 ASP A CA 1
ATOM 4758 C C . ASP A 1 648 ? -8.471 -20.304 6.826 1.00 89.06 648 ASP A C 1
ATOM 4760 O O . ASP A 1 648 ? -7.602 -21.105 7.186 1.00 89.06 648 ASP A O 1
ATOM 4764 N N . GLN A 1 649 ? -8.556 -19.074 7.339 1.00 85.12 649 GLN A N 1
ATOM 4765 C CA . GLN A 1 649 ? -7.625 -18.529 8.320 1.00 85.12 649 GLN A CA 1
ATOM 4766 C C . GLN A 1 649 ? -8.280 -18.194 9.664 1.00 85.12 649 GLN A C 1
ATOM 4768 O O . GLN A 1 649 ? -9.335 -17.556 9.702 1.00 85.12 649 GLN A O 1
ATOM 4773 N N . PRO A 1 650 ? -7.637 -18.561 10.791 1.00 90.69 650 PRO A N 1
ATOM 4774 C CA . PRO A 1 650 ? -8.071 -18.101 12.098 1.00 90.69 650 PRO A CA 1
ATOM 4775 C C . PRO A 1 650 ? -7.832 -16.599 12.251 1.00 90.69 650 PRO A C 1
ATOM 4777 O O . PRO A 1 650 ? -6.729 -16.103 12.023 1.00 90.69 650 PRO A O 1
ATOM 4780 N N . THR A 1 651 ? -8.867 -15.880 12.679 1.00 90.44 651 THR A N 1
ATOM 4781 C CA . THR A 1 651 ? -8.820 -14.438 12.942 1.00 90.44 651 THR A CA 1
ATOM 4782 C C . THR A 1 651 ? -9.293 -14.146 14.362 1.00 90.44 651 THR A C 1
ATOM 4784 O O . THR A 1 651 ? -10.368 -14.586 14.756 1.00 90.44 651 THR A O 1
ATOM 4787 N N . VAL A 1 652 ? -8.505 -13.387 15.129 1.00 92.44 652 VAL A N 1
ATOM 4788 C CA . VAL A 1 652 ? -8.862 -12.942 16.487 1.00 92.44 652 VAL A CA 1
ATOM 4789 C C . VAL A 1 652 ? -9.605 -11.608 16.417 1.00 92.44 652 VAL A C 1
ATOM 4791 O O . VAL A 1 652 ? -9.133 -10.663 15.786 1.00 92.44 652 VAL A O 1
ATOM 4794 N N . LEU A 1 653 ? -10.763 -11.538 17.069 1.00 93.25 653 LEU A N 1
ATOM 4795 C CA . LEU A 1 653 ? -11.721 -10.438 17.026 1.00 93.25 653 LEU A CA 1
ATOM 4796 C C . LEU A 1 653 ? -11.879 -9.817 18.421 1.00 93.25 653 LEU A C 1
ATOM 4798 O O . LEU A 1 653 ? -12.219 -10.506 19.384 1.00 93.25 653 LEU A O 1
ATOM 4802 N N . SER A 1 654 ? -11.676 -8.505 18.527 1.00 91.75 654 SER A N 1
ATOM 4803 C CA . SER A 1 654 ? -11.838 -7.748 19.778 1.00 91.75 654 SER A CA 1
ATOM 4804 C C . SER A 1 654 ? -13.246 -7.160 19.895 1.00 91.75 654 SER A C 1
ATOM 4806 O O . SER A 1 654 ? -13.417 -5.953 19.758 1.00 91.75 654 SER A O 1
ATOM 4808 N N . VAL A 1 655 ? -14.238 -8.019 20.134 1.00 93.00 655 VAL A N 1
ATOM 4809 C CA . VAL A 1 655 ? -15.670 -7.657 20.086 1.00 93.00 655 VAL A CA 1
ATOM 4810 C C . VAL A 1 655 ? -16.135 -6.779 21.255 1.00 93.00 655 VAL A C 1
ATOM 4812 O O . VAL A 1 655 ? -16.980 -5.928 21.084 1.00 93.00 655 VAL A O 1
ATOM 4815 N N . MET A 1 656 ? -15.524 -6.880 22.442 1.00 91.25 656 MET A N 1
ATOM 4816 C CA . MET A 1 656 ? -15.909 -6.028 23.585 1.00 91.25 656 MET A CA 1
ATOM 4817 C C . MET A 1 656 ? -15.269 -4.625 23.560 1.00 91.25 656 MET A C 1
ATOM 4819 O O . MET A 1 656 ? -15.331 -3.902 24.553 1.00 91.25 656 MET A O 1
ATOM 4823 N N . ALA A 1 657 ? -14.579 -4.232 22.482 1.00 88.38 657 ALA A N 1
ATOM 4824 C CA . ALA A 1 657 ? -13.816 -2.976 22.448 1.00 88.38 657 ALA A CA 1
ATOM 4825 C C . ALA A 1 657 ? -14.703 -1.715 22.493 1.00 88.38 657 ALA A C 1
ATOM 4827 O O . ALA A 1 657 ? -14.239 -0.645 22.890 1.00 88.38 657 ALA A O 1
ATOM 4828 N N . ASN A 1 658 ? -15.955 -1.846 22.068 1.00 86.44 658 ASN A N 1
ATOM 4829 C CA . ASN A 1 658 ? -17.000 -0.824 21.996 1.00 86.44 658 ASN A CA 1
ATOM 4830 C C . ASN A 1 658 ? -18.166 -1.090 22.974 1.00 86.44 658 ASN A C 1
ATOM 4832 O O . ASN A 1 658 ? -19.126 -0.318 22.974 1.00 86.44 658 ASN A O 1
ATOM 4836 N N . ASP A 1 659 ? -18.063 -2.117 23.820 1.00 91.31 659 ASP A N 1
ATOM 4837 C CA . ASP A 1 659 ? -19.084 -2.493 24.801 1.00 91.31 659 ASP A CA 1
ATOM 4838 C C . ASP A 1 659 ? -18.879 -1.745 26.124 1.00 91.31 659 ASP A C 1
ATOM 4840 O O . ASP A 1 659 ? -17.743 -1.511 26.554 1.00 91.31 659 ASP A O 1
ATOM 4844 N N . VAL A 1 660 ? -19.971 -1.391 26.813 1.00 86.69 660 VAL A N 1
ATOM 4845 C CA . VAL A 1 660 ? -19.916 -0.684 28.108 1.00 86.69 660 VAL A CA 1
ATOM 4846 C C . VAL A 1 660 ? -20.968 -1.190 29.093 1.00 86.69 660 VAL A C 1
ATOM 4848 O O . VAL A 1 660 ? -22.105 -1.452 28.717 1.00 86.69 660 VAL A O 1
ATOM 4851 N N . ASP A 1 661 ? -20.627 -1.268 30.381 1.00 85.69 661 ASP A N 1
ATOM 4852 C CA . ASP A 1 661 ? -21.603 -1.544 31.440 1.00 85.69 661 ASP A CA 1
ATOM 4853 C C . ASP A 1 661 ? -22.104 -0.225 32.066 1.00 85.69 661 ASP A C 1
ATOM 4855 O O . ASP A 1 661 ? -21.281 0.578 32.519 1.00 85.69 661 ASP A O 1
ATOM 4859 N N . PRO A 1 662 ? -23.428 0.024 32.143 1.00 75.25 662 PRO A N 1
ATOM 4860 C CA . PRO A 1 662 ? -23.988 1.266 32.696 1.00 75.25 662 PRO A CA 1
ATOM 4861 C C . PRO A 1 662 ? -23.650 1.535 34.170 1.00 75.25 662 PRO A C 1
ATOM 4863 O O . PRO A 1 662 ? -23.791 2.663 34.644 1.00 75.25 662 PRO A O 1
ATOM 4866 N N . GLN A 1 663 ? -23.234 0.510 34.912 1.00 81.25 663 GLN A N 1
ATOM 4867 C CA . GLN A 1 663 ? -22.835 0.582 36.317 1.00 81.25 663 GLN A CA 1
ATOM 4868 C C . GLN A 1 663 ? -21.307 0.484 36.467 1.00 81.25 663 GLN A C 1
ATOM 4870 O O . GLN A 1 663 ? -20.796 0.445 37.589 1.00 81.25 663 GLN A O 1
ATOM 4875 N N . ASN A 1 664 ? -20.581 0.474 35.341 1.00 82.06 664 ASN A N 1
ATOM 4876 C CA . ASN A 1 664 ? -19.137 0.295 35.241 1.00 82.06 664 ASN A CA 1
ATOM 4877 C C . ASN A 1 664 ? -18.646 -1.006 35.904 1.00 82.06 664 ASN A C 1
ATOM 4879 O O . ASN A 1 664 ? -17.535 -1.075 36.440 1.00 82.06 664 ASN A O 1
ATOM 4883 N N . LEU A 1 665 ? -19.496 -2.036 35.906 1.00 84.12 665 LEU A N 1
ATOM 4884 C CA . LEU A 1 665 ? -19.137 -3.370 36.361 1.00 84.12 665 LEU A CA 1
ATOM 4885 C C . LEU A 1 665 ? -18.251 -4.063 35.324 1.00 84.12 665 LEU A C 1
ATOM 4887 O O . LEU A 1 665 ? -18.324 -3.805 34.124 1.00 84.12 665 LEU A O 1
ATOM 4891 N N . SER A 1 666 ? -17.397 -4.976 35.787 1.00 85.62 666 SER A N 1
ATOM 4892 C CA . SER A 1 666 ? -16.563 -5.759 34.875 1.00 85.62 666 SER A CA 1
ATOM 4893 C C . SER A 1 666 ? -17.422 -6.695 34.027 1.00 85.62 666 SER A C 1
ATOM 4895 O O . SER A 1 666 ? -18.328 -7.353 34.541 1.00 85.62 666 SER A O 1
ATOM 4897 N N . MET A 1 667 ? -17.090 -6.782 32.744 1.00 89.69 667 MET A N 1
ATOM 4898 C CA . MET A 1 667 ? -17.805 -7.576 31.751 1.00 89.69 667 MET A CA 1
ATOM 4899 C C . MET A 1 667 ? -16.964 -8.761 31.281 1.00 89.69 667 MET A C 1
ATOM 4901 O O . MET A 1 667 ? -15.732 -8.704 31.279 1.00 89.69 667 MET A O 1
ATOM 4905 N N . LYS A 1 668 ? -17.631 -9.840 30.876 1.00 89.50 668 LYS A N 1
ATOM 4906 C CA . LYS A 1 668 ? -17.003 -10.988 30.217 1.00 89.50 668 LYS A CA 1
ATOM 4907 C C . LYS A 1 668 ? -17.938 -11.587 29.175 1.00 89.50 668 LYS A C 1
ATOM 4909 O O . LYS A 1 668 ? -19.146 -11.643 29.394 1.00 89.50 668 LYS A O 1
ATOM 4914 N N . ILE A 1 669 ? -17.370 -12.127 28.103 1.00 91.56 669 ILE A N 1
ATOM 4915 C CA . ILE A 1 669 ? -18.120 -12.960 27.161 1.00 91.56 669 ILE A CA 1
ATOM 4916 C C . ILE A 1 669 ? -18.429 -14.296 27.842 1.00 91.56 669 ILE A C 1
ATOM 4918 O O . ILE A 1 669 ? -17.534 -14.949 28.389 1.00 91.56 669 ILE A O 1
ATOM 4922 N N . ILE A 1 670 ? -19.699 -14.690 27.838 1.00 87.19 670 ILE A N 1
ATOM 4923 C CA . ILE A 1 670 ? -20.184 -15.916 28.487 1.00 87.19 670 ILE A CA 1
ATOM 4924 C C . ILE A 1 670 ? -20.736 -16.950 27.510 1.00 87.19 670 ILE A C 1
ATOM 4926 O O . ILE A 1 670 ? -20.961 -18.092 27.906 1.00 87.19 670 ILE A O 1
ATOM 4930 N N . GLY A 1 671 ? -20.942 -16.588 26.245 1.00 87.44 671 GLY A N 1
ATOM 4931 C CA . GLY A 1 671 ? -21.528 -17.511 25.287 1.00 87.44 671 GLY A CA 1
ATOM 4932 C C . GLY A 1 671 ? -21.580 -16.981 23.865 1.00 87.44 671 GLY A C 1
ATOM 4933 O O . GLY A 1 671 ? -21.385 -15.795 23.611 1.00 87.44 671 GLY A O 1
ATOM 4934 N N . ILE A 1 672 ? -21.859 -17.909 22.953 1.00 91.19 672 ILE A N 1
ATOM 4935 C CA . ILE A 1 672 ? -22.160 -17.665 21.542 1.00 91.19 672 ILE A CA 1
ATOM 4936 C C . ILE A 1 672 ? -23.569 -18.232 21.303 1.00 91.19 672 ILE A C 1
ATOM 4938 O O . ILE A 1 672 ? -23.692 -19.393 20.900 1.00 91.19 672 ILE A O 1
ATOM 4942 N N . PRO A 1 673 ? -24.647 -17.494 21.637 1.00 89.06 673 PRO A N 1
ATOM 4943 C CA . PRO A 1 673 ? -26.017 -18.015 21.547 1.00 89.06 673 PRO A CA 1
ATOM 4944 C C . PRO A 1 673 ? -26.433 -18.356 20.113 1.00 89.06 673 PRO A C 1
ATOM 4946 O O . PRO A 1 673 ? -27.251 -19.251 19.899 1.00 89.06 673 PRO A O 1
ATOM 4949 N N . LEU A 1 674 ? -25.848 -17.673 19.126 1.00 91.62 674 LEU A N 1
ATOM 4950 C CA . LEU A 1 674 ? -26.022 -17.970 17.712 1.00 91.62 674 LEU A CA 1
ATOM 4951 C C . LEU A 1 674 ? -24.658 -18.250 17.097 1.00 91.62 674 LEU A C 1
ATOM 4953 O O . LEU A 1 674 ? -23.883 -17.326 16.858 1.00 91.62 674 LEU A O 1
ATOM 4957 N N . ALA A 1 675 ? -24.377 -19.527 16.848 1.00 90.00 675 ALA A N 1
ATOM 4958 C CA . ALA A 1 675 ? -23.163 -19.942 16.165 1.00 90.00 675 ALA A CA 1
ATOM 4959 C C . ALA A 1 675 ? -23.180 -19.506 14.687 1.00 90.00 675 ALA A C 1
ATOM 4961 O O . ALA A 1 675 ? -24.250 -19.496 14.067 1.00 90.00 675 ALA A O 1
ATOM 4962 N N . PRO A 1 676 ? -22.006 -19.209 14.104 1.00 94.31 676 PRO A N 1
ATOM 4963 C CA . PRO A 1 676 ? -21.902 -18.951 12.679 1.00 94.31 676 PRO A CA 1
ATOM 4964 C C . PRO A 1 676 ? -22.303 -20.176 11.858 1.00 94.31 676 PRO A C 1
ATOM 4966 O O . PRO A 1 676 ? -22.092 -21.323 12.264 1.00 94.31 676 PRO A O 1
ATOM 4969 N N . VAL A 1 677 ? -22.866 -19.935 10.675 1.00 94.38 677 VAL A N 1
ATOM 4970 C CA . VAL A 1 677 ? -23.259 -21.013 9.753 1.00 94.38 677 VAL A CA 1
ATOM 4971 C C . VAL A 1 677 ? -22.074 -21.419 8.882 1.00 94.38 677 VAL A C 1
ATOM 4973 O O . VAL A 1 677 ? -21.904 -22.598 8.563 1.00 94.38 677 VAL A O 1
ATOM 4976 N N . LYS A 1 678 ? -21.249 -20.444 8.495 1.00 94.69 678 LYS A N 1
ATOM 4977 C CA . LYS A 1 678 ? -20.142 -20.624 7.551 1.00 94.69 678 LYS A CA 1
ATOM 4978 C C . LYS A 1 678 ? -18.777 -20.746 8.215 1.00 94.69 678 LYS A C 1
ATOM 4980 O O . LYS A 1 678 ? -17.796 -20.969 7.515 1.00 94.69 678 LYS A O 1
ATOM 4985 N N . GLY A 1 679 ? -18.716 -20.668 9.536 1.00 93.62 679 GLY A N 1
ATOM 4986 C CA . GLY A 1 679 ? -17.495 -20.850 10.299 1.00 93.62 679 GLY A CA 1
ATOM 4987 C C . GLY A 1 679 ? -17.740 -21.425 11.681 1.00 93.62 679 GLY A C 1
ATOM 4988 O O . GLY A 1 679 ? -18.825 -21.908 12.013 1.00 93.62 679 GLY A O 1
ATOM 4989 N N . LYS A 1 680 ? -16.691 -21.366 12.488 1.00 94.19 680 LYS A N 1
ATOM 4990 C CA . LYS A 1 680 ? -16.631 -21.785 13.881 1.00 94.19 680 LYS A CA 1
ATOM 4991 C C . LYS A 1 680 ? -15.983 -20.676 14.697 1.00 94.19 680 LYS A C 1
ATOM 4993 O O . LYS A 1 680 ? -15.159 -19.920 14.183 1.00 94.19 680 LYS A O 1
ATOM 4998 N N . VAL A 1 681 ? -16.357 -20.591 15.970 1.00 95.19 681 VAL A N 1
ATOM 4999 C CA . VAL A 1 681 ? -15.811 -19.597 16.896 1.00 95.19 681 VAL A CA 1
ATOM 5000 C C . VAL A 1 681 ? -15.393 -20.223 18.217 1.00 95.19 681 VAL A C 1
ATOM 5002 O O . VAL A 1 681 ? -16.028 -21.176 18.680 1.00 95.19 681 VAL A O 1
ATOM 5005 N N . SER A 1 682 ? -14.358 -19.652 18.832 1.00 92.94 682 SER A N 1
ATOM 5006 C CA . SER A 1 682 ? -14.027 -19.864 20.241 1.00 92.94 682 SER A CA 1
ATOM 5007 C C . SER A 1 682 ? -13.914 -18.550 21.005 1.00 92.94 682 SER A C 1
ATOM 5009 O O . SER A 1 682 ? -13.484 -17.533 20.460 1.00 92.94 682 SER A O 1
ATOM 5011 N N . ILE A 1 683 ? -14.296 -18.570 22.282 1.00 92.56 683 ILE A N 1
ATOM 5012 C CA . ILE A 1 683 ? -14.074 -17.453 23.207 1.00 92.56 683 ILE A CA 1
ATOM 5013 C C . ILE A 1 683 ? -12.693 -17.616 23.850 1.00 92.56 683 ILE A C 1
ATOM 5015 O O . ILE A 1 683 ? -12.427 -18.606 24.536 1.00 92.56 683 ILE A O 1
ATOM 5019 N N . ASN A 1 684 ? -11.830 -16.620 23.665 1.00 89.19 684 ASN A N 1
ATOM 5020 C CA . ASN A 1 684 ? -10.490 -16.594 24.233 1.00 89.19 684 ASN A CA 1
ATOM 5021 C C . ASN A 1 684 ? -10.509 -16.055 25.671 1.00 89.19 684 ASN A C 1
ATOM 5023 O O . ASN A 1 684 ? -11.367 -15.269 26.075 1.00 89.19 684 ASN A O 1
ATOM 5027 N N . ARG A 1 685 ? -9.501 -16.440 26.461 1.00 83.88 685 ARG A N 1
ATOM 5028 C CA . ARG A 1 685 ? -9.379 -16.048 27.878 1.00 83.88 685 ARG A CA 1
ATOM 5029 C C . ARG A 1 685 ? -9.257 -14.538 28.102 1.00 83.88 685 ARG A C 1
ATOM 5031 O O . ARG A 1 685 ? -9.623 -14.053 29.168 1.00 83.88 685 ARG A O 1
ATOM 5038 N N . ASP A 1 686 ? -8.700 -13.816 27.139 1.00 82.25 686 ASP A N 1
ATOM 5039 C CA . ASP A 1 686 ? -8.523 -12.364 27.197 1.00 82.25 686 ASP A CA 1
ATOM 5040 C C . ASP A 1 686 ? -9.793 -11.578 26.826 1.00 82.25 686 ASP A C 1
ATOM 5042 O O . ASP A 1 686 ? -9.771 -10.350 26.850 1.00 82.25 686 ASP A O 1
ATOM 5046 N N . GLY A 1 687 ? -10.899 -12.266 26.521 1.00 85.19 687 GLY A N 1
ATOM 5047 C CA . GLY A 1 687 ? -12.155 -11.640 26.118 1.00 85.19 687 GLY A CA 1
ATOM 5048 C C . GLY A 1 687 ? -12.241 -11.326 24.623 1.00 85.19 687 GLY A C 1
ATOM 5049 O O . GLY A 1 687 ? -13.160 -10.627 24.207 1.00 85.19 687 GLY A O 1
ATOM 5050 N N . THR A 1 688 ? -11.314 -11.828 23.806 1.00 92.88 688 THR A N 1
ATOM 5051 C CA . THR A 1 688 ? -11.454 -11.822 22.342 1.00 92.88 688 THR A CA 1
ATOM 5052 C C . THR A 1 688 ? -12.173 -13.084 21.850 1.00 92.88 688 THR A C 1
ATOM 5054 O O . THR A 1 688 ? -12.328 -14.057 22.589 1.00 92.88 688 THR A O 1
ATOM 5057 N N . ILE A 1 689 ? -12.622 -13.086 20.596 1.00 94.88 689 ILE A N 1
ATOM 5058 C CA . ILE A 1 689 ? -13.213 -14.258 19.931 1.00 94.88 689 ILE A CA 1
ATOM 5059 C C . ILE A 1 689 ? -12.328 -14.658 18.755 1.00 94.88 689 ILE A C 1
ATOM 5061 O O . ILE A 1 689 ? -12.003 -13.820 17.922 1.00 94.88 689 ILE A O 1
ATOM 5065 N N . THR A 1 690 ? -11.964 -15.932 18.640 1.00 94.50 690 THR A N 1
ATOM 5066 C CA . THR A 1 690 ? -11.323 -16.458 17.428 1.00 94.50 690 THR A CA 1
ATOM 5067 C C . THR A 1 690 ? -12.397 -16.959 16.474 1.00 94.50 690 THR A C 1
ATOM 5069 O O . THR A 1 690 ? -13.205 -17.795 16.862 1.00 94.50 690 THR A O 1
ATOM 5072 N N . TYR A 1 691 ? -12.402 -16.481 15.231 1.00 95.62 691 TYR A N 1
ATOM 5073 C CA . TYR A 1 691 ? -13.258 -16.962 14.145 1.00 95.62 691 TYR A CA 1
ATOM 5074 C C . TYR A 1 691 ? -12.426 -17.716 13.106 1.00 95.62 691 TYR A C 1
ATOM 5076 O O . TYR A 1 691 ? -11.362 -17.245 12.706 1.00 95.62 691 TYR A O 1
ATOM 5084 N N . VAL A 1 692 ? -12.929 -18.858 12.638 1.00 94.06 692 VAL A N 1
ATOM 5085 C CA . VAL A 1 692 ? -12.348 -19.636 11.533 1.00 94.06 692 VAL A CA 1
ATOM 5086 C C . VAL A 1 692 ? -13.479 -20.029 10.588 1.00 94.06 692 VAL A C 1
ATOM 5088 O O . VAL A 1 692 ? -14.444 -20.650 11.034 1.00 94.06 692 VAL A O 1
ATOM 5091 N N . SER A 1 693 ? -13.402 -19.686 9.301 1.00 94.75 693 SER A N 1
ATOM 5092 C CA . SER A 1 693 ? -14.406 -20.157 8.337 1.00 94.75 693 SER A CA 1
ATOM 5093 C C . SER A 1 693 ? -14.262 -21.662 8.103 1.00 94.75 693 SER A C 1
ATOM 5095 O O . SER A 1 693 ? -13.180 -22.227 8.250 1.00 94.75 693 SER A O 1
ATOM 5097 N N . ASN A 1 694 ? -15.350 -22.311 7.700 1.00 93.69 694 ASN A N 1
ATOM 5098 C CA . ASN A 1 694 ? -15.288 -23.662 7.160 1.00 93.69 694 ASN A CA 1
ATOM 5099 C C . ASN A 1 694 ? -14.461 -23.667 5.863 1.00 93.69 694 ASN A C 1
ATOM 5101 O O . ASN A 1 694 ? -14.350 -22.636 5.196 1.00 93.69 694 ASN A O 1
ATOM 5105 N N . THR A 1 695 ? -13.934 -24.845 5.520 1.00 91.75 695 THR A N 1
ATOM 5106 C CA . THR A 1 695 ? -13.129 -25.084 4.313 1.00 91.75 695 THR A CA 1
ATOM 5107 C C . THR A 1 695 ? -13.786 -24.566 3.044 1.00 91.75 695 THR A C 1
ATOM 5109 O O . THR A 1 695 ? -14.903 -24.995 2.744 1.00 91.75 695 THR A O 1
ATOM 5112 N N . ASP A 1 696 ? -13.072 -23.721 2.293 1.00 89.31 696 ASP A N 1
ATOM 5113 C CA . ASP A 1 696 ? -13.477 -23.215 0.976 1.00 89.31 696 ASP A CA 1
ATOM 5114 C C . ASP A 1 696 ? -14.869 -22.531 0.979 1.00 89.31 696 ASP A C 1
ATOM 5116 O O . ASP A 1 696 ? -15.712 -22.772 0.102 1.00 89.31 696 ASP A O 1
ATOM 5120 N N . ILE A 1 697 ? -15.169 -21.732 2.013 1.00 91.38 697 ILE A N 1
ATOM 5121 C CA . ILE A 1 697 ? -16.439 -21.005 2.156 1.00 91.38 697 ILE A CA 1
ATOM 5122 C C . ILE A 1 697 ? -16.221 -19.495 2.259 1.00 91.38 697 ILE A C 1
ATOM 5124 O O . ILE A 1 697 ? -15.623 -19.006 3.213 1.00 91.38 697 ILE A O 1
ATOM 5128 N N . SER A 1 698 ? -16.915 -18.753 1.389 1.00 90.75 698 SER A N 1
ATOM 5129 C CA . SER A 1 698 ? -16.911 -17.289 1.353 1.00 90.75 698 SER A CA 1
ATOM 5130 C C . SER A 1 698 ? -18.303 -16.640 1.485 1.00 90.75 698 SER A C 1
ATOM 5132 O O . SER A 1 698 ? -19.365 -17.281 1.581 1.00 90.75 698 SER A O 1
ATOM 5134 N N . GLY A 1 699 ? -18.314 -15.307 1.513 1.00 92.12 699 GLY A N 1
ATOM 5135 C CA . GLY A 1 699 ? -19.490 -14.454 1.657 1.00 92.12 699 GLY A CA 1
ATOM 5136 C C . GLY A 1 699 ? -19.775 -14.072 3.107 1.00 92.12 699 GLY A C 1
ATOM 5137 O O . GLY A 1 699 ? -18.972 -14.297 4.003 1.00 92.12 699 GLY A O 1
ATOM 5138 N N . THR A 1 700 ? -20.938 -13.474 3.355 1.00 94.69 700 THR A N 1
ATOM 5139 C CA . THR A 1 700 ? -21.269 -13.005 4.704 1.00 94.69 700 THR A CA 1
ATOM 5140 C C . THR A 1 700 ? -21.704 -14.153 5.609 1.00 94.69 700 THR A C 1
ATOM 5142 O O . THR A 1 700 ? -22.420 -15.065 5.172 1.00 94.69 700 THR A O 1
ATOM 5145 N N . ASP A 1 701 ? -21.259 -14.083 6.855 1.00 97.38 701 ASP A N 1
ATOM 5146 C CA . ASP A 1 701 ? -21.622 -14.937 7.974 1.00 97.38 701 ASP A CA 1
ATOM 5147 C C . ASP A 1 701 ? -21.927 -14.062 9.190 1.00 97.38 701 ASP A C 1
ATOM 5149 O O . ASP A 1 701 ? -21.525 -12.898 9.260 1.00 97.38 701 ASP A O 1
ATOM 5153 N N . TYR A 1 702 ? -22.668 -14.616 10.138 1.00 95.25 702 TYR A N 1
ATOM 5154 C CA . TYR A 1 702 ? -23.094 -13.885 11.320 1.00 95.25 702 TYR A CA 1
ATOM 5155 C C . TYR A 1 702 ? -23.072 -14.811 12.517 1.00 95.25 702 TYR A C 1
ATOM 5157 O O . TYR A 1 702 ? -23.541 -15.945 12.439 1.00 95.25 702 TYR A O 1
ATOM 5165 N N . PHE A 1 703 ? -22.598 -14.298 13.640 1.00 96.69 703 PHE A N 1
ATOM 5166 C CA . PHE A 1 703 ? -22.778 -14.942 14.930 1.00 96.69 703 PHE A CA 1
ATOM 5167 C C . PHE A 1 703 ? -23.151 -13.889 15.967 1.00 96.69 703 PHE A C 1
ATOM 5169 O O . PHE A 1 703 ? -22.976 -12.690 15.742 1.00 96.69 703 PHE A O 1
ATOM 5176 N N . GLN A 1 704 ? -23.706 -14.329 17.088 1.00 96.75 704 GLN A N 1
ATOM 5177 C CA . GLN A 1 704 ? -23.962 -13.459 18.232 1.00 96.75 704 GLN A CA 1
ATOM 5178 C C . GLN A 1 704 ? -23.105 -13.900 19.404 1.00 96.75 704 GLN A C 1
ATOM 5180 O O . GLN A 1 704 ? -22.862 -15.097 19.564 1.00 96.75 704 GLN A O 1
ATOM 5185 N N . TYR A 1 705 ? -22.673 -12.942 20.215 1.00 94.94 705 TYR A N 1
ATOM 5186 C CA . TYR A 1 705 ? -22.001 -13.195 21.482 1.00 94.94 705 TYR A CA 1
ATOM 5187 C C . TYR A 1 705 ? -22.801 -12.582 22.631 1.00 94.94 705 TYR A C 1
ATOM 5189 O O . TYR A 1 705 ? -23.470 -11.563 22.466 1.00 94.94 705 TYR A O 1
ATOM 5197 N N . GLU A 1 706 ? -22.743 -13.237 23.788 1.00 93.56 706 GLU A N 1
ATOM 5198 C CA . GLU A 1 706 ? -23.358 -12.773 25.030 1.00 93.56 706 GLU A CA 1
ATOM 5199 C C . GLU A 1 706 ? -22.292 -12.244 25.976 1.00 93.56 706 GLU A C 1
ATOM 5201 O O . GLU A 1 706 ? -21.321 -12.944 26.288 1.00 93.56 706 GLU A O 1
ATOM 5206 N N . VAL A 1 707 ? -22.516 -11.039 26.485 1.00 91.69 707 VAL A N 1
ATOM 5207 C CA . VAL A 1 707 ? -21.683 -10.414 27.509 1.00 91.69 707 VAL A CA 1
ATOM 5208 C C . VAL A 1 707 ? -22.458 -10.372 28.807 1.00 91.69 707 VAL A C 1
ATOM 5210 O O . VAL A 1 707 ? -23.593 -9.909 28.832 1.00 91.69 707 VAL A O 1
ATOM 5213 N N . ALA A 1 708 ? -21.836 -10.823 29.895 1.00 89.62 708 ALA A N 1
ATOM 5214 C CA . ALA A 1 708 ? -22.383 -10.685 31.234 1.00 89.62 708 ALA A CA 1
ATOM 5215 C C . ALA A 1 708 ? -21.510 -9.788 32.101 1.00 89.62 708 ALA A C 1
ATOM 5217 O O . ALA A 1 708 ? -20.280 -9.907 32.091 1.00 89.62 708 ALA A O 1
ATOM 5218 N N . ASN A 1 709 ? -22.151 -8.956 32.915 1.00 88.44 709 ASN A N 1
ATOM 5219 C CA . ASN A 1 709 ? -21.461 -8.270 33.999 1.00 88.44 709 ASN A CA 1
ATOM 5220 C C . ASN A 1 709 ? -21.317 -9.160 35.244 1.00 88.44 709 ASN A C 1
ATOM 5222 O O . ASN A 1 709 ? -21.826 -10.283 35.317 1.00 88.44 709 ASN A O 1
ATOM 5226 N N . THR A 1 710 ? -20.612 -8.659 36.259 1.00 83.62 710 THR A N 1
ATOM 5227 C CA . THR A 1 710 ? -20.378 -9.386 37.519 1.00 83.62 710 THR A CA 1
ATOM 5228 C C . THR A 1 710 ? -21.646 -9.704 38.315 1.00 83.62 710 THR A C 1
ATOM 5230 O O . THR A 1 710 ? -21.594 -10.565 39.191 1.00 83.62 710 THR A O 1
ATOM 5233 N N . GLU A 1 711 ? -22.772 -9.044 38.031 1.00 81.31 711 GLU A N 1
ATOM 5234 C CA . GLU A 1 711 ? -24.072 -9.326 38.658 1.00 81.31 711 GLU A CA 1
ATOM 5235 C C . GLU A 1 711 ? -24.909 -10.361 37.883 1.00 81.31 711 GLU A C 1
ATOM 5237 O O . GLU A 1 711 ? -25.955 -10.793 38.368 1.00 81.31 711 GLU A O 1
ATOM 5242 N N . GLY A 1 712 ? -24.431 -10.814 36.719 1.00 76.44 712 GLY A N 1
ATOM 5243 C CA . GLY A 1 712 ? -25.068 -11.857 35.916 1.00 76.44 712 GLY A CA 1
ATOM 5244 C C . GLY A 1 712 ? -26.132 -11.351 34.942 1.00 76.44 712 GLY A C 1
ATOM 5245 O O . GLY A 1 712 ? -26.856 -12.171 34.380 1.00 76.44 712 GLY A O 1
ATOM 5246 N N . TYR A 1 713 ? -26.236 -10.037 34.728 1.00 83.31 713 TYR A N 1
ATOM 5247 C CA . TYR A 1 713 ? -27.077 -9.487 33.666 1.00 83.31 713 TYR A CA 1
ATOM 5248 C C . TYR A 1 713 ? -26.354 -9.565 32.333 1.00 83.31 713 TYR A C 1
ATOM 5250 O O . TYR A 1 713 ? -25.144 -9.351 32.273 1.00 83.31 713 TYR A O 1
ATOM 5258 N N . ILE A 1 714 ? -27.116 -9.879 31.290 1.00 86.00 714 ILE A N 1
ATOM 5259 C CA . ILE A 1 714 ? -26.598 -10.276 29.986 1.00 86.00 714 ILE A CA 1
ATOM 5260 C C . ILE A 1 714 ? -27.129 -9.321 28.925 1.00 86.00 714 ILE A C 1
ATOM 5262 O O . ILE A 1 714 ? -28.314 -8.984 28.951 1.00 86.00 714 ILE A O 1
ATOM 5266 N N . ASP A 1 715 ? -26.262 -8.943 27.994 1.00 90.31 715 ASP A N 1
ATOM 5267 C CA . ASP A 1 715 ? -26.643 -8.344 26.717 1.00 90.31 715 ASP A CA 1
ATOM 5268 C C . ASP A 1 715 ? -26.066 -9.157 25.551 1.00 90.31 715 ASP A C 1
ATOM 5270 O O . ASP A 1 715 ? -25.180 -9.999 25.737 1.00 90.31 715 ASP A O 1
ATOM 5274 N N . THR A 1 716 ? -26.613 -8.965 24.353 1.00 91.25 716 THR A N 1
ATOM 5275 C CA . THR A 1 716 ? -26.234 -9.712 23.150 1.00 91.25 716 THR A CA 1
ATOM 5276 C C . THR A 1 716 ? -25.940 -8.764 22.001 1.00 91.25 716 THR A C 1
ATOM 5278 O O . THR A 1 716 ? -26.787 -7.952 21.637 1.00 91.25 716 THR A O 1
ATOM 5281 N N . ALA A 1 717 ? -24.792 -8.950 21.355 1.00 90.75 717 ALA A N 1
ATOM 5282 C CA . ALA A 1 717 ? -24.441 -8.249 20.126 1.00 90.75 717 ALA A CA 1
ATOM 5283 C C . ALA A 1 717 ? -24.144 -9.229 18.989 1.00 90.75 717 ALA A C 1
ATOM 5285 O O . ALA A 1 717 ? -23.779 -10.392 19.188 1.00 90.75 717 ALA A O 1
ATOM 5286 N N . GLN A 1 718 ? -24.354 -8.754 17.766 1.00 96.50 718 GLN A N 1
ATOM 5287 C CA . GLN A 1 718 ? -24.092 -9.476 16.532 1.00 96.50 718 GLN A CA 1
ATOM 5288 C C . GLN A 1 718 ? -22.750 -9.053 15.944 1.00 96.50 718 GLN A C 1
ATOM 5290 O O . GLN A 1 718 ? -22.488 -7.868 15.754 1.00 96.50 718 GLN A O 1
ATOM 5295 N N . VAL A 1 719 ? -21.959 -10.040 15.535 1.00 96.44 719 VAL A N 1
ATOM 5296 C CA . VAL A 1 719 ? -20.786 -9.840 14.689 1.00 96.44 719 VAL A CA 1
ATOM 5297 C C . VAL A 1 719 ? -21.156 -10.216 13.262 1.00 96.44 719 VAL A C 1
ATOM 5299 O O . VAL A 1 719 ? -21.549 -11.351 12.980 1.00 96.44 719 VAL A O 1
ATOM 5302 N N . THR A 1 720 ? -21.022 -9.258 12.351 1.00 96.50 720 THR A N 1
ATOM 5303 C CA . THR A 1 720 ? -21.088 -9.497 10.908 1.00 96.50 720 THR A CA 1
ATOM 5304 C C . THR A 1 720 ? -19.690 -9.806 10.392 1.00 96.50 720 THR A C 1
ATOM 5306 O O . THR A 1 720 ? -18.802 -8.955 10.462 1.00 96.50 720 THR A O 1
ATOM 5309 N N . VAL A 1 721 ? -19.498 -11.005 9.847 1.00 96.19 721 VAL A N 1
ATOM 5310 C CA . VAL A 1 721 ? -18.225 -11.452 9.278 1.00 96.19 721 VAL A CA 1
ATOM 5311 C C . VAL A 1 721 ? -18.344 -11.494 7.760 1.00 96.19 721 VAL A C 1
ATOM 5313 O O . VAL A 1 721 ? -19.092 -12.289 7.197 1.00 96.19 721 VAL A O 1
ATOM 5316 N N . ASN A 1 722 ? -17.587 -10.646 7.075 1.00 93.12 722 ASN A N 1
ATOM 5317 C CA . ASN A 1 722 ? -17.433 -10.714 5.629 1.00 93.12 722 ASN A CA 1
ATOM 5318 C C . ASN A 1 722 ? -16.267 -11.650 5.304 1.00 93.12 722 ASN A C 1
ATOM 5320 O O . ASN A 1 722 ? -15.108 -11.241 5.388 1.00 93.12 722 ASN A O 1
ATOM 5324 N N . ILE A 1 723 ? -16.573 -12.904 4.958 1.00 94.31 723 ILE A N 1
ATOM 5325 C CA . ILE A 1 723 ? -15.566 -13.886 4.559 1.00 94.31 723 ILE A CA 1
ATOM 5326 C C . ILE A 1 723 ? -15.208 -13.638 3.095 1.00 94.31 723 ILE A C 1
ATOM 5328 O O . ILE A 1 723 ? -16.032 -13.793 2.188 1.00 94.31 723 ILE A O 1
ATOM 5332 N N . VAL A 1 724 ? -13.979 -13.205 2.868 1.00 88.00 724 VAL A N 1
ATOM 5333 C CA . VAL A 1 724 ? -13.443 -12.918 1.545 1.00 88.00 724 VAL A CA 1
ATOM 5334 C C . VAL A 1 724 ? -12.879 -14.213 0.971 1.00 88.00 724 VAL A C 1
ATOM 5336 O O . VAL A 1 724 ? -11.958 -14.781 1.555 1.00 88.00 724 VAL A O 1
ATOM 5339 N N . ASP A 1 725 ? -13.442 -14.634 -0.168 1.00 86.25 725 ASP A N 1
ATOM 5340 C CA . ASP A 1 725 ? -12.925 -15.720 -1.013 1.00 86.25 725 ASP A CA 1
ATOM 5341 C C . ASP A 1 725 ? -11.436 -15.488 -1.267 1.00 86.25 725 ASP A C 1
ATOM 5343 O O . ASP A 1 725 ? -11.026 -14.412 -1.732 1.00 86.25 725 ASP A O 1
ATOM 5347 N N . ASP A 1 726 ? -10.620 -16.475 -0.928 1.00 79.12 726 ASP A N 1
ATOM 5348 C CA . ASP A 1 726 ? -9.189 -16.382 -1.128 1.00 79.12 726 ASP A CA 1
ATOM 5349 C C . ASP A 1 726 ? -8.788 -16.775 -2.555 1.00 79.12 726 ASP A C 1
ATOM 5351 O O . ASP A 1 726 ? -7.625 -16.626 -2.928 1.00 79.12 726 ASP A O 1
ATOM 5355 N N . ALA A 1 727 ? -9.745 -17.148 -3.406 1.00 80.38 727 ALA A N 1
ATOM 5356 C CA . ALA A 1 727 ? -9.582 -17.506 -4.807 1.00 80.38 727 ALA A CA 1
ATOM 5357 C C . ALA A 1 727 ? -8.625 -18.689 -5.035 1.00 80.38 727 ALA A C 1
ATOM 5359 O O . ALA A 1 727 ? -7.990 -18.780 -6.097 1.00 80.38 727 ALA A O 1
ATOM 5360 N N . CYS A 1 728 ? -8.495 -19.576 -4.049 1.00 80.00 728 CYS A N 1
ATOM 5361 C CA . CYS A 1 728 ? -7.813 -20.849 -4.189 1.00 80.00 728 CYS A CA 1
ATOM 5362 C C . CYS A 1 728 ? -8.747 -21.973 -4.641 1.00 80.00 728 CYS A C 1
ATOM 5364 O O . CYS A 1 728 ? -9.969 -21.880 -4.618 1.00 80.00 728 CYS A O 1
ATOM 5366 N N . SER A 1 729 ? -8.149 -23.035 -5.190 1.00 86.44 729 SER A N 1
ATOM 5367 C CA . SER A 1 729 ? -8.917 -24.240 -5.513 1.00 86.44 729 SER A CA 1
ATOM 5368 C C . SER A 1 729 ? -9.246 -24.988 -4.231 1.00 86.44 729 SER A C 1
ATOM 5370 O O . SER A 1 729 ? -8.431 -24.987 -3.316 1.00 86.44 729 SER A O 1
ATOM 5372 N N . ALA A 1 730 ? -10.377 -25.695 -4.231 1.00 85.25 730 ALA A N 1
ATOM 5373 C CA . ALA A 1 730 ? -10.848 -26.434 -3.069 1.00 85.25 730 ALA A CA 1
ATOM 5374 C C . ALA A 1 730 ? -9.750 -27.283 -2.399 1.00 85.25 730 ALA A C 1
ATOM 5376 O O . ALA A 1 730 ? -9.026 -28.031 -3.073 1.00 85.25 730 ALA A O 1
ATOM 5377 N N . GLY A 1 731 ? -9.639 -27.178 -1.076 1.00 84.38 731 GLY A N 1
ATOM 5378 C CA . GLY A 1 731 ? -8.600 -27.814 -0.266 1.00 84.38 731 GLY A CA 1
ATOM 5379 C C . GLY A 1 731 ? -7.279 -27.039 -0.219 1.00 84.38 731 GLY A C 1
ATOM 5380 O O . GLY A 1 731 ? -6.271 -27.564 0.272 1.00 84.38 731 GLY A O 1
ATOM 5381 N N . GLN A 1 732 ? -7.251 -25.812 -0.733 1.00 88.25 732 GLN A N 1
ATOM 5382 C CA . GLN A 1 732 ? -6.098 -24.927 -0.677 1.00 88.25 732 GLN A CA 1
ATOM 5383 C C . GLN A 1 732 ? -6.503 -23.553 -0.159 1.00 88.25 732 GLN A C 1
ATOM 5385 O O . GLN A 1 732 ? -7.618 -23.126 -0.387 1.00 88.25 732 GLN A O 1
ATOM 5390 N N . TYR A 1 733 ? -5.561 -22.850 0.465 1.00 85.44 733 TYR A N 1
ATOM 5391 C CA . TYR A 1 733 ? -5.785 -21.526 1.023 1.00 85.44 733 TYR A CA 1
ATOM 5392 C C . TYR A 1 733 ? -4.618 -20.569 0.784 1.00 85.44 733 TYR A C 1
ATOM 5394 O O . TYR A 1 733 ? -3.486 -20.979 0.477 1.00 85.44 733 TYR A O 1
ATOM 5402 N N . LYS A 1 734 ? -4.863 -19.283 1.029 1.00 78.06 734 LYS A N 1
ATOM 5403 C CA . LYS A 1 734 ? -3.835 -18.251 1.164 1.00 78.06 734 LYS A CA 1
ATOM 5404 C C . LYS A 1 734 ? -3.538 -17.969 2.634 1.00 78.06 734 LYS A C 1
ATOM 5406 O O . LYS A 1 734 ? -4.335 -17.376 3.348 1.00 78.06 734 LYS A O 1
ATOM 5411 N N . ALA A 1 735 ? -2.302 -18.238 3.054 1.00 65.44 735 ALA A N 1
ATOM 5412 C CA . ALA A 1 735 ? -1.819 -17.887 4.397 1.00 65.44 735 ALA A CA 1
ATOM 5413 C C . ALA A 1 735 ? -1.770 -16.372 4.689 1.00 65.44 735 ALA A C 1
ATOM 5415 O O . ALA A 1 735 ? -1.462 -15.955 5.800 1.00 65.44 735 ALA A O 1
ATOM 5416 N N . SER A 1 736 ? -2.008 -15.534 3.677 1.00 61.78 736 SER A N 1
ATOM 5417 C CA . SER A 1 736 ? -2.173 -14.084 3.806 1.00 61.78 736 SER A CA 1
ATOM 5418 C C . SER A 1 736 ? -2.826 -13.514 2.543 1.00 61.78 736 SER A C 1
ATOM 5420 O O . SER A 1 736 ? -2.700 -14.097 1.462 1.00 61.78 736 SER A O 1
ATOM 5422 N N . SER A 1 737 ? -3.428 -12.324 2.639 1.00 54.97 737 SER A N 1
ATOM 5423 C CA . SER A 1 737 ? -4.070 -11.590 1.525 1.00 54.97 737 SER A CA 1
ATOM 5424 C C . SER A 1 737 ? -3.130 -11.220 0.364 1.00 54.97 737 SER A C 1
ATOM 5426 O O . SER A 1 737 ? -3.582 -10.672 -0.641 1.00 54.97 737 SER A O 1
ATOM 5428 N N . GLY A 1 738 ? -1.840 -11.552 0.460 1.00 52.22 738 GLY A N 1
ATOM 5429 C CA . GLY A 1 738 ? -0.817 -11.267 -0.540 1.00 52.22 738 GLY A CA 1
ATOM 5430 C C . GLY A 1 738 ? -0.105 -9.949 -0.309 1.00 52.22 738 GLY A C 1
ATOM 5431 O O . GLY A 1 738 ? -0.536 -9.094 0.462 1.00 52.22 738 GLY A O 1
ATOM 5432 N N . ALA A 1 739 ? 1.038 -9.788 -0.977 1.00 51.56 739 ALA A N 1
ATOM 5433 C CA . ALA A 1 739 ? 1.675 -8.485 -1.080 1.00 51.56 739 ALA A CA 1
ATOM 5434 C C . ALA A 1 739 ? 0.694 -7.564 -1.823 1.00 51.56 739 ALA A C 1
ATOM 5436 O O . ALA A 1 739 ? 0.249 -7.918 -2.912 1.00 51.56 739 ALA A O 1
ATOM 5437 N N . GLY A 1 740 ? 0.307 -6.432 -1.228 1.00 55.72 740 GLY A N 1
ATOM 5438 C CA . GLY A 1 740 ? -0.677 -5.508 -1.805 1.00 55.72 740 GLY A CA 1
ATOM 5439 C C . GLY A 1 740 ? -0.362 -5.025 -3.236 1.00 55.72 740 GLY A C 1
ATOM 5440 O O . GLY A 1 740 ? 0.634 -5.391 -3.852 1.00 55.72 740 GLY A O 1
ATOM 5441 N N . THR A 1 741 ? -1.227 -4.172 -3.788 1.00 67.94 741 THR A N 1
ATOM 5442 C CA . THR A 1 741 ? -1.162 -3.687 -5.181 1.00 67.94 741 THR A CA 1
ATOM 5443 C C . THR A 1 741 ? 0.218 -3.167 -5.612 1.00 67.94 741 THR A C 1
ATOM 5445 O O . THR A 1 741 ? 0.793 -2.279 -4.984 1.00 67.94 741 THR A O 1
ATOM 5448 N N . VAL A 1 742 ? 0.711 -3.660 -6.753 1.00 73.19 742 VAL A N 1
ATOM 5449 C CA . VAL A 1 742 ? 2.011 -3.320 -7.352 1.00 73.19 742 VAL A CA 1
ATOM 5450 C C . VAL A 1 742 ? 1.790 -2.512 -8.635 1.00 73.19 742 VAL A C 1
ATOM 5452 O O . VAL A 1 742 ? 1.040 -2.923 -9.510 1.00 73.19 742 VAL A O 1
ATOM 5455 N N . THR A 1 743 ? 2.452 -1.362 -8.806 1.00 80.00 743 THR A N 1
ATOM 5456 C CA . THR A 1 743 ? 2.381 -0.575 -10.059 1.00 80.00 743 THR A CA 1
ATOM 5457 C C . THR A 1 743 ? 3.723 -0.547 -10.764 1.00 80.00 743 THR A C 1
ATOM 5459 O O . THR A 1 743 ? 4.650 0.075 -10.260 1.00 80.00 743 THR A O 1
ATOM 5462 N N . LYS A 1 744 ? 3.830 -1.175 -11.935 1.00 80.62 744 LYS A N 1
ATOM 5463 C CA . LYS A 1 744 ? 5.011 -1.169 -12.805 1.00 80.62 744 LYS A CA 1
ATOM 5464 C C . LYS A 1 744 ? 4.889 -0.163 -13.943 1.00 80.62 744 LYS A C 1
ATOM 5466 O O . LYS A 1 744 ? 3.810 0.127 -14.436 1.00 80.62 744 LYS A O 1
ATOM 5471 N N . ILE A 1 745 ? 6.021 0.363 -14.392 1.00 81.81 745 ILE A N 1
ATOM 5472 C CA . ILE A 1 745 ? 6.089 1.302 -15.515 1.00 81.81 745 ILE A CA 1
ATOM 5473 C C . ILE A 1 745 ? 7.134 0.796 -16.515 1.00 81.81 745 ILE A C 1
ATOM 5475 O O . ILE A 1 745 ? 8.293 0.595 -16.151 1.00 81.81 745 ILE A O 1
ATOM 5479 N N . PHE A 1 746 ? 6.716 0.606 -17.768 1.00 82.88 746 PHE A N 1
ATOM 5480 C CA . PHE A 1 746 ? 7.541 0.251 -18.921 1.00 82.88 746 PHE A CA 1
ATOM 5481 C C . PHE A 1 746 ? 7.739 1.493 -19.780 1.00 82.88 746 PHE A C 1
ATOM 5483 O O . PHE A 1 746 ? 6.895 1.855 -20.591 1.00 82.88 746 PHE A O 1
ATOM 5490 N N . GLN A 1 747 ? 8.849 2.182 -19.599 1.00 83.06 747 GLN A N 1
ATOM 5491 C CA . GLN A 1 747 ? 9.233 3.308 -20.440 1.00 83.06 747 GLN A CA 1
ATOM 5492 C C . GLN A 1 747 ? 10.742 3.283 -20.558 1.00 83.06 747 GLN A C 1
ATOM 5494 O O . GLN A 1 747 ? 11.439 3.084 -19.562 1.00 83.06 747 GLN A O 1
ATOM 5499 N N . ASN A 1 748 ? 11.248 3.491 -21.769 1.00 76.88 748 ASN A N 1
ATOM 5500 C CA . ASN A 1 748 ? 12.683 3.500 -22.008 1.00 76.88 748 ASN A CA 1
ATOM 5501 C C . ASN A 1 748 ? 13.352 4.678 -21.274 1.00 76.88 748 ASN A C 1
ATOM 5503 O O . ASN A 1 748 ? 13.348 5.807 -21.769 1.00 76.88 748 ASN A O 1
ATOM 5507 N N . GLY A 1 749 ? 13.941 4.405 -20.105 1.00 66.06 749 GLY A N 1
ATOM 5508 C CA . GLY A 1 749 ? 14.671 5.380 -19.287 1.00 66.06 749 GLY A CA 1
ATOM 5509 C C . GLY A 1 749 ? 13.848 6.127 -18.221 1.00 66.06 749 GLY A C 1
ATOM 5510 O O . GLY A 1 749 ? 14.090 7.315 -18.019 1.00 66.06 749 GLY A O 1
ATOM 5511 N N . PHE A 1 750 ? 12.884 5.475 -17.555 1.00 63.12 750 PHE A N 1
ATOM 5512 C CA . PHE A 1 750 ? 12.112 6.044 -16.427 1.00 63.12 750 PHE A CA 1
ATOM 5513 C C . PHE A 1 750 ? 12.896 6.080 -15.091 1.00 63.12 750 PHE A C 1
ATOM 5515 O O . PHE A 1 750 ? 13.620 5.133 -14.791 1.00 63.12 750 PHE A O 1
ATOM 5522 N N . SER A 1 751 ? 12.722 7.120 -14.250 1.00 47.12 751 SER A N 1
ATOM 5523 C CA . SER A 1 751 ? 13.373 7.255 -12.923 1.00 47.12 751 SER A CA 1
ATOM 5524 C C . SER A 1 751 ? 12.480 7.936 -11.847 1.00 47.12 751 SER A C 1
ATOM 5526 O O . SER A 1 751 ? 12.024 9.059 -12.049 1.00 47.12 751 SER A O 1
ATOM 5528 N N . GLY A 1 752 ? 12.229 7.286 -10.683 1.00 41.38 752 GLY A N 1
ATOM 5529 C CA . GLY A 1 752 ? 11.583 7.918 -9.503 1.00 41.38 752 GLY A CA 1
ATOM 5530 C C . GLY A 1 752 ? 11.323 7.082 -8.216 1.00 41.38 752 GLY A C 1
ATOM 5531 O O . GLY A 1 752 ? 11.652 5.911 -8.198 1.00 41.38 752 GLY A O 1
ATOM 5532 N N . THR A 1 753 ? 10.782 7.651 -7.111 1.00 33.91 753 THR A N 1
ATOM 5533 C CA . THR A 1 753 ? 10.699 7.075 -5.730 1.00 33.91 753 THR A CA 1
ATOM 5534 C C . THR A 1 753 ? 9.881 5.789 -5.552 1.00 33.91 753 THR A C 1
ATOM 5536 O O . THR A 1 753 ? 10.065 5.115 -4.545 1.00 33.91 753 THR A O 1
ATOM 5539 N N . ASN A 1 754 ? 9.075 5.378 -6.535 1.00 37.56 754 ASN A N 1
ATOM 5540 C CA . ASN A 1 754 ? 8.499 4.026 -6.615 1.00 37.56 754 ASN A CA 1
ATOM 5541 C C . ASN A 1 754 ? 9.257 3.130 -7.627 1.00 37.56 754 ASN A C 1
ATOM 5543 O O . ASN A 1 754 ? 8.682 2.226 -8.218 1.00 37.56 754 ASN A O 1
ATOM 5547 N N . ALA A 1 755 ? 10.555 3.356 -7.872 1.00 36.28 755 ALA A N 1
ATOM 5548 C CA . ALA A 1 755 ? 11.349 2.610 -8.864 1.00 36.28 755 ALA A CA 1
ATOM 5549 C C . ALA A 1 755 ? 11.609 1.136 -8.518 1.00 36.28 755 ALA A C 1
ATOM 5551 O O . ALA A 1 755 ? 12.071 0.405 -9.388 1.00 36.28 755 ALA A O 1
ATOM 5552 N N . ALA A 1 756 ? 11.262 0.662 -7.316 1.00 36.56 756 ALA A N 1
ATOM 5553 C CA . ALA A 1 756 ? 11.295 -0.771 -7.006 1.00 36.56 756 ALA A CA 1
ATOM 5554 C C . ALA A 1 756 ? 10.361 -1.596 -7.925 1.00 36.56 756 ALA A C 1
ATOM 5556 O O . ALA A 1 756 ? 10.476 -2.818 -8.004 1.00 36.56 756 ALA A O 1
ATOM 5557 N N . THR A 1 757 ? 9.464 -0.939 -8.668 1.00 40.94 757 THR A N 1
ATOM 5558 C CA . THR A 1 757 ? 8.539 -1.572 -9.606 1.00 40.94 757 THR A CA 1
ATOM 5559 C C . THR A 1 757 ? 8.781 -1.199 -11.084 1.00 40.94 757 THR A C 1
ATOM 5561 O O . THR A 1 757 ? 8.211 -1.846 -11.955 1.00 40.94 757 THR A O 1
ATOM 5564 N N . ALA A 1 758 ? 9.671 -0.274 -11.458 1.00 43.69 758 ALA A N 1
ATOM 5565 C CA . ALA A 1 758 ? 9.903 0.075 -12.875 1.00 43.69 758 ALA A CA 1
ATOM 5566 C C . ALA A 1 758 ? 11.044 -0.735 -13.535 1.00 43.69 758 ALA A C 1
ATOM 5568 O O . ALA A 1 758 ? 12.045 -1.036 -12.894 1.00 43.69 758 ALA A O 1
ATOM 5569 N N . ASN A 1 759 ? 10.889 -1.086 -14.817 1.00 46.09 759 ASN A N 1
ATOM 5570 C CA . ASN A 1 759 ? 11.846 -1.886 -15.601 1.00 46.09 759 ASN A CA 1
ATOM 5571 C C . ASN A 1 759 ? 12.946 -0.992 -16.216 1.00 46.09 759 ASN A C 1
ATOM 5573 O O . ASN A 1 759 ? 12.621 0.014 -16.847 1.00 46.09 759 ASN A O 1
ATOM 5577 N N . SER A 1 760 ? 14.230 -1.343 -16.056 1.00 45.59 760 SER A N 1
ATOM 5578 C CA . SER A 1 760 ? 15.383 -0.498 -16.427 1.00 45.59 760 SER A CA 1
ATOM 5579 C C . SER A 1 760 ? 16.223 -0.980 -17.626 1.00 45.59 760 SER A C 1
ATOM 5581 O O . SER A 1 760 ? 17.299 -0.427 -17.859 1.00 45.59 760 SER A O 1
ATOM 5583 N N . THR A 1 761 ? 15.775 -1.958 -18.429 1.00 47.28 761 THR A N 1
ATOM 5584 C CA . THR A 1 761 ? 16.565 -2.453 -19.585 1.00 47.28 761 THR A CA 1
ATOM 5585 C C . THR A 1 761 ? 16.027 -2.003 -20.955 1.00 47.28 761 THR A C 1
ATOM 5587 O O . THR A 1 761 ? 14.833 -2.064 -21.240 1.00 47.28 761 THR A O 1
ATOM 5590 N N . SER A 1 762 ? 16.929 -1.571 -21.847 1.00 47.16 762 SER A N 1
ATOM 5591 C CA . SER A 1 762 ? 16.632 -1.065 -23.203 1.00 47.16 762 SER A CA 1
ATOM 5592 C C . SER A 1 762 ? 16.201 -2.140 -24.215 1.00 47.16 762 SER A C 1
ATOM 5594 O O . SER A 1 762 ? 15.728 -1.807 -25.298 1.00 47.16 762 SER A O 1
ATOM 5596 N N . SER A 1 763 ? 16.332 -3.429 -23.875 1.00 53.06 763 SER A N 1
ATOM 5597 C CA . SER A 1 763 ? 15.906 -4.567 -24.711 1.00 53.06 763 SER A CA 1
ATOM 5598 C C . SER A 1 763 ? 14.415 -4.888 -24.604 1.00 53.06 763 SER A C 1
ATOM 5600 O O . SER A 1 763 ? 13.915 -5.764 -25.306 1.00 53.06 763 SER A O 1
ATOM 5602 N N . ASN A 1 764 ? 13.714 -4.202 -23.704 1.00 63.62 764 ASN A N 1
ATOM 5603 C CA . ASN A 1 764 ? 12.328 -4.473 -23.352 1.00 63.62 764 ASN A CA 1
ATOM 5604 C C . ASN A 1 764 ? 11.349 -3.482 -23.991 1.00 63.62 764 ASN A C 1
ATOM 5606 O O . ASN A 1 764 ? 10.155 -3.529 -23.703 1.00 63.62 764 ASN A O 1
ATOM 5610 N N . PHE A 1 765 ? 11.833 -2.586 -24.852 1.00 80.00 765 PHE A N 1
ATOM 5611 C CA . PHE A 1 765 ? 11.003 -1.621 -25.553 1.00 80.00 765 PHE A CA 1
ATOM 5612 C C . PHE A 1 765 ? 11.543 -1.332 -26.955 1.00 80.00 765 PHE A C 1
ATOM 5614 O O . PHE A 1 765 ? 12.716 -0.987 -27.114 1.00 80.00 765 PHE A O 1
ATOM 5621 N N . ASN A 1 766 ? 10.677 -1.449 -27.958 1.00 89.56 766 ASN A N 1
ATOM 5622 C CA . ASN A 1 766 ? 10.992 -1.125 -29.343 1.00 89.56 766 ASN A CA 1
ATOM 5623 C C . ASN A 1 766 ? 9.996 -0.107 -29.869 1.00 89.56 766 ASN A C 1
ATOM 5625 O O . ASN A 1 766 ? 8.795 -0.284 -29.651 1.00 89.56 766 ASN A O 1
ATOM 5629 N N . ASP A 1 767 ? 10.453 0.887 -30.618 1.00 92.06 767 ASP A N 1
ATOM 5630 C CA . ASP A 1 767 ? 9.583 1.679 -31.463 1.00 92.06 767 ASP A CA 1
ATOM 5631 C C . ASP A 1 767 ? 10.210 2.057 -32.807 1.00 92.06 767 ASP A C 1
ATOM 5633 O O . ASP A 1 767 ? 11.385 1.903 -33.079 1.00 92.06 767 ASP A O 1
ATOM 5637 N N . ALA A 1 768 ? 9.380 2.416 -33.765 1.00 92.25 768 ALA A N 1
ATOM 5638 C CA . ALA A 1 768 ? 9.840 2.963 -35.028 1.00 92.25 768 ALA A CA 1
ATOM 5639 C C . ALA A 1 768 ? 8.669 3.694 -35.655 1.00 92.25 768 ALA A C 1
ATOM 5641 O O . ALA A 1 768 ? 7.526 3.593 -35.207 1.00 92.25 768 ALA A O 1
ATOM 5642 N N . TYR A 1 769 ? 8.918 4.363 -36.770 1.00 92.00 769 TYR A N 1
ATOM 5643 C CA . TYR A 1 769 ? 7.844 4.568 -37.724 1.00 92.00 769 TYR A CA 1
ATOM 5644 C C . TYR A 1 769 ? 8.216 4.035 -39.091 1.00 92.00 769 TYR A C 1
ATOM 5646 O O . TYR A 1 769 ? 9.378 3.826 -39.431 1.00 92.00 769 TYR A O 1
ATOM 5654 N N . ILE A 1 770 ? 7.191 3.801 -39.888 1.00 91.69 770 ILE A N 1
ATOM 5655 C CA . ILE A 1 770 ? 7.319 3.337 -41.260 1.00 91.69 770 ILE A CA 1
ATOM 5656 C C . ILE A 1 770 ? 6.542 4.281 -42.158 1.00 91.69 770 ILE A C 1
ATOM 5658 O O . ILE A 1 770 ? 5.520 4.846 -41.757 1.00 91.69 770 ILE A O 1
ATOM 5662 N N . ARG A 1 771 ? 7.056 4.496 -43.371 1.00 89.50 771 ARG A N 1
ATOM 5663 C CA . ARG A 1 771 ? 6.595 5.585 -44.230 1.00 89.50 771 ARG A CA 1
ATOM 5664 C C . ARG A 1 771 ? 6.445 5.166 -45.687 1.00 89.50 771 ARG A C 1
ATOM 5666 O O . ARG A 1 771 ? 7.412 4.725 -46.306 1.00 89.50 771 ARG A O 1
ATOM 5673 N N . SER A 1 772 ? 5.269 5.393 -46.268 1.00 89.00 772 SER A N 1
ATOM 5674 C CA . SER A 1 772 ? 4.963 4.956 -47.637 1.00 89.00 772 SER A CA 1
ATOM 5675 C C . SER A 1 772 ? 5.772 5.689 -48.709 1.00 89.00 772 SER A C 1
ATOM 5677 O O . SER A 1 772 ? 6.140 5.090 -49.711 1.00 89.00 772 SER A O 1
ATOM 5679 N N . SER A 1 773 ? 6.151 6.954 -48.488 1.00 86.31 773 SER A N 1
ATOM 5680 C CA . SER A 1 773 ? 6.973 7.714 -49.447 1.00 86.31 773 SER A CA 1
ATOM 5681 C C . SER A 1 773 ? 8.454 7.303 -49.454 1.00 86.31 773 SER A C 1
ATOM 5683 O O . SER A 1 773 ? 9.242 7.821 -50.247 1.00 86.31 773 SER A O 1
ATOM 5685 N N . LYS A 1 774 ? 8.873 6.473 -48.491 1.00 87.88 774 LYS A N 1
ATOM 5686 C CA . LYS A 1 774 ? 10.256 6.038 -48.258 1.00 87.88 774 LYS A CA 1
ATOM 5687 C C . LYS A 1 774 ? 10.240 4.559 -47.877 1.00 87.88 774 LYS A C 1
ATOM 5689 O O . LYS A 1 774 ? 10.542 4.170 -46.755 1.00 87.88 774 LYS A O 1
ATOM 5694 N N . THR A 1 775 ? 9.827 3.744 -48.843 1.00 86.94 775 THR A N 1
ATOM 5695 C CA . THR A 1 775 ? 9.341 2.380 -48.613 1.00 86.94 775 THR A CA 1
ATOM 5696 C C . THR A 1 775 ? 10.369 1.409 -48.029 1.00 86.94 775 THR A C 1
ATOM 5698 O O . THR A 1 775 ? 9.999 0.466 -47.332 1.00 86.94 775 THR A O 1
ATOM 5701 N N . THR A 1 776 ? 11.653 1.648 -48.286 1.00 86.62 776 THR A N 1
ATOM 5702 C CA . THR A 1 776 ? 12.790 0.837 -47.816 1.00 86.62 776 THR A CA 1
ATOM 5703 C C . THR A 1 776 ? 13.606 1.533 -46.730 1.00 86.62 776 THR A C 1
ATOM 5705 O O . THR A 1 776 ? 14.686 1.068 -46.362 1.00 86.62 776 THR A O 1
ATOM 5708 N N . THR A 1 777 ? 13.121 2.671 -46.234 1.00 87.38 777 THR A N 1
ATOM 5709 C CA . THR A 1 777 ? 13.755 3.399 -45.141 1.00 87.38 777 THR A CA 1
ATOM 5710 C C . THR A 1 777 ? 13.187 2.901 -43.826 1.00 87.38 777 THR A C 1
ATOM 5712 O O . THR A 1 777 ? 11.969 2.874 -43.643 1.00 87.38 777 THR A O 1
ATOM 5715 N N . ASN A 1 778 ? 14.075 2.497 -42.924 1.00 87.94 778 ASN A N 1
ATOM 5716 C CA . ASN A 1 778 ? 13.707 2.227 -41.542 1.00 87.94 778 ASN A CA 1
ATOM 5717 C C . ASN A 1 778 ? 13.932 3.501 -40.725 1.00 87.94 778 ASN A C 1
ATOM 5719 O O . ASN A 1 778 ? 14.821 4.299 -41.043 1.00 87.94 778 ASN A O 1
ATOM 5723 N N . TYR A 1 779 ? 13.105 3.691 -39.704 1.00 90.62 779 TYR A N 1
ATOM 5724 C CA . TYR A 1 779 ? 13.179 4.841 -38.805 1.00 90.62 779 TYR A CA 1
ATOM 5725 C C . TYR A 1 779 ? 13.236 4.408 -37.338 1.00 90.62 779 TYR A C 1
ATOM 5727 O O . TYR A 1 779 ? 12.773 5.143 -36.474 1.00 90.62 779 TYR A O 1
ATOM 5735 N N . GLY A 1 780 ? 13.775 3.216 -37.063 1.00 86.75 780 GLY A N 1
ATOM 5736 C CA . GLY A 1 780 ? 13.902 2.715 -35.691 1.00 86.75 780 GLY A CA 1
ATOM 5737 C C . GLY A 1 780 ? 14.893 3.521 -34.855 1.00 86.75 780 GLY A C 1
ATOM 5738 O O . GLY A 1 780 ? 14.710 3.650 -33.666 1.00 86.75 780 GLY A O 1
ATOM 5739 N N . GLY A 1 781 ? 15.891 4.157 -35.478 1.00 85.06 781 GLY A N 1
ATOM 5740 C CA . GLY A 1 781 ? 16.765 5.109 -34.784 1.00 85.06 781 GLY A CA 1
ATOM 5741 C C . GLY A 1 781 ? 16.277 6.561 -34.836 1.00 85.06 781 GLY A C 1
ATOM 5742 O O . GLY A 1 781 ? 17.090 7.473 -34.679 1.00 85.06 781 GLY A O 1
ATOM 5743 N N . SER A 1 782 ? 15.018 6.820 -35.208 1.00 89.56 782 SER A N 1
ATOM 5744 C CA . SER A 1 782 ? 14.519 8.192 -35.333 1.00 89.56 782 SER A CA 1
ATOM 5745 C C . SER A 1 782 ? 14.050 8.703 -33.985 1.00 89.56 782 SER A C 1
ATOM 5747 O O . SER A 1 782 ? 13.194 8.089 -33.379 1.00 89.56 782 SER A O 1
ATOM 5749 N N . THR A 1 783 ? 14.482 9.904 -33.586 1.00 90.94 783 THR A N 1
ATOM 5750 C CA . THR A 1 783 ? 14.013 10.558 -32.349 1.00 90.94 783 THR A CA 1
ATOM 5751 C C . THR A 1 783 ? 12.513 10.837 -32.331 1.00 90.94 783 THR A C 1
ATOM 5753 O O . THR A 1 783 ? 11.960 11.150 -31.277 1.00 90.94 783 THR A O 1
ATOM 5756 N N . SER A 1 784 ? 11.810 10.632 -33.439 1.00 92.38 784 SER A N 1
ATOM 5757 C CA . SER A 1 784 ? 10.367 10.763 -33.504 1.00 92.38 784 SER A CA 1
ATOM 5758 C C . SER A 1 784 ? 9.689 9.585 -34.174 1.00 92.38 784 SER A C 1
ATOM 5760 O O . SER A 1 784 ? 10.177 9.081 -35.180 1.00 92.38 784 SER A O 1
ATOM 5762 N N . VAL A 1 785 ? 8.486 9.275 -33.712 1.00 93.75 785 VAL A N 1
ATOM 5763 C CA . VAL A 1 785 ? 7.555 8.376 -34.383 1.00 93.75 785 VAL A CA 1
ATOM 5764 C C . VAL A 1 785 ? 6.445 9.204 -35.009 1.00 93.75 785 VAL A C 1
ATOM 5766 O O . VAL A 1 785 ? 5.749 9.942 -34.322 1.00 93.75 785 VAL A O 1
ATOM 5769 N N . GLN A 1 786 ? 6.263 9.122 -36.322 1.00 92.06 786 GLN A N 1
ATOM 5770 C CA . GLN A 1 786 ? 5.231 9.906 -36.996 1.00 92.06 786 GLN A CA 1
ATOM 5771 C C . GLN A 1 786 ? 4.001 9.061 -37.319 1.00 92.06 786 GLN A C 1
ATOM 5773 O O . GLN A 1 786 ? 4.117 7.944 -37.820 1.00 92.06 786 GLN A O 1
ATOM 5778 N N . SER A 1 787 ? 2.827 9.649 -37.099 1.00 90.12 787 SER A N 1
ATOM 5779 C CA . SER A 1 787 ? 1.528 9.087 -37.466 1.00 90.12 787 SER A CA 1
ATOM 5780 C C . SER A 1 787 ? 0.724 10.130 -38.248 1.00 90.12 787 SER A C 1
ATOM 5782 O O . SER A 1 787 ? 0.498 11.236 -37.755 1.00 90.12 787 SER A O 1
ATOM 5784 N N . GLY A 1 788 ? 0.332 9.822 -39.487 1.00 84.81 788 GLY A N 1
ATOM 5785 C CA . GLY A 1 788 ? -0.363 10.777 -40.369 1.00 84.81 788 GLY A CA 1
ATOM 5786 C C . GLY A 1 788 ? -0.072 10.610 -41.857 1.00 84.81 788 GLY A C 1
ATOM 5787 O O . GLY A 1 788 ? 0.698 9.736 -42.247 1.00 84.81 788 GLY A O 1
ATOM 5788 N N . GLY A 1 789 ? -0.661 11.457 -42.703 1.00 75.81 789 GLY A N 1
ATOM 5789 C CA . GLY A 1 789 ? -0.660 11.286 -44.162 1.00 75.81 789 GLY A CA 1
ATOM 5790 C C . GLY A 1 789 ? -0.729 12.590 -44.967 1.00 75.81 789 GLY A C 1
ATOM 5791 O O . GLY A 1 789 ? -0.832 13.675 -44.405 1.00 75.81 789 GLY A O 1
ATOM 5792 N N . THR A 1 790 ? -0.625 12.489 -46.298 1.00 69.31 790 THR A N 1
ATOM 5793 C CA . THR A 1 790 ? -0.846 13.585 -47.270 1.00 69.31 790 THR A CA 1
ATOM 5794 C C . THR A 1 790 ? -1.870 13.169 -48.327 1.00 69.31 790 THR A C 1
ATOM 5796 O O . THR A 1 790 ? -2.134 11.979 -48.497 1.00 69.31 790 THR A O 1
ATOM 5799 N N . SER A 1 791 ? -2.298 14.152 -49.128 1.00 53.81 791 SER A N 1
ATOM 5800 C CA . SER A 1 791 ? -3.417 14.213 -50.084 1.00 53.81 791 SER A CA 1
ATOM 5801 C C . SER A 1 791 ? -3.620 13.145 -51.156 1.00 53.81 791 SER A C 1
ATOM 5803 O O . SER A 1 791 ? -4.410 13.360 -52.073 1.00 53.81 791 SER A O 1
ATOM 5805 N N . SER A 1 792 ? -2.888 12.042 -51.134 1.00 57.03 792 SER A N 1
ATOM 5806 C CA . SER A 1 792 ? -2.983 11.009 -52.170 1.00 57.03 792 SER A CA 1
ATOM 5807 C C . SER A 1 792 ? -2.372 9.675 -51.737 1.00 57.03 792 SER A C 1
ATOM 5809 O O . SER A 1 792 ? -1.855 8.940 -52.574 1.00 57.03 792 SER A O 1
ATOM 5811 N N . GLY A 1 793 ? -2.318 9.379 -50.429 1.00 60.31 793 GLY A N 1
ATOM 5812 C CA . GLY A 1 793 ? -1.716 8.138 -49.900 1.00 60.31 793 GLY A CA 1
ATOM 5813 C C . GLY A 1 793 ? -0.200 8.009 -50.135 1.00 60.31 793 GLY A C 1
ATOM 5814 O O . GLY A 1 793 ? 0.446 7.055 -49.697 1.00 60.31 793 GLY A O 1
ATOM 5815 N N . SER A 1 794 ? 0.397 9.006 -50.787 1.00 65.50 794 SER A N 1
ATOM 5816 C CA . SER A 1 794 ? 1.795 9.032 -51.208 1.00 65.50 794 SER A CA 1
ATOM 5817 C C . SER A 1 794 ? 2.771 9.234 -50.051 1.00 65.50 794 SER A C 1
ATOM 5819 O O . SER A 1 794 ? 3.974 9.089 -50.251 1.00 65.50 794 SER A O 1
ATOM 5821 N N . ASN A 1 795 ? 2.281 9.551 -48.845 1.00 81.88 795 ASN A N 1
ATOM 5822 C CA . ASN A 1 795 ? 3.119 9.847 -47.688 1.00 81.88 795 ASN A CA 1
ATOM 5823 C C . ASN A 1 795 ? 2.477 9.489 -46.333 1.00 81.88 795 ASN A C 1
ATOM 5825 O O . ASN A 1 795 ? 2.430 10.310 -45.412 1.00 81.88 795 ASN A O 1
ATOM 5829 N N . ILE A 1 796 ? 1.972 8.263 -46.222 1.00 88.81 796 ILE A N 1
ATOM 5830 C CA . ILE A 1 796 ? 1.434 7.690 -44.984 1.00 88.81 796 ILE A CA 1
ATOM 5831 C C . ILE A 1 796 ? 2.582 7.370 -44.030 1.00 88.81 796 ILE A C 1
ATOM 5833 O O . ILE A 1 796 ? 3.650 6.928 -44.458 1.00 88.81 796 ILE A O 1
ATOM 5837 N N . ARG A 1 797 ? 2.355 7.595 -42.740 1.00 90.44 797 ARG A N 1
ATOM 5838 C CA . ARG A 1 797 ? 3.285 7.358 -41.640 1.00 90.44 797 ARG A CA 1
ATOM 5839 C C . ARG A 1 797 ? 2.546 6.637 -40.522 1.00 90.44 797 ARG A C 1
ATOM 5841 O O . ARG A 1 797 ? 1.446 7.058 -40.157 1.00 90.44 797 ARG A O 1
ATOM 5848 N N . ARG A 1 798 ? 3.151 5.575 -40.001 1.00 93.56 798 ARG A N 1
ATOM 5849 C CA . ARG A 1 798 ? 2.615 4.781 -38.891 1.00 93.56 798 ARG A CA 1
ATOM 5850 C C . ARG A 1 798 ? 3.702 4.538 -37.870 1.00 93.56 798 ARG A C 1
ATOM 5852 O O . ARG A 1 798 ? 4.799 4.135 -38.257 1.00 93.56 798 ARG A O 1
ATOM 5859 N N . GLY A 1 799 ? 3.379 4.731 -36.600 1.00 94.81 799 GLY A N 1
ATOM 5860 C CA . GLY A 1 799 ? 4.249 4.316 -35.510 1.00 94.81 799 GLY A CA 1
ATOM 5861 C C . GLY A 1 799 ? 4.104 2.840 -35.205 1.00 94.81 799 GLY A C 1
ATOM 5862 O O . GLY A 1 799 ? 3.008 2.316 -35.312 1.00 94.81 799 GLY A O 1
ATOM 5863 N N . VAL A 1 800 ? 5.167 2.160 -34.811 1.00 94.81 800 VAL A N 1
ATOM 5864 C CA . VAL A 1 800 ? 5.120 0.801 -34.261 1.00 94.81 800 VAL A CA 1
ATOM 5865 C C . VAL A 1 800 ? 5.808 0.810 -32.908 1.00 94.81 800 VAL A C 1
ATOM 5867 O O . VAL A 1 800 ? 6.790 1.518 -32.742 1.00 94.81 800 VAL A O 1
ATOM 5870 N N . TYR A 1 801 ? 5.272 0.060 -31.949 1.00 95.12 801 TYR A N 1
ATOM 5871 C CA . TYR A 1 801 ? 5.710 0.043 -30.553 1.00 95.12 801 TYR A CA 1
ATOM 5872 C C . TYR A 1 801 ? 5.642 -1.374 -30.003 1.00 95.12 801 TYR A C 1
ATOM 5874 O O . TYR A 1 801 ? 4.707 -2.096 -30.318 1.00 95.12 801 TYR A O 1
ATOM 5882 N N . LYS A 1 802 ? 6.552 -1.787 -29.130 1.00 92.19 802 LYS A N 1
ATOM 5883 C CA . LYS A 1 802 ? 6.474 -3.069 -28.422 1.00 92.19 802 LYS A CA 1
ATOM 5884 C C . LYS A 1 802 ? 7.008 -2.902 -27.010 1.00 92.19 802 LYS A C 1
ATOM 5886 O O . LYS A 1 802 ? 8.138 -2.468 -26.853 1.00 92.19 802 LYS A O 1
ATOM 5891 N N . PHE A 1 803 ? 6.226 -3.298 -26.007 1.00 90.50 803 PHE A N 1
ATOM 5892 C CA . PHE A 1 803 ? 6.622 -3.301 -24.595 1.00 90.50 803 PHE A CA 1
ATOM 5893 C C . PHE A 1 803 ? 6.778 -4.736 -24.105 1.00 90.50 803 PHE A C 1
ATOM 5895 O O . PHE A 1 803 ? 5.835 -5.512 -24.219 1.00 90.50 803 PHE A O 1
ATOM 5902 N N . ASN A 1 804 ? 7.929 -5.102 -23.548 1.00 86.06 804 ASN A N 1
ATOM 5903 C CA . ASN A 1 804 ? 8.151 -6.416 -22.961 1.00 86.06 804 ASN A CA 1
ATOM 5904 C C . ASN A 1 804 ? 7.605 -6.456 -21.529 1.00 86.06 804 ASN A C 1
ATOM 5906 O O . ASN A 1 804 ? 8.169 -5.864 -20.611 1.00 86.06 804 ASN A O 1
ATOM 5910 N N . THR A 1 805 ? 6.519 -7.197 -21.349 1.00 85.19 805 THR A N 1
ATOM 5911 C CA . THR A 1 805 ? 5.805 -7.345 -20.078 1.00 85.19 805 THR A CA 1
ATOM 5912 C C . THR A 1 805 ? 6.251 -8.572 -19.277 1.00 85.19 805 THR A C 1
ATOM 5914 O O . THR A 1 805 ? 5.620 -8.889 -18.275 1.00 85.19 805 THR A O 1
ATOM 5917 N N . SER A 1 806 ? 7.328 -9.266 -19.675 1.00 80.38 806 SER A N 1
ATOM 5918 C CA . SER A 1 806 ? 7.763 -10.542 -19.073 1.00 80.38 806 SER A CA 1
ATOM 5919 C C . SER A 1 806 ? 8.204 -10.462 -17.606 1.00 80.38 806 SER A C 1
ATOM 5921 O O . SER A 1 806 ? 8.369 -11.491 -16.963 1.00 80.38 806 SER A O 1
ATOM 5923 N N . GLU A 1 807 ? 8.441 -9.259 -17.083 1.00 74.81 807 GLU A N 1
ATOM 5924 C CA . GLU A 1 807 ? 8.776 -9.022 -15.669 1.00 74.81 807 GLU A CA 1
ATOM 5925 C C . GLU A 1 807 ? 7.555 -8.955 -14.752 1.00 74.81 807 GLU A C 1
ATOM 5927 O O . GLU A 1 807 ? 7.695 -8.912 -13.529 1.00 74.81 807 GLU A O 1
ATOM 5932 N N . ILE A 1 808 ? 6.357 -8.909 -15.330 1.00 81.94 808 ILE A N 1
ATOM 5933 C CA . ILE A 1 808 ? 5.136 -9.111 -14.567 1.00 81.94 808 ILE A CA 1
ATOM 5934 C C . ILE A 1 808 ? 5.001 -10.621 -14.344 1.00 81.94 808 ILE A C 1
ATOM 5936 O O . ILE A 1 808 ? 5.043 -11.361 -15.331 1.00 81.94 808 ILE A O 1
ATOM 5940 N N . PRO A 1 809 ? 4.846 -11.099 -13.091 1.00 82.69 809 PRO A N 1
ATOM 5941 C CA . PRO A 1 809 ? 4.603 -12.513 -12.829 1.00 82.69 809 PRO A CA 1
ATOM 5942 C C . PRO A 1 809 ? 3.445 -13.024 -13.684 1.00 82.69 809 PRO A C 1
ATOM 5944 O O . PRO A 1 809 ? 2.421 -12.357 -13.794 1.00 82.69 809 PRO A O 1
ATOM 5947 N N . SER A 1 810 ? 3.580 -14.211 -14.272 1.00 80.56 810 SER A N 1
ATOM 5948 C CA . SER A 1 810 ? 2.533 -14.781 -15.132 1.00 80.56 810 SER A CA 1
ATOM 5949 C C . SER A 1 810 ? 1.215 -15.042 -14.393 1.00 80.56 810 SER A C 1
ATOM 5951 O O . SER A 1 810 ? 0.172 -15.126 -15.030 1.00 80.56 810 SER A O 1
ATOM 5953 N N . SER A 1 811 ? 1.252 -15.154 -13.060 1.00 75.00 811 SER A N 1
ATOM 5954 C CA . SER A 1 811 ? 0.075 -15.251 -12.189 1.00 75.00 811 SER A CA 1
ATOM 5955 C C . SER A 1 811 ? -0.553 -13.897 -11.838 1.00 75.00 811 SER A C 1
ATOM 5957 O O . SER A 1 811 ? -1.567 -13.862 -11.144 1.00 75.00 811 SER A O 1
ATOM 5959 N N . ALA A 1 812 ? 0.043 -12.780 -12.258 1.00 82.00 812 ALA A N 1
ATOM 5960 C CA . ALA A 1 812 ? -0.453 -11.460 -11.911 1.00 82.00 812 ALA A CA 1
ATOM 5961 C C . ALA A 1 812 ? -1.743 -11.123 -12.667 1.00 82.00 812 ALA A C 1
ATOM 5963 O O . ALA A 1 812 ? -1.866 -11.335 -13.878 1.00 82.00 812 ALA A O 1
ATOM 5964 N N . VAL A 1 813 ? -2.678 -10.507 -11.949 1.00 86.44 813 VAL A N 1
ATOM 5965 C CA . VAL A 1 813 ? -3.903 -9.951 -12.528 1.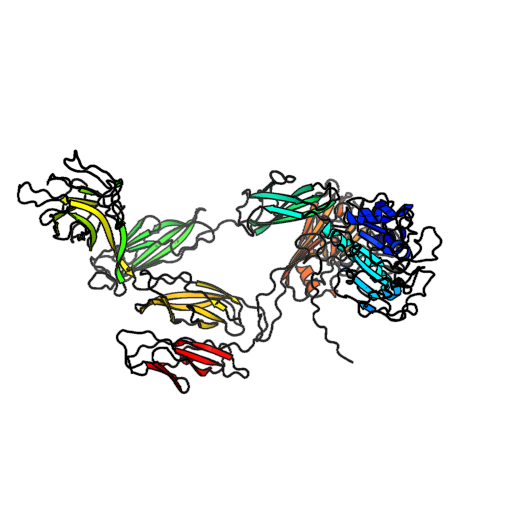00 86.44 813 VAL A CA 1
ATOM 5966 C C . VAL A 1 813 ? -3.682 -8.464 -12.764 1.00 86.44 813 VAL A C 1
ATOM 5968 O O . VAL A 1 813 ? -3.420 -7.710 -11.822 1.00 86.44 813 VAL A O 1
ATOM 5971 N N . ILE A 1 814 ? -3.747 -8.050 -14.028 1.00 89.00 814 ILE A N 1
ATOM 5972 C CA . ILE A 1 814 ? -3.550 -6.669 -14.457 1.00 89.00 814 ILE A CA 1
ATOM 5973 C C . ILE A 1 814 ? -4.811 -5.872 -14.147 1.00 89.00 814 ILE A C 1
ATOM 5975 O O . ILE A 1 814 ? -5.866 -6.104 -14.726 1.00 89.00 814 ILE A O 1
ATOM 5979 N N . GLN A 1 815 ? -4.675 -4.905 -13.247 1.00 89.06 815 GLN A N 1
ATOM 5980 C CA . GLN A 1 815 ? -5.742 -3.996 -12.842 1.00 89.06 815 GLN A CA 1
ATOM 5981 C C . GLN A 1 815 ? -5.857 -2.794 -13.788 1.00 89.06 815 GLN A C 1
ATOM 5983 O O . GLN A 1 815 ? -6.948 -2.285 -14.017 1.00 89.06 815 GLN A O 1
ATOM 5988 N N . SER A 1 816 ? -4.738 -2.330 -14.354 1.00 92.12 816 SER A N 1
ATOM 5989 C CA . SER A 1 816 ? -4.729 -1.300 -15.399 1.00 92.12 816 SER A CA 1
ATOM 5990 C C . SER A 1 816 ? -3.459 -1.383 -16.243 1.00 92.12 816 SER A C 1
ATOM 5992 O O . SER A 1 816 ? -2.405 -1.756 -15.728 1.00 92.12 816 SER A O 1
ATOM 5994 N N . ALA A 1 817 ? -3.535 -1.036 -17.531 1.00 94.25 817 ALA A N 1
ATOM 5995 C CA . ALA A 1 817 ? -2.376 -0.850 -18.400 1.00 94.25 817 ALA A CA 1
ATOM 5996 C C . ALA A 1 817 ? -2.588 0.300 -19.399 1.00 94.25 817 ALA A C 1
ATOM 5998 O O . ALA A 1 817 ? -3.326 0.170 -20.374 1.00 94.25 817 ALA A O 1
ATOM 5999 N N . ILE A 1 818 ? -1.906 1.424 -19.182 1.00 95.81 818 ILE A N 1
ATOM 6000 C CA . ILE A 1 818 ? -2.071 2.649 -19.974 1.00 95.81 818 ILE A CA 1
ATOM 6001 C C . ILE A 1 818 ? -0.814 2.928 -20.792 1.00 95.81 818 ILE A C 1
ATOM 6003 O O . ILE A 1 818 ? 0.244 3.201 -20.221 1.00 95.81 818 ILE A O 1
ATOM 6007 N N . PHE A 1 819 ? -0.936 2.905 -22.122 1.00 95.81 819 PHE A N 1
ATOM 6008 C CA . PHE A 1 819 ? 0.090 3.415 -23.026 1.00 95.81 819 PHE A CA 1
ATOM 6009 C C . PHE A 1 819 ? -0.025 4.935 -23.154 1.00 95.81 819 PHE A C 1
ATOM 6011 O O . PHE A 1 819 ? -1.068 5.459 -23.524 1.00 95.81 819 PHE A O 1
ATOM 6018 N N . THR A 1 820 ? 1.055 5.650 -22.889 1.00 95.12 820 THR A N 1
ATOM 6019 C CA . THR A 1 820 ? 1.184 7.096 -23.000 1.00 95.12 820 THR A CA 1
ATOM 6020 C C . THR A 1 820 ? 2.205 7.428 -24.081 1.00 95.12 820 THR A C 1
ATOM 6022 O O . THR A 1 820 ? 3.352 6.998 -23.990 1.00 95.12 820 THR A O 1
ATOM 6025 N N . GLY A 1 821 ? 1.822 8.239 -25.064 1.00 93.81 821 GLY A N 1
ATOM 6026 C CA . GLY A 1 821 ? 2.721 8.811 -26.069 1.00 93.81 821 GLY A CA 1
ATOM 6027 C C . GLY A 1 821 ? 2.617 10.334 -26.077 1.00 93.81 821 GLY A C 1
ATOM 6028 O O . GLY A 1 821 ? 1.518 10.882 -25.994 1.00 93.81 821 GLY A O 1
ATOM 6029 N N . VAL A 1 822 ? 3.745 11.037 -26.187 1.00 95.50 822 VAL A N 1
ATOM 6030 C CA . VAL A 1 822 ? 3.760 12.509 -26.208 1.00 95.50 822 VAL A CA 1
ATOM 6031 C C . VAL A 1 822 ? 3.935 13.019 -27.630 1.00 95.50 822 VAL A C 1
ATOM 6033 O O . VAL A 1 822 ? 4.952 12.746 -28.264 1.00 95.50 822 VAL A O 1
ATOM 6036 N N . ALA A 1 823 ? 2.956 13.772 -28.131 1.00 94.69 823 ALA A N 1
ATOM 6037 C CA . ALA A 1 823 ? 3.043 14.469 -29.407 1.00 94.69 823 ALA A CA 1
ATOM 6038 C C . ALA A 1 823 ? 3.945 15.704 -29.261 1.00 94.69 823 ALA A C 1
ATOM 6040 O O . ALA A 1 823 ? 3.655 16.618 -28.491 1.00 94.69 823 ALA A O 1
ATOM 6041 N N . THR A 1 824 ? 5.042 15.733 -30.007 1.00 93.44 824 THR A N 1
ATOM 6042 C CA . THR A 1 824 ? 6.098 16.754 -29.950 1.00 93.44 824 THR A CA 1
ATOM 6043 C C . THR A 1 824 ? 5.948 17.800 -31.047 1.00 93.44 824 THR A C 1
ATOM 6045 O O . THR A 1 824 ? 6.393 18.933 -30.894 1.00 93.44 824 THR A O 1
ATOM 6048 N N . SER A 1 825 ? 5.273 17.457 -32.145 1.00 91.81 825 SER A N 1
ATOM 6049 C CA . SER A 1 825 ? 4.760 18.429 -33.110 1.00 91.81 825 SER A CA 1
ATOM 6050 C C . SER A 1 825 ? 3.486 17.911 -33.756 1.00 91.81 825 SER A C 1
ATOM 6052 O O . SER A 1 825 ? 3.340 16.716 -34.012 1.00 91.81 825 SER A O 1
ATOM 6054 N N . VAL A 1 826 ? 2.560 18.821 -34.024 1.00 87.81 826 VAL A N 1
ATOM 6055 C CA . VAL A 1 826 ? 1.281 18.521 -34.661 1.00 87.81 826 VAL A CA 1
ATOM 6056 C C . VAL A 1 826 ? 1.077 19.551 -35.768 1.00 87.81 826 VAL A C 1
ATOM 6058 O O . VAL A 1 826 ? 1.319 20.740 -35.565 1.00 87.81 826 VAL A O 1
ATOM 6061 N N . SER A 1 827 ? 0.725 19.090 -36.969 1.00 86.38 827 SER A N 1
ATOM 6062 C CA . SER A 1 827 ? 0.531 19.980 -38.122 1.00 86.38 827 SER A CA 1
ATOM 6063 C C . SER A 1 827 ? -0.588 20.992 -37.839 1.00 86.38 827 SER A C 1
ATOM 6065 O O . SER A 1 827 ? -1.568 20.658 -37.177 1.00 86.38 827 SER A O 1
ATOM 6067 N N . SER A 1 828 ? -0.469 22.225 -38.342 1.00 80.62 828 SER A N 1
ATOM 6068 C CA . SER A 1 828 ? -1.510 23.248 -38.151 1.00 80.62 828 SER A CA 1
ATOM 6069 C C . SER A 1 828 ? -2.871 22.739 -38.649 1.00 80.62 828 SER A C 1
ATOM 6071 O O . SER A 1 828 ? -2.976 22.281 -39.787 1.00 80.62 828 SER A O 1
ATOM 6073 N N . GLY A 1 829 ? -3.896 22.774 -37.789 1.00 72.19 829 GLY A N 1
ATOM 6074 C CA . GLY A 1 829 ? -5.243 22.265 -38.089 1.00 72.19 829 GLY A CA 1
ATOM 6075 C C . GLY A 1 829 ? -5.421 20.741 -37.986 1.00 72.19 829 GLY A C 1
ATOM 6076 O O . GLY A 1 829 ? -6.492 20.235 -38.313 1.00 72.19 829 GLY A O 1
ATOM 6077 N N . PHE A 1 830 ? -4.409 19.993 -37.536 1.00 79.69 830 PHE A N 1
ATOM 6078 C CA . PHE A 1 830 ? -4.533 18.559 -37.270 1.00 79.69 830 PHE A CA 1
ATOM 6079 C C . PHE A 1 830 ? -5.380 18.342 -36.008 1.00 79.69 830 PHE A C 1
ATOM 6081 O O . PHE A 1 830 ? -4.985 18.759 -34.925 1.00 79.69 830 PHE A O 1
ATOM 6088 N N . ASN A 1 831 ? -6.535 17.693 -36.152 1.00 86.19 831 ASN A N 1
ATOM 6089 C CA . ASN A 1 831 ? -7.437 17.308 -35.065 1.00 86.19 831 ASN A CA 1
ATOM 6090 C C . ASN A 1 831 ? -8.104 15.971 -35.426 1.00 86.19 831 ASN A C 1
ATOM 6092 O O . ASN A 1 831 ? -9.212 15.954 -35.958 1.00 86.19 831 ASN A O 1
ATOM 6096 N N . TYR A 1 832 ? -7.392 14.861 -35.219 1.00 83.56 832 TYR A N 1
ATOM 6097 C CA . TYR A 1 832 ? -7.819 13.542 -35.699 1.00 83.56 832 TYR A CA 1
ATOM 6098 C C . TYR A 1 832 ? -7.604 12.450 -34.647 1.00 83.56 832 TYR A C 1
ATOM 6100 O O . TYR A 1 832 ? -6.654 12.527 -33.859 1.00 83.56 832 TYR A O 1
ATOM 6108 N N . PRO A 1 833 ? -8.455 11.406 -34.631 1.00 89.00 833 PRO A N 1
ATOM 6109 C CA . PRO A 1 833 ? -8.242 10.246 -33.785 1.00 89.00 833 PRO A CA 1
ATOM 6110 C C . PRO A 1 833 ? -6.990 9.498 -34.234 1.00 89.00 833 PRO A C 1
ATOM 6112 O O . PRO A 1 833 ? -6.814 9.172 -35.411 1.00 89.00 833 PRO A O 1
ATOM 6115 N N . ILE A 1 834 ? -6.125 9.189 -33.278 1.00 92.31 834 ILE A N 1
ATOM 6116 C CA . ILE A 1 834 ? -5.000 8.288 -33.471 1.00 92.31 834 ILE A CA 1
ATOM 6117 C C . ILE A 1 834 ? -5.294 7.012 -32.690 1.00 92.31 834 ILE A C 1
ATOM 6119 O O . ILE A 1 834 ? -5.557 7.044 -31.490 1.00 92.31 834 ILE A O 1
ATOM 6123 N N . SER A 1 835 ? -5.307 5.892 -33.400 1.00 94.94 835 SER A N 1
ATOM 6124 C CA . SER A 1 835 ? -5.700 4.578 -32.897 1.00 94.94 835 SER A CA 1
ATOM 6125 C C . SER A 1 835 ? -4.514 3.623 -32.873 1.00 94.94 835 SER A C 1
ATOM 6127 O O . SER A 1 835 ? -3.646 3.684 -33.747 1.00 94.94 835 SER A O 1
ATOM 6129 N N . LEU A 1 836 ? -4.517 2.713 -31.903 1.00 97.25 836 LEU A N 1
ATOM 6130 C CA . LEU A 1 836 ? -3.548 1.631 -31.770 1.00 97.25 836 LEU A CA 1
ATOM 6131 C C . LEU A 1 836 ? -4.176 0.316 -32.194 1.00 97.25 836 LEU A C 1
ATOM 6133 O O . LEU A 1 836 ? -5.320 0.053 -31.850 1.00 97.25 836 LEU A O 1
ATOM 6137 N N . TYR A 1 837 ? -3.423 -0.530 -32.879 1.00 96.75 837 TYR A N 1
ATOM 6138 C CA . TYR A 1 837 ? -3.842 -1.873 -33.271 1.00 96.75 837 TYR A CA 1
ATOM 6139 C C . TYR A 1 837 ? -2.757 -2.860 -32.849 1.00 96.75 837 TYR A C 1
ATOM 6141 O O . TYR A 1 837 ? -1.578 -2.552 -32.998 1.00 96.75 837 TYR A O 1
ATOM 6149 N N . ALA A 1 838 ? -3.120 -4.038 -32.340 1.00 96.00 838 ALA A N 1
ATOM 6150 C CA . ALA A 1 838 ? -2.129 -5.070 -32.030 1.00 96.00 838 ALA A CA 1
ATOM 6151 C C . ALA A 1 838 ? -1.479 -5.584 -33.320 1.00 96.00 838 ALA A C 1
ATOM 6153 O O . ALA A 1 838 ? -2.179 -5.933 -34.275 1.00 96.00 838 ALA A O 1
ATOM 6154 N N . LEU A 1 839 ? -0.148 -5.643 -33.336 1.00 96.06 839 LEU A N 1
ATOM 6155 C CA . LEU A 1 839 ? 0.606 -6.289 -34.405 1.00 96.06 839 LEU A CA 1
ATOM 6156 C C . LEU A 1 839 ? 0.446 -7.805 -34.289 1.00 96.06 839 LEU A C 1
ATOM 6158 O O . LEU A 1 839 ? 0.454 -8.362 -33.193 1.00 96.06 839 LEU A O 1
ATOM 6162 N N . THR A 1 840 ? 0.330 -8.481 -35.425 1.00 93.62 840 THR A N 1
ATOM 6163 C CA . THR A 1 840 ? 0.188 -9.947 -35.485 1.00 93.62 840 THR A CA 1
ATOM 6164 C C . THR A 1 840 ? 1.470 -10.642 -35.919 1.00 93.62 840 THR A C 1
ATOM 6166 O O . THR A 1 840 ? 1.524 -11.868 -36.008 1.00 93.62 840 THR A O 1
ATOM 6169 N N . ARG A 1 841 ? 2.517 -9.862 -36.190 1.00 91.81 841 ARG A N 1
ATOM 6170 C CA . ARG A 1 841 ? 3.816 -10.351 -36.628 1.00 91.81 841 ARG A CA 1
ATOM 6171 C C . ARG A 1 841 ? 4.925 -9.649 -35.867 1.00 91.81 841 ARG A C 1
ATOM 6173 O O . ARG A 1 841 ? 4.872 -8.440 -35.640 1.00 91.81 841 ARG A O 1
ATOM 6180 N N . SER A 1 842 ? 5.946 -10.419 -35.503 1.00 90.31 842 SER A N 1
ATOM 6181 C CA . SER A 1 842 ? 7.162 -9.869 -34.925 1.00 90.31 842 SER A CA 1
ATOM 6182 C C . SER A 1 842 ? 7.866 -8.957 -35.923 1.00 90.31 842 SER A C 1
ATOM 6184 O O . SER A 1 842 ? 7.893 -9.188 -37.134 1.00 90.31 842 SER A O 1
ATOM 6186 N N . TRP A 1 843 ? 8.473 -7.912 -35.397 1.00 91.44 843 TRP A N 1
ATOM 6187 C CA . TRP A 1 843 ? 9.227 -6.959 -36.180 1.00 91.44 843 TRP A CA 1
ATOM 6188 C C . TRP A 1 843 ? 10.485 -6.587 -35.419 1.00 91.44 843 TRP A C 1
ATOM 6190 O O . TRP A 1 843 ? 10.577 -6.765 -34.201 1.00 91.44 843 TRP A O 1
ATOM 6200 N N . THR A 1 844 ? 11.473 -6.125 -36.165 1.00 89.19 844 THR A N 1
ATOM 6201 C CA . THR A 1 844 ? 12.746 -5.692 -35.610 1.00 89.19 844 THR A CA 1
ATOM 6202 C C . THR A 1 844 ? 12.844 -4.204 -35.808 1.00 89.19 844 THR A C 1
ATOM 6204 O O . THR A 1 844 ? 12.661 -3.691 -36.906 1.00 89.19 844 THR A O 1
ATOM 6207 N N . GLU A 1 845 ? 13.122 -3.497 -34.741 1.00 89.56 845 GLU A N 1
ATOM 6208 C CA . GLU A 1 845 ? 13.440 -2.089 -34.814 1.00 89.56 845 GLU A CA 1
ATOM 6209 C C . GLU A 1 845 ? 14.842 -1.871 -35.369 1.00 89.56 845 GLU A C 1
ATOM 6211 O O . GLU A 1 845 ? 15.777 -2.593 -35.029 1.00 89.56 845 GLU A O 1
ATOM 6216 N N . GLY A 1 846 ? 14.971 -0.860 -36.223 1.00 82.56 846 GLY A N 1
ATOM 6217 C CA . GLY A 1 846 ? 16.257 -0.471 -36.788 1.00 82.56 846 GLY A CA 1
ATOM 6218 C C . GLY A 1 846 ? 17.107 0.269 -35.775 1.00 82.56 846 GLY A C 1
ATOM 6219 O O . GLY A 1 846 ? 16.597 1.089 -35.025 1.00 82.56 846 GLY A O 1
ATOM 6220 N N . THR A 1 847 ? 18.417 0.046 -35.781 1.00 80.12 847 THR A N 1
ATOM 6221 C CA . THR A 1 847 ? 19.337 0.774 -34.893 1.00 80.12 847 THR A CA 1
ATOM 6222 C C . THR A 1 847 ? 19.673 2.174 -35.419 1.00 80.12 847 THR A C 1
ATOM 6224 O O . THR A 1 847 ? 20.333 2.955 -34.734 1.00 80.12 847 THR A O 1
ATOM 6227 N N . LYS A 1 848 ? 19.252 2.505 -36.651 1.00 80.31 848 LYS A N 1
ATOM 6228 C CA . LYS A 1 848 ? 19.532 3.776 -37.341 1.00 80.31 848 LYS A CA 1
ATOM 6229 C C . LYS A 1 848 ? 18.309 4.272 -38.117 1.00 80.31 848 LYS A C 1
ATOM 6231 O O . LYS A 1 848 ? 17.257 3.654 -38.116 1.00 80.31 848 LYS A O 1
ATOM 6236 N N . THR A 1 849 ? 18.428 5.434 -38.756 1.00 83.00 849 THR A N 1
ATOM 6237 C CA . THR A 1 849 ? 17.474 5.890 -39.778 1.00 83.00 849 THR A CA 1
ATOM 6238 C C . THR A 1 849 ? 18.183 5.899 -41.124 1.00 83.00 849 THR A C 1
ATOM 6240 O O . THR A 1 849 ? 19.202 6.574 -41.271 1.00 83.00 849 THR A O 1
ATOM 6243 N N . GLY A 1 850 ? 17.673 5.173 -42.117 1.00 78.06 850 GLY A N 1
ATOM 6244 C CA . GLY A 1 850 ? 18.350 5.102 -43.412 1.00 78.06 850 GLY A CA 1
ATOM 6245 C C . GLY A 1 850 ? 17.680 4.193 -44.434 1.00 78.06 850 GLY A C 1
ATOM 6246 O O . GLY A 1 850 ? 16.963 3.255 -44.097 1.00 78.06 850 GLY A O 1
ATOM 6247 N N . SER A 1 851 ? 17.885 4.496 -45.717 1.00 67.19 851 SER A N 1
ATOM 6248 C CA . SER A 1 851 ? 17.493 3.625 -46.830 1.00 67.19 851 SER A CA 1
ATOM 6249 C C . SER A 1 851 ? 18.563 2.564 -47.065 1.00 67.19 851 SER A C 1
ATOM 6251 O O . SER A 1 851 ? 19.734 2.910 -47.203 1.00 67.19 851 SER A O 1
ATOM 6253 N N . GLY A 1 852 ? 18.172 1.293 -47.155 1.00 61.28 852 GLY A N 1
ATOM 6254 C CA . GLY A 1 852 ? 19.105 0.206 -47.477 1.00 61.28 852 GLY A CA 1
ATOM 6255 C C . GLY A 1 852 ? 20.056 -0.198 -46.342 1.00 61.28 852 GLY A C 1
ATOM 6256 O O . GLY A 1 852 ? 20.946 -1.010 -46.581 1.00 61.28 852 GLY A O 1
ATOM 6257 N N . THR A 1 853 ? 19.874 0.313 -45.115 1.00 52.69 853 THR A N 1
ATOM 6258 C CA . THR A 1 853 ? 20.496 -0.285 -43.924 1.00 52.69 853 THR A CA 1
ATOM 6259 C C . THR A 1 853 ? 19.645 -1.483 -43.507 1.00 52.69 853 THR A C 1
ATOM 6261 O O . THR A 1 853 ? 18.434 -1.375 -43.319 1.00 52.69 853 THR A O 1
ATOM 6264 N N . ALA A 1 854 ? 20.255 -2.665 -43.477 1.00 56.44 854 ALA A N 1
ATOM 6265 C CA . ALA A 1 854 ? 19.558 -3.936 -43.308 1.00 56.44 854 ALA A CA 1
ATOM 6266 C C . ALA A 1 854 ? 19.282 -4.257 -41.832 1.00 56.44 854 ALA A C 1
ATOM 6268 O O . ALA A 1 854 ? 19.553 -5.377 -41.410 1.00 56.44 854 ALA A O 1
ATOM 6269 N N . ASP A 1 855 ? 18.803 -3.297 -41.037 1.00 76.19 855 ASP A N 1
ATOM 6270 C CA . ASP A 1 855 ? 18.737 -3.458 -39.582 1.00 76.19 855 ASP A CA 1
ATOM 6271 C C . ASP A 1 855 ? 17.353 -3.266 -38.928 1.00 76.19 855 ASP A C 1
ATOM 6273 O O . ASP A 1 855 ? 17.238 -3.569 -37.747 1.00 76.19 855 ASP A O 1
ATOM 6277 N N . GLY A 1 856 ? 16.276 -2.931 -39.665 1.00 85.19 856 GLY A N 1
ATOM 6278 C CA . GLY A 1 856 ? 14.928 -2.919 -39.071 1.00 85.19 856 GLY A CA 1
ATOM 6279 C C . GLY A 1 856 ? 13.727 -2.716 -39.996 1.00 85.19 856 GLY A C 1
ATOM 6280 O O . GLY A 1 856 ? 13.836 -2.737 -41.222 1.00 85.19 856 GLY A O 1
ATOM 6281 N N . ALA A 1 857 ? 12.562 -2.529 -39.376 1.00 90.19 857 ALA A N 1
ATOM 6282 C CA . ALA A 1 857 ? 11.269 -2.423 -40.030 1.00 90.19 857 ALA A CA 1
ATOM 6283 C C . ALA A 1 857 ? 11.173 -1.183 -40.929 1.00 90.19 857 ALA A C 1
ATOM 6285 O O . ALA A 1 857 ? 11.537 -0.066 -40.565 1.00 90.19 857 ALA A O 1
ATOM 6286 N N . THR A 1 858 ? 10.632 -1.401 -42.118 1.00 91.12 858 THR A N 1
ATOM 6287 C CA . THR A 1 858 ? 10.375 -0.410 -43.163 1.00 91.12 858 THR A CA 1
ATOM 6288 C C . THR A 1 858 ? 8.909 -0.509 -43.578 1.00 91.12 858 THR A C 1
ATOM 6290 O O . THR A 1 858 ? 8.157 -1.348 -43.080 1.00 91.12 858 THR A O 1
ATOM 6293 N N . TRP A 1 859 ? 8.477 0.309 -44.536 1.00 90.88 859 TRP A N 1
ATOM 6294 C CA . TRP A 1 859 ? 7.130 0.165 -45.088 1.00 90.88 859 TRP A CA 1
ATOM 6295 C C . TRP A 1 859 ? 6.908 -1.195 -45.771 1.00 90.88 859 TRP A C 1
ATOM 6297 O O . TRP A 1 859 ? 5.792 -1.702 -45.759 1.00 90.88 859 TRP A O 1
ATOM 6307 N N . LEU A 1 860 ? 7.943 -1.798 -46.369 1.00 89.81 860 LEU A N 1
ATOM 6308 C CA . LEU A 1 860 ? 7.817 -3.076 -47.090 1.00 89.81 860 LEU A CA 1
ATOM 6309 C C . LEU A 1 860 ? 8.185 -4.293 -46.241 1.00 89.81 860 LEU A C 1
ATOM 6311 O O . LEU A 1 860 ? 7.545 -5.330 -46.379 1.00 89.81 860 LEU A O 1
ATOM 6315 N N . ASN A 1 861 ? 9.174 -4.161 -45.357 1.00 89.56 861 ASN A N 1
ATOM 6316 C CA . ASN A 1 861 ? 9.754 -5.270 -44.594 1.00 89.56 861 ASN A CA 1
ATOM 6317 C C . ASN A 1 861 ? 9.568 -5.098 -43.086 1.00 89.56 861 ASN A C 1
ATOM 6319 O O . ASN A 1 861 ? 9.708 -3.984 -42.587 1.00 89.56 861 ASN A O 1
ATOM 6323 N N . HIS A 1 862 ? 9.325 -6.191 -42.361 1.00 88.62 862 HIS A N 1
ATOM 6324 C CA . HIS A 1 862 ? 9.158 -6.172 -40.901 1.00 88.62 862 HIS A CA 1
ATOM 6325 C C . HIS A 1 862 ? 10.453 -6.430 -40.121 1.00 88.62 862 HIS A C 1
ATOM 6327 O O . HIS A 1 862 ? 10.535 -6.092 -38.942 1.00 88.62 862 HIS A O 1
ATOM 6333 N N . SER A 1 863 ? 11.478 -7.003 -40.755 1.00 82.00 863 SER A N 1
ATOM 6334 C CA . SER A 1 863 ? 12.775 -7.291 -40.130 1.00 82.00 863 SER A CA 1
ATOM 6335 C C . SER A 1 863 ? 13.933 -7.265 -41.143 1.00 82.00 863 SER A C 1
ATOM 6337 O O . SER A 1 863 ? 13.750 -6.936 -42.317 1.00 82.00 863 SER A O 1
ATOM 6339 N N . THR A 1 864 ? 15.145 -7.560 -40.663 1.00 72.00 864 THR A N 1
ATOM 6340 C CA . THR A 1 864 ? 16.423 -7.460 -41.384 1.00 72.00 864 THR A CA 1
ATOM 6341 C C . THR A 1 864 ? 16.607 -8.533 -42.458 1.00 72.00 864 THR A C 1
ATOM 6343 O O . THR A 1 864 ? 16.134 -9.655 -42.309 1.00 72.00 864 THR A O 1
ATOM 6346 N N . GLY A 1 865 ? 17.329 -8.208 -43.538 1.00 61.97 865 GLY A N 1
ATOM 6347 C CA . GLY A 1 865 ? 17.579 -9.113 -44.671 1.00 61.97 865 GLY A CA 1
ATOM 6348 C C . GLY A 1 865 ? 16.535 -9.002 -45.793 1.00 61.97 865 GLY A C 1
ATOM 6349 O O . GLY A 1 865 ? 15.342 -8.833 -45.552 1.00 61.97 865 GLY A O 1
ATOM 6350 N N . GLY A 1 866 ? 16.983 -9.053 -47.053 1.00 57.84 866 GLY A N 1
ATOM 6351 C CA . GLY A 1 866 ? 16.083 -8.998 -48.210 1.00 57.84 866 GLY A CA 1
ATOM 6352 C C . GLY A 1 866 ? 15.172 -10.230 -48.263 1.00 57.84 866 GLY A C 1
ATOM 6353 O O . GLY A 1 866 ? 15.679 -11.342 -48.351 1.00 57.84 866 GLY A O 1
ATOM 6354 N N . GLY A 1 867 ? 13.847 -10.029 -48.207 1.00 69.38 867 GLY A N 1
ATOM 6355 C CA . GLY A 1 867 ? 12.832 -11.095 -48.295 1.00 69.38 867 GLY A CA 1
ATOM 6356 C C . GLY A 1 867 ? 11.808 -11.145 -47.148 1.00 69.38 867 GLY A C 1
ATOM 6357 O O . GLY A 1 867 ? 10.775 -11.787 -47.303 1.00 69.38 867 GLY A O 1
ATOM 6358 N N . ASN A 1 868 ? 12.035 -10.441 -46.032 1.00 82.94 868 ASN A N 1
ATOM 6359 C CA . ASN A 1 868 ? 11.142 -10.434 -44.859 1.00 82.94 868 ASN A CA 1
ATOM 6360 C C . ASN A 1 868 ? 10.030 -9.370 -44.963 1.00 82.94 868 ASN A C 1
ATOM 6362 O O . ASN A 1 868 ? 10.003 -8.392 -44.208 1.00 82.94 868 ASN A O 1
ATOM 6366 N N . THR A 1 869 ? 9.127 -9.533 -45.936 1.00 88.31 869 THR A N 1
ATOM 6367 C CA . THR A 1 869 ? 8.065 -8.562 -46.251 1.00 88.31 869 THR A CA 1
ATOM 6368 C C . THR A 1 869 ? 6.867 -8.656 -45.308 1.00 88.31 869 THR A C 1
ATOM 6370 O O . THR A 1 869 ? 6.449 -9.749 -44.914 1.00 88.31 869 THR A O 1
ATOM 6373 N N . TRP A 1 870 ? 6.251 -7.516 -44.995 1.00 90.19 870 TRP A N 1
ATOM 6374 C CA . TRP A 1 870 ? 4.885 -7.503 -44.465 1.00 90.19 870 TRP A CA 1
ATOM 6375 C C . TRP A 1 870 ? 3.932 -8.174 -45.459 1.00 90.19 870 TRP A C 1
ATOM 6377 O O . TRP A 1 870 ? 4.142 -8.079 -46.670 1.00 90.19 870 TRP A O 1
ATOM 6387 N N . SER A 1 871 ? 2.873 -8.818 -44.970 1.00 92.75 871 SER A N 1
ATOM 6388 C CA . SER A 1 871 ? 1.830 -9.362 -45.856 1.00 92.75 871 SER A CA 1
ATOM 6389 C C . SER A 1 871 ? 1.110 -8.232 -46.588 1.00 92.75 871 SER A C 1
ATOM 6391 O O . SER A 1 871 ? 0.803 -8.352 -47.770 1.00 92.75 871 SER A O 1
ATOM 6393 N N . THR A 1 872 ? 0.895 -7.113 -45.890 1.00 88.50 872 THR A N 1
ATOM 6394 C CA . THR A 1 872 ? 0.465 -5.842 -46.479 1.00 88.50 872 THR A CA 1
ATOM 6395 C C . THR A 1 872 ? 1.493 -4.759 -46.178 1.00 88.50 872 THR A C 1
ATOM 6397 O O . THR A 1 872 ? 1.887 -4.567 -45.029 1.00 88.50 872 THR A O 1
ATOM 6400 N N . SER A 1 873 ? 1.934 -4.013 -47.196 1.00 90.19 873 SER A N 1
ATOM 6401 C CA . SER A 1 873 ? 2.874 -2.908 -46.980 1.00 90.19 873 SER A CA 1
ATOM 6402 C C . SER A 1 873 ? 2.323 -1.906 -45.957 1.00 90.19 873 SER A C 1
ATOM 6404 O O . SER A 1 873 ? 1.175 -1.473 -46.049 1.00 90.19 873 SER A O 1
ATOM 6406 N N . GLY A 1 874 ? 3.151 -1.532 -44.984 1.00 88.44 874 GLY A N 1
ATOM 6407 C CA . GLY A 1 874 ? 2.772 -0.672 -43.868 1.00 88.44 874 GLY A CA 1
ATOM 6408 C C . GLY A 1 874 ? 2.371 -1.415 -42.588 1.00 88.44 874 GLY A C 1
ATOM 6409 O O . GLY A 1 874 ? 1.887 -0.751 -41.673 1.00 88.44 874 GLY A O 1
ATOM 6410 N N . GLY A 1 875 ? 2.549 -2.738 -42.503 1.00 92.31 875 GLY A N 1
ATOM 6411 C CA . GLY A 1 875 ? 2.407 -3.510 -41.259 1.00 92.31 875 GLY A CA 1
ATOM 6412 C C . GLY A 1 875 ? 1.308 -4.577 -41.285 1.00 92.31 875 GLY A C 1
ATOM 6413 O O . GLY A 1 875 ? 0.276 -4.388 -41.924 1.00 92.31 875 GLY A O 1
ATOM 6414 N N . ASP A 1 876 ? 1.508 -5.652 -40.513 1.00 94.88 876 ASP A N 1
ATOM 6415 C CA . ASP A 1 876 ? 0.516 -6.711 -40.269 1.00 94.88 876 ASP A CA 1
ATOM 6416 C C . ASP A 1 876 ? -0.074 -6.563 -38.852 1.00 94.88 876 ASP A C 1
ATOM 6418 O O . ASP A 1 876 ? 0.623 -6.739 -37.849 1.00 94.88 876 ASP A O 1
ATOM 6422 N N . PHE A 1 877 ? -1.356 -6.207 -38.761 1.00 94.62 877 PHE A N 1
ATOM 6423 C CA . PHE A 1 877 ? -2.050 -5.892 -37.507 1.00 94.62 877 PHE A CA 1
ATOM 6424 C C . PHE A 1 877 ? -3.536 -6.260 -37.567 1.00 94.62 877 PHE A C 1
ATOM 6426 O O . PHE A 1 877 ? -4.098 -6.467 -38.643 1.00 94.62 877 PHE A O 1
ATOM 6433 N N . ASN A 1 878 ? -4.174 -6.335 -36.400 1.00 93.25 878 ASN A N 1
ATOM 6434 C CA . ASN A 1 878 ? -5.597 -6.654 -36.275 1.00 93.25 878 ASN A CA 1
ATOM 6435 C C . ASN A 1 878 ? -6.502 -5.589 -36.914 1.00 93.25 878 ASN A C 1
ATOM 6437 O O . ASN A 1 878 ? -6.161 -4.413 -36.962 1.00 93.25 878 ASN A O 1
ATOM 6441 N N . ALA A 1 879 ? -7.698 -5.989 -37.355 1.00 90.00 879 ALA A N 1
ATOM 6442 C CA . ALA A 1 879 ? -8.656 -5.071 -37.976 1.00 90.00 879 ALA A CA 1
ATOM 6443 C C . ALA A 1 879 ? -9.286 -4.076 -36.981 1.00 90.00 879 ALA A C 1
ATOM 6445 O O . ALA A 1 879 ? -9.598 -2.950 -37.366 1.00 90.00 879 ALA A O 1
ATOM 6446 N N . SER A 1 880 ? -9.453 -4.478 -35.717 1.00 93.00 880 SER A N 1
ATOM 6447 C CA . SER A 1 880 ? -10.041 -3.647 -34.658 1.00 93.00 880 SER A CA 1
ATOM 6448 C C . SER A 1 880 ? -8.961 -2.937 -33.837 1.00 93.00 880 SER A C 1
ATOM 6450 O O . SER A 1 880 ? -7.953 -3.568 -33.497 1.00 93.00 880 SER A O 1
ATOM 6452 N N . PRO A 1 881 ? -9.155 -1.653 -33.488 1.00 94.06 881 PRO A N 1
ATOM 6453 C CA . PRO A 1 881 ? -8.216 -0.940 -32.638 1.00 94.06 881 PRO A CA 1
ATOM 6454 C C . PRO A 1 881 ? -8.294 -1.439 -31.190 1.00 94.06 881 PRO A C 1
ATOM 6456 O O . PRO A 1 881 ? -9.365 -1.780 -30.697 1.00 94.06 881 PRO A O 1
ATOM 6459 N N . LEU A 1 882 ? -7.152 -1.433 -30.506 1.00 95.12 882 LEU A N 1
ATOM 6460 C CA . LEU A 1 882 ? -7.031 -1.627 -29.062 1.00 95.12 882 LEU A CA 1
ATOM 6461 C C . LEU A 1 882 ? -7.612 -0.432 -28.300 1.00 95.12 882 LEU A C 1
ATOM 6463 O O . LEU A 1 882 ? -8.319 -0.609 -27.318 1.00 95.12 882 LEU A O 1
ATOM 6467 N N . ALA A 1 883 ? -7.306 0.777 -28.775 1.00 96.00 883 ALA A N 1
ATOM 6468 C CA . ALA A 1 883 ? -7.763 2.044 -28.214 1.00 96.00 883 ALA A CA 1
ATOM 6469 C C . ALA A 1 883 ? -7.565 3.181 -29.226 1.00 96.00 883 ALA A C 1
ATOM 6471 O O . ALA A 1 883 ? -6.752 3.066 -30.149 1.00 96.00 883 ALA A O 1
ATOM 6472 N N . ALA A 1 884 ? -8.263 4.303 -29.031 1.00 93.56 884 ALA A N 1
ATOM 6473 C CA . ALA A 1 884 ? -8.141 5.499 -29.861 1.00 93.56 884 ALA A CA 1
ATOM 6474 C C . ALA A 1 884 ? -8.266 6.782 -29.032 1.00 93.56 884 ALA A C 1
ATOM 6476 O O . ALA A 1 884 ? -9.122 6.866 -28.157 1.00 93.56 884 ALA A O 1
ATOM 6477 N N . THR A 1 885 ? -7.453 7.786 -29.364 1.00 93.44 885 THR A N 1
ATOM 6478 C CA . THR A 1 885 ? -7.419 9.085 -28.678 1.00 93.44 885 THR A CA 1
ATOM 6479 C C . THR A 1 885 ? -7.226 10.200 -29.699 1.00 93.44 885 THR A C 1
ATOM 6481 O O . THR A 1 885 ? -6.389 10.089 -30.597 1.00 93.44 885 THR A O 1
ATOM 6484 N N . THR A 1 886 ? -8.005 11.277 -29.586 1.00 92.44 886 THR A N 1
ATOM 6485 C CA . THR A 1 886 ? -7.907 12.438 -30.482 1.00 92.44 886 THR A CA 1
ATOM 6486 C C . THR A 1 886 ? -6.686 13.279 -30.153 1.00 92.44 886 THR A C 1
ATOM 6488 O O . THR A 1 886 ? -6.514 13.713 -29.017 1.00 92.44 886 THR A O 1
ATOM 6491 N N . VAL A 1 887 ? -5.863 13.533 -31.169 1.00 91.06 887 VAL A N 1
ATOM 6492 C CA . VAL A 1 887 ? -4.637 14.327 -31.065 1.00 91.06 887 VAL A CA 1
ATOM 6493 C C . VAL A 1 887 ? -4.838 15.609 -31.855 1.00 91.06 887 VAL A C 1
ATOM 6495 O O . VAL A 1 887 ? -5.178 15.572 -33.038 1.00 91.06 887 VAL A O 1
ATOM 6498 N N . ASN A 1 888 ? -4.664 16.740 -31.181 1.00 88.56 888 ASN A N 1
ATOM 6499 C CA . ASN A 1 888 ? -5.008 18.067 -31.696 1.00 88.56 888 ASN A CA 1
ATOM 6500 C C . ASN A 1 888 ? -3.985 19.159 -31.354 1.00 88.56 888 ASN A C 1
ATOM 6502 O O . ASN A 1 888 ? -4.052 20.266 -31.883 1.00 88.56 888 ASN A O 1
ATOM 6506 N N . ALA A 1 889 ? -3.032 18.852 -30.478 1.00 91.81 889 ALA A N 1
ATOM 6507 C CA . ALA A 1 889 ? -1.970 19.746 -30.058 1.00 91.81 889 ALA A CA 1
ATOM 6508 C C . ALA A 1 889 ? -0.746 18.926 -29.630 1.00 91.81 889 ALA A C 1
ATOM 6510 O O . ALA A 1 889 ? -0.795 17.703 -29.502 1.00 91.81 889 ALA A O 1
ATOM 6511 N N . THR A 1 890 ? 0.378 19.594 -29.402 1.00 92.62 890 THR A N 1
ATOM 6512 C CA . THR A 1 890 ? 1.504 18.967 -28.704 1.00 92.62 890 THR A CA 1
ATOM 6513 C C . THR A 1 890 ? 1.114 18.675 -27.258 1.00 92.62 890 THR A C 1
ATOM 6515 O O . THR A 1 890 ? 0.512 19.529 -26.608 1.00 92.62 890 THR A O 1
ATOM 6518 N N . GLY A 1 891 ? 1.464 17.506 -26.731 1.00 91.69 891 GLY A N 1
ATOM 6519 C CA . GLY A 1 891 ? 1.056 17.102 -25.387 1.00 91.69 891 GLY A CA 1
ATOM 6520 C C . GLY A 1 891 ? 1.044 15.591 -25.195 1.00 91.69 891 GLY A C 1
ATOM 6521 O O . GLY A 1 891 ? 1.340 14.832 -26.115 1.00 91.69 891 GLY A O 1
ATOM 6522 N N . SER A 1 892 ? 0.728 15.155 -23.978 1.00 93.44 892 SER A N 1
ATOM 6523 C CA . SER A 1 892 ? 0.676 13.738 -23.617 1.00 93.44 892 SER A CA 1
ATOM 6524 C C . SER A 1 892 ? -0.698 13.148 -23.916 1.00 93.44 892 SER A C 1
ATOM 6526 O O . SER A 1 892 ? -1.709 13.697 -23.487 1.00 93.44 892 SER A O 1
ATOM 6528 N N . TYR A 1 893 ? -0.729 12.007 -24.598 1.00 94.81 893 TYR A N 1
ATOM 6529 C CA . TYR A 1 893 ? -1.949 11.286 -24.951 1.00 94.81 893 TYR A CA 1
ATOM 6530 C C . TYR A 1 893 ? -1.880 9.853 -24.432 1.00 94.81 893 TYR A C 1
ATOM 6532 O O . TYR A 1 893 ? -0.826 9.223 -24.492 1.00 94.81 893 TYR A O 1
ATOM 6540 N N . ASN A 1 894 ? -3.001 9.356 -23.908 1.00 96.06 894 ASN A N 1
ATOM 6541 C CA . ASN A 1 894 ? -3.101 8.045 -23.272 1.00 96.06 894 ASN A CA 1
ATOM 6542 C C . ASN A 1 894 ? -4.039 7.131 -24.062 1.00 96.06 894 ASN A C 1
ATOM 6544 O O . ASN A 1 894 ? -5.050 7.588 -24.590 1.00 96.06 894 ASN A O 1
ATOM 6548 N N . TRP A 1 895 ? -3.722 5.845 -24.085 1.00 97.00 895 TRP A N 1
ATOM 6549 C CA . TRP A 1 895 ? -4.510 4.768 -24.662 1.00 97.00 895 TRP A CA 1
ATOM 6550 C C . TRP A 1 895 ? -4.560 3.620 -23.656 1.00 97.00 895 TRP A C 1
ATOM 6552 O O . TRP A 1 895 ? -3.519 3.097 -23.258 1.00 97.00 895 TRP A O 1
ATOM 6562 N N . ASP A 1 896 ? -5.761 3.237 -23.238 1.00 95.69 896 ASP A N 1
ATOM 6563 C CA . ASP A 1 896 ? -5.954 2.088 -22.358 1.00 95.69 896 ASP A CA 1
ATOM 6564 C C . ASP A 1 896 ? -5.827 0.790 -23.163 1.00 95.69 896 ASP A C 1
ATOM 6566 O O . ASP A 1 896 ? -6.581 0.555 -24.103 1.00 95.69 896 ASP A O 1
ATOM 6570 N N . ILE A 1 897 ? -4.845 -0.038 -22.815 1.00 95.62 897 ILE A N 1
ATOM 6571 C CA . ILE A 1 897 ? -4.594 -1.333 -23.452 1.00 95.62 897 ILE A CA 1
ATOM 6572 C C . ILE A 1 897 ? -4.587 -2.475 -22.424 1.00 95.62 897 ILE A C 1
ATOM 6574 O O . ILE A 1 897 ? -3.975 -3.519 -22.665 1.00 95.62 897 ILE A O 1
ATOM 6578 N N . THR A 1 898 ? -5.277 -2.292 -21.289 1.00 94.62 898 THR A N 1
ATOM 6579 C CA . THR A 1 898 ? -5.334 -3.222 -20.142 1.00 94.62 898 THR A CA 1
ATOM 6580 C C . THR A 1 898 ? -5.563 -4.669 -20.573 1.00 94.62 898 THR A C 1
ATOM 6582 O O . THR A 1 898 ? -4.747 -5.546 -20.279 1.00 94.62 898 THR A O 1
ATOM 6585 N N . THR A 1 899 ? -6.602 -4.918 -21.372 1.00 93.62 899 THR A N 1
ATOM 6586 C CA . THR A 1 899 ? -6.955 -6.264 -21.856 1.00 93.62 899 THR A CA 1
ATOM 6587 C C . THR A 1 899 ? -5.851 -6.899 -22.707 1.00 93.62 899 THR A C 1
ATOM 6589 O O . THR A 1 899 ? -5.564 -8.097 -22.605 1.00 93.62 899 THR A O 1
ATOM 6592 N N . GLN A 1 900 ? -5.192 -6.099 -23.547 1.00 95.19 900 GLN A N 1
ATOM 6593 C CA . GLN A 1 900 ? -4.133 -6.592 -24.423 1.00 95.19 900 GLN A CA 1
ATOM 6594 C C . GLN A 1 900 ? -2.864 -6.933 -23.632 1.00 95.19 900 GLN A C 1
ATOM 6596 O O . GLN A 1 900 ? -2.211 -7.935 -23.929 1.00 95.19 900 GLN A O 1
ATOM 6601 N N . VAL A 1 901 ? -2.547 -6.154 -22.596 1.00 94.75 901 VAL A N 1
ATOM 6602 C CA . VAL A 1 901 ? -1.410 -6.409 -21.700 1.00 94.75 901 VAL A CA 1
ATOM 6603 C C . VAL A 1 901 ? -1.650 -7.636 -20.825 1.00 94.75 901 VAL A C 1
ATOM 6605 O O . VAL A 1 901 ? -0.731 -8.439 -20.687 1.00 94.75 901 VAL A O 1
ATOM 6608 N N . GLN A 1 902 ? -2.873 -7.865 -20.328 1.00 94.31 902 GLN A N 1
ATOM 6609 C CA . GLN A 1 902 ? -3.215 -9.130 -19.657 1.00 94.31 902 GLN A CA 1
ATOM 6610 C C . GLN A 1 902 ? -2.963 -10.330 -20.582 1.00 94.31 902 GLN A C 1
ATOM 6612 O O . GLN A 1 902 ? -2.383 -11.329 -20.162 1.00 94.31 902 GLN A O 1
ATOM 6617 N N . THR A 1 903 ? -3.318 -10.217 -21.867 1.00 93.56 903 THR A N 1
ATOM 6618 C CA . THR A 1 903 ? -3.044 -11.272 -22.858 1.00 93.56 903 THR A CA 1
ATOM 6619 C C . THR A 1 903 ? -1.539 -11.503 -23.038 1.00 93.56 903 THR A C 1
ATOM 6621 O O . THR A 1 903 ? -1.095 -12.647 -23.125 1.00 93.56 903 THR A O 1
ATOM 6624 N N . TRP A 1 904 ? -0.732 -10.438 -23.053 1.00 93.19 904 TRP A N 1
ATOM 6625 C CA . TRP A 1 904 ? 0.728 -10.547 -23.137 1.00 93.19 904 TRP A CA 1
ATOM 6626 C C . TRP A 1 904 ? 1.365 -11.132 -21.874 1.00 93.19 904 TRP A C 1
ATOM 6628 O O . TRP A 1 904 ? 2.361 -11.833 -21.988 1.00 93.19 904 TRP A O 1
ATOM 6638 N N . VAL A 1 905 ? 0.817 -10.886 -20.684 1.00 90.25 905 VAL A N 1
ATOM 6639 C CA . VAL A 1 905 ? 1.310 -11.497 -19.435 1.00 90.25 905 VAL A CA 1
ATOM 6640 C C . VAL A 1 905 ? 0.938 -12.977 -19.360 1.00 90.25 905 VAL A C 1
ATOM 6642 O O . VAL A 1 905 ? 1.787 -13.801 -19.024 1.00 90.25 905 VAL A O 1
ATOM 6645 N N . ASN A 1 906 ? -0.279 -13.334 -19.779 1.00 87.69 906 ASN A N 1
ATOM 6646 C CA . ASN A 1 906 ? -0.728 -14.727 -19.838 1.00 87.69 906 ASN A CA 1
ATOM 6647 C C . ASN A 1 906 ? 0.027 -15.532 -20.906 1.00 87.69 906 ASN A C 1
ATOM 6649 O O . ASN A 1 906 ? 0.255 -16.731 -20.753 1.00 87.69 906 ASN A O 1
ATOM 6653 N N . THR A 1 907 ? 0.386 -14.904 -22.030 1.00 89.06 907 THR A N 1
ATOM 6654 C CA . THR A 1 907 ? 1.090 -15.564 -23.140 1.00 89.06 907 THR A CA 1
ATOM 6655 C C . THR A 1 907 ? 2.148 -14.638 -23.754 1.00 89.06 907 THR A C 1
ATOM 6657 O O . THR A 1 907 ? 1.939 -14.083 -24.838 1.00 89.06 907 THR A O 1
ATOM 6660 N N . PRO A 1 908 ? 3.327 -14.499 -23.112 1.00 87.62 908 PRO A N 1
ATOM 6661 C CA . PRO A 1 908 ? 4.373 -13.566 -23.549 1.00 87.62 908 PRO A CA 1
ATOM 6662 C C . PRO A 1 908 ? 4.861 -13.776 -24.985 1.00 87.62 908 PRO A C 1
ATOM 6664 O O . PRO A 1 908 ? 5.248 -12.818 -25.653 1.00 87.62 908 PRO A O 1
ATOM 6667 N N . ALA A 1 909 ? 4.781 -15.007 -25.500 1.00 86.94 909 ALA A N 1
ATOM 6668 C CA . ALA A 1 909 ? 5.153 -15.339 -26.876 1.00 86.94 909 ALA A CA 1
ATOM 6669 C C . ALA A 1 909 ? 4.296 -14.627 -27.946 1.00 86.94 909 ALA A C 1
ATOM 6671 O O . ALA A 1 909 ? 4.774 -14.425 -29.060 1.00 86.94 909 ALA A O 1
ATOM 6672 N N . ASN A 1 910 ? 3.068 -14.210 -27.610 1.00 87.50 910 ASN A N 1
ATOM 6673 C CA . ASN A 1 910 ? 2.146 -13.523 -28.526 1.00 87.50 910 ASN A CA 1
ATOM 6674 C C . ASN A 1 910 ? 2.273 -11.992 -28.479 1.00 87.50 910 ASN A C 1
ATOM 6676 O O . ASN A 1 910 ? 1.522 -11.275 -29.142 1.00 87.50 910 ASN A O 1
ATOM 6680 N N . ASN A 1 911 ? 3.200 -11.461 -27.683 1.00 93.19 911 ASN A N 1
ATOM 6681 C CA . ASN A 1 911 ? 3.449 -10.032 -27.62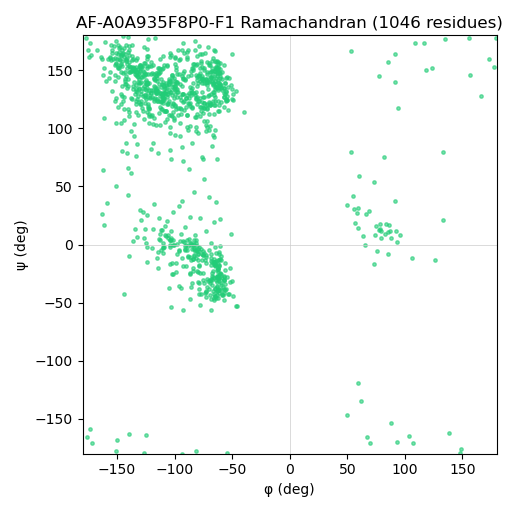9 1.00 93.19 911 ASN A CA 1
ATOM 6682 C C . ASN A 1 911 ? 4.345 -9.602 -28.800 1.00 93.19 911 ASN A C 1
ATOM 6684 O O . ASN A 1 911 ? 5.571 -9.714 -28.739 1.00 93.19 911 ASN A O 1
ATOM 6688 N N . PHE A 1 912 ? 3.729 -9.087 -29.865 1.00 93.88 912 PHE A N 1
ATOM 6689 C CA . PHE A 1 912 ? 4.423 -8.486 -31.013 1.00 93.88 912 PHE A CA 1
ATOM 6690 C C . PHE A 1 912 ? 4.375 -6.953 -31.017 1.00 93.88 912 PHE A C 1
ATOM 6692 O O . PHE A 1 912 ? 4.990 -6.316 -31.874 1.00 93.88 912 PHE A O 1
ATOM 6699 N N . GLY A 1 913 ? 3.694 -6.359 -30.037 1.00 94.12 913 GLY A N 1
ATOM 6700 C CA . GLY A 1 913 ? 3.509 -4.922 -29.931 1.00 94.12 913 GLY A CA 1
ATOM 6701 C C . GLY A 1 913 ? 2.280 -4.405 -30.677 1.00 94.12 913 GLY A C 1
ATOM 6702 O O . GLY A 1 913 ? 1.277 -5.098 -30.844 1.00 94.12 913 GLY A O 1
ATOM 6703 N N . MET A 1 914 ? 2.344 -3.145 -31.085 1.00 95.69 914 MET A N 1
ATOM 6704 C CA . MET A 1 914 ? 1.235 -2.342 -31.572 1.00 95.69 914 MET A CA 1
ATOM 6705 C C . MET A 1 914 ? 1.678 -1.466 -32.738 1.00 95.69 914 MET A C 1
ATOM 6707 O O . MET A 1 914 ? 2.839 -1.071 -32.815 1.00 95.69 914 MET A O 1
ATOM 6711 N N . ILE A 1 915 ? 0.732 -1.084 -33.587 1.00 95.56 915 ILE A N 1
ATOM 6712 C CA . ILE A 1 915 ? 0.900 -0.058 -34.612 1.00 95.56 915 ILE A CA 1
ATOM 6713 C C . ILE A 1 915 ? -0.066 1.101 -34.354 1.00 95.56 915 ILE A C 1
ATOM 6715 O O . ILE A 1 915 ? -1.234 0.895 -34.028 1.00 95.56 915 ILE A O 1
ATOM 6719 N N . GLN A 1 916 ? 0.429 2.322 -34.493 1.00 95.38 916 GLN A N 1
ATOM 6720 C CA . GLN A 1 916 ? -0.267 3.584 -34.306 1.00 95.38 916 GLN A CA 1
ATOM 6721 C C . GLN A 1 916 ? -0.564 4.204 -35.674 1.00 95.38 916 GLN A C 1
ATOM 6723 O O . GLN A 1 916 ? 0.348 4.437 -36.473 1.00 95.38 916 GLN A O 1
ATOM 6728 N N . LYS A 1 917 ? -1.842 4.488 -35.943 1.00 89.12 917 LYS A N 1
ATOM 6729 C CA . LYS A 1 917 ? -2.288 5.148 -37.180 1.00 89.12 917 LYS A CA 1
ATOM 6730 C C . LYS A 1 917 ? -3.381 6.174 -36.908 1.00 89.12 917 LYS A C 1
ATOM 6732 O O . LYS A 1 917 ? -4.053 6.125 -35.883 1.00 89.12 917 LYS A O 1
ATOM 6737 N N . THR A 1 918 ? -3.611 7.056 -37.869 1.00 86.75 918 THR A N 1
ATOM 6738 C CA . THR A 1 918 ? -4.744 7.992 -37.874 1.00 86.75 918 THR A CA 1
ATOM 6739 C C . THR A 1 918 ? -5.548 7.837 -39.164 1.00 86.75 918 THR A C 1
ATOM 6741 O O . THR A 1 918 ? -5.414 6.819 -39.844 1.00 86.75 918 THR A O 1
ATOM 6744 N N . ASP A 1 919 ? -6.393 8.808 -39.494 1.00 77.31 919 ASP A N 1
ATOM 6745 C CA . ASP A 1 919 ? -7.043 8.871 -40.796 1.00 77.31 919 ASP A CA 1
ATOM 6746 C C . ASP A 1 919 ? -6.003 9.103 -41.908 1.00 77.31 919 ASP A C 1
ATOM 6748 O O . ASP A 1 919 ? -5.358 10.147 -42.003 1.00 77.31 919 ASP A O 1
ATOM 6752 N N . GLU A 1 920 ? -5.819 8.086 -42.746 1.00 80.12 920 GLU A N 1
ATOM 6753 C CA . GLU A 1 920 ? -4.851 8.076 -43.847 1.00 80.12 920 GLU A CA 1
ATOM 6754 C C . GLU A 1 920 ? -5.445 8.611 -45.159 1.00 80.12 920 GLU A C 1
ATOM 6756 O O . GLU A 1 920 ? -4.734 8.686 -46.163 1.00 80.12 920 GLU A O 1
ATOM 6761 N N . SER A 1 921 ? -6.729 8.994 -45.157 1.00 72.81 921 SER A N 1
ATOM 6762 C CA . SER A 1 921 ? -7.460 9.494 -46.329 1.00 72.81 921 SER A CA 1
ATOM 6763 C C . SER A 1 921 ? -7.409 11.020 -46.504 1.00 72.81 921 SER A C 1
ATOM 6765 O O . SER A 1 921 ? -7.933 11.554 -47.483 1.00 72.81 921 SER A O 1
ATOM 6767 N N . ALA A 1 922 ? -6.750 11.735 -45.588 1.00 65.38 922 ALA A N 1
ATOM 6768 C CA . ALA A 1 922 ? -6.729 13.194 -45.553 1.00 65.38 922 ALA A CA 1
ATOM 6769 C C . ALA A 1 922 ? -6.087 13.860 -46.790 1.00 65.38 922 ALA A C 1
ATOM 6771 O O . ALA A 1 922 ? -5.056 13.424 -47.306 1.00 65.38 922 ALA A O 1
ATOM 6772 N N . THR A 1 923 ? -6.678 14.979 -47.236 1.00 64.12 923 THR A N 1
ATOM 6773 C CA . THR A 1 923 ? -6.349 15.698 -48.486 1.00 64.12 923 THR A CA 1
ATOM 6774 C C . THR A 1 923 ? -5.263 16.774 -48.350 1.00 64.12 923 THR A C 1
ATOM 6776 O O . THR A 1 923 ? -4.935 17.456 -49.320 1.00 64.12 923 THR A O 1
ATOM 6779 N N . THR A 1 924 ? -4.651 16.936 -47.180 1.00 65.06 924 THR A N 1
ATOM 6780 C CA . THR A 1 924 ? -3.526 17.854 -46.920 1.00 65.06 924 THR A CA 1
ATOM 6781 C C . THR A 1 924 ? -2.478 17.145 -46.063 1.00 65.06 924 THR A C 1
ATOM 6783 O O . THR A 1 924 ? -2.768 16.126 -45.447 1.00 65.06 924 THR A O 1
ATOM 6786 N N . SER A 1 925 ? -1.223 17.617 -46.070 1.00 70.88 925 SER A N 1
ATOM 6787 C CA . SER A 1 925 ? -0.154 17.013 -45.259 1.00 70.88 925 SER A CA 1
ATOM 6788 C C . SER A 1 925 ? -0.419 17.221 -43.774 1.00 70.88 925 SER A C 1
ATOM 6790 O O . SER A 1 925 ? -0.012 18.240 -43.219 1.00 70.88 925 SER A O 1
ATOM 6792 N N . ILE A 1 926 ? -1.052 16.248 -43.132 1.00 77.00 926 ILE A N 1
ATOM 6793 C CA . ILE A 1 926 ? -1.414 16.304 -41.725 1.00 77.00 926 ILE A CA 1
ATOM 6794 C C . ILE A 1 926 ? -0.786 15.110 -41.004 1.00 77.00 926 ILE A C 1
ATOM 6796 O O . ILE A 1 926 ? -1.116 13.946 -41.223 1.00 77.00 926 ILE A O 1
ATOM 6800 N N . TYR A 1 927 ? 0.192 15.390 -40.151 1.00 85.62 927 TYR A N 1
ATOM 6801 C CA . TYR A 1 927 ? 0.791 14.377 -39.293 1.00 85.62 927 TYR A CA 1
ATOM 6802 C C . TYR A 1 927 ? 1.046 14.916 -37.895 1.00 85.62 927 TYR A C 1
ATOM 6804 O O . TYR A 1 927 ? 1.327 16.106 -37.701 1.00 85.62 927 TYR A O 1
ATOM 6812 N N . ALA A 1 928 ? 0.950 13.998 -36.943 1.00 90.38 928 ALA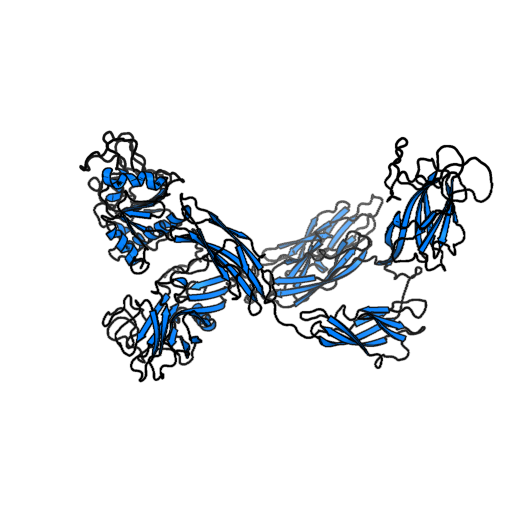 A N 1
ATOM 6813 C CA . ALA A 1 928 ? 1.433 14.166 -35.593 1.00 90.38 928 ALA A CA 1
ATOM 6814 C C . ALA A 1 928 ? 2.754 13.409 -35.458 1.00 90.38 928 ALA A C 1
ATOM 6816 O O . ALA A 1 928 ? 2.922 12.281 -35.928 1.00 90.38 928 ALA A O 1
ATOM 6817 N N . THR A 1 929 ? 3.704 14.067 -34.827 1.00 93.62 929 THR A N 1
ATOM 6818 C CA . THR A 1 929 ? 5.010 13.528 -34.496 1.00 93.62 929 THR A CA 1
ATOM 6819 C C . THR A 1 929 ? 5.001 13.255 -33.008 1.00 93.62 929 THR A C 1
ATOM 6821 O O . THR A 1 929 ? 4.773 14.170 -32.223 1.00 93.62 929 THR A O 1
ATOM 6824 N N . PHE A 1 930 ? 5.241 12.014 -32.626 1.00 95.75 930 PHE A N 1
ATOM 6825 C CA . PHE A 1 930 ? 5.398 11.574 -31.254 1.00 95.75 930 PHE A CA 1
ATOM 6826 C C . PHE A 1 930 ? 6.870 11.451 -30.910 1.00 95.75 930 PHE A C 1
ATOM 6828 O O . PHE A 1 930 ? 7.712 11.196 -31.773 1.00 95.75 930 PHE A O 1
ATOM 6835 N N . ALA A 1 931 ? 7.176 11.614 -29.633 1.00 94.25 931 ALA A N 1
ATOM 6836 C CA . ALA A 1 931 ? 8.428 11.154 -29.074 1.00 94.25 931 ALA A CA 1
ATOM 6837 C C . ALA A 1 931 ? 8.567 9.643 -29.328 1.00 94.25 931 ALA A C 1
ATOM 6839 O O . ALA A 1 931 ? 7.659 8.876 -29.014 1.00 94.25 931 ALA A O 1
ATOM 6840 N N . SER A 1 932 ? 9.687 9.242 -29.923 1.00 92.62 932 SER A N 1
ATOM 6841 C CA . SER A 1 932 ? 10.123 7.840 -29.971 1.00 92.62 932 SER A CA 1
ATOM 6842 C C . SER A 1 932 ? 10.827 7.433 -28.672 1.00 92.62 932 SER A C 1
ATOM 6844 O O . SER A 1 932 ? 11.022 8.269 -27.780 1.00 92.62 932 SER A O 1
ATOM 6846 N N . LYS A 1 933 ? 11.323 6.199 -28.578 1.00 88.25 933 LYS A N 1
ATOM 6847 C CA . LYS A 1 933 ? 12.239 5.772 -27.525 1.00 88.25 933 LYS A CA 1
ATOM 6848 C C . LYS A 1 933 ? 13.587 6.473 -27.639 1.00 88.25 933 LYS A C 1
ATOM 6850 O O . LYS A 1 933 ? 14.238 6.663 -26.610 1.00 88.25 933 LYS A O 1
ATOM 6855 N N . GLU A 1 934 ? 13.989 6.877 -28.843 1.00 87.94 934 GLU A N 1
ATOM 6856 C CA . GLU A 1 934 ? 15.153 7.719 -29.113 1.00 87.94 934 GLU A CA 1
ATOM 6857 C C . GLU A 1 934 ? 14.874 9.187 -28.796 1.00 87.94 934 GLU A C 1
ATOM 6859 O O . GLU A 1 934 ? 15.791 9.990 -28.906 1.00 87.94 934 GLU A O 1
ATOM 6864 N N . TYR A 1 935 ? 13.659 9.594 -28.404 1.00 89.12 935 TYR A N 1
ATOM 6865 C CA . TYR A 1 935 ? 13.383 11.004 -28.131 1.00 89.12 935 TYR A CA 1
ATOM 6866 C C . TYR A 1 935 ? 14.268 11.504 -26.993 1.00 89.12 935 TYR A C 1
ATOM 6868 O O . TYR A 1 935 ? 14.255 10.983 -25.873 1.00 89.12 935 TYR A O 1
ATOM 6876 N N . THR A 1 936 ? 15.079 12.504 -27.306 1.00 81.19 936 THR A N 1
ATOM 6877 C CA . THR A 1 936 ? 16.171 12.968 -26.450 1.00 81.19 936 THR A CA 1
ATOM 6878 C C . THR A 1 936 ? 15.819 14.232 -25.682 1.00 81.19 936 THR A C 1
ATOM 6880 O O . THR A 1 936 ? 16.362 14.462 -24.606 1.00 81.19 936 THR A O 1
ATOM 6883 N N . THR A 1 937 ? 14.887 15.041 -26.199 1.00 78.94 937 THR A N 1
ATOM 6884 C CA . THR A 1 937 ? 14.554 16.356 -25.631 1.00 78.94 937 THR A CA 1
ATOM 6885 C C . THR A 1 937 ? 13.939 16.248 -24.236 1.00 78.94 937 THR A C 1
ATOM 6887 O O . THR A 1 937 ? 14.225 17.071 -23.371 1.00 78.94 937 THR A O 1
ATOM 6890 N N . THR A 1 938 ? 13.093 15.246 -23.985 1.00 81.38 938 THR A N 1
ATOM 6891 C CA . THR A 1 938 ? 12.504 15.005 -22.659 1.00 81.38 938 THR A CA 1
ATOM 6892 C C . THR A 1 938 ? 12.215 13.514 -22.498 1.00 81.38 938 THR A C 1
ATOM 6894 O O . THR A 1 938 ? 11.266 12.998 -23.080 1.00 81.38 938 THR A O 1
ATOM 6897 N N . THR A 1 939 ? 13.026 12.790 -21.726 1.00 77.50 939 THR A N 1
ATOM 6898 C CA . THR A 1 939 ? 12.931 11.318 -21.612 1.00 77.50 939 THR A CA 1
ATOM 6899 C C . THR A 1 939 ? 11.612 10.844 -21.004 1.00 77.50 939 THR A C 1
ATOM 6901 O O . THR A 1 939 ? 11.097 9.806 -21.409 1.00 77.50 939 THR A O 1
ATOM 6904 N N . SER A 1 940 ? 11.000 11.640 -20.120 1.00 79.44 940 SER A N 1
ATOM 6905 C CA . SER A 1 940 ? 9.655 11.375 -19.591 1.00 79.44 940 SER A CA 1
ATOM 6906 C C . SER A 1 940 ? 8.551 11.466 -20.653 1.00 79.44 940 SER A C 1
ATOM 6908 O O . SER A 1 940 ? 7.453 10.965 -20.418 1.00 79.44 940 SER A O 1
ATOM 6910 N N . SER A 1 941 ? 8.839 12.060 -21.820 1.00 84.38 941 SER A N 1
ATOM 6911 C CA . SER A 1 941 ? 7.933 12.127 -22.974 1.00 84.38 941 SER A CA 1
ATOM 6912 C C . SER A 1 941 ? 8.026 10.920 -23.901 1.00 84.38 941 SER A C 1
ATOM 6914 O O . SER A 1 941 ? 7.183 10.768 -24.781 1.00 84.38 941 SER A O 1
ATOM 6916 N N . ARG A 1 942 ? 9.030 10.054 -23.714 1.00 88.94 942 ARG A N 1
ATOM 6917 C CA . ARG A 1 942 ? 9.138 8.801 -24.469 1.00 88.94 942 ARG A CA 1
ATOM 6918 C C . ARG A 1 942 ? 7.881 7.962 -24.269 1.00 88.94 942 ARG A C 1
ATOM 6920 O O . ARG A 1 942 ? 7.233 8.087 -23.226 1.00 88.94 942 ARG A O 1
ATOM 6927 N N . PRO A 1 943 ? 7.541 7.077 -25.207 1.00 91.38 943 PRO A N 1
ATOM 6928 C CA . PRO A 1 943 ? 6.366 6.255 -25.033 1.00 91.38 943 PRO A CA 1
ATOM 6929 C C . PRO A 1 943 ? 6.505 5.378 -23.782 1.00 91.38 943 PRO A C 1
ATOM 6931 O O . PRO A 1 943 ? 7.560 4.796 -23.516 1.00 91.38 943 PRO A O 1
ATOM 6934 N N . LYS A 1 944 ? 5.438 5.328 -22.990 1.00 89.31 944 LYS A N 1
ATOM 6935 C CA . LYS A 1 944 ? 5.369 4.655 -21.691 1.00 89.31 944 LYS A CA 1
ATOM 6936 C C . LYS A 1 944 ? 4.176 3.726 -21.664 1.00 89.31 944 LYS A C 1
ATOM 6938 O O . LYS A 1 944 ? 3.130 4.093 -22.162 1.00 89.31 944 LYS A O 1
ATOM 6943 N N . LEU A 1 945 ? 4.295 2.586 -21.012 1.00 91.12 945 LEU A N 1
ATOM 6944 C CA . LEU A 1 945 ? 3.183 1.745 -20.612 1.00 91.12 945 LEU A CA 1
ATOM 6945 C C . LEU A 1 945 ? 3.202 1.617 -19.084 1.00 91.12 945 LEU A C 1
ATOM 6947 O O . LEU A 1 945 ? 4.113 1.018 -18.526 1.00 91.12 945 LEU A O 1
ATOM 6951 N N . THR A 1 946 ? 2.229 2.198 -18.389 1.00 90.31 946 THR A N 1
ATOM 6952 C CA . THR A 1 946 ? 2.068 2.042 -16.931 1.00 90.31 946 THR A CA 1
ATOM 6953 C C . THR A 1 946 ? 1.113 0.890 -16.663 1.00 90.31 946 THR A C 1
ATOM 6955 O O . THR A 1 946 ? -0.014 0.952 -17.136 1.00 90.31 946 THR A O 1
ATOM 6958 N N . VAL A 1 947 ? 1.539 -0.126 -15.913 1.00 88.94 947 VAL A N 1
ATOM 6959 C CA . VAL A 1 947 ? 0.770 -1.336 -15.602 1.00 88.94 947 VAL A CA 1
ATOM 6960 C C . VAL A 1 947 ? 0.641 -1.534 -14.094 1.00 88.94 947 VAL A C 1
ATOM 6962 O O . VAL A 1 947 ? 1.639 -1.762 -13.418 1.00 88.94 947 VAL A O 1
ATOM 6965 N N . THR A 1 948 ? -0.572 -1.514 -13.557 1.00 85.88 948 THR A N 1
ATOM 6966 C CA . THR A 1 948 ? -0.851 -1.867 -12.158 1.00 85.88 948 THR A CA 1
ATOM 6967 C C . THR A 1 948 ? -1.387 -3.289 -12.082 1.00 85.88 948 THR A C 1
ATOM 6969 O O . THR A 1 948 ? -2.263 -3.652 -12.861 1.00 85.88 948 THR A O 1
ATOM 6972 N N . TYR A 1 949 ? -0.874 -4.106 -11.163 1.00 85.06 949 TYR A N 1
ATOM 6973 C CA . TYR A 1 949 ? -1.290 -5.492 -10.971 1.00 85.06 949 TYR A CA 1
ATOM 6974 C C . TYR A 1 949 ? -1.210 -5.932 -9.509 1.00 85.06 949 TYR A C 1
ATOM 6976 O O . TYR A 1 949 ? -0.527 -5.328 -8.684 1.00 85.06 949 TYR A O 1
ATOM 6984 N N . VAL A 1 950 ? -1.896 -7.024 -9.195 1.00 78.19 950 VAL A N 1
ATOM 6985 C CA . VAL A 1 950 ? -1.754 -7.755 -7.929 1.00 78.19 950 VAL A CA 1
ATOM 6986 C C . VAL A 1 950 ? -1.121 -9.109 -8.217 1.00 78.19 950 VAL A C 1
ATOM 6988 O O . VAL A 1 950 ? -1.399 -9.707 -9.258 1.00 78.19 950 VAL A O 1
ATOM 6991 N N . VAL A 1 951 ? -0.248 -9.580 -7.323 1.00 72.38 951 VAL A N 1
ATOM 6992 C CA . VAL A 1 951 ? 0.282 -10.948 -7.380 1.00 72.38 951 VAL A CA 1
ATOM 6993 C C . VAL A 1 951 ? -0.493 -11.759 -6.352 1.00 72.38 951 VAL A C 1
ATOM 6995 O O . VAL A 1 951 ? -0.291 -11.549 -5.156 1.00 72.38 951 VAL A O 1
ATOM 6998 N N . PRO A 1 952 ? -1.395 -12.653 -6.777 1.00 65.25 952 PRO A N 1
ATOM 6999 C CA . PRO A 1 952 ? -2.091 -13.522 -5.843 1.00 65.25 952 PRO A CA 1
ATOM 7000 C C . PRO A 1 952 ? -1.068 -14.363 -5.065 1.00 65.25 952 PRO A C 1
ATOM 7002 O O . PRO A 1 952 ? -0.163 -14.939 -5.676 1.00 65.25 952 PRO A O 1
ATOM 7005 N N . THR A 1 953 ? -1.196 -14.443 -3.735 1.00 66.44 953 THR A N 1
ATOM 7006 C CA . THR A 1 953 ? -0.457 -15.436 -2.935 1.00 66.44 953 THR A CA 1
ATOM 7007 C C . THR A 1 953 ? -0.720 -16.817 -3.517 1.00 66.44 953 THR A C 1
ATOM 7009 O O . THR A 1 953 ? -1.864 -17.133 -3.846 1.00 66.44 953 THR A O 1
ATOM 7012 N N . ALA A 1 954 ? 0.326 -17.629 -3.666 1.00 69.31 954 ALA A N 1
ATOM 7013 C CA . ALA A 1 954 ? 0.145 -18.996 -4.123 1.00 69.31 954 ALA A CA 1
ATOM 7014 C C . ALA A 1 954 ? -0.669 -19.781 -3.091 1.00 69.31 954 ALA A C 1
ATOM 7016 O O . ALA A 1 954 ? -0.409 -19.699 -1.891 1.00 69.31 954 ALA A O 1
ATOM 7017 N N . CYS A 1 955 ? -1.626 -20.549 -3.590 1.00 76.25 955 CYS A N 1
ATOM 7018 C CA . CYS A 1 955 ? -2.436 -21.440 -2.785 1.00 76.25 955 CYS A CA 1
ATOM 7019 C C . CYS A 1 955 ? -1.565 -22.550 -2.192 1.00 76.25 955 CYS A C 1
ATOM 7021 O O . CYS A 1 955 ? -0.813 -23.215 -2.913 1.00 76.25 955 CYS A O 1
ATOM 7023 N N . ALA A 1 956 ? -1.657 -22.744 -0.883 1.00 79.00 956 ALA A N 1
ATOM 7024 C CA . ALA A 1 956 ? -1.059 -23.863 -0.166 1.00 79.00 956 ALA A CA 1
ATOM 7025 C C . ALA A 1 956 ? -2.164 -24.835 0.247 1.00 79.00 956 ALA A C 1
ATOM 7027 O O . ALA A 1 956 ? -3.296 -24.418 0.420 1.00 79.00 956 ALA A O 1
ATOM 7028 N N . SER A 1 957 ? -1.876 -26.124 0.419 1.00 87.25 957 SER A N 1
ATOM 7029 C CA . SER A 1 957 ? -2.875 -27.056 0.966 1.00 87.25 957 SER A CA 1
ATOM 7030 C C . SER A 1 957 ? -3.320 -26.607 2.359 1.00 87.25 957 SER A C 1
ATOM 7032 O O . SER A 1 957 ? -2.447 -26.297 3.176 1.00 87.25 957 SER A O 1
ATOM 7034 N N . ILE A 1 958 ? -4.628 -26.620 2.635 1.00 86.69 958 ILE A N 1
ATOM 7035 C CA . ILE A 1 958 ? -5.162 -26.311 3.970 1.00 86.69 958 ILE A CA 1
ATOM 7036 C C . ILE A 1 958 ? -4.530 -27.281 4.981 1.00 86.69 958 ILE A C 1
ATOM 7038 O O . ILE A 1 958 ? -4.648 -28.498 4.807 1.00 86.69 958 ILE A O 1
ATOM 7042 N N . PRO A 1 959 ? -3.776 -26.787 5.983 1.00 88.12 959 PRO A N 1
ATOM 7043 C CA . PRO A 1 959 ? -3.216 -27.642 7.016 1.00 88.12 959 PRO A CA 1
ATOM 7044 C C . PRO A 1 959 ? -4.326 -28.096 7.965 1.00 88.12 959 PRO A C 1
ATOM 7046 O O . PRO A 1 959 ? -5.384 -27.480 8.021 1.00 88.12 959 PRO A O 1
ATOM 7049 N N . ASN A 1 960 ? -4.045 -29.118 8.775 1.00 91.38 960 ASN A N 1
ATOM 7050 C CA . ASN A 1 960 ? -4.838 -29.364 9.977 1.00 91.38 960 ASN A CA 1
ATOM 7051 C C . ASN A 1 960 ? -4.834 -28.090 10.837 1.00 91.38 960 ASN A C 1
ATOM 7053 O O . ASN A 1 960 ? -3.758 -27.568 11.152 1.00 91.38 960 ASN A O 1
ATOM 7057 N N . ARG A 1 961 ? -6.011 -27.575 11.171 1.00 90.62 961 ARG A N 1
ATOM 7058 C CA . ARG A 1 961 ? -6.240 -26.385 11.989 1.00 90.62 961 ARG A CA 1
ATOM 7059 C C . ARG A 1 961 ? -6.533 -26.832 13.414 1.00 90.62 961 ARG A C 1
ATOM 7061 O O . ARG A 1 961 ? -7.073 -27.902 13.647 1.00 90.62 961 ARG A O 1
ATOM 7068 N N . ALA A 1 962 ? -6.113 -26.019 14.380 1.00 90.75 962 ALA A N 1
ATOM 7069 C CA . ALA A 1 962 ? -6.332 -26.344 15.781 1.00 90.75 962 ALA A CA 1
ATOM 7070 C C . ALA A 1 962 ? -7.838 -26.404 16.094 1.00 90.75 962 ALA A C 1
ATOM 7072 O O . ALA A 1 962 ? -8.604 -25.620 15.520 1.00 90.75 962 ALA A O 1
ATOM 7073 N N . PRO A 1 963 ? -8.260 -27.275 17.027 1.00 94.06 963 PRO A N 1
ATOM 7074 C CA . PRO A 1 963 ? -9.640 -27.277 17.483 1.00 94.06 963 PRO A CA 1
ATOM 7075 C C . PRO A 1 963 ? -9.968 -25.930 18.140 1.00 94.06 963 PRO A C 1
ATOM 7077 O O . PRO A 1 963 ? -9.096 -25.274 18.695 1.00 94.06 963 PRO A O 1
ATOM 7080 N N . LEU A 1 964 ? -11.231 -25.524 18.107 1.00 92.75 964 LEU A N 1
ATOM 7081 C CA . LEU A 1 964 ? -11.746 -24.328 18.771 1.00 92.75 964 LEU A CA 1
ATOM 7082 C C . LEU A 1 964 ? -12.413 -24.757 20.076 1.00 92.75 964 LEU A C 1
ATOM 7084 O O . LEU A 1 964 ? -13.579 -25.176 20.091 1.00 92.75 964 LEU A O 1
ATOM 7088 N N . ALA A 1 965 ? -11.652 -24.704 21.167 1.00 91.50 965 ALA A N 1
ATOM 7089 C CA . ALA A 1 965 ? -12.127 -25.048 22.496 1.00 91.50 965 ALA A CA 1
ATOM 7090 C C . ALA A 1 965 ? -12.944 -23.883 23.068 1.00 91.50 965 ALA A C 1
ATOM 7092 O O . ALA A 1 965 ? -12.457 -22.762 23.179 1.00 91.50 965 ALA A O 1
ATOM 7093 N N . ASN A 1 966 ? -14.194 -24.143 23.456 1.00 89.38 966 ASN A N 1
ATOM 7094 C CA . ASN A 1 966 ? -15.052 -23.121 24.055 1.00 89.38 966 ASN A CA 1
ATOM 7095 C C . ASN A 1 966 ? -15.110 -23.263 25.573 1.00 89.38 966 ASN A C 1
ATOM 7097 O O . ASN A 1 966 ? -15.144 -24.392 26.070 1.00 89.38 966 ASN A O 1
ATOM 7101 N N . PRO A 1 967 ? -15.157 -22.145 26.319 1.00 87.50 967 PRO A N 1
ATOM 7102 C CA . PRO A 1 967 ? -15.276 -22.203 27.760 1.00 87.50 967 PRO A CA 1
ATOM 7103 C C . PRO A 1 967 ? -16.605 -22.832 28.179 1.00 87.50 967 PRO A C 1
ATOM 7105 O O . PRO A 1 967 ? -17.596 -22.834 27.443 1.00 87.50 967 PRO A O 1
ATOM 7108 N N . ALA A 1 968 ? -16.618 -23.360 29.394 1.00 84.19 968 ALA A N 1
ATOM 7109 C CA . ALA A 1 968 ? -17.827 -23.801 30.068 1.00 84.19 968 ALA A CA 1
ATOM 7110 C C . ALA A 1 968 ? -17.989 -23.020 31.369 1.00 84.19 968 ALA A C 1
ATOM 7112 O O . ALA A 1 968 ? -17.016 -22.527 31.923 1.00 84.19 968 ALA A O 1
ATOM 7113 N N . PHE A 1 969 ? -19.213 -22.937 31.881 1.00 81.38 969 PHE A N 1
ATOM 7114 C CA . PHE A 1 969 ? -19.488 -22.264 33.145 1.00 81.38 969 PHE A CA 1
ATOM 7115 C C . PHE A 1 969 ? -20.400 -23.137 33.996 1.00 81.38 969 PHE A C 1
ATOM 7117 O O . PHE A 1 969 ? -21.367 -23.710 33.493 1.00 81.38 969 PHE A O 1
ATOM 7124 N N . ALA A 1 970 ? -20.111 -23.236 35.292 1.00 81.56 970 ALA A N 1
ATOM 7125 C CA . ALA A 1 970 ? -21.032 -23.841 36.243 1.00 81.56 970 ALA A CA 1
ATOM 7126 C C . ALA A 1 970 ? -20.910 -23.213 37.632 1.00 81.56 970 ALA A C 1
ATOM 7128 O O . ALA A 1 970 ? -19.854 -22.732 38.037 1.00 81.56 970 ALA A O 1
ATOM 7129 N N . SER A 1 971 ? -22.006 -23.266 38.383 1.00 81.00 971 SER A N 1
ATOM 7130 C CA . SER A 1 971 ? -22.057 -22.886 39.792 1.00 81.00 971 SER A CA 1
ATOM 7131 C C . SER A 1 971 ? -22.347 -24.111 40.649 1.00 81.00 971 SER A C 1
ATOM 7133 O O . SER A 1 971 ? -23.224 -24.908 40.320 1.00 81.00 971 SER A O 1
ATOM 7135 N N . THR A 1 972 ? -21.659 -24.236 41.777 1.00 85.19 972 THR A N 1
ATOM 7136 C CA . THR A 1 972 ? -21.900 -25.290 42.766 1.00 85.19 972 THR A CA 1
ATOM 7137 C C . THR A 1 972 ? -21.661 -24.753 44.172 1.00 85.19 972 THR A C 1
ATOM 7139 O O . THR A 1 972 ? -21.074 -23.685 44.356 1.00 85.19 972 THR A O 1
ATOM 7142 N N . THR A 1 973 ? -22.123 -25.481 45.180 1.00 84.56 973 THR A N 1
ATOM 7143 C CA . THR A 1 973 ? -21.826 -25.182 46.583 1.00 84.56 973 THR A CA 1
ATOM 7144 C C . THR A 1 973 ? -20.454 -25.731 46.984 1.00 84.56 973 THR A C 1
ATOM 7146 O O . THR A 1 973 ? -19.970 -26.708 46.415 1.00 84.56 973 THR A O 1
ATOM 7149 N N . SER A 1 974 ? -19.827 -25.126 47.995 1.00 82.25 974 SER A N 1
ATOM 7150 C CA . SER A 1 974 ? -18.533 -25.571 48.539 1.00 82.25 974 SER A CA 1
ATOM 7151 C C . SER A 1 974 ? -18.527 -27.075 48.855 1.00 82.25 974 SER A C 1
ATOM 7153 O O . SER A 1 974 ? -19.483 -27.598 49.429 1.00 82.25 974 SER A O 1
ATOM 7155 N N . GLY A 1 975 ? -17.462 -27.777 48.451 1.00 83.50 975 GLY A N 1
ATOM 7156 C CA . GLY A 1 975 ? -17.309 -29.221 48.648 1.00 83.50 975 GLY A CA 1
ATOM 7157 C C . GLY A 1 975 ? -18.140 -30.116 47.722 1.00 83.50 975 GLY A C 1
ATOM 7158 O O . GLY A 1 975 ? -17.965 -31.332 47.765 1.00 83.50 975 GLY A O 1
ATOM 7159 N N . VAL A 1 976 ? -19.025 -29.560 46.886 1.00 89.06 976 VAL A N 1
ATOM 7160 C CA . VAL A 1 976 ? -19.866 -30.337 45.964 1.00 89.06 976 VAL A CA 1
ATOM 7161 C C . VAL A 1 976 ? -19.262 -30.303 44.566 1.00 89.06 976 VAL A C 1
ATOM 7163 O O . VAL A 1 976 ? -19.123 -29.238 43.965 1.00 89.06 976 VAL A O 1
ATOM 7166 N N . ALA A 1 977 ? -18.913 -31.481 44.046 1.00 90.56 977 ALA A N 1
ATOM 7167 C CA . ALA A 1 977 ? -18.373 -31.632 42.703 1.00 90.56 977 ALA A CA 1
ATOM 7168 C C . ALA A 1 977 ? -19.379 -31.175 41.639 1.00 90.56 977 ALA A C 1
ATOM 7170 O O . ALA A 1 977 ? -20.572 -31.468 41.725 1.00 90.56 977 ALA A O 1
ATOM 7171 N N . VAL A 1 978 ? -18.876 -30.501 40.611 1.00 91.25 978 VAL A N 1
ATOM 7172 C CA . VAL A 1 978 ? -19.638 -30.087 39.436 1.00 91.25 978 VAL A CA 1
ATOM 7173 C C . VAL A 1 978 ? -18.947 -30.581 38.177 1.00 91.25 978 VAL A C 1
ATOM 7175 O O . VAL A 1 978 ? -17.718 -30.584 38.086 1.00 91.25 978 VAL A O 1
ATOM 7178 N N . THR A 1 979 ? -19.743 -31.037 37.217 1.00 90.25 979 THR A N 1
ATOM 7179 C CA . THR A 1 979 ? -19.252 -31.626 35.974 1.00 90.25 979 THR A CA 1
ATOM 7180 C C . THR A 1 979 ? -19.681 -30.803 34.776 1.00 90.25 979 THR A C 1
ATOM 7182 O O . THR A 1 979 ? -20.829 -30.368 34.710 1.00 90.25 979 THR A O 1
ATOM 7185 N N . THR A 1 980 ? -18.801 -30.680 33.791 1.00 86.25 980 THR A N 1
ATOM 7186 C CA . THR A 1 980 ? -19.114 -30.120 32.476 1.00 86.25 980 THR A CA 1
ATOM 7187 C C . THR A 1 980 ? -18.624 -31.048 31.366 1.00 86.25 980 THR A C 1
ATOM 7189 O O . THR A 1 980 ? -17.703 -31.841 31.566 1.00 86.25 980 THR A O 1
ATOM 7192 N N . SER A 1 981 ? -19.255 -30.966 30.195 1.00 85.06 981 SER A N 1
ATOM 7193 C CA . SER A 1 981 ? -18.851 -31.686 28.982 1.00 85.06 981 SER A CA 1
ATOM 7194 C C . SER A 1 981 ? -18.395 -30.674 27.926 1.00 85.06 981 SER A C 1
ATOM 7196 O O . SER A 1 981 ? -19.165 -30.352 27.020 1.00 85.06 981 SER A O 1
ATOM 7198 N N . PRO A 1 982 ? -17.164 -30.140 28.035 1.00 79.56 982 PRO A N 1
ATOM 7199 C CA . PRO A 1 982 ? -16.727 -28.987 27.247 1.00 79.56 982 PRO A CA 1
ATOM 7200 C C . PRO A 1 982 ? -16.598 -29.276 25.746 1.00 79.56 982 PRO A C 1
ATOM 7202 O O . PRO A 1 982 ? -16.576 -28.359 24.930 1.00 79.56 982 PRO A O 1
ATOM 7205 N N . LEU A 1 983 ? -16.574 -30.551 25.350 1.00 84.94 983 LEU A N 1
ATOM 7206 C CA . LEU A 1 983 ? -16.609 -30.928 23.938 1.00 84.94 983 LEU A CA 1
ATOM 7207 C C . LEU A 1 983 ? -17.955 -30.626 23.261 1.00 84.94 983 LEU A C 1
ATOM 7209 O O . LEU A 1 983 ? -18.002 -30.599 22.040 1.00 84.94 983 LEU A O 1
ATOM 7213 N N . GLY A 1 984 ? -19.038 -30.405 24.017 1.00 80.44 984 GLY A N 1
ATOM 7214 C CA . GLY A 1 984 ? -20.347 -30.084 23.439 1.00 80.44 984 GLY A CA 1
ATOM 7215 C C . GLY A 1 984 ? -20.406 -28.699 22.786 1.00 80.44 984 GLY A C 1
ATOM 7216 O O . GLY A 1 984 ? -21.139 -28.517 21.820 1.00 80.44 984 GLY A O 1
ATOM 7217 N N . SER A 1 985 ? -19.632 -27.739 23.301 1.00 80.12 985 SER A N 1
ATOM 7218 C CA . SER A 1 985 ? -19.503 -26.383 22.750 1.00 80.12 985 SER A CA 1
ATOM 7219 C C . SER A 1 985 ? -18.213 -26.182 21.953 1.00 80.12 985 SER A C 1
ATOM 7221 O O . SER A 1 985 ? -18.104 -25.215 21.203 1.00 80.12 985 SER A O 1
ATOM 7223 N N . SER A 1 986 ? -17.229 -27.071 22.102 1.00 89.25 986 SER A N 1
ATOM 7224 C CA . SER A 1 986 ? -15.995 -27.038 21.314 1.00 89.25 986 SER A CA 1
ATOM 7225 C C . SER A 1 986 ? -16.230 -27.611 19.919 1.00 89.25 986 SER A C 1
ATOM 7227 O O . SER A 1 986 ? -17.095 -28.462 19.716 1.00 89.25 986 SER A O 1
ATOM 7229 N N . SER A 1 987 ? -15.453 -27.161 18.943 1.00 91.31 987 SER A N 1
ATOM 7230 C CA . SER A 1 987 ? -15.605 -27.616 17.563 1.00 91.31 987 SER A CA 1
ATOM 7231 C C . SER A 1 987 ? -14.267 -27.766 16.868 1.00 91.31 987 SER A C 1
ATOM 7233 O O . SER A 1 987 ? -13.268 -27.206 17.300 1.00 91.31 987 SER A O 1
ATOM 7235 N N . ASP A 1 988 ? -14.264 -28.541 15.797 1.00 91.81 988 ASP A N 1
ATOM 7236 C CA . ASP A 1 988 ? -13.129 -28.687 14.905 1.00 91.81 988 ASP A CA 1
ATOM 7237 C C . ASP A 1 988 ? -13.597 -28.324 13.504 1.00 91.81 988 ASP A C 1
ATOM 7239 O O . ASP A 1 988 ? -14.634 -28.816 13.044 1.00 91.81 988 ASP A O 1
ATOM 7243 N N . VAL A 1 989 ? -12.884 -27.411 12.857 1.00 91.12 989 VAL A N 1
ATOM 7244 C CA . VAL A 1 989 ? -13.267 -26.924 11.530 1.00 91.12 989 VAL A CA 1
ATOM 7245 C C . VAL A 1 989 ? -12.948 -27.946 10.433 1.00 91.12 989 VAL A C 1
ATOM 7247 O O . VAL A 1 989 ? -13.634 -27.979 9.414 1.00 91.12 989 VAL A O 1
ATOM 7250 N N . ASP A 1 990 ? -11.978 -28.833 10.673 1.00 90.19 990 ASP A N 1
ATOM 7251 C CA . ASP A 1 990 ? -11.595 -29.924 9.771 1.00 90.19 990 ASP A CA 1
ATOM 7252 C C . ASP A 1 990 ? -12.419 -31.202 10.021 1.00 90.19 990 ASP A C 1
ATOM 7254 O O . ASP A 1 990 ? -12.281 -32.207 9.318 1.00 90.19 990 ASP A O 1
ATOM 7258 N N . GLY A 1 991 ? -13.325 -31.168 11.006 1.00 88.75 991 GLY A N 1
ATOM 7259 C CA . GLY A 1 991 ? -14.213 -32.272 11.359 1.00 88.75 991 GLY A CA 1
ATOM 7260 C C . GLY A 1 991 ? -13.516 -33.401 12.117 1.00 88.75 991 GLY A C 1
ATOM 7261 O O . GLY A 1 991 ? -14.058 -34.510 12.205 1.00 88.75 991 GLY A O 1
ATOM 7262 N N . ASN A 1 992 ? -12.323 -33.161 12.666 1.00 91.81 992 ASN A N 1
ATOM 7263 C CA . ASN A 1 992 ? -11.638 -34.154 13.476 1.00 91.81 992 ASN A CA 1
ATOM 7264 C C . ASN A 1 992 ? -12.377 -34.387 14.801 1.00 91.81 992 ASN A C 1
ATOM 7266 O O . ASN A 1 992 ? -12.934 -33.482 15.421 1.00 91.81 992 ASN A O 1
ATOM 7270 N N . SER A 1 993 ? -12.385 -35.639 15.266 1.00 91.56 993 SER A N 1
ATOM 7271 C CA . SER A 1 993 ? -12.946 -35.950 16.583 1.00 91.56 993 SER A CA 1
ATOM 7272 C C . SER A 1 993 ? -12.108 -35.290 17.677 1.00 91.56 993 SER A C 1
ATOM 7274 O O . SER A 1 993 ? -10.878 -35.359 17.622 1.00 91.56 993 SER A O 1
ATOM 7276 N N . LEU A 1 994 ? -12.773 -34.734 18.686 1.00 93.50 994 LEU A N 1
ATOM 7277 C CA . LEU A 1 994 ? -12.128 -34.051 19.800 1.00 93.50 994 LEU A CA 1
ATOM 7278 C C . LEU A 1 994 ? -11.958 -34.968 21.012 1.00 93.50 994 LEU A C 1
ATOM 7280 O O . LEU A 1 994 ? -12.810 -35.813 21.299 1.00 93.50 994 LEU A O 1
ATOM 7284 N N . SER A 1 995 ? -10.873 -34.775 21.759 1.00 92.62 995 SER A N 1
ATOM 7285 C CA . SER A 1 995 ? -10.654 -35.419 23.055 1.00 92.62 995 SER A CA 1
ATOM 7286 C C . SER A 1 995 ? -10.112 -34.437 24.092 1.00 92.62 995 SER A C 1
ATOM 7288 O O . SER A 1 995 ? -9.442 -33.460 23.762 1.00 92.62 995 SER A O 1
ATOM 7290 N N . ILE A 1 996 ? -10.396 -34.696 25.370 1.00 92.88 996 ILE A N 1
ATOM 7291 C CA . ILE A 1 996 ? -9.776 -33.962 26.478 1.00 92.88 996 ILE A CA 1
ATOM 7292 C C . ILE A 1 996 ? -8.478 -34.679 26.834 1.00 92.88 996 ILE A C 1
ATOM 7294 O O . ILE A 1 996 ? -8.493 -35.864 27.166 1.00 92.88 996 ILE A O 1
ATOM 7298 N N . THR A 1 997 ? -7.356 -33.964 26.766 1.00 93.38 997 THR A N 1
ATOM 7299 C CA . THR A 1 997 ? -6.018 -34.535 27.018 1.00 93.38 997 THR A CA 1
ATOM 7300 C C . THR A 1 997 ? -5.374 -34.040 28.308 1.00 93.38 997 THR A C 1
ATOM 7302 O O . THR A 1 997 ? -4.329 -34.546 28.718 1.00 93.38 997 THR A O 1
ATOM 7305 N N . GLY A 1 998 ? -5.989 -33.067 28.980 1.00 91.81 998 GLY A N 1
ATOM 7306 C CA . GLY A 1 998 ? -5.480 -32.543 30.236 1.00 91.81 998 GLY A CA 1
ATOM 7307 C C . GLY A 1 998 ? -6.419 -31.544 30.893 1.00 91.81 998 GLY A C 1
ATOM 7308 O O . GLY A 1 998 ? -7.286 -30.964 30.242 1.00 91.81 998 GLY A O 1
ATOM 7309 N N . VAL A 1 999 ? -6.199 -31.338 32.190 1.00 93.06 999 VAL A N 1
ATOM 7310 C CA . VAL A 1 999 ? -6.794 -30.259 32.984 1.00 93.06 999 VAL A CA 1
ATOM 7311 C C . VAL A 1 999 ? -5.702 -29.564 33.788 1.00 93.06 999 VAL A C 1
ATOM 7313 O O . VAL A 1 999 ? -4.759 -30.205 34.258 1.00 93.06 999 VAL A O 1
ATOM 7316 N N . ILE A 1 1000 ? -5.835 -28.255 33.945 1.00 91.25 1000 ILE A N 1
ATOM 7317 C CA . ILE A 1 1000 ? -4.980 -27.398 34.759 1.00 91.25 1000 ILE A CA 1
ATOM 7318 C C . ILE A 1 1000 ? -5.813 -26.961 35.960 1.00 91.25 1000 ILE A C 1
ATOM 7320 O O . ILE A 1 1000 ? -6.933 -26.479 35.802 1.00 91.25 1000 ILE A O 1
ATOM 7324 N N . GLN A 1 1001 ? -5.269 -27.180 37.155 1.00 90.81 1001 GLN A N 1
ATOM 7325 C CA . GLN A 1 1001 ? -5.966 -26.964 38.421 1.00 90.81 1001 GLN A CA 1
ATOM 7326 C C . GLN A 1 1001 ? -6.320 -25.486 38.633 1.00 90.81 1001 GLN A C 1
ATOM 7328 O O . GLN A 1 1001 ? -5.520 -24.606 38.310 1.00 90.81 1001 GLN A O 1
ATOM 7333 N N . GLY A 1 1002 ? -7.492 -25.245 39.224 1.00 83.62 1002 GLY A N 1
ATOM 7334 C CA . GLY A 1 1002 ? -7.875 -23.941 39.761 1.00 83.62 1002 GLY A CA 1
ATOM 7335 C C . GLY A 1 1002 ? -7.227 -23.667 41.120 1.00 83.62 1002 GLY A C 1
ATOM 7336 O O . GLY A 1 1002 ? -6.606 -24.545 41.725 1.00 83.62 1002 GLY A O 1
ATOM 7337 N N . ALA A 1 1003 ? -7.346 -22.436 41.611 1.00 85.88 1003 ALA A N 1
ATOM 7338 C CA . ALA A 1 1003 ? -6.710 -22.013 42.857 1.00 85.88 1003 ALA A CA 1
ATOM 7339 C C . ALA A 1 1003 ? -7.472 -22.472 44.114 1.00 85.88 1003 ALA A C 1
ATOM 7341 O O . ALA A 1 1003 ? -6.913 -22.451 45.212 1.00 85.88 1003 ALA A O 1
ATOM 7342 N N . ASN A 1 1004 ? -8.743 -22.866 43.987 1.00 86.31 1004 ASN A N 1
ATOM 7343 C CA . ASN A 1 1004 ? -9.659 -23.066 45.112 1.00 86.31 1004 ASN A CA 1
ATOM 7344 C C . ASN A 1 1004 ? -10.368 -24.431 45.095 1.00 86.31 1004 ASN A C 1
ATOM 7346 O O . ASN A 1 1004 ? -11.393 -24.598 45.765 1.00 86.31 1004 ASN A O 1
ATOM 7350 N N . GLY A 1 1005 ? -9.812 -25.419 44.397 1.00 87.88 1005 GLY A N 1
ATOM 7351 C CA . GLY A 1 1005 ? -10.367 -26.766 44.342 1.00 87.88 1005 GLY A CA 1
ATOM 7352 C C . GLY A 1 1005 ? -9.498 -27.741 43.560 1.00 87.88 1005 GLY A C 1
ATOM 7353 O O . GLY A 1 1005 ? -8.333 -27.475 43.274 1.00 87.88 1005 GLY A O 1
ATOM 7354 N N . THR A 1 1006 ? -10.079 -28.889 43.218 1.00 91.38 1006 THR A N 1
ATOM 7355 C CA . THR A 1 1006 ? -9.417 -29.931 42.423 1.00 91.38 1006 THR A CA 1
ATOM 7356 C C . THR A 1 1006 ? -10.226 -30.249 41.173 1.00 91.38 1006 THR A C 1
ATOM 7358 O O . THR A 1 1006 ? -11.433 -30.478 41.235 1.00 91.38 1006 THR A O 1
ATOM 7361 N N . ALA A 1 1007 ? -9.549 -30.250 40.031 1.00 92.00 1007 ALA A N 1
ATOM 7362 C CA . ALA A 1 1007 ? -10.073 -30.595 38.725 1.00 92.00 1007 ALA A CA 1
ATOM 7363 C C . ALA A 1 1007 ? -9.531 -31.953 38.270 1.00 92.00 1007 ALA A C 1
ATOM 7365 O O . ALA A 1 1007 ? -8.349 -32.271 38.422 1.00 92.00 1007 ALA A O 1
ATOM 7366 N N . SER A 1 1008 ? -10.399 -32.747 37.667 1.00 93.00 1008 SER A N 1
ATOM 7367 C CA . SER A 1 1008 ? -10.063 -34.009 37.013 1.00 93.00 1008 SER A CA 1
ATOM 7368 C C . SER A 1 1008 ? -10.878 -34.136 35.733 1.00 93.00 1008 SER A C 1
ATOM 7370 O O . SER A 1 1008 ? -11.838 -33.395 35.527 1.00 93.00 1008 SER A O 1
ATOM 7372 N N . TYR A 1 1009 ? -10.506 -35.065 34.861 1.00 92.69 1009 TYR A N 1
ATOM 7373 C CA . TYR A 1 1009 ? -11.315 -35.396 33.696 1.00 92.69 1009 TYR A CA 1
ATOM 7374 C C . TYR A 1 1009 ? -11.430 -36.908 33.544 1.00 92.69 1009 TYR A C 1
ATOM 7376 O O . TYR A 1 1009 ? -10.557 -37.669 33.965 1.00 92.69 1009 TYR A O 1
ATOM 7384 N N . THR A 1 1010 ? -12.539 -37.359 32.974 1.00 90.25 1010 THR A N 1
ATOM 7385 C CA . THR A 1 1010 ? -12.767 -38.759 32.610 1.00 90.25 1010 THR A CA 1
ATOM 7386 C C . THR A 1 1010 ? -13.555 -38.784 31.312 1.00 90.25 1010 THR A C 1
ATOM 7388 O O . THR A 1 1010 ? -14.679 -38.291 31.248 1.00 90.25 1010 THR A O 1
ATOM 7391 N N . GLY A 1 1011 ? -12.950 -39.330 30.256 1.00 86.31 1011 GLY A N 1
ATOM 7392 C CA . GLY A 1 1011 ? -13.524 -39.266 28.914 1.00 86.31 1011 GLY A CA 1
ATOM 7393 C C . GLY A 1 1011 ? -13.722 -37.817 28.463 1.00 86.31 1011 GLY A C 1
ATOM 7394 O O . GLY A 1 1011 ? -12.764 -37.052 28.384 1.00 86.31 1011 GLY A O 1
ATOM 7395 N N . THR A 1 1012 ? -14.969 -37.444 28.183 1.00 86.12 1012 THR A N 1
ATOM 7396 C CA . THR A 1 1012 ? -15.361 -36.109 27.700 1.00 86.12 1012 THR A CA 1
ATOM 7397 C C . THR A 1 1012 ? -15.824 -35.169 28.812 1.00 86.12 1012 THR A C 1
ATOM 7399 O O . THR A 1 1012 ? -16.278 -34.064 28.522 1.00 86.12 1012 THR A O 1
ATOM 7402 N N . THR A 1 1013 ? -15.764 -35.605 30.072 1.00 88.75 1013 THR A N 1
ATOM 7403 C CA . THR A 1 1013 ? -16.286 -34.861 31.221 1.00 88.75 1013 THR A CA 1
ATOM 7404 C C . THR A 1 1013 ? -15.144 -34.313 32.064 1.00 88.75 1013 THR A C 1
ATOM 7406 O O . THR A 1 1013 ? -14.241 -35.057 32.449 1.00 88.75 1013 THR A O 1
ATOM 7409 N N . VAL A 1 1014 ? -15.206 -33.020 32.380 1.00 91.25 1014 VAL A N 1
ATOM 7410 C CA . VAL A 1 1014 ? -14.348 -32.358 33.372 1.00 91.25 1014 VAL A CA 1
ATOM 7411 C C . VAL A 1 1014 ? -15.137 -32.228 34.667 1.00 91.25 1014 VAL A C 1
ATOM 7413 O O . VAL A 1 1014 ? -16.263 -31.736 34.656 1.00 91.25 1014 VAL A O 1
ATOM 7416 N N . THR A 1 1015 ? -14.542 -32.654 35.776 1.00 92.06 1015 THR A N 1
ATOM 7417 C CA . THR A 1 1015 ? -15.116 -32.578 37.121 1.00 92.06 1015 THR A CA 1
ATOM 7418 C C . THR A 1 1015 ? -14.271 -31.643 37.968 1.00 92.06 1015 THR A C 1
ATOM 7420 O O . THR A 1 1015 ? -13.078 -31.892 38.145 1.00 92.06 1015 THR A O 1
ATOM 7423 N N . TYR A 1 1016 ? -14.887 -30.611 38.536 1.00 91.56 1016 TYR A N 1
ATOM 7424 C CA . TYR A 1 1016 ? -14.256 -29.697 39.483 1.00 91.56 1016 TYR A CA 1
ATOM 7425 C C . TYR A 1 1016 ? -14.927 -29.801 40.853 1.00 91.56 1016 TYR A C 1
ATOM 7427 O O . TYR A 1 1016 ? -16.152 -29.779 40.954 1.00 91.56 1016 TYR A O 1
ATOM 7435 N N . THR A 1 1017 ? -14.131 -29.914 41.914 1.00 91.12 1017 THR A N 1
ATOM 7436 C CA . THR A 1 1017 ? -14.608 -29.950 43.302 1.00 91.12 1017 THR A CA 1
ATOM 7437 C C . THR A 1 1017 ? -13.994 -28.788 44.080 1.00 91.12 1017 THR A C 1
ATOM 7439 O O . THR A 1 1017 ? -12.785 -28.823 44.337 1.00 91.12 1017 THR A O 1
ATOM 7442 N N . PRO A 1 1018 ? -14.784 -27.770 44.472 1.00 89.00 1018 PRO A N 1
ATOM 7443 C CA . PRO A 1 1018 ? -14.291 -26.664 45.285 1.00 89.00 1018 PRO A CA 1
ATOM 7444 C C . PRO A 1 1018 ? -13.920 -27.117 46.701 1.00 89.00 1018 PRO A C 1
ATOM 7446 O O . PRO A 1 1018 ? -14.567 -27.998 47.272 1.00 89.00 1018 PRO A O 1
ATOM 7449 N N . ASN A 1 1019 ? -12.941 -26.453 47.311 1.00 85.12 1019 ASN A N 1
ATOM 7450 C CA . ASN A 1 1019 ? -12.538 -26.696 48.696 1.00 85.12 1019 ASN A CA 1
ATOM 7451 C C . ASN A 1 1019 ? -13.692 -26.441 49.690 1.00 85.12 1019 ASN A C 1
ATOM 7453 O O . ASN A 1 1019 ? -14.560 -25.594 49.465 1.00 85.12 1019 ASN A O 1
ATOM 7457 N N . THR A 1 1020 ? -13.676 -27.147 50.826 1.00 79.94 1020 THR A N 1
ATOM 7458 C CA . THR A 1 1020 ? -14.720 -27.108 51.873 1.00 79.94 1020 THR A CA 1
ATOM 7459 C C . THR A 1 1020 ? -14.588 -25.947 52.870 1.00 79.94 1020 THR A C 1
ATOM 7461 O O . THR A 1 1020 ? -15.417 -25.817 53.767 1.00 79.94 1020 THR A O 1
ATOM 7464 N N . SER A 1 1021 ? -13.543 -25.118 52.774 1.00 62.09 1021 SER A N 1
ATOM 7465 C CA . SER A 1 1021 ? -13.239 -24.066 53.756 1.00 62.09 1021 SER A CA 1
ATOM 7466 C C . SER A 1 1021 ? -13.088 -22.689 53.105 1.00 62.09 1021 SER A C 1
ATOM 7468 O O . SER A 1 1021 ? -12.077 -22.414 52.460 1.00 62.09 1021 SER A O 1
ATOM 7470 N N . GLY A 1 1022 ? -14.069 -21.807 53.321 1.00 56.59 1022 GLY A N 1
ATOM 7471 C CA . GLY A 1 1022 ? -13.988 -20.388 52.968 1.00 56.59 1022 GLY A CA 1
ATOM 7472 C C . GLY A 1 1022 ? -15.346 -19.684 53.019 1.00 56.59 1022 GLY A C 1
ATOM 7473 O O . GLY A 1 1022 ? -16.310 -20.143 52.417 1.00 56.59 1022 GLY A O 1
ATOM 7474 N N . SER A 1 1023 ? -15.425 -18.567 53.739 1.00 50.41 1023 SER A N 1
ATOM 7475 C CA . SER A 1 1023 ? -16.561 -17.636 53.701 1.00 50.41 1023 SER A CA 1
ATOM 7476 C C . SER A 1 1023 ? -16.468 -16.773 52.429 1.00 50.41 1023 SER A C 1
ATOM 7478 O O . SER A 1 1023 ? -15.351 -16.447 52.035 1.00 50.41 1023 SER A O 1
ATOM 7480 N N . VAL A 1 1024 ? -17.619 -16.372 51.863 1.00 53.19 1024 VAL A N 1
ATOM 7481 C CA . VAL A 1 1024 ? -17.905 -15.615 50.606 1.00 53.19 1024 VAL A CA 1
ATOM 7482 C C . VAL A 1 1024 ? -17.826 -16.372 49.256 1.00 53.19 1024 VAL A C 1
ATOM 7484 O O . VAL A 1 1024 ? -16.997 -17.270 49.107 1.00 53.19 1024 VAL A O 1
ATOM 7487 N N . PRO A 1 1025 ? -18.694 -16.026 48.266 1.00 53.78 1025 PRO A N 1
ATOM 7488 C CA . PRO A 1 1025 ? -18.657 -16.621 46.931 1.00 53.78 1025 PRO A CA 1
ATOM 7489 C C . PRO A 1 1025 ? -17.320 -16.317 46.249 1.00 53.78 1025 PRO A C 1
ATOM 7491 O O . PRO A 1 1025 ? -16.829 -15.190 46.303 1.00 53.78 1025 PRO A O 1
ATOM 7494 N N . ARG A 1 1026 ? -16.725 -17.328 45.609 1.00 67.19 1026 ARG A N 1
ATOM 7495 C CA . ARG A 1 1026 ? -15.469 -17.219 44.854 1.00 67.19 1026 ARG A CA 1
ATOM 7496 C C . ARG A 1 1026 ? -15.690 -17.729 43.438 1.00 67.19 1026 ARG A C 1
ATOM 7498 O O . ARG A 1 1026 ? -16.330 -18.760 43.258 1.00 67.19 1026 ARG A O 1
ATOM 7505 N N . THR A 1 1027 ? -15.130 -17.023 42.463 1.00 74.25 1027 THR A N 1
ATOM 7506 C CA . THR A 1 1027 ? -14.922 -17.564 41.115 1.00 74.25 1027 THR A CA 1
ATOM 7507 C C . THR A 1 1027 ? -13.591 -18.306 41.136 1.00 74.25 1027 THR A C 1
ATOM 7509 O O . THR A 1 1027 ? -12.598 -17.739 41.595 1.00 74.25 1027 THR A O 1
ATOM 7512 N N . ASP A 1 1028 ? -13.570 -19.559 40.686 1.00 82.62 1028 ASP A N 1
ATOM 7513 C CA . ASP A 1 1028 ? -12.327 -20.280 40.409 1.00 82.62 1028 ASP A CA 1
ATOM 7514 C C . ASP A 1 1028 ? -12.231 -20.544 38.910 1.00 82.62 1028 ASP A C 1
ATOM 7516 O O . ASP A 1 1028 ? -13.257 -20.605 38.240 1.00 82.62 1028 ASP A O 1
ATOM 7520 N N . LEU A 1 1029 ? -11.008 -20.642 38.394 1.00 84.81 1029 LEU A N 1
ATOM 7521 C CA . LEU A 1 1029 ? -10.755 -20.826 36.969 1.00 84.81 1029 LEU A CA 1
ATOM 7522 C C . LEU A 1 1029 ? -9.950 -22.104 36.768 1.00 84.81 1029 LEU A C 1
ATOM 7524 O O . LEU A 1 1029 ? -8.782 -22.171 37.153 1.00 84.81 1029 LEU A O 1
ATOM 7528 N N . VAL A 1 1030 ? -10.565 -23.100 36.149 1.00 87.00 1030 VAL A N 1
ATOM 7529 C CA . VAL A 1 1030 ? -9.918 -24.350 35.742 1.00 87.00 1030 VAL A CA 1
ATOM 7530 C C . VAL A 1 1030 ? -9.653 -24.263 34.245 1.00 87.00 1030 VAL A C 1
ATOM 7532 O O . VAL A 1 1030 ? -10.441 -23.674 33.519 1.00 87.00 1030 VAL A O 1
ATOM 7535 N N . SER A 1 1031 ? -8.563 -24.831 33.735 1.00 90.31 1031 SER A N 1
ATOM 7536 C CA . SER A 1 1031 ? -8.386 -24.957 32.277 1.00 90.31 1031 SER A CA 1
ATOM 7537 C C . SER A 1 1031 ? -8.422 -26.410 31.849 1.00 90.31 1031 SER A C 1
ATOM 7539 O O . SER A 1 1031 ? -8.051 -27.299 32.612 1.00 90.31 1031 SER A O 1
ATOM 7541 N N . PHE A 1 1032 ? -8.853 -26.668 30.626 1.00 91.12 1032 PHE A N 1
ATOM 7542 C CA . PHE A 1 1032 ? -8.821 -27.991 30.020 1.00 91.12 1032 PHE A CA 1
ATOM 7543 C C . PHE A 1 1032 ? -8.263 -27.891 28.606 1.00 91.12 1032 PHE A C 1
ATOM 7545 O O . PHE A 1 1032 ? -8.415 -26.878 27.925 1.00 91.12 1032 PHE A O 1
ATOM 7552 N N . ILE A 1 1033 ? -7.579 -28.950 28.189 1.00 92.00 1033 ILE A N 1
ATOM 7553 C CA . ILE A 1 1033 ? -6.866 -29.002 26.917 1.00 92.00 1033 ILE A CA 1
ATOM 7554 C C . ILE A 1 1033 ? -7.629 -29.936 25.990 1.00 92.00 1033 ILE A C 1
ATOM 7556 O O . ILE A 1 1033 ? -7.705 -31.145 26.244 1.00 92.00 1033 ILE A O 1
ATOM 7560 N N . VAL A 1 1034 ? -8.168 -29.372 24.916 1.00 93.50 1034 VAL A N 1
ATOM 7561 C CA . VAL A 1 1034 ? -8.831 -30.107 23.844 1.00 93.50 1034 VAL A CA 1
ATOM 7562 C C . VAL A 1 1034 ? -7.794 -30.407 22.772 1.00 93.50 1034 VAL A C 1
ATOM 7564 O O . VAL A 1 1034 ? -7.055 -29.521 22.358 1.00 93.50 1034 VAL A O 1
ATOM 7567 N N . SER A 1 1035 ? -7.710 -31.663 22.352 1.00 93.38 1035 SER A N 1
ATOM 7568 C CA . SER A 1 1035 ? -6.898 -32.084 21.213 1.00 93.38 1035 SER A CA 1
ATOM 7569 C C . SER A 1 1035 ? -7.824 -32.488 20.082 1.00 93.38 1035 SER A C 1
ATOM 7571 O O . SER A 1 1035 ? -8.792 -33.220 20.321 1.00 93.38 1035 SER A O 1
ATOM 7573 N N . ASP A 1 1036 ? -7.496 -32.074 18.865 1.00 90.69 1036 ASP A N 1
ATOM 7574 C CA . ASP A 1 1036 ? -7.970 -32.799 17.697 1.00 90.69 1036 ASP A CA 1
ATOM 7575 C C . ASP A 1 1036 ? -7.239 -34.155 17.669 1.00 90.69 1036 ASP A C 1
ATOM 7577 O O . ASP A 1 1036 ? -6.101 -34.289 18.135 1.00 90.69 1036 ASP A O 1
ATOM 7581 N N . ASN A 1 1037 ? -7.917 -35.212 17.235 1.00 89.19 1037 ASN A N 1
ATOM 7582 C CA . ASN A 1 1037 ? -7.310 -36.540 17.104 1.00 89.19 1037 ASN A CA 1
ATOM 7583 C C . ASN A 1 1037 ? -6.784 -36.758 15.673 1.00 89.19 1037 ASN A C 1
ATOM 7585 O O . ASN A 1 1037 ? -6.930 -37.853 15.120 1.00 89.19 1037 ASN A O 1
ATOM 7589 N N . ALA A 1 1038 ? -6.232 -35.714 15.043 1.00 88.81 1038 ALA A N 1
ATOM 7590 C CA . ALA A 1 1038 ? -5.668 -35.805 13.702 1.00 88.81 1038 ALA A CA 1
ATOM 7591 C C . ALA A 1 1038 ? -4.353 -36.610 13.686 1.00 88.81 1038 ALA A C 1
ATOM 7593 O O . ALA A 1 1038 ? -3.757 -36.918 14.719 1.00 88.81 1038 ALA A O 1
ATOM 7594 N N . GLY A 1 1039 ? -3.854 -36.941 12.487 1.00 79.56 1039 GLY A N 1
ATOM 7595 C CA . GLY A 1 1039 ? -2.565 -37.636 12.325 1.00 79.56 1039 GLY A CA 1
ATOM 7596 C C . GLY A 1 1039 ? -1.358 -36.832 12.837 1.00 79.56 1039 GLY A C 1
ATOM 7597 O O . GLY A 1 1039 ? -0.306 -37.401 13.119 1.00 79.56 1039 GLY A O 1
ATOM 7598 N N . SER A 1 1040 ? -1.508 -35.512 12.972 1.00 84.81 1040 SER A N 1
ATOM 7599 C CA . SER A 1 1040 ? -0.585 -34.599 13.654 1.00 84.81 1040 SER A CA 1
ATOM 7600 C C . SER A 1 1040 ? -1.407 -33.707 14.583 1.00 84.81 1040 SER A C 1
ATOM 7602 O O . SER A 1 1040 ? -1.844 -32.646 14.146 1.00 84.81 1040 SER A O 1
ATOM 7604 N N . PRO A 1 1041 ? -1.677 -34.163 15.818 1.00 88.56 1041 PRO A N 1
ATOM 7605 C CA . PRO A 1 1041 ? -2.730 -33.581 16.626 1.00 88.56 1041 PRO A CA 1
ATOM 7606 C C . PRO A 1 1041 ? -2.376 -32.177 17.112 1.00 88.56 1041 PRO A C 1
ATOM 7608 O O . PRO A 1 1041 ? -1.309 -31.977 17.709 1.00 88.56 1041 PRO A O 1
ATOM 7611 N N . LEU A 1 1042 ? -3.274 -31.219 16.891 1.00 93.19 1042 LEU A N 1
ATOM 7612 C CA . LEU A 1 1042 ? -3.178 -29.875 17.455 1.00 93.19 1042 LEU A CA 1
ATOM 7613 C C . LEU A 1 1042 ? -4.081 -29.745 18.679 1.00 93.19 1042 LEU A C 1
ATOM 7615 O O . LEU A 1 1042 ? -4.969 -30.559 18.939 1.00 93.19 1042 LEU A O 1
ATOM 7619 N N . LYS A 1 1043 ? -3.785 -28.736 19.499 1.00 92.56 1043 LYS A N 1
ATOM 7620 C CA . LYS A 1 1043 ? -4.435 -28.533 20.790 1.00 92.56 1043 LYS A CA 1
ATOM 7621 C C . LYS A 1 1043 ? -4.855 -27.091 20.965 1.00 92.56 1043 LYS A C 1
ATOM 7623 O O . LYS A 1 1043 ? -4.111 -26.189 20.588 1.00 92.56 1043 LYS A O 1
ATOM 7628 N N . ASP A 1 1044 ? -5.978 -26.919 21.640 1.00 92.06 1044 ASP A N 1
ATOM 7629 C CA . ASP A 1 1044 ? -6.457 -25.638 22.136 1.00 92.06 1044 ASP A CA 1
ATOM 7630 C C . ASP A 1 1044 ? -6.831 -25.753 23.617 1.00 92.06 1044 ASP A C 1
ATOM 7632 O O . ASP A 1 1044 ? -7.082 -26.844 24.143 1.00 92.06 1044 ASP A O 1
AT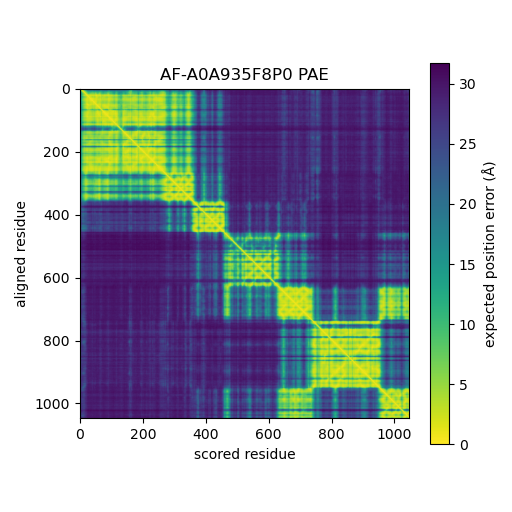OM 7636 N N . THR A 1 1045 ? -6.780 -24.632 24.329 1.00 90.12 1045 THR A N 1
ATOM 7637 C CA . THR A 1 1045 ? -7.008 -24.569 25.772 1.00 90.12 1045 THR A CA 1
ATOM 7638 C C . THR A 1 1045 ? -8.134 -23.600 26.075 1.00 90.12 1045 THR A C 1
ATOM 7640 O O . THR A 1 1045 ? -8.002 -22.400 25.859 1.00 90.12 1045 THR A O 1
ATOM 7643 N N . ALA A 1 1046 ? -9.197 -24.115 26.683 1.00 86.44 1046 ALA A N 1
ATOM 7644 C CA . ALA A 1 1046 ? -10.291 -23.310 27.203 1.00 86.44 1046 ALA A CA 1
ATOM 7645 C C . ALA A 1 1046 ? -10.406 -23.466 28.721 1.00 86.44 1046 ALA A C 1
ATOM 7647 O O . ALA A 1 1046 ? -9.630 -24.185 29.363 1.00 86.44 1046 ALA A O 1
ATOM 7648 N N . TYR A 1 1047 ? -11.346 -22.734 29.310 1.00 86.06 1047 TYR A N 1
ATOM 7649 C CA . TYR A 1 1047 ? -11.514 -22.642 30.752 1.00 86.06 1047 TYR A CA 1
ATOM 7650 C C . TYR A 1 1047 ? -12.921 -23.023 31.212 1.00 86.06 1047 TYR A C 1
ATOM 7652 O O . TYR A 1 1047 ? -13.890 -22.918 30.461 1.00 86.06 1047 TYR A O 1
ATOM 7660 N N . PHE A 1 1048 ? -12.992 -23.517 32.445 1.00 80.38 1048 PHE A N 1
ATOM 7661 C CA . PHE A 1 1048 ? -14.190 -23.917 33.168 1.00 80.38 1048 PHE A CA 1
ATOM 7662 C C . PHE A 1 1048 ? -14.325 -23.106 34.457 1.00 80.38 1048 PHE A C 1
ATOM 7664 O O . PHE A 1 1048 ? -13.287 -22.963 35.154 1.00 80.38 1048 PHE A O 1
#

Solvent-accessible surface area (backbone atoms only — not comparable to full-atom values): 56888 Å² total; per-residue (Å²): 135,86,86,79,82,87,75,90,79,85,78,78,88,86,76,82,80,52,27,77,53,36,40,24,27,31,63,88,35,14,66,65,47,44,52,50,35,48,75,73,67,50,35,50,87,54,35,80,71,47,47,49,73,42,54,54,70,72,65,55,77,63,48,29,40,36,37,30,54,46,86,56,41,48,94,60,39,53,41,52,62,53,37,16,46,78,43,42,27,29,41,40,31,11,18,51,19,40,33,39,35,35,32,32,31,36,83,90,39,84,88,47,60,45,34,34,55,38,39,71,23,90,57,52,87,56,76,51,73,55,101,66,91,81,53,64,37,22,22,44,42,50,89,76,53,78,72,61,59,79,81,58,48,79,38,60,72,85,39,70,50,46,72,39,72,69,64,42,60,73,16,21,77,40,58,78,11,31,46,46,35,34,28,76,76,74,50,60,10,25,49,34,89,61,42,46,62,38,28,28,31,95,78,36,83,84,52,90,73,71,48,96,85,45,39,46,40,35,31,37,30,38,36,27,33,35,70,61,32,88,76,29,12,40,37,36,44,38,33,7,48,55,45,79,82,78,45,69,14,8,52,19,42,45,41,31,56,49,38,42,49,42,65,64,24,53,87,72,34,54,47,75,52,70,52,61,67,57,87,62,43,77,41,61,68,64,54,74,45,62,38,38,50,52,76,50,64,88,55,86,91,72,49,79,47,45,42,55,50,55,70,48,54,57,49,61,76,38,43,58,48,56,47,36,37,38,26,43,50,62,74,55,43,81,37,44,37,36,40,41,37,35,34,77,79,70,34,42,40,70,53,75,40,42,33,27,31,62,79,88,82,68,57,44,46,60,48,73,43,78,51,71,49,53,38,66,85,66,59,51,64,68,48,73,43,57,64,57,79,75,34,43,53,79,74,58,63,70,45,56,70,49,75,46,73,92,65,48,36,56,85,76,34,48,52,78,51,69,63,79,46,33,39,32,39,29,40,32,68,82,53,69,57,70,30,37,36,40,36,34,35,27,29,84,84,74,31,67,40,64,34,42,42,37,37,35,51,57,67,63,44,100,85,74,31,50,91,63,38,44,82,40,71,77,46,78,50,70,46,51,61,89,26,60,74,57,59,71,82,74,96,69,68,77,76,57,42,90,43,43,46,96,76,79,94,75,88,62,97,84,57,86,66,60,46,55,50,58,55,52,86,52,75,70,36,39,48,31,36,36,67,78,58,102,66,53,55,44,59,69,20,39,41,36,41,33,29,37,37,49,87,84,66,80,71,43,37,41,33,41,29,46,13,58,34,97,88,37,73,61,49,78,78,46,78,49,77,47,78,71,60,46,91,44,80,41,79,46,79,44,71,42,56,81,96,53,73,59,32,40,20,38,37,40,35,51,50,73,93,82,66,99,69,98,74,78,62,46,43,34,44,38,32,43,40,40,36,44,57,41,72,39,61,60,30,38,50,50,51,67,45,78,50,76,44,55,24,64,40,82,43,82,38,71,65,59,80,74,40,48,39,79,81,71,50,64,70,43,72,76,48,58,86,39,69,38,84,52,33,49,63,20,57,44,96,89,52,33,36,38,38,31,34,28,79,83,40,59,46,80,35,48,31,29,41,28,36,27,34,81,88,67,30,62,25,67,24,44,38,41,37,39,25,38,70,67,84,45,60,85,69,30,30,39,99,51,97,37,68,71,83,45,61,30,38,49,27,64,77,73,88,60,100,68,46,96,44,44,57,89,63,73,90,40,54,44,36,25,20,27,26,56,67,41,40,62,25,17,22,23,43,29,46,46,19,35,30,18,12,18,59,73,58,58,43,32,26,29,23,36,39,30,76,62,51,80,85,48,60,63,77,42,50,66,76,40,25,38,37,33,42,17,28,75,42,51,33,92,89,37,70,47,52,39,30,33,19,44,25,78,48,76,62,34,56,11,85,44,62,41,71,78,59,67,49,18,25,20,13,42,25,30,30,55,54,97,82,44,56,33,93,40,74,69,58,47,54,51,95,62,64,62,32,68,38,74,47,61,59,61,44,80,46,66,34,61,38,35,73,61,49,42,49,26,36,71,38,56,90,71,57,38,30,33,36,34,37,44,67,54,81,41,76,50,78,36,42,38,29,25,32,15,65,56,23,51,92,48,47,90,37,18,40,29,36,42,34,30,30,36,51,70,50,72,61,39,72,63,68,92,70,57,30,31,32,24,58,46,85,87,87,72,60,73,55,42,71,46,76,47,54,46,65,79,67,26,50,41,74,86,67,48,60,75,44,61,80,48,71,44,67,29,91,55,41,50,59,48,73,59,77,64,34,40,38,40,31,37,49,81,77,78,87,76,94,76,90,64,58,28,36,37,31,36,27,29,70,49,100,76,60,36,64,24,74,22,40,63

Nearest PDB structures (foldseek):
  7uaf-assembly1_D  TM=4.006E-01  e=8.401E-03  Homo sapiens
  7uaf-assembly1_C  TM=3.501E-01  e=1.961E-03  Homo sapiens
  7uai-assembly1_C  TM=4.308E-01  e=1.341E-02  Homo sapiens
  7uac-assembly1_H  TM=3.306E-01  e=2.972E-03  Homo sapiens
  7y8h-assembly1_A  TM=4.544E-01  e=1.189E-01  Chelicerata

pLDDT: mean 80.22, std 14.93, range [30.59, 97.38]

Foldseek 3Di:
DDDDDDDDDDQDPPDAQQWAAQEEAEQPASVQVVLLCVVQVRDCVLFVRSYHYDFLQPDDQLYAYEEADDQDACVRHLSVQVRQQQRVHEYEYEFQVVQNQLLYADLVDRVRGRVFFKDFQPQQPDRCNDPPQDGGGWWRGLVRFDAADDDKDFDDCSDLLNPFPDGLQVLQPAHSWSWIFTDDPRHTMFGDLFKDQGIFHCPGPNHPDQDPSNRGTTGAWIKGFGVNDPSGHIYIYHHHNHLPPPDSSSRSSSSSVVSNSSVRCVLFAKDKDWDWDDAAAEDEAFDKTKMFMDIDGPHPPKDKWKAKDKDQDFDWPDGTDRMIMTGGHHDWFKMKMKMKMAIPSGRIAIDMGMYTYDDDFDAKAFEAAEEEAADDPPQWDKDKDQRCPPIDGPDFAKWWDDWDPVPKPDPQQADWDDDISIIIGTGGRPHAAKIKTKTKMAGPVGHIDIYMYMYGYHDDDPVRFRPQWDWFFPDKDWFWPVQWDDKDDDPDFPCLEHILDPDDQDDDPPDSYDHWTKQPQDQRIKTKGFPPDPDAADQFKKKKWKKFWDADDDKKKKWKWWALDSVGPTDPIDIDIDPDHRSDIDIDMDGDHPPDDNGGMMMMGIDDPPDDDPPDIIMITRIMMITHIDTHGQEKDFEAAEEEDEALDKDKAQRCPPIAGPVRFDKAWDDWPFAKPQWGWAQDPVRIIIIHGFFQDFAKIKTKIWMAGPVGHIDIYMYIYGHDGLPDDTQWHFPDQADDKAKEKFAADDDHDSCVRYDHDPVFKFKWKAWQLQQQWTGRLPQKAKAEAAAPLNTGMKMWMFGQPQPPALQKQWPFKKKKWWFPFWPVPQKWKKFKFAAQDAAFRANHTDGPPQQTDYQAARHGDPPRGAPHRRGHTDPDTLFIDIDDGGGMDMGTNRVVSNVCSNPVVRGRGIMIYTPHNDHHGTMTIIGDSSNSPDSVNHIMMMIMIGRRRDIDRSDQDAKRFYADDDDDDAQDKDKDQRVVSIGGSVRFDKWWDDKADWPFWDWDDDTRMIITHGHNDDPDDDDIKMKIKMWGPDPPIHIDIYID

Radius of gyration: 44.7 Å; Cα contacts (8 Å, |Δi|>4): 2605; chains: 1; bounding box: 123×83×126 Å

Sequence (1048 aa):
MVLISHTTVTIDVTYIIKAAPRWTLDAQNGTVAEAYLLNAGISNVAFPGAYNWKSPQTLGACDDFVMPHAEPTWATHNNLLAWNRDYFGSIWAGCHAVSALENMVNPSSTAQQTNFLTVKDGSATLPLVNAVYANSNSMLLWTAHSAGTTPYTYRLPNDPISQFMGTIDAAFLSGSEKIYIPRQTGGVAKWNPGAKIISYDPSQANVSTVNPDLSNAAVVLVYGRAFDDPSRGYVMYQAGHSQNRGTAGDVAGQRAFFNFSFFQTTPKSPVVSGTGTTNGQQVSNGVALNYSVSASSPLPGITFTYQWTASCGGSFSTATATSTSFTPAGTPGAQIVTCTVTDNCGRTSFISFPISILPPPVSPVVANDNAVISGTCPPGTPISIDVLSNDGPNTSTISFTSLNTGDAAPANAGAWSNAGSVVTFIPDPNFNGTATITYTVTNTYSLSSTGTVSVQVGNTDVNGCSVNSTYGPSEVSFSTLSGYVSSTSVTSASAGGTQLDDNEDAWSSTSSSGDYLDFGTAYTNNLILAIGSSQSLRAKDTLILYWKKNQNTSIGTITLQIGQSSSGPWTNTTVFTSNANPSVTVISKFAIPTGVSGITHIKISAGNVSTSSASATSVYADAVEFKYLSCISKAPYSVNDNVSVLEDQPTVLSVMANDVDPQNLSMKIIGIPLAPVKGKVSINRDGTITYVSNTDISGTDYFQYEVANTEGYIDTAQVTVNIVDDACSAGQYKASSGAGTVTKIFQNGFSGTNAATANSTSSNFNDAYIRSSKTTTNYGGSTSVQSGGTSSGSNIRRGVYKFNTSEIPSSAVIQSAIFTGVATSVSSGFNYPISLYALTRSWTEGTKTGSGTADGATWLNHSTGGGNTWSTSGGDFNASPLAATTVNATGSYNWDITTQVQTWVNTPANNFGMIQKTDESATTSIYATFASKEYTTTTSSRPKLTVTYVVPTACASIPNRAPLANPAFASTTSGVAVTTSPLGSSSDVDGNSLSITGVIQGANGTASYTGTTVTYTPNTSGSVPRTDLVSFIVSDNAGSPLKDTAYF

Mean predicted aligned error: 22.12 Å